Protein AF-A0A662TFV4-F1 (afdb_monomer_lite)

Structure (mmCIF, N/CA/C/O backbone):
data_AF-A0A662TFV4-F1
#
_entry.id   AF-A0A662TFV4-F1
#
loop_
_atom_site.group_PDB
_atom_site.id
_atom_site.type_symbol
_atom_site.label_atom_id
_atom_site.label_alt_id
_atom_site.label_comp_id
_atom_site.label_asym_id
_atom_site.label_entity_id
_atom_site.label_seq_id
_atom_site.pdbx_PDB_ins_code
_atom_site.Cartn_x
_atom_site.Cartn_y
_atom_site.Cartn_z
_atom_site.occupancy
_atom_site.B_iso_or_equiv
_atom_site.auth_seq_id
_atom_site.auth_comp_id
_atom_site.auth_asym_id
_atom_site.auth_atom_id
_atom_site.pdbx_PDB_model_num
ATOM 1 N N . TYR A 1 1 ? 0.628 -23.021 -1.191 1.00 49.94 1 TYR A N 1
ATOM 2 C CA . TYR A 1 1 ? 1.576 -23.884 -0.460 1.00 49.94 1 TYR A CA 1
ATOM 3 C C . TYR A 1 1 ? 2.590 -22.963 0.199 1.00 49.94 1 TYR A C 1
ATOM 5 O O . TYR A 1 1 ? 2.902 -21.947 -0.408 1.00 49.94 1 TYR A O 1
ATOM 13 N N . MET A 1 2 ? 3.045 -23.261 1.415 1.00 56.34 2 MET A N 1
ATOM 14 C CA . MET A 1 2 ? 4.077 -22.497 2.136 1.00 56.34 2 MET A CA 1
ATOM 15 C C . MET A 1 2 ? 5.212 -23.441 2.543 1.00 56.34 2 MET A C 1
ATOM 17 O O . MET A 1 2 ? 4.956 -24.620 2.793 1.00 56.34 2 MET A O 1
ATOM 21 N N . TYR A 1 3 ? 6.451 -22.951 2.578 1.00 64.25 3 TYR A N 1
ATOM 22 C CA . TYR A 1 3 ? 7.608 -23.749 2.982 1.00 64.25 3 TYR A CA 1
ATOM 23 C C . TYR A 1 3 ? 7.739 -23.750 4.507 1.00 64.25 3 TYR A C 1
ATOM 25 O O . TYR A 1 3 ? 7.854 -22.692 5.124 1.00 64.25 3 TYR A O 1
ATOM 33 N N . ASN A 1 4 ? 7.684 -24.933 5.116 1.00 72.56 4 ASN A N 1
ATOM 34 C CA . ASN A 1 4 ? 7.894 -25.096 6.547 1.00 72.56 4 ASN A CA 1
ATOM 35 C C . ASN A 1 4 ? 9.397 -25.243 6.818 1.00 72.56 4 ASN A C 1
ATOM 37 O O . ASN A 1 4 ? 9.970 -26.302 6.575 1.00 72.56 4 ASN A O 1
ATOM 41 N N . HIS A 1 5 ? 10.025 -24.202 7.356 1.00 64.69 5 HIS A N 1
ATOM 42 C CA . HIS A 1 5 ? 11.443 -24.168 7.712 1.00 64.69 5 HIS A CA 1
ATOM 43 C C . HIS A 1 5 ? 11.813 -25.156 8.827 1.00 64.69 5 HIS A C 1
ATOM 45 O O . HIS A 1 5 ? 12.953 -25.611 8.874 1.00 64.69 5 HIS A O 1
ATOM 51 N N . SER A 1 6 ? 10.867 -25.538 9.692 1.00 66.69 6 SER A N 1
ATOM 52 C CA . SER A 1 6 ? 11.118 -26.514 10.763 1.00 66.69 6 SER A CA 1
ATOM 53 C C . SER A 1 6 ? 11.134 -27.964 10.265 1.00 66.69 6 SER A C 1
ATOM 55 O O . SER A 1 6 ? 11.881 -28.785 10.798 1.00 66.69 6 SER A O 1
ATOM 57 N N . SER A 1 7 ? 10.329 -28.288 9.244 1.00 71.12 7 SER A N 1
ATOM 58 C CA . SER A 1 7 ? 10.246 -29.642 8.675 1.00 71.12 7 SER A CA 1
ATOM 59 C C . SER A 1 7 ? 10.997 -29.805 7.350 1.00 71.12 7 SER A C 1
ATOM 61 O O . SER A 1 7 ? 11.270 -30.936 6.958 1.00 71.12 7 SER A O 1
ATOM 63 N N . GLY A 1 8 ? 11.330 -28.706 6.668 1.00 64.56 8 GLY A N 1
ATOM 64 C CA . GLY A 1 8 ? 11.959 -28.690 5.345 1.00 64.56 8 GLY A CA 1
ATOM 65 C C . GLY A 1 8 ? 11.025 -29.096 4.197 1.00 64.56 8 GLY A C 1
ATOM 66 O O . GLY A 1 8 ? 11.494 -29.559 3.161 1.00 64.56 8 GLY A O 1
ATOM 67 N N . GLU A 1 9 ? 9.705 -28.972 4.368 1.00 67.25 9 GLU A N 1
ATOM 68 C CA . GLU A 1 9 ? 8.709 -29.450 3.398 1.00 67.25 9 GLU A CA 1
ATOM 69 C C . GLU A 1 9 ? 7.739 -28.346 2.953 1.00 67.25 9 GLU A C 1
ATOM 71 O O . GLU A 1 9 ? 7.360 -27.462 3.725 1.00 67.25 9 GLU A O 1
ATOM 76 N N . TRP A 1 10 ? 7.273 -28.433 1.704 1.00 62.72 10 TRP A N 1
ATOM 77 C CA . TRP A 1 10 ? 6.185 -27.600 1.191 1.00 62.72 10 TRP A CA 1
ATOM 78 C C . TRP A 1 10 ? 4.833 -28.122 1.678 1.00 62.72 10 TRP A C 1
ATOM 80 O O . TRP A 1 10 ? 4.371 -29.184 1.256 1.00 62.72 10 TRP A O 1
ATOM 90 N N . VAL A 1 11 ? 4.153 -27.349 2.521 1.00 65.81 11 VAL A N 1
ATOM 91 C CA . VAL A 1 11 ? 2.838 -27.709 3.063 1.00 65.81 11 VAL A CA 1
ATOM 92 C C . VAL A 1 11 ? 1.707 -26.980 2.339 1.00 65.81 11 VAL A C 1
ATOM 94 O O . VAL A 1 11 ? 1.834 -25.836 1.891 1.00 65.81 11 VAL A O 1
ATOM 97 N N . LYS A 1 12 ? 0.564 -27.655 2.193 1.00 49.56 12 LYS A N 1
ATOM 98 C CA . LYS A 1 12 ? -0.655 -27.066 1.628 1.00 49.56 12 LYS A CA 1
ATOM 99 C C . LYS A 1 12 ? -1.427 -26.359 2.744 1.00 49.56 12 LYS A C 1
ATOM 101 O O . LYS A 1 12 ? -1.806 -27.010 3.707 1.00 49.56 12 LYS A O 1
ATOM 106 N N . GLY A 1 13 ? -1.675 -25.060 2.600 1.00 56.81 13 GLY A N 1
ATOM 107 C CA . GLY A 1 13 ? -2.345 -24.242 3.616 1.00 56.81 13 GLY A CA 1
ATOM 108 C C . GLY A 1 13 ? -1.486 -23.062 4.066 1.00 56.81 13 GLY A C 1
ATOM 109 O O . GLY A 1 13 ? -0.532 -22.700 3.374 1.00 56.81 13 GLY A O 1
ATOM 110 N N . TRP A 1 14 ? -1.863 -22.468 5.198 1.00 50.62 14 TRP A N 1
ATOM 111 C CA . TRP A 1 14 ? -1.192 -21.322 5.810 1.00 50.62 14 TRP A CA 1
ATOM 112 C C . TRP A 1 14 ? -0.296 -21.776 6.969 1.00 50.62 14 TRP A C 1
ATOM 114 O O . TRP A 1 14 ? -0.723 -22.576 7.801 1.00 50.62 14 TRP A O 1
ATOM 124 N N . LEU A 1 15 ? 0.931 -21.260 7.017 1.00 57.66 15 LEU A N 1
ATOM 125 C CA . LEU A 1 15 ? 1.829 -21.370 8.163 1.00 57.66 15 LEU A CA 1
ATOM 126 C C . LEU A 1 15 ? 1.816 -20.045 8.934 1.00 57.66 15 LEU A C 1
ATOM 128 O O . LEU A 1 15 ? 1.776 -18.988 8.298 1.00 57.66 15 LEU A O 1
ATOM 132 N N . PRO A 1 16 ? 1.884 -20.067 10.276 1.00 53.69 16 PRO A N 1
ATOM 133 C CA . PRO A 1 16 ? 1.935 -18.845 11.060 1.00 53.69 16 PRO A CA 1
ATOM 134 C C . PRO A 1 16 ? 3.129 -17.991 10.659 1.00 53.69 16 PRO A C 1
ATOM 136 O O . PRO A 1 16 ? 4.248 -18.460 10.764 1.00 53.69 16 PRO A O 1
ATOM 139 N N . TRP A 1 17 ? 2.910 -16.736 10.248 1.00 42.09 17 TRP A N 1
ATOM 140 C CA . TRP A 1 17 ? 3.978 -15.840 9.758 1.00 42.09 17 TRP A CA 1
ATOM 141 C C . TRP A 1 17 ? 5.128 -15.648 10.774 1.00 42.09 17 TRP A C 1
ATOM 143 O O . TRP A 1 17 ? 6.253 -15.343 10.390 1.00 42.09 17 TRP A O 1
ATOM 153 N N . HIS A 1 18 ? 4.870 -15.903 12.062 1.00 50.72 18 HIS A N 1
ATOM 154 C CA . HIS A 1 18 ? 5.851 -15.879 13.156 1.00 50.72 18 HIS A CA 1
ATOM 155 C C . HIS A 1 18 ? 5.924 -17.206 13.936 1.00 50.72 18 HIS A C 1
ATOM 157 O O . HIS A 1 18 ? 6.260 -17.209 15.121 1.00 50.72 18 HIS A O 1
ATOM 163 N N . GLY A 1 19 ? 5.532 -18.317 13.312 1.00 54.69 19 GLY A N 1
ATOM 164 C CA . GLY A 1 19 ? 5.674 -19.651 13.889 1.00 54.69 19 GLY A CA 1
ATOM 165 C C . GLY A 1 19 ? 7.116 -20.140 13.802 1.00 54.69 19 GLY A C 1
ATOM 166 O O . GLY A 1 19 ? 7.904 -19.652 12.990 1.00 54.69 19 GLY A O 1
ATOM 167 N N . ASP A 1 20 ? 7.466 -21.145 14.605 1.00 61.94 20 ASP A N 1
ATOM 168 C CA . ASP A 1 20 ? 8.762 -21.827 14.470 1.00 61.94 20 ASP A CA 1
ATOM 169 C C . ASP A 1 20 ? 8.917 -22.441 13.061 1.00 61.94 20 ASP A C 1
ATOM 171 O O . ASP A 1 20 ? 10.024 -22.597 12.551 1.00 61.94 20 ASP A O 1
ATOM 175 N N . GLU A 1 21 ? 7.794 -22.719 12.398 1.00 68.38 21 GLU A N 1
ATOM 176 C CA . GLU A 1 21 ? 7.666 -23.242 11.043 1.00 68.38 21 GLU A CA 1
ATOM 177 C C . GLU A 1 21 ? 8.045 -22.236 9.949 1.00 68.38 21 GLU A C 1
ATOM 179 O O . GLU A 1 21 ? 8.362 -22.656 8.842 1.00 68.38 21 GLU A O 1
ATOM 184 N N . THR A 1 22 ? 8.014 -20.927 10.210 1.00 63.59 22 THR A N 1
ATOM 185 C CA . THR A 1 22 ? 8.411 -19.886 9.235 1.00 63.59 22 THR A CA 1
ATOM 186 C C . THR A 1 22 ? 9.706 -19.178 9.619 1.00 63.59 22 THR A C 1
ATOM 188 O O . THR A 1 22 ? 10.167 -18.285 8.909 1.00 63.59 22 THR A O 1
ATOM 191 N N . ARG A 1 23 ? 10.313 -19.564 10.744 1.00 67.81 23 ARG A N 1
ATOM 192 C CA . ARG A 1 23 ? 11.532 -18.949 11.256 1.00 67.81 23 ARG A CA 1
ATOM 193 C C . ARG A 1 23 ? 12.759 -19.458 10.499 1.00 67.81 23 ARG A C 1
ATOM 195 O O . ARG A 1 23 ? 13.091 -20.638 10.553 1.00 67.81 23 ARG A O 1
ATOM 202 N N . VAL A 1 24 ? 13.491 -18.543 9.870 1.00 63.03 24 VAL A N 1
ATOM 203 C CA . VAL A 1 24 ? 14.811 -18.829 9.292 1.00 63.03 24 VAL A CA 1
ATOM 204 C C . VAL A 1 24 ? 15.845 -18.862 10.423 1.00 63.03 24 VAL A C 1
ATOM 206 O O . VAL A 1 24 ? 16.074 -17.854 11.090 1.00 63.03 24 VAL A O 1
ATOM 209 N N . SER A 1 25 ? 16.428 -20.033 10.692 1.00 65.81 25 SER A N 1
ATOM 210 C CA . SER A 1 25 ? 17.437 -20.227 11.748 1.00 65.81 25 SER A CA 1
ATOM 211 C C . SER A 1 25 ? 18.883 -20.104 11.263 1.00 65.81 25 SER A C 1
ATOM 213 O O . SER A 1 25 ? 19.787 -19.971 12.086 1.00 65.81 25 SER A O 1
ATOM 215 N N . GLU A 1 26 ? 19.098 -20.171 9.952 1.00 73.25 26 GLU A N 1
ATOM 216 C CA . GLU A 1 26 ? 20.412 -20.064 9.321 1.00 73.25 26 GLU A CA 1
ATOM 217 C C . GLU A 1 26 ? 20.814 -18.596 9.142 1.00 73.25 26 GLU A C 1
ATOM 219 O O . GLU A 1 26 ? 19.988 -17.736 8.834 1.00 73.25 26 GLU A O 1
ATOM 224 N N . VAL A 1 27 ? 22.099 -18.299 9.338 1.00 79.25 27 VAL A N 1
ATOM 225 C CA . VAL A 1 27 ? 22.653 -16.965 9.083 1.00 79.25 27 VAL A CA 1
ATOM 226 C C . VAL A 1 27 ? 23.050 -16.904 7.616 1.00 79.25 27 VAL A C 1
ATOM 228 O O . VAL A 1 27 ? 24.016 -17.553 7.233 1.00 79.25 27 VAL A O 1
ATOM 231 N N . TYR A 1 28 ? 22.317 -16.136 6.811 1.00 81.69 28 TYR A N 1
ATOM 232 C CA . TYR A 1 28 ? 22.593 -15.959 5.376 1.00 81.69 28 TYR A CA 1
ATOM 233 C C . TYR A 1 28 ? 23.593 -14.840 5.066 1.00 81.69 28 TYR A C 1
ATOM 235 O O . TYR A 1 28 ? 24.222 -14.839 4.010 1.00 81.69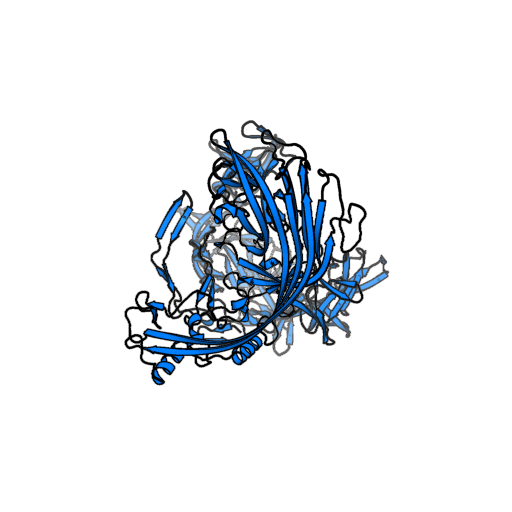 28 TYR A O 1
ATOM 243 N N . LEU A 1 29 ? 23.748 -13.880 5.982 1.00 81.50 29 LEU A N 1
ATOM 244 C CA . LEU A 1 29 ? 24.663 -12.758 5.813 1.00 81.50 29 LEU A CA 1
ATOM 245 C C . LEU A 1 29 ? 25.264 -12.316 7.149 1.00 81.50 29 LEU A C 1
ATOM 247 O O . LEU A 1 29 ? 24.580 -12.258 8.173 1.00 81.50 29 LEU A O 1
ATOM 251 N N . GLU A 1 30 ? 26.540 -11.953 7.122 1.00 86.25 30 GLU A N 1
ATOM 252 C CA . GLU A 1 30 ? 27.258 -11.342 8.234 1.00 86.25 30 GLU A CA 1
ATOM 253 C C . GLU A 1 30 ? 27.602 -9.891 7.895 1.00 86.25 30 GLU A C 1
ATOM 255 O O . GLU A 1 30 ? 28.192 -9.601 6.855 1.00 86.25 30 GLU A O 1
ATOM 260 N N . VAL A 1 31 ? 27.260 -8.965 8.794 1.00 80.31 31 VAL A N 1
ATOM 261 C CA . VAL A 1 31 ? 27.590 -7.541 8.646 1.00 80.31 31 VAL A CA 1
ATOM 262 C C . VAL A 1 31 ? 28.708 -7.171 9.615 1.00 80.31 31 VAL A C 1
ATOM 264 O O . VAL A 1 31 ? 28.573 -7.328 10.829 1.00 80.31 31 VAL A O 1
ATOM 267 N N . THR A 1 32 ? 29.820 -6.658 9.093 1.00 87.88 32 THR A N 1
ATOM 268 C CA . THR A 1 32 ? 31.013 -6.279 9.865 1.00 87.88 32 THR A CA 1
ATOM 269 C C . THR A 1 32 ? 31.501 -4.873 9.501 1.00 87.88 32 THR A C 1
ATOM 271 O O . THR A 1 32 ? 30.977 -4.236 8.593 1.00 87.88 32 THR A O 1
ATOM 274 N N . ASN A 1 33 ? 32.499 -4.357 10.230 1.00 84.06 33 ASN A N 1
ATOM 275 C CA . ASN A 1 33 ? 33.161 -3.073 9.948 1.00 84.06 33 ASN A CA 1
ATOM 276 C C . ASN A 1 33 ? 32.212 -1.879 9.763 1.00 84.06 33 ASN A C 1
ATOM 278 O O . ASN A 1 33 ? 32.380 -1.077 8.853 1.00 84.06 33 ASN A O 1
ATOM 282 N N . PHE A 1 34 ? 31.237 -1.742 10.660 1.00 84.88 34 PHE A N 1
ATOM 283 C CA . PHE A 1 34 ? 30.322 -0.609 10.640 1.00 84.88 34 PHE A CA 1
ATOM 284 C C . PHE A 1 34 ? 31.054 0.706 10.959 1.00 84.88 34 PHE A C 1
ATOM 286 O O . PHE A 1 34 ? 31.503 0.919 12.092 1.00 84.88 34 PHE A O 1
ATOM 293 N N . THR A 1 35 ? 31.155 1.602 9.983 1.00 88.31 35 THR A N 1
ATOM 294 C CA . THR A 1 35 ? 31.703 2.954 10.136 1.00 88.31 35 THR A CA 1
ATOM 295 C C . THR A 1 35 ? 30.618 3.994 9.871 1.00 88.31 35 THR A C 1
ATOM 297 O O . THR A 1 35 ? 29.651 3.766 9.146 1.00 88.31 35 THR A O 1
ATOM 300 N N . ARG A 1 36 ? 30.751 5.162 10.508 1.00 86.62 36 ARG A N 1
ATOM 301 C CA . ARG A 1 36 ? 29.877 6.312 10.258 1.00 86.62 36 ARG A CA 1
ATOM 302 C C . ARG A 1 36 ? 30.692 7.586 10.163 1.00 86.62 36 ARG A C 1
ATOM 304 O O . ARG A 1 36 ? 31.589 7.797 10.987 1.00 86.62 36 ARG A O 1
ATOM 311 N N . TYR A 1 37 ? 30.331 8.453 9.235 1.00 89.19 37 TYR A N 1
ATOM 312 C CA . TYR A 1 37 ? 30.882 9.798 9.137 1.00 89.19 37 TYR A CA 1
ATOM 313 C C . TYR A 1 37 ? 29.848 10.766 8.567 1.00 89.19 37 TYR A C 1
ATOM 315 O O . TYR A 1 37 ? 28.849 10.365 7.976 1.00 89.19 37 TYR A O 1
ATOM 323 N N . GLU A 1 38 ? 30.058 12.051 8.821 1.00 86.56 38 GLU A N 1
ATOM 324 C CA . GLU A 1 38 ? 29.242 13.127 8.269 1.00 86.56 38 GLU A CA 1
ATOM 325 C C . GLU A 1 38 ? 29.961 13.655 7.025 1.00 86.56 38 GLU A C 1
ATOM 327 O O . GLU A 1 38 ? 31.118 14.065 7.122 1.00 86.56 38 GLU A O 1
ATOM 332 N N . ASP A 1 39 ? 29.305 13.586 5.868 1.00 78.12 39 ASP A N 1
ATOM 333 C CA . ASP A 1 39 ? 29.871 14.047 4.591 1.00 78.12 39 ASP A CA 1
ATOM 334 C C . ASP A 1 39 ? 29.716 15.571 4.459 1.00 78.12 39 ASP A C 1
ATOM 336 O O . ASP A 1 39 ? 30.681 16.318 4.299 1.00 78.12 39 ASP A O 1
ATOM 340 N N . VAL A 1 40 ? 28.491 16.052 4.683 1.00 76.00 40 VAL A N 1
ATOM 341 C CA . VAL A 1 40 ? 28.150 17.471 4.850 1.00 76.00 40 VAL A CA 1
ATOM 342 C C . VAL A 1 40 ? 27.212 17.637 6.039 1.00 76.00 40 VAL A C 1
ATOM 344 O O . VAL A 1 40 ? 26.543 16.685 6.434 1.00 76.00 40 VAL A O 1
ATOM 347 N N . ALA A 1 41 ? 27.127 18.846 6.599 1.00 73.38 41 ALA A N 1
ATOM 348 C CA . ALA A 1 41 ? 26.299 19.124 7.773 1.00 73.38 41 ALA A CA 1
ATOM 349 C C . ALA A 1 41 ? 24.858 18.599 7.602 1.00 73.38 41 ALA A C 1
ATOM 351 O O . ALA A 1 41 ? 24.110 19.068 6.742 1.00 73.38 41 ALA A O 1
ATOM 352 N N . GLY A 1 42 ? 24.468 17.630 8.432 1.00 69.62 42 GLY A N 1
ATOM 353 C CA . GLY A 1 42 ? 23.153 16.984 8.399 1.00 69.62 42 GLY A CA 1
ATOM 354 C C . GLY A 1 42 ? 23.035 15.740 7.505 1.00 69.62 42 GLY A C 1
ATOM 355 O O . GLY A 1 42 ? 21.979 15.106 7.531 1.00 69.62 42 GLY A O 1
ATOM 356 N N . THR A 1 43 ? 24.088 15.352 6.778 1.00 72.62 43 THR A N 1
ATOM 357 C CA . THR A 1 43 ? 24.132 14.151 5.923 1.00 72.62 43 THR A CA 1
ATOM 358 C C . THR A 1 43 ? 25.134 13.143 6.474 1.00 72.62 43 THR A C 1
ATOM 360 O O . THR A 1 43 ? 26.347 13.331 6.396 1.00 72.62 43 THR A O 1
ATOM 363 N N . TRP A 1 44 ? 24.608 12.053 7.031 1.00 78.44 44 TRP A N 1
ATOM 364 C CA . TRP A 1 44 ? 25.396 10.966 7.605 1.00 78.44 44 TRP A CA 1
ATOM 365 C C . TRP A 1 44 ? 25.509 9.806 6.622 1.00 78.44 44 TRP A C 1
ATOM 367 O O . TRP A 1 44 ? 24.492 9.315 6.132 1.00 78.44 44 TRP A O 1
ATOM 377 N N . ILE A 1 45 ? 26.736 9.352 6.387 1.00 80.31 45 ILE A N 1
ATOM 378 C CA . ILE A 1 45 ? 27.041 8.143 5.628 1.00 80.31 45 ILE A CA 1
ATOM 379 C C . ILE A 1 45 ? 27.387 7.032 6.618 1.00 80.31 45 ILE A C 1
ATOM 381 O O . ILE A 1 45 ? 28.142 7.233 7.574 1.00 80.31 45 ILE A O 1
ATOM 385 N N . PHE A 1 46 ? 26.802 5.862 6.383 1.00 81.50 46 PHE A N 1
ATOM 386 C CA . PHE A 1 46 ? 27.059 4.640 7.129 1.00 81.50 46 PHE A CA 1
ATOM 387 C C . PHE A 1 46 ? 27.565 3.592 6.150 1.00 81.50 46 PHE A C 1
ATOM 389 O O . PHE A 1 46 ? 26.906 3.320 5.148 1.00 81.50 46 PHE A O 1
ATOM 396 N N . GLU A 1 47 ? 28.726 3.020 6.438 1.00 85.12 47 GLU A N 1
ATOM 397 C CA . GLU A 1 47 ? 29.331 1.976 5.617 1.00 85.12 47 GLU A CA 1
ATOM 398 C C . GLU A 1 47 ? 29.470 0.714 6.460 1.00 85.12 47 GLU A C 1
ATOM 400 O O . GLU A 1 47 ? 29.762 0.771 7.657 1.00 85.12 47 GLU A O 1
ATOM 405 N N . ALA A 1 48 ? 29.230 -0.433 5.841 1.00 83.44 48 ALA A N 1
ATOM 406 C CA . ALA A 1 48 ? 29.412 -1.728 6.464 1.00 83.44 48 ALA A CA 1
ATOM 407 C C . ALA A 1 48 ? 29.841 -2.742 5.406 1.00 83.44 48 ALA A C 1
ATOM 409 O O . ALA A 1 48 ? 29.451 -2.643 4.243 1.00 83.44 48 ALA A O 1
ATOM 410 N N . ASN A 1 49 ? 30.617 -3.733 5.827 1.00 84.75 49 ASN A N 1
ATOM 411 C CA . ASN A 1 49 ? 30.962 -4.876 4.997 1.00 84.75 49 ASN A CA 1
ATOM 412 C C . ASN A 1 49 ? 29.881 -5.942 5.166 1.00 84.75 49 ASN A C 1
ATOM 414 O O . ASN A 1 49 ? 29.609 -6.348 6.295 1.00 84.75 49 ASN A O 1
ATOM 418 N N . VAL A 1 50 ? 29.304 -6.409 4.061 1.00 80.88 50 VAL A N 1
ATOM 419 C CA . VAL A 1 50 ? 28.337 -7.514 4.043 1.00 80.88 50 VAL A CA 1
ATOM 420 C C . VAL A 1 50 ? 29.010 -8.730 3.416 1.00 80.88 50 VAL A C 1
ATOM 422 O O . VAL A 1 50 ? 29.498 -8.648 2.292 1.00 80.88 50 VAL A O 1
ATOM 425 N N . THR A 1 51 ? 29.039 -9.843 4.143 1.00 85.50 51 THR A N 1
ATOM 426 C CA . THR A 1 51 ? 29.570 -11.130 3.679 1.00 85.50 51 THR A CA 1
ATOM 427 C C . THR A 1 51 ? 28.420 -12.127 3.596 1.00 85.50 51 THR A C 1
ATOM 429 O O . THR A 1 51 ? 27.716 -12.321 4.585 1.00 85.50 51 THR A O 1
ATOM 432 N N . LEU A 1 52 ? 28.221 -12.751 2.436 1.00 83.38 52 LEU A N 1
ATOM 433 C CA . LEU A 1 52 ? 27.235 -13.821 2.254 1.00 83.38 52 LEU A CA 1
ATOM 434 C C . LEU A 1 52 ? 27.798 -15.152 2.767 1.00 83.38 52 LEU A C 1
ATOM 436 O O . LEU A 1 52 ? 29.007 -15.376 2.696 1.00 83.38 52 LEU A O 1
ATOM 440 N N . THR A 1 53 ? 26.938 -16.021 3.288 1.00 83.56 53 THR A N 1
ATOM 441 C CA . THR A 1 53 ? 27.326 -17.363 3.747 1.00 83.56 53 THR A CA 1
ATOM 442 C C . THR A 1 53 ? 26.924 -18.429 2.730 1.00 83.56 53 THR A C 1
ATOM 444 O O . THR A 1 53 ? 25.974 -18.246 1.978 1.00 83.56 53 THR A O 1
ATOM 447 N N . ASP A 1 54 ? 27.590 -19.586 2.753 1.00 79.88 54 ASP A N 1
ATOM 448 C CA . ASP A 1 54 ? 27.304 -20.706 1.836 1.00 79.88 54 ASP A CA 1
ATOM 449 C C . ASP A 1 54 ? 25.907 -21.335 2.034 1.00 79.88 54 ASP A C 1
ATOM 451 O O . ASP A 1 54 ? 25.511 -22.224 1.283 1.00 79.88 54 ASP A O 1
ATOM 455 N N . SER A 1 55 ? 25.163 -20.930 3.071 1.00 78.62 55 SER A N 1
ATOM 456 C CA . SER A 1 55 ? 23.818 -21.436 3.360 1.00 78.62 55 SER A CA 1
ATOM 457 C C . SER A 1 55 ? 22.697 -20.613 2.722 1.00 78.62 55 SER A C 1
ATOM 459 O O . SER A 1 55 ? 21.541 -21.039 2.792 1.00 78.62 55 SER A O 1
ATOM 461 N N . ILE A 1 56 ? 23.005 -19.458 2.117 1.00 80.19 56 ILE A N 1
ATOM 462 C CA . ILE A 1 56 ? 22.009 -18.625 1.437 1.00 80.19 56 ILE A CA 1
ATOM 463 C C . ILE A 1 56 ? 21.524 -19.315 0.142 1.00 80.19 56 ILE A C 1
ATOM 465 O O . ILE A 1 56 ? 22.345 -19.688 -0.695 1.00 80.19 56 ILE A O 1
ATOM 469 N N . PRO A 1 57 ? 20.206 -19.525 -0.043 1.00 73.00 57 PRO A N 1
ATOM 470 C CA . PRO A 1 57 ? 19.674 -20.132 -1.264 1.00 73.00 57 PRO A CA 1
ATOM 471 C C . PRO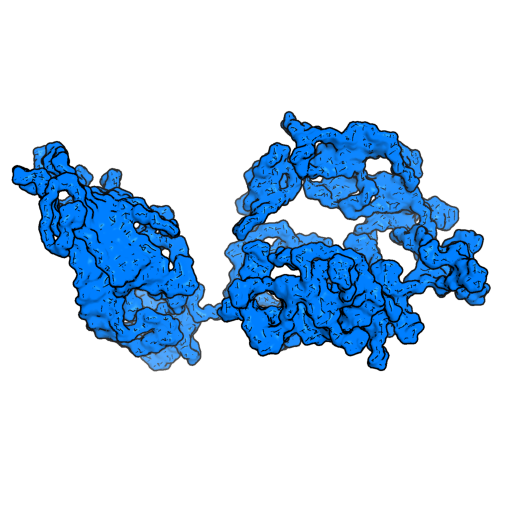 A 1 57 ? 19.887 -19.267 -2.510 1.00 73.00 57 PRO A C 1
ATOM 473 O O . PRO A 1 57 ? 20.036 -18.048 -2.414 1.00 73.00 57 PRO A O 1
ATOM 476 N N . GLU A 1 58 ? 19.790 -19.870 -3.689 1.00 73.94 58 GLU A N 1
ATOM 477 C CA . GLU A 1 58 ? 19.772 -19.112 -4.940 1.00 73.94 58 GLU A CA 1
ATOM 478 C C . GLU A 1 58 ? 18.448 -18.351 -5.089 1.00 73.94 58 GLU A C 1
ATOM 480 O O . GLU A 1 58 ? 17.370 -18.955 -5.065 1.00 73.94 58 GLU A O 1
ATOM 485 N N . ASN A 1 59 ? 18.511 -17.020 -5.167 1.00 65.25 59 ASN A N 1
ATOM 486 C CA . ASN A 1 59 ? 17.357 -16.148 -5.384 1.00 65.25 59 ASN A CA 1
ATOM 487 C C . ASN A 1 59 ? 17.776 -14.689 -5.638 1.00 65.25 59 ASN A C 1
ATOM 489 O O . ASN A 1 59 ? 18.935 -14.311 -5.445 1.00 65.25 59 ASN A O 1
ATOM 493 N N . SER A 1 60 ? 16.800 -13.849 -5.988 1.00 63.56 60 SER A N 1
ATOM 494 C CA . SER A 1 60 ? 16.897 -12.404 -5.781 1.00 63.56 60 SER A CA 1
ATOM 495 C C . SER A 1 60 ? 16.511 -12.051 -4.341 1.00 63.56 60 SER A C 1
ATOM 497 O O . SER A 1 60 ? 15.469 -12.466 -3.827 1.00 63.56 60 SER A O 1
ATOM 499 N N . TYR A 1 61 ? 17.362 -11.261 -3.694 1.00 68.50 61 TYR A N 1
ATOM 500 C CA . TYR A 1 61 ? 17.173 -10.757 -2.345 1.00 68.50 61 TYR A CA 1
ATOM 501 C C . TYR A 1 61 ? 17.101 -9.239 -2.371 1.00 68.50 61 TYR A C 1
ATOM 503 O O . TYR A 1 61 ? 18.102 -8.552 -2.580 1.00 68.50 61 TYR A O 1
ATOM 511 N N . GLN A 1 62 ? 15.920 -8.706 -2.080 1.00 67.38 62 GLN A N 1
ATOM 512 C CA . GLN A 1 62 ? 15.777 -7.303 -1.723 1.00 67.38 62 GLN A CA 1
ATOM 513 C C . GLN A 1 62 ? 16.131 -7.122 -0.252 1.00 67.38 62 GLN A C 1
ATOM 515 O O . GLN A 1 62 ? 15.697 -7.897 0.604 1.00 67.38 62 GLN A O 1
ATOM 520 N N . PHE A 1 63 ? 16.916 -6.096 0.055 1.00 70.38 63 PHE A N 1
ATOM 521 C CA . PHE A 1 63 ? 17.251 -5.765 1.433 1.00 70.38 63 PHE A CA 1
ATOM 522 C C . PHE A 1 63 ? 16.867 -4.332 1.744 1.00 70.38 63 PHE A C 1
ATOM 524 O O . PHE A 1 63 ? 16.992 -3.424 0.926 1.00 70.38 63 PHE A O 1
ATOM 531 N N . GLU A 1 64 ? 16.420 -4.131 2.976 1.00 65.44 64 GLU A N 1
ATOM 532 C CA . GLU A 1 64 ? 16.042 -2.827 3.479 1.00 65.44 64 GLU A CA 1
ATOM 533 C C . GLU A 1 64 ? 16.839 -2.538 4.749 1.00 65.44 64 GLU A C 1
ATOM 535 O O . GLU A 1 64 ? 16.853 -3.331 5.692 1.00 65.44 64 GLU A O 1
ATOM 540 N N . VAL A 1 65 ? 17.522 -1.393 4.784 1.00 72.81 65 VAL A N 1
ATOM 541 C CA . VAL A 1 65 ? 18.281 -0.965 5.961 1.00 72.81 65 VAL A CA 1
ATOM 542 C C . VAL A 1 65 ? 17.512 0.116 6.696 1.00 72.81 65 VAL A C 1
ATOM 544 O O . VAL A 1 65 ? 17.206 1.179 6.153 1.00 72.81 65 VAL A O 1
ATOM 547 N N . TYR A 1 66 ? 17.255 -0.136 7.976 1.00 69.88 66 TYR A N 1
ATOM 548 C CA . TYR A 1 66 ? 16.540 0.784 8.843 1.00 69.88 66 TYR A CA 1
ATOM 549 C C . TYR A 1 66 ? 17.348 1.107 10.081 1.00 69.88 66 TYR A C 1
ATOM 551 O O . TYR A 1 66 ? 17.865 0.229 10.766 1.00 69.88 66 TYR A O 1
ATOM 559 N N . PHE A 1 67 ? 17.398 2.392 10.408 1.00 77.81 67 PHE A N 1
ATOM 560 C CA . PHE A 1 67 ? 17.837 2.808 11.726 1.00 77.81 67 PHE A CA 1
ATOM 561 C C . PHE A 1 67 ? 16.684 2.622 12.689 1.00 77.81 67 PHE A C 1
ATOM 563 O O . PHE A 1 67 ? 15.549 2.982 12.379 1.00 77.81 67 PHE A O 1
ATOM 570 N N . THR A 1 68 ? 16.972 2.085 13.863 1.00 76.69 68 THR A N 1
ATOM 571 C CA . THR A 1 68 ? 15.978 1.920 14.914 1.00 76.69 68 THR A CA 1
ATOM 572 C C . THR A 1 68 ? 16.344 2.770 16.118 1.00 76.69 68 THR A C 1
ATOM 574 O O . THR A 1 68 ? 17.514 3.044 16.393 1.00 76.69 68 THR A O 1
ATOM 577 N N . ASN A 1 69 ? 15.326 3.221 16.835 1.00 79.94 69 ASN A N 1
ATOM 578 C CA . ASN A 1 69 ? 15.462 3.808 18.151 1.00 79.94 69 ASN A CA 1
ATOM 579 C C . ASN A 1 69 ? 15.014 2.795 19.198 1.00 79.94 69 ASN A C 1
ATOM 581 O O . ASN A 1 69 ? 14.143 1.969 18.945 1.00 79.94 69 ASN A O 1
ATOM 585 N N . TRP A 1 70 ? 15.600 2.880 20.386 1.00 80.25 70 TRP A N 1
ATOM 586 C CA . TRP A 1 70 ? 15.118 2.113 21.523 1.00 80.25 70 TRP A CA 1
ATOM 587 C C . TRP A 1 70 ? 13.858 2.799 22.062 1.00 80.25 70 TRP A C 1
ATOM 589 O O . TRP A 1 70 ? 13.950 3.829 22.739 1.00 80.25 70 TRP A O 1
ATOM 599 N N . THR A 1 71 ? 12.687 2.264 21.720 1.00 73.62 71 THR A N 1
ATOM 600 C CA . THR A 1 71 ? 11.384 2.815 22.108 1.00 73.62 71 THR A CA 1
ATOM 601 C C . THR A 1 71 ? 10.662 1.843 23.039 1.00 73.62 71 THR A C 1
ATOM 603 O O . THR A 1 71 ? 10.783 0.627 22.921 1.00 73.62 71 THR A O 1
ATOM 606 N N . TYR A 1 72 ? 9.923 2.382 24.009 1.00 73.75 72 TYR A N 1
ATOM 607 C CA . TYR A 1 72 ? 9.001 1.595 24.820 1.00 73.75 72 TYR A CA 1
ATOM 608 C C . TYR A 1 72 ? 7.628 1.588 24.143 1.00 73.75 72 TYR A C 1
ATOM 610 O O . TYR A 1 72 ? 6.986 2.635 24.057 1.00 73.75 72 TYR A O 1
ATOM 618 N N . GLY A 1 73 ? 7.174 0.428 23.681 1.00 74.75 73 GLY A N 1
ATOM 619 C CA . GLY A 1 73 ? 5.915 0.278 22.949 1.00 74.75 73 GLY A CA 1
ATOM 620 C C . GLY A 1 73 ? 5.576 -1.188 22.695 1.00 74.75 73 GLY A C 1
ATOM 621 O O . GLY A 1 73 ? 6.134 -2.062 23.355 1.00 74.75 73 GLY A O 1
ATOM 622 N N . GLU A 1 74 ? 4.663 -1.444 21.762 1.00 78.31 74 GLU A N 1
ATOM 623 C CA . GLU A 1 74 ? 4.274 -2.800 21.366 1.00 78.31 74 GLU A CA 1
ATOM 624 C C . GLU A 1 74 ? 5.465 -3.535 20.728 1.00 78.31 74 GLU A C 1
ATOM 626 O O . GLU A 1 74 ? 6.020 -3.057 19.749 1.00 78.31 74 GLU A O 1
ATOM 631 N N . ASP A 1 75 ? 5.871 -4.671 21.293 1.00 75.00 75 ASP A N 1
ATOM 632 C CA . ASP A 1 75 ? 7.019 -5.456 20.841 1.00 75.00 75 ASP A CA 1
ATOM 633 C C . ASP A 1 75 ? 6.607 -6.410 19.701 1.00 75.00 75 ASP A C 1
ATOM 635 O O . ASP A 1 75 ? 5.937 -7.423 19.963 1.00 75.00 75 ASP A O 1
ATOM 639 N N . PRO A 1 76 ? 6.992 -6.122 18.440 1.00 68.94 76 PRO A N 1
ATOM 640 C CA . PRO A 1 76 ? 6.596 -6.911 17.277 1.00 68.94 76 PRO A CA 1
ATOM 641 C C . PRO A 1 76 ? 7.199 -8.323 17.264 1.00 68.94 76 PRO A C 1
ATOM 643 O O . PRO A 1 76 ? 6.687 -9.179 16.540 1.00 68.94 76 PRO A O 1
ATOM 646 N N . ASP A 1 77 ? 8.223 -8.599 18.075 1.00 69.06 77 ASP A N 1
ATOM 647 C CA . ASP A 1 77 ? 8.865 -9.916 18.145 1.00 69.06 77 ASP A CA 1
ATOM 648 C C . ASP A 1 77 ? 8.114 -10.879 19.079 1.00 69.06 77 ASP A C 1
ATOM 650 O O . ASP A 1 77 ? 8.357 -12.089 19.074 1.00 69.06 77 ASP A O 1
ATOM 654 N N . THR A 1 78 ? 7.166 -10.373 19.877 1.00 69.12 78 THR A N 1
ATOM 655 C CA . THR A 1 78 ? 6.344 -11.215 20.756 1.00 69.12 78 THR A CA 1
ATOM 656 C C . THR A 1 78 ? 5.084 -11.722 20.048 1.00 69.12 78 THR A C 1
ATOM 658 O O . THR A 1 78 ? 4.464 -10.962 19.298 1.00 69.12 78 THR A O 1
ATOM 661 N N . PRO A 1 79 ? 4.658 -12.985 20.275 1.00 70.94 79 PRO A N 1
ATOM 662 C CA . PRO A 1 79 ? 3.441 -13.524 19.672 1.00 70.94 79 PRO A CA 1
ATOM 663 C C . PRO A 1 79 ? 2.223 -12.649 19.974 1.00 70.94 79 PRO A C 1
ATOM 665 O O . PRO A 1 79 ? 2.057 -12.169 21.094 1.00 70.94 79 PRO A O 1
ATOM 668 N N . TYR A 1 80 ? 1.338 -12.473 18.997 1.00 75.56 80 TYR A N 1
ATOM 669 C CA . TYR A 1 80 ? 0.065 -11.791 19.218 1.00 75.56 80 TYR A CA 1
ATOM 670 C C . TYR A 1 80 ? -0.872 -12.693 20.040 1.00 75.56 80 TYR A C 1
ATOM 672 O O . TYR A 1 80 ? -1.105 -13.838 19.655 1.00 75.56 80 TYR A O 1
ATOM 680 N N . GLY A 1 81 ? -1.407 -12.220 21.169 1.00 77.44 81 GLY A N 1
ATOM 681 C CA . GLY A 1 81 ? -2.311 -13.025 21.998 1.00 77.44 81 GLY A CA 1
ATOM 682 C C . GLY A 1 81 ? -2.545 -12.493 23.413 1.00 77.44 81 GLY A C 1
ATOM 683 O O . GLY A 1 81 ? -2.386 -11.308 23.689 1.00 77.44 81 GLY A O 1
ATOM 684 N N . GLU A 1 82 ? -2.970 -13.378 24.318 1.00 83.81 82 GLU A N 1
ATOM 685 C CA . GLU A 1 82 ? -3.145 -13.063 25.742 1.00 83.81 82 GLU A CA 1
ATOM 686 C C . GLU A 1 82 ? -1.811 -13.173 26.485 1.00 83.81 82 GLU A C 1
ATOM 688 O O . GLU A 1 82 ? -1.190 -14.235 26.498 1.00 83.81 82 GLU A O 1
ATOM 693 N N . HIS A 1 83 ? -1.420 -12.104 27.181 1.00 85.06 83 HIS A N 1
ATOM 694 C CA . HIS A 1 83 ? -0.193 -12.060 27.979 1.00 85.06 83 HIS A CA 1
ATOM 695 C C . HIS A 1 83 ? -0.470 -11.535 29.383 1.00 85.06 83 HIS A C 1
ATOM 697 O O . HIS A 1 83 ? -1.229 -10.583 29.564 1.00 85.06 83 HIS A O 1
ATOM 703 N N . GLU A 1 84 ? 0.176 -12.114 30.396 1.00 89.06 84 GLU A N 1
ATOM 704 C CA . GLU A 1 84 ? 0.261 -11.502 31.725 1.00 89.06 84 GLU A CA 1
ATOM 705 C C . GLU A 1 84 ? 1.534 -10.656 31.787 1.00 89.06 84 GLU A C 1
ATOM 707 O O . GLU A 1 84 ? 2.640 -11.178 31.652 1.00 89.06 84 GLU A O 1
ATOM 712 N N . VAL A 1 85 ? 1.384 -9.354 32.015 1.00 84.19 85 VAL A N 1
ATOM 713 C CA . VAL A 1 85 ? 2.512 -8.421 32.079 1.00 84.19 85 VAL A CA 1
ATOM 714 C C . VAL A 1 85 ? 2.652 -7.827 33.472 1.00 84.19 85 VAL A C 1
ATOM 716 O O . VAL A 1 85 ? 1.671 -7.583 34.181 1.00 84.19 85 VAL A O 1
ATOM 719 N N . LEU A 1 86 ? 3.901 -7.572 33.856 1.00 87.19 86 LEU A N 1
ATOM 720 C CA . LEU A 1 86 ? 4.264 -6.789 35.028 1.00 87.19 86 LEU A CA 1
ATOM 721 C C . LEU A 1 86 ? 5.099 -5.603 34.551 1.00 87.19 86 LEU A C 1
ATOM 723 O O . LEU A 1 86 ? 6.269 -5.774 34.216 1.00 87.19 86 LEU A O 1
ATOM 727 N N . THR A 1 87 ? 4.509 -4.411 34.506 1.00 80.75 87 THR A N 1
ATOM 728 C CA . THR A 1 87 ? 5.195 -3.235 33.960 1.00 80.75 87 THR A CA 1
ATOM 729 C C . THR A 1 87 ? 4.917 -1.957 34.746 1.00 80.75 87 THR A C 1
ATOM 731 O O . THR A 1 87 ? 3.897 -1.824 35.426 1.00 80.75 87 THR A O 1
ATOM 734 N N . TRP A 1 88 ? 5.862 -1.020 34.681 1.00 82.19 88 TRP A N 1
ATOM 735 C CA . TRP A 1 88 ? 5.694 0.331 35.196 1.00 82.19 88 TRP A CA 1
ATOM 736 C C . TRP A 1 88 ? 5.001 1.185 34.145 1.00 82.19 88 TRP A C 1
ATOM 738 O O . TRP A 1 88 ? 5.544 1.410 33.067 1.00 82.19 88 TRP A O 1
ATOM 748 N N . VAL A 1 89 ? 3.835 1.719 34.489 1.00 78.69 89 VAL A N 1
ATOM 749 C CA . VAL A 1 89 ? 3.093 2.641 33.628 1.00 78.69 89 VAL A CA 1
ATOM 750 C C . VAL A 1 89 ? 2.837 3.960 34.310 1.00 78.69 89 VAL A C 1
ATOM 752 O O . VAL A 1 89 ? 2.648 4.029 35.526 1.00 78.69 89 VAL A O 1
ATOM 755 N N . LYS A 1 90 ? 2.845 5.024 33.510 1.00 77.94 90 LYS A N 1
ATOM 756 C CA . LYS A 1 90 ? 2.507 6.362 33.969 1.00 77.94 90 LYS A CA 1
ATOM 757 C C . LYS A 1 90 ? 1.023 6.601 33.721 1.00 77.94 90 LYS A C 1
ATOM 759 O O . LYS A 1 90 ? 0.611 6.859 32.598 1.00 77.94 90 LYS A O 1
ATOM 764 N N . GLU A 1 91 ? 0.230 6.534 34.781 1.00 80.12 91 GLU A N 1
ATOM 765 C CA . GLU A 1 91 ? -1.228 6.683 34.737 1.00 80.12 91 GLU A CA 1
ATOM 766 C C . GLU A 1 91 ? -1.704 7.721 35.767 1.00 80.12 91 GLU A C 1
ATOM 768 O O . GLU A 1 91 ? -0.920 8.244 36.561 1.00 80.12 91 GLU A O 1
ATOM 773 N N . LEU A 1 92 ? -3.003 8.035 35.772 1.00 84.06 92 LEU A N 1
ATOM 774 C CA . LEU A 1 92 ? -3.612 8.852 36.825 1.00 84.06 92 LEU A CA 1
ATOM 775 C C . LEU A 1 92 ? -3.790 8.032 38.107 1.00 84.06 92 LEU A C 1
ATOM 777 O O . LEU A 1 92 ? -4.646 7.149 38.176 1.00 84.06 92 LEU A O 1
ATOM 781 N N . VAL A 1 93 ? -3.024 8.377 39.139 1.00 88.31 93 VAL A N 1
ATOM 782 C CA . VAL A 1 93 ? -3.071 7.755 40.465 1.00 88.31 93 VAL A CA 1
ATOM 783 C C . VAL A 1 93 ? -3.936 8.598 41.388 1.00 88.31 93 VAL A C 1
ATOM 785 O O . VAL A 1 93 ? -3.605 9.748 41.682 1.00 88.31 93 VAL A O 1
ATOM 788 N N . TYR A 1 94 ? -5.040 8.021 41.857 1.00 92.00 94 TYR A N 1
ATOM 789 C CA . TYR A 1 94 ? -5.934 8.672 42.807 1.00 92.00 94 TYR A CA 1
ATOM 790 C C . TYR A 1 94 ? -5.478 8.395 44.239 1.00 92.00 94 TYR A C 1
ATOM 792 O O . TYR A 1 94 ? -5.190 7.259 44.614 1.00 92.00 94 TYR A O 1
ATOM 800 N N . SER A 1 95 ? -5.379 9.444 45.053 1.00 94.19 95 SER A N 1
ATOM 801 C CA . SER A 1 95 ? -4.995 9.311 46.461 1.00 94.19 95 SER A CA 1
ATOM 802 C C . SER A 1 95 ? -5.458 10.495 47.305 1.00 94.19 95 SER A C 1
ATOM 804 O O . SER A 1 95 ? -5.775 11.560 46.771 1.00 94.19 95 SER A O 1
ATOM 806 N N . PHE A 1 96 ? -5.452 10.309 48.621 1.00 94.25 96 PHE A N 1
ATOM 807 C CA . PHE A 1 96 ? -5.563 11.371 49.623 1.00 94.25 96 PHE A CA 1
ATOM 808 C C . PHE A 1 96 ? -4.560 11.120 50.757 1.00 94.25 96 PHE A C 1
ATOM 810 O O . PHE A 1 96 ? -4.000 10.029 50.858 1.00 94.25 96 PHE A O 1
ATOM 817 N N . GLU A 1 97 ? -4.312 12.126 51.589 1.00 93.19 97 GLU A N 1
ATOM 818 C CA . GLU A 1 97 ? -3.499 11.998 52.803 1.00 93.19 97 GLU A CA 1
ATOM 819 C C . GLU A 1 97 ? -4.432 11.904 54.016 1.00 93.19 97 GLU A C 1
ATOM 821 O O . GLU A 1 97 ? -5.356 12.714 54.140 1.00 93.19 97 GLU A O 1
ATOM 826 N N . ASP A 1 98 ? -4.247 10.885 54.859 1.00 89.88 98 ASP A N 1
ATOM 827 C CA . ASP A 1 98 ? -5.010 10.740 56.102 1.00 89.88 98 ASP A CA 1
ATOM 828 C C . ASP A 1 98 ? -4.507 11.700 57.201 1.00 89.88 98 ASP A C 1
ATOM 830 O O . ASP A 1 98 ? -3.547 12.449 57.023 1.00 89.88 98 ASP A O 1
ATOM 834 N N . ASN A 1 99 ? -5.159 11.697 58.368 1.00 86.38 99 ASN A N 1
ATOM 835 C CA . ASN A 1 99 ? -4.793 12.601 59.469 1.00 86.38 99 ASN A CA 1
ATOM 836 C C . ASN A 1 99 ? -3.412 12.300 60.088 1.00 86.38 99 ASN A C 1
ATOM 838 O O . ASN A 1 99 ? -2.914 13.103 60.879 1.00 86.38 99 ASN A O 1
ATOM 842 N N . GLU A 1 100 ? -2.807 11.156 59.762 1.00 86.19 100 GLU A N 1
ATOM 843 C CA . GLU A 1 100 ? -1.488 10.729 60.234 1.00 86.19 100 GLU A CA 1
ATOM 844 C C . GLU A 1 100 ? -0.382 11.021 59.203 1.00 86.19 100 GLU A C 1
ATOM 846 O O . GLU A 1 100 ? 0.794 10.767 59.471 1.00 86.19 100 GLU A O 1
ATOM 851 N N . GLY A 1 101 ? -0.734 11.600 58.049 1.00 87.56 101 GLY A N 1
ATOM 852 C CA . GLY A 1 101 ? 0.199 11.905 56.966 1.00 87.56 101 GLY A CA 1
ATOM 853 C C . GLY A 1 101 ? 0.455 10.724 56.026 1.00 87.56 101 GLY A C 1
ATOM 854 O O . GLY A 1 101 ? 1.364 10.784 55.194 1.00 87.56 101 GLY A O 1
ATOM 855 N N . HIS A 1 102 ? -0.301 9.627 56.136 1.00 90.06 102 HIS A N 1
ATOM 856 C CA . HIS A 1 102 ? -0.155 8.500 55.224 1.00 90.06 102 HIS A CA 1
ATOM 857 C C . HIS A 1 102 ? -0.910 8.762 53.924 1.00 90.06 102 HIS A C 1
ATOM 859 O O . HIS A 1 102 ? -2.103 9.066 53.909 1.00 90.06 102 HIS A O 1
ATOM 865 N N . ARG A 1 103 ? -0.223 8.554 52.798 1.00 91.94 103 ARG A N 1
ATOM 866 C CA . ARG A 1 103 ? -0.855 8.561 51.480 1.00 91.94 103 ARG A CA 1
ATOM 867 C C . ARG A 1 103 ? -1.685 7.291 51.296 1.00 91.94 103 ARG A C 1
ATOM 869 O O . ARG A 1 103 ? -1.141 6.192 51.181 1.00 91.94 103 ARG A O 1
ATOM 876 N N . ILE A 1 104 ? -3.000 7.449 51.229 1.00 93.50 104 ILE A N 1
ATOM 877 C CA . ILE A 1 104 ? -3.956 6.378 50.960 1.00 93.50 104 ILE A CA 1
ATOM 878 C C . ILE A 1 104 ? -4.274 6.370 49.467 1.00 93.50 104 ILE A C 1
ATOM 880 O O . ILE A 1 104 ? -4.796 7.342 48.920 1.00 93.50 104 ILE A O 1
ATOM 884 N N . PHE A 1 105 ? -3.946 5.264 48.802 1.00 91.38 105 PHE A N 1
ATOM 885 C CA . PHE A 1 105 ? -4.263 5.058 47.393 1.00 91.38 105 PHE A CA 1
ATOM 886 C C . PHE A 1 105 ? -5.720 4.633 47.222 1.00 91.38 105 PHE A C 1
ATOM 888 O O . PHE A 1 105 ? -6.253 3.840 48.003 1.00 91.38 105 PHE A O 1
ATOM 895 N N . VAL A 1 106 ? -6.344 5.172 46.184 1.00 91.81 106 VAL A N 1
ATOM 896 C CA . VAL A 1 106 ? -7.719 4.897 45.782 1.00 91.81 106 VAL A CA 1
ATOM 897 C C . VAL A 1 106 ? -7.657 4.297 44.387 1.00 91.81 106 VAL A C 1
ATOM 899 O O . VAL A 1 106 ? -6.962 4.831 43.517 1.00 91.81 106 VAL A O 1
ATOM 902 N N . GLU A 1 107 ? -8.354 3.186 44.161 1.00 88.19 107 GLU A N 1
ATOM 903 C CA . GLU A 1 107 ? -8.503 2.673 42.800 1.00 88.19 107 GLU A CA 1
ATOM 904 C C . GLU A 1 107 ? -9.168 3.716 41.902 1.00 88.19 107 GLU A C 1
ATOM 906 O O . GLU A 1 107 ? -9.879 4.603 42.377 1.00 88.19 107 GLU A O 1
ATOM 911 N N . ARG A 1 108 ? -8.913 3.639 40.593 1.00 86.81 108 ARG A N 1
ATOM 912 C CA . ARG A 1 108 ? -9.415 4.626 39.634 1.00 86.81 108 ARG A CA 1
ATOM 913 C C . ARG A 1 108 ? -10.943 4.755 39.781 1.00 86.81 108 ARG A C 1
ATOM 915 O O . ARG A 1 108 ? -11.639 3.777 39.526 1.00 86.81 108 ARG A O 1
ATOM 922 N N . PRO A 1 109 ? -11.470 5.934 40.166 1.00 91.56 109 PRO A N 1
ATOM 923 C CA . PRO A 1 109 ? -12.904 6.128 40.325 1.00 91.56 109 PRO A CA 1
ATOM 924 C C . PRO A 1 109 ? -13.671 5.830 39.042 1.00 91.56 109 PRO A C 1
ATOM 926 O O . PRO A 1 109 ? -13.294 6.321 37.975 1.00 91.56 109 PRO A O 1
ATOM 929 N N . ASP A 1 110 ? -14.779 5.103 39.167 1.00 89.25 110 ASP A N 1
ATOM 930 C CA . ASP A 1 110 ? -15.669 4.778 38.052 1.00 89.25 110 ASP A CA 1
ATOM 931 C C . ASP A 1 110 ? -17.149 4.912 38.447 1.00 89.25 110 ASP A C 1
ATOM 933 O O . ASP A 1 110 ? -17.494 5.109 39.616 1.00 89.25 110 ASP A O 1
ATOM 937 N N . LYS A 1 111 ? -18.048 4.872 37.466 1.00 90.50 111 LYS A N 1
ATOM 938 C CA . LYS A 1 111 ? -19.496 4.941 37.647 1.00 90.50 111 LYS A CA 1
ATOM 939 C C . LYS A 1 111 ? -20.105 3.542 37.682 1.00 90.50 111 LYS A C 1
ATOM 941 O O . LYS A 1 111 ? -20.220 2.903 36.641 1.00 90.50 111 LYS A O 1
ATOM 946 N N . ALA A 1 112 ? -20.650 3.134 38.823 1.00 88.94 112 ALA A N 1
ATOM 947 C CA . ALA A 1 112 ? -21.442 1.905 38.925 1.00 88.94 112 ALA A CA 1
ATOM 948 C C . ALA A 1 112 ? -22.934 2.197 39.072 1.00 88.94 112 ALA A C 1
ATOM 950 O O . ALA A 1 112 ? -23.328 3.205 39.673 1.00 88.94 112 ALA A O 1
ATOM 951 N N . TYR A 1 113 ? -23.760 1.293 38.543 1.00 90.56 113 TYR A N 1
ATOM 952 C CA . TYR A 1 113 ? -25.179 1.242 38.872 1.00 90.56 113 TYR A CA 1
ATOM 953 C C . TYR A 1 113 ? -25.370 0.868 40.345 1.00 90.56 113 TYR A C 1
ATOM 955 O O . TYR A 1 113 ? -24.570 0.132 40.930 1.00 90.56 113 TYR A O 1
ATOM 963 N N . TYR A 1 114 ? -26.433 1.389 40.953 1.00 91.88 114 TYR A N 1
ATOM 964 C CA . TYR A 1 114 ? -26.783 1.068 42.331 1.00 91.88 114 TYR A CA 1
ATOM 965 C C . TYR A 1 114 ? -28.293 1.040 42.544 1.00 91.88 114 TYR A C 1
ATOM 967 O O . TYR A 1 114 ? -29.054 1.664 41.804 1.00 91.88 114 TYR A O 1
ATOM 975 N N . VAL A 1 115 ? -28.698 0.349 43.605 1.00 91.75 115 VAL A N 1
ATOM 976 C CA . VAL A 1 115 ? -30.033 0.444 44.206 1.00 91.75 115 VAL A CA 1
ATOM 977 C C . VAL A 1 115 ? -29.929 0.923 45.645 1.00 91.75 115 VAL A C 1
ATOM 979 O O . VAL A 1 115 ? -28.896 0.771 46.306 1.00 91.75 115 VAL A O 1
ATOM 982 N N . THR A 1 116 ? -31.006 1.516 46.139 1.00 92.25 116 THR A N 1
ATOM 983 C CA . THR A 1 116 ? -31.057 2.161 47.443 1.00 92.25 116 THR A CA 1
ATOM 984 C C . THR A 1 116 ? -32.103 1.505 48.330 1.00 92.25 116 THR A C 1
ATOM 986 O O . THR A 1 116 ? -33.273 1.417 47.961 1.00 92.25 116 THR A O 1
ATOM 989 N N . ASP A 1 117 ? -31.719 1.094 49.538 1.00 88.19 117 ASP A N 1
ATOM 990 C CA . ASP A 1 117 ? -32.691 0.586 50.510 1.00 88.19 117 ASP A CA 1
ATOM 991 C C . ASP A 1 117 ? -33.527 1.709 51.159 1.00 88.19 117 ASP A C 1
ATOM 993 O O . ASP A 1 117 ? -33.282 2.914 51.011 1.00 88.19 117 ASP A O 1
ATOM 997 N N . ASN A 1 118 ? -34.508 1.321 51.974 1.00 84.50 118 ASN A N 1
ATOM 998 C CA . ASN A 1 118 ? -35.352 2.260 52.719 1.00 84.50 118 ASN A CA 1
ATOM 999 C C . ASN A 1 118 ? -34.575 3.168 53.697 1.00 84.50 118 ASN A C 1
ATOM 1001 O O . ASN A 1 118 ? -35.073 4.235 54.059 1.00 84.50 118 ASN A O 1
ATOM 1005 N N . ARG A 1 119 ? -33.346 2.800 54.087 1.00 85.56 119 ARG A N 1
ATOM 1006 C CA . ARG A 1 119 ? -32.446 3.590 54.950 1.00 85.56 119 ARG A CA 1
ATOM 1007 C C . ARG A 1 119 ? -31.486 4.482 54.155 1.00 85.56 119 ARG A C 1
ATOM 1009 O O . ARG A 1 119 ? -30.598 5.086 54.750 1.00 85.56 119 ARG A O 1
ATOM 1016 N N . SER A 1 120 ? -31.678 4.600 52.841 1.00 85.75 120 SER A N 1
ATOM 1017 C CA . SER A 1 120 ? -30.820 5.377 51.939 1.00 85.75 120 SER A CA 1
ATOM 1018 C C . SER A 1 120 ? -29.394 4.832 51.793 1.00 85.75 120 SER A C 1
ATOM 1020 O O . SER A 1 120 ? -28.494 5.578 51.406 1.00 85.75 120 SER A O 1
ATOM 1022 N N . ARG A 1 121 ? -29.171 3.545 52.083 1.00 87.44 121 ARG A N 1
ATOM 1023 C CA . ARG A 1 121 ? -27.897 2.871 51.807 1.00 87.44 121 ARG A CA 1
ATOM 1024 C C . ARG A 1 121 ? -27.877 2.411 50.358 1.00 87.44 121 ARG A C 1
ATOM 1026 O O . ARG A 1 121 ? -28.848 1.816 49.895 1.00 87.44 121 ARG A O 1
ATOM 1033 N N . ARG A 1 122 ? -26.775 2.698 49.669 1.00 90.88 122 ARG A N 1
ATOM 1034 C CA . ARG A 1 122 ? -26.550 2.319 48.273 1.00 90.88 122 ARG A CA 1
ATOM 1035 C C . ARG A 1 122 ? -25.839 0.975 48.200 1.00 90.88 122 ARG A C 1
ATOM 1037 O O . ARG A 1 122 ? -24.829 0.790 48.877 1.00 90.88 122 ARG A O 1
ATOM 1044 N N . TYR A 1 123 ? -26.340 0.103 47.342 1.00 89.88 123 TYR A N 1
ATOM 1045 C CA . TYR A 1 123 ? -25.778 -1.208 47.048 1.00 89.88 123 TYR A CA 1
ATOM 1046 C C . TYR A 1 123 ? -25.386 -1.255 45.577 1.00 89.88 123 TYR A C 1
ATOM 1048 O O . TYR A 1 123 ? -26.199 -0.904 44.720 1.00 89.88 123 TYR A O 1
ATOM 1056 N N . ARG A 1 124 ? -24.139 -1.644 45.298 1.00 90.31 124 ARG A N 1
ATOM 1057 C CA . ARG A 1 124 ? -23.614 -1.741 43.935 1.00 90.31 124 ARG A CA 1
ATOM 1058 C C . ARG A 1 124 ? -24.331 -2.859 43.179 1.00 90.31 124 ARG A C 1
ATOM 1060 O O . ARG A 1 124 ? -24.634 -3.905 43.758 1.00 90.31 124 ARG A O 1
ATOM 1067 N N . ILE A 1 125 ? -24.599 -2.606 41.903 1.00 90.88 125 ILE A N 1
ATOM 1068 C CA . ILE A 1 125 ? -25.099 -3.607 40.966 1.00 90.88 125 ILE A CA 1
ATOM 1069 C C . ILE A 1 125 ? -23.921 -4.161 40.167 1.00 90.88 125 ILE A C 1
ATOM 1071 O O . ILE A 1 125 ? -23.122 -3.394 39.632 1.00 90.88 125 ILE A O 1
ATOM 1075 N N . GLU A 1 126 ? -23.837 -5.482 40.101 1.00 89.00 126 GLU A N 1
ATOM 1076 C CA . GLU A 1 126 ? -22.930 -6.239 39.245 1.00 89.00 126 GLU A CA 1
ATOM 1077 C C . GLU A 1 126 ? -23.726 -6.792 38.059 1.00 89.00 126 GLU A C 1
ATOM 1079 O O . GLU A 1 126 ? -24.797 -7.370 38.244 1.00 89.00 126 GLU A O 1
ATOM 1084 N N . GLU A 1 127 ? -23.232 -6.580 36.843 1.00 88.38 127 GLU A N 1
ATOM 1085 C CA . GLU A 1 127 ? -23.862 -7.067 35.614 1.00 88.38 127 GLU A CA 1
ATOM 1086 C C . GLU A 1 127 ? -23.187 -8.365 35.179 1.00 88.38 127 GLU A C 1
ATOM 1088 O O . GLU A 1 127 ? -21.959 -8.442 35.120 1.00 88.38 127 GLU A O 1
ATOM 1093 N N . ARG A 1 128 ? -23.991 -9.394 34.897 1.00 91.00 128 ARG A N 1
ATOM 1094 C CA . ARG A 1 128 ? -23.515 -10.709 34.463 1.00 91.00 128 ARG A CA 1
ATOM 1095 C C . ARG A 1 128 ? -24.103 -11.062 33.098 1.00 91.00 128 ARG A C 1
ATOM 1097 O O . ARG A 1 128 ? -25.321 -11.233 33.011 1.00 91.00 128 ARG A O 1
ATOM 1104 N N . PRO A 1 129 ? -23.278 -11.149 32.043 1.00 93.62 129 PRO A N 1
ATOM 1105 C CA . PRO A 1 129 ? -23.742 -11.502 30.707 1.00 93.62 129 PRO A CA 1
ATOM 1106 C C . PRO A 1 129 ? -24.177 -12.967 30.646 1.00 93.62 129 PRO A C 1
ATOM 1108 O O . PRO A 1 129 ? -23.595 -13.821 31.315 1.00 93.62 129 PRO A O 1
ATOM 1111 N N . TYR A 1 130 ? -25.187 -13.271 29.837 1.00 94.06 130 TYR A N 1
ATOM 1112 C CA . TYR A 1 130 ? -25.667 -14.637 29.626 1.00 94.06 130 TYR A CA 1
ATOM 1113 C C . TYR A 1 130 ? -26.131 -14.862 28.183 1.00 94.06 130 TYR A C 1
ATOM 1115 O O . TYR A 1 130 ? -26.435 -13.917 27.459 1.00 94.06 130 TYR A O 1
ATOM 1123 N N . ILE A 1 131 ? -26.211 -16.128 27.777 1.00 95.12 131 ILE A N 1
ATOM 1124 C CA . ILE A 1 131 ? -26.860 -16.573 26.533 1.00 95.12 131 ILE A CA 1
ATOM 1125 C C . ILE A 1 131 ? -28.090 -17.425 26.843 1.00 95.12 131 ILE A C 1
ATOM 1127 O O . ILE A 1 131 ? -28.230 -17.935 27.957 1.00 95.12 131 ILE A O 1
ATOM 1131 N N . ILE A 1 132 ? -28.988 -17.578 25.869 1.00 94.44 132 ILE A N 1
ATOM 1132 C CA . ILE A 1 132 ? -30.163 -18.449 25.982 1.00 94.44 132 ILE A CA 1
ATOM 1133 C C . ILE A 1 132 ? -30.053 -19.602 24.985 1.00 94.44 132 ILE A C 1
ATOM 1135 O O . ILE A 1 132 ? -30.045 -19.375 23.778 1.00 94.44 132 ILE A O 1
ATOM 1139 N N . ILE A 1 133 ? -30.045 -20.835 25.489 1.00 91.56 133 ILE A N 1
ATOM 1140 C CA . ILE A 1 133 ? -30.009 -22.072 24.694 1.00 91.56 133 ILE A CA 1
ATOM 1141 C C . ILE A 1 133 ? -31.153 -22.968 25.164 1.00 91.56 133 ILE A C 1
ATOM 1143 O O . ILE A 1 133 ? -31.320 -23.168 26.361 1.00 91.56 133 ILE A O 1
ATOM 1147 N N . GLY A 1 134 ? -31.993 -23.473 24.254 1.00 86.94 134 GLY A N 1
ATOM 1148 C CA . GLY A 1 134 ? -33.128 -24.339 24.624 1.00 86.94 134 GLY A CA 1
ATOM 1149 C C . GLY A 1 134 ? -34.139 -23.708 25.597 1.00 86.94 134 GLY A C 1
ATOM 1150 O O . GLY A 1 134 ? -34.890 -24.420 26.257 1.00 86.94 134 GLY A O 1
ATOM 1151 N N . GLY A 1 135 ? -34.152 -22.375 25.716 1.00 87.19 135 GLY A N 1
ATOM 1152 C CA . GLY A 1 135 ? -34.941 -21.640 26.713 1.00 87.19 135 GLY A CA 1
ATOM 1153 C C . GLY A 1 135 ? -34.296 -21.540 28.104 1.00 87.19 135 GLY A C 1
ATOM 1154 O O . GLY A 1 135 ? -34.868 -20.900 28.987 1.00 87.19 135 GLY A O 1
ATOM 1155 N N . GLU A 1 136 ? -33.114 -22.120 28.306 1.00 92.19 136 GLU A N 1
ATOM 1156 C CA . GLU A 1 136 ? -32.314 -22.010 29.527 1.00 92.19 136 GLU A CA 1
ATOM 1157 C C . GLU A 1 136 ? -31.339 -20.827 29.440 1.00 92.19 136 GLU A C 1
ATOM 1159 O O . GLU A 1 136 ? -30.715 -20.602 28.404 1.00 92.19 136 GLU A O 1
ATOM 1164 N N . LYS A 1 137 ? -31.203 -20.066 30.535 1.00 92.56 137 LYS A N 1
ATOM 1165 C CA . LYS A 1 137 ? -30.209 -18.990 30.658 1.00 92.56 137 LYS A CA 1
ATOM 1166 C C . LYS A 1 137 ? -28.877 -19.553 31.151 1.00 92.56 137 LYS A C 1
ATOM 1168 O O . LYS A 1 137 ? -28.825 -20.119 32.240 1.00 92.56 137 LYS A O 1
ATOM 1173 N N . LEU A 1 138 ? -27.808 -19.311 30.401 1.00 93.38 138 LEU A N 1
ATOM 1174 C CA . LEU A 1 138 ? -26.452 -19.755 30.718 1.00 93.38 138 LEU A CA 1
ATOM 1175 C C . LEU A 1 138 ? -25.530 -18.546 30.902 1.00 93.38 138 LEU A C 1
ATOM 1177 O O . LEU A 1 138 ? -25.261 -17.810 29.953 1.00 93.38 138 LEU A O 1
ATOM 1181 N N . THR A 1 139 ? -25.049 -18.333 32.126 1.00 92.62 139 THR A N 1
ATOM 1182 C CA . THR A 1 139 ? -24.171 -17.203 32.467 1.00 92.62 139 THR A CA 1
ATOM 1183 C C . THR A 1 139 ? -22.778 -17.376 31.865 1.00 92.62 139 THR A C 1
ATOM 1185 O O . THR A 1 139 ? -22.130 -18.411 32.043 1.00 92.62 139 THR A O 1
ATOM 1188 N N . ILE A 1 140 ? -22.300 -16.335 31.186 1.00 94.31 140 ILE A N 1
ATOM 1189 C CA . ILE A 1 140 ? -20.995 -16.282 30.529 1.00 94.31 140 ILE A CA 1
ATOM 1190 C C . ILE A 1 140 ? -19.965 -15.693 31.490 1.00 94.31 140 ILE A C 1
ATOM 1192 O O . ILE A 1 140 ? -20.225 -14.721 32.201 1.00 94.31 140 ILE A O 1
ATOM 1196 N N . LYS A 1 141 ? -18.756 -16.243 31.459 1.00 91.00 141 LYS A N 1
ATOM 1197 C CA . LYS A 1 141 ? -17.587 -15.724 32.154 1.00 91.00 141 LYS A CA 1
ATOM 1198 C C . LYS A 1 141 ? -16.843 -14.712 31.265 1.00 91.00 141 LYS A C 1
ATOM 1200 O O . LYS A 1 141 ? -16.182 -15.133 30.311 1.00 91.00 141 LYS A O 1
ATOM 1205 N N . PRO A 1 142 ? -16.894 -13.402 31.574 1.00 89.31 142 PRO A N 1
ATOM 1206 C CA . PRO A 1 142 ? -16.141 -12.398 30.831 1.00 89.31 142 PRO A CA 1
ATOM 1207 C C . PRO A 1 142 ? -14.634 -12.535 31.074 1.00 89.31 142 PRO A C 1
ATOM 1209 O O . PRO A 1 142 ? -14.184 -13.004 32.128 1.00 89.31 142 PRO A O 1
ATOM 1212 N N . ARG A 1 143 ? -13.849 -12.072 30.105 1.00 87.81 143 ARG A N 1
ATOM 1213 C CA . ARG A 1 143 ? -12.402 -11.900 30.199 1.00 87.81 143 ARG A CA 1
ATOM 1214 C C . ARG A 1 143 ? -12.085 -10.419 30.307 1.00 87.81 143 ARG A C 1
ATOM 1216 O O . ARG A 1 143 ? -12.614 -9.620 29.552 1.00 87.81 143 ARG A O 1
ATOM 1223 N N . GLU A 1 144 ? -11.236 -10.064 31.258 1.00 87.12 144 GLU A N 1
ATOM 1224 C CA . GLU A 1 144 ? -10.826 -8.685 31.499 1.00 87.12 144 GLU A CA 1
ATOM 1225 C C . GLU A 1 144 ? -9.400 -8.475 30.989 1.00 87.12 144 GLU A C 1
ATOM 1227 O O . GLU A 1 144 ? -8.491 -9.240 31.331 1.00 87.12 144 GLU A O 1
ATOM 1232 N N . PHE A 1 145 ? -9.211 -7.421 30.204 1.00 88.25 145 PHE A N 1
ATOM 1233 C CA . PHE A 1 145 ? -7.916 -6.979 29.711 1.00 88.25 145 PHE A CA 1
ATOM 1234 C C . PHE A 1 145 ? -7.660 -5.537 30.086 1.00 88.25 145 PHE A C 1
ATOM 1236 O O . PHE A 1 145 ? -8.571 -4.719 30.122 1.00 88.25 145 PHE A O 1
ATOM 1243 N N . TRP A 1 146 ? -6.401 -5.220 30.337 1.00 87.38 146 TRP A N 1
ATOM 1244 C CA . TRP A 1 146 ? -5.911 -3.865 30.493 1.00 87.38 146 TRP A CA 1
ATOM 1245 C C . TRP A 1 146 ? -5.291 -3.406 29.176 1.00 87.38 146 TRP A C 1
ATOM 1247 O O . TRP A 1 146 ? -4.490 -4.116 28.579 1.00 87.38 146 TRP A O 1
ATOM 1257 N N . ASP A 1 147 ? -5.662 -2.217 28.726 1.00 83.00 147 ASP A N 1
ATOM 1258 C CA . ASP A 1 147 ? -5.052 -1.549 27.585 1.00 83.00 147 ASP A CA 1
ATOM 1259 C C . ASP A 1 147 ? -3.892 -0.662 28.081 1.00 83.00 147 ASP A C 1
ATOM 1261 O O . ASP A 1 147 ? -4.146 0.325 28.789 1.00 83.00 147 ASP A O 1
ATOM 1265 N N . PRO A 1 148 ? -2.629 -0.972 27.719 1.00 74.75 148 PRO A N 1
ATOM 1266 C CA . PRO A 1 148 ? -1.462 -0.197 28.136 1.00 74.75 148 PRO A CA 1
ATOM 1267 C C . PRO A 1 148 ? -1.433 1.243 27.620 1.00 74.75 148 PRO A C 1
ATOM 1269 O O . PRO A 1 148 ? -0.789 2.093 28.238 1.00 74.75 148 PRO A O 1
ATOM 1272 N N . VAL A 1 149 ? -2.113 1.529 26.507 1.00 72.12 149 VAL A N 1
ATOM 1273 C CA . VAL A 1 149 ? -2.146 2.854 25.875 1.00 72.12 149 VAL A CA 1
ATOM 1274 C C . VAL A 1 149 ? -3.121 3.765 26.608 1.00 72.12 149 VAL A C 1
ATOM 1276 O O . VAL A 1 149 ? -2.787 4.897 26.958 1.00 72.12 149 VAL A O 1
ATOM 1279 N N . THR A 1 150 ? -4.338 3.283 26.865 1.00 71.19 150 THR A N 1
ATOM 1280 C CA . THR A 1 150 ? -5.384 4.097 27.510 1.00 71.19 150 THR A CA 1
ATOM 1281 C C . THR A 1 150 ? -5.389 3.990 29.038 1.00 71.19 150 THR A C 1
ATOM 1283 O O . THR A 1 150 ? -6.015 4.815 29.728 1.00 71.19 150 THR A O 1
ATOM 1286 N N . GLY A 1 151 ? -4.716 2.978 29.590 1.00 72.38 151 GLY A N 1
ATOM 1287 C CA . GLY A 1 151 ? -4.707 2.656 31.015 1.00 72.38 151 GLY A CA 1
ATOM 1288 C C . GLY A 1 151 ? -6.082 2.232 31.542 1.00 72.38 151 GLY A C 1
ATOM 1289 O O . GLY A 1 151 ? -6.413 2.495 32.706 1.00 72.38 151 GLY A O 1
ATOM 1290 N N . ARG A 1 152 ? -6.948 1.694 30.673 1.00 75.94 152 ARG A N 1
ATOM 1291 C CA . ARG A 1 152 ? -8.318 1.270 31.002 1.00 75.94 152 ARG A CA 1
ATOM 1292 C C . ARG A 1 152 ? -8.447 -0.239 30.891 1.00 75.94 152 ARG A C 1
ATOM 1294 O O . ARG A 1 152 ? -7.771 -0.862 30.085 1.00 75.94 152 ARG A O 1
ATOM 1301 N N . PHE A 1 153 ? -9.340 -0.798 31.697 1.00 82.19 153 PHE A N 1
ATOM 1302 C CA . PHE A 1 153 ? -9.772 -2.171 31.510 1.00 82.19 153 PHE A CA 1
ATOM 1303 C C . PHE A 1 153 ? -10.940 -2.222 30.528 1.00 82.19 153 PHE A C 1
ATOM 1305 O O . PHE A 1 153 ? -11.787 -1.323 30.521 1.00 82.19 153 PHE A O 1
ATOM 1312 N N . TYR A 1 154 ? -10.975 -3.263 29.710 1.00 83.44 154 TYR A N 1
ATOM 1313 C CA . TYR A 1 154 ? -12.105 -3.622 28.869 1.00 83.44 154 TYR A CA 1
ATOM 1314 C C . TYR A 1 154 ? -12.396 -5.114 29.022 1.00 83.44 154 TYR A C 1
ATOM 1316 O O . TYR A 1 154 ? -11.546 -5.883 29.478 1.00 83.44 154 TYR A O 1
ATOM 1324 N N . TYR A 1 155 ? -13.620 -5.501 28.673 1.00 85.25 155 TYR A N 1
ATOM 1325 C CA . TYR A 1 155 ? -14.081 -6.874 28.788 1.00 85.25 155 TYR A CA 1
ATOM 1326 C C . TYR A 1 155 ? -14.413 -7.440 27.417 1.00 85.25 155 TYR A C 1
ATOM 1328 O O . TYR A 1 155 ? -15.111 -6.791 26.638 1.00 85.25 155 TYR A O 1
ATOM 1336 N N . ASP A 1 156 ? -13.960 -8.666 27.192 1.00 89.31 156 ASP A N 1
ATOM 1337 C CA . ASP A 1 156 ? -14.355 -9.509 26.072 1.00 89.31 156 ASP A CA 1
ATOM 1338 C C . ASP A 1 156 ? -15.203 -10.669 26.591 1.00 89.31 156 ASP A C 1
ATOM 1340 O O . ASP A 1 156 ? -14.916 -11.254 27.641 1.00 89.31 156 ASP A O 1
ATOM 1344 N N . LEU A 1 157 ? -16.250 -11.020 25.854 1.00 92.50 157 LEU A N 1
ATOM 1345 C CA . LEU A 1 157 ? -17.079 -12.190 26.144 1.00 92.50 157 LEU A CA 1
ATOM 1346 C C . LEU A 1 157 ? -16.654 -13.412 25.324 1.00 92.50 157 LEU A C 1
ATOM 1348 O O . LEU A 1 157 ? -16.817 -14.543 25.783 1.00 92.50 157 LEU A O 1
ATOM 1352 N N . LEU A 1 158 ? -16.100 -13.190 24.131 1.00 91.81 158 LEU A N 1
ATOM 1353 C CA . LEU A 1 158 ? -15.677 -14.240 23.216 1.00 91.81 158 LEU A CA 1
ATOM 1354 C C . LEU A 1 158 ? -14.209 -14.616 23.422 1.00 91.81 158 LEU A C 1
ATOM 1356 O O . LEU A 1 158 ? -13.330 -13.777 23.625 1.00 91.81 158 LEU A O 1
ATOM 1360 N N . TRP A 1 159 ? -13.948 -15.910 23.303 1.00 88.94 159 TRP A N 1
ATOM 1361 C CA . TRP A 1 159 ? -12.619 -16.494 23.297 1.00 88.94 159 TRP A CA 1
ATOM 1362 C C . TRP A 1 159 ? -12.318 -16.979 21.887 1.00 88.94 159 TRP A C 1
ATOM 1364 O O . TRP A 1 159 ? -13.086 -17.764 21.340 1.00 88.94 159 TRP A O 1
ATOM 1374 N N . TRP A 1 160 ? -11.222 -16.511 21.294 1.00 85.94 160 TRP A N 1
ATOM 1375 C CA . TRP A 1 160 ? -10.762 -17.033 20.008 1.00 85.94 160 TRP A CA 1
ATOM 1376 C C . TRP A 1 160 ? -10.262 -18.474 20.172 1.00 85.94 160 TRP A C 1
ATOM 1378 O O . TRP A 1 160 ? -9.610 -18.782 21.175 1.00 85.94 160 TRP A O 1
ATOM 1388 N N . ASP A 1 161 ? -10.574 -19.342 19.210 1.00 84.88 161 ASP A N 1
ATOM 1389 C CA . ASP A 1 161 ? -10.154 -20.747 19.215 1.00 84.88 161 ASP A CA 1
ATOM 1390 C C . ASP A 1 161 ? -9.215 -21.073 18.048 1.00 84.88 161 ASP A C 1
ATOM 1392 O O . ASP A 1 161 ? -8.063 -21.435 18.279 1.00 84.88 161 ASP A O 1
ATOM 1396 N N . HIS A 1 162 ? -9.687 -20.923 16.808 1.00 83.06 162 HIS A N 1
ATOM 1397 C CA . HIS A 1 162 ? -8.906 -21.151 15.590 1.00 83.06 162 HIS A CA 1
ATOM 1398 C C . HIS A 1 162 ? -9.516 -20.405 14.393 1.00 83.06 162 HIS A C 1
ATOM 1400 O O . HIS A 1 162 ? -10.625 -19.879 14.469 1.00 83.06 162 HIS A O 1
ATOM 1406 N N . TRP A 1 163 ? -8.786 -20.343 13.280 1.00 77.75 163 TRP A N 1
ATOM 1407 C CA . TRP A 1 163 ? -9.331 -19.935 11.985 1.00 77.75 163 TRP A CA 1
ATOM 1408 C C . TRP A 1 163 ? -9.891 -21.157 11.258 1.00 77.75 163 TRP A C 1
ATOM 1410 O O . TRP A 1 163 ? -9.172 -22.147 11.106 1.00 77.75 163 TRP A O 1
ATOM 1420 N N . ASP A 1 164 ? -11.138 -21.083 10.802 1.00 75.50 164 ASP A N 1
ATOM 1421 C CA . ASP A 1 164 ? -11.754 -22.109 9.966 1.00 75.50 164 ASP A CA 1
ATOM 1422 C C . ASP A 1 164 ? -11.535 -21.757 8.481 1.00 75.50 164 ASP A C 1
ATOM 1424 O O . ASP A 1 164 ? -12.069 -20.754 7.993 1.00 75.50 164 ASP A O 1
ATOM 1428 N N . PRO A 1 165 ? -10.730 -22.545 7.742 1.00 65.88 165 PRO A N 1
ATOM 1429 C CA . PRO A 1 165 ? -10.429 -22.271 6.343 1.00 65.88 165 PRO A CA 1
ATOM 1430 C C . PRO A 1 165 ? -11.604 -22.549 5.397 1.00 65.88 165 PRO A C 1
ATOM 1432 O O . PRO A 1 165 ? -11.580 -22.034 4.283 1.00 65.88 165 PRO A O 1
ATOM 1435 N N . GLU A 1 166 ? -12.600 -23.348 5.793 1.00 68.12 166 GLU A N 1
ATOM 1436 C CA . GLU A 1 166 ? -13.796 -23.595 4.977 1.00 68.12 166 GLU A CA 1
ATOM 1437 C C . GLU A 1 166 ? -14.763 -22.412 5.055 1.00 68.12 166 GLU A C 1
ATOM 1439 O O . GLU A 1 166 ? -15.367 -22.030 4.052 1.00 68.12 166 GLU A O 1
ATOM 1444 N N . LEU A 1 167 ? -14.877 -21.803 6.238 1.00 68.19 167 LEU A N 1
ATOM 1445 C CA . LEU A 1 167 ? -15.730 -20.634 6.469 1.00 68.19 167 LEU A CA 1
ATOM 1446 C C . LEU A 1 167 ? -15.040 -19.302 6.151 1.00 68.19 167 LEU A C 1
ATOM 1448 O O . LEU A 1 167 ? -15.721 -18.277 6.078 1.00 68.19 167 LEU A O 1
ATOM 1452 N N . GLU A 1 168 ? -13.716 -19.319 5.966 1.00 70.81 168 GLU A N 1
ATOM 1453 C CA . GLU A 1 168 ? -12.868 -18.127 5.861 1.00 70.81 168 GLU A CA 1
ATOM 1454 C C . GLU A 1 168 ? -13.119 -17.155 7.034 1.00 70.81 168 GLU A C 1
ATOM 1456 O O . GLU A 1 168 ? -13.185 -15.941 6.836 1.00 70.81 168 GLU A O 1
ATOM 1461 N N . GLU A 1 169 ? -13.293 -17.679 8.257 1.00 74.62 169 GLU A N 1
ATOM 1462 C CA . GLU A 1 169 ? -13.553 -16.880 9.463 1.00 74.62 169 GLU A CA 1
ATOM 1463 C C . GLU A 1 169 ? -12.905 -17.452 10.734 1.00 74.62 169 GLU A C 1
ATOM 1465 O O . GLU A 1 169 ? -12.583 -18.634 10.841 1.00 74.62 169 GLU A O 1
ATOM 1470 N N . GLY A 1 170 ? -12.726 -16.590 11.741 1.00 80.50 170 GLY A N 1
ATOM 1471 C CA . GLY A 1 170 ? -12.318 -17.007 13.080 1.00 80.50 170 GLY A CA 1
ATOM 1472 C C . GLY A 1 170 ? -13.475 -17.658 13.838 1.00 80.50 170 GLY A C 1
ATOM 1473 O O . GLY A 1 170 ? -14.555 -17.077 13.936 1.00 80.50 170 GLY A O 1
ATOM 1474 N N . ILE A 1 171 ? -13.232 -18.829 14.423 1.00 86.06 171 ILE A N 1
ATOM 1475 C CA . ILE A 1 171 ? -14.161 -19.502 15.331 1.00 86.06 171 ILE A CA 1
ATOM 1476 C C . ILE A 1 171 ? -13.879 -19.062 16.762 1.00 86.06 171 ILE A C 1
ATOM 1478 O O . ILE A 1 171 ? -12.736 -19.062 17.235 1.00 86.06 171 ILE A O 1
ATOM 1482 N N . TYR A 1 172 ? -14.954 -18.699 17.457 1.00 91.88 172 TYR A N 1
ATOM 1483 C CA . TYR A 1 172 ? -14.921 -18.229 18.834 1.00 91.88 172 TYR A CA 1
ATOM 1484 C C . TYR A 1 172 ? -15.757 -19.137 19.737 1.00 91.88 172 TYR A C 1
ATOM 1486 O O . TYR A 1 172 ? -16.528 -19.972 19.269 1.00 91.88 172 TYR A O 1
ATOM 1494 N N . TYR A 1 173 ? -15.648 -18.965 21.050 1.00 93.69 173 TYR A N 1
ATOM 1495 C CA . TYR A 1 173 ? -16.551 -19.587 22.015 1.00 93.69 173 TYR A CA 1
ATOM 1496 C C . TYR A 1 173 ? -16.850 -18.667 23.198 1.00 93.69 173 TYR A C 1
ATOM 1498 O O . TYR A 1 173 ? -16.030 -17.835 23.591 1.00 93.69 173 TYR A O 1
ATOM 1506 N N . TYR A 1 174 ? -18.017 -18.860 23.808 1.00 95.19 174 TYR A N 1
ATOM 1507 C CA . TYR A 1 174 ? -18.294 -18.397 25.163 1.00 95.19 174 TYR A CA 1
ATOM 1508 C C . TYR A 1 174 ? -17.792 -19.426 26.172 1.00 95.19 174 TYR A C 1
ATOM 1510 O O . TYR A 1 174 ? -17.967 -20.631 25.988 1.00 95.19 174 TYR A O 1
ATOM 1518 N N . LEU A 1 175 ? -17.196 -18.956 27.264 1.00 94.38 175 LEU A N 1
ATOM 1519 C CA . LEU A 1 175 ? -16.850 -19.794 28.408 1.00 94.38 175 LEU A CA 1
ATOM 1520 C C . LEU A 1 175 ? -17.898 -19.581 29.503 1.00 94.38 175 LEU A C 1
ATOM 1522 O O . LEU A 1 175 ? -18.084 -18.451 29.946 1.00 94.38 175 LEU A O 1
ATOM 1526 N N . LEU A 1 176 ? -18.583 -20.633 29.943 1.00 93.06 176 LEU A N 1
ATOM 1527 C CA . LEU A 1 176 ? -19.554 -20.555 31.040 1.00 93.06 176 LEU A CA 1
ATOM 1528 C C . LEU A 1 176 ? -18.850 -20.504 32.409 1.00 93.06 176 LEU A C 1
ATOM 1530 O O . LEU A 1 176 ? -17.666 -20.832 32.532 1.00 93.06 176 LEU A O 1
ATOM 1534 N N . GLU A 1 177 ? -19.569 -20.101 33.464 1.00 87.56 177 GLU A N 1
ATOM 1535 C CA . GLU A 1 177 ? -19.012 -20.028 34.832 1.00 87.56 177 GLU A CA 1
ATOM 1536 C C . GLU A 1 177 ? -18.484 -21.383 35.352 1.00 87.56 177 GLU A C 1
ATOM 1538 O O . GLU A 1 177 ? -17.540 -21.407 36.146 1.00 87.56 177 GLU A O 1
ATOM 1543 N N . ASP A 1 178 ? -19.039 -22.502 34.879 1.00 88.06 178 ASP A N 1
ATOM 1544 C CA . ASP A 1 178 ? -18.615 -23.867 35.225 1.00 88.06 178 ASP A CA 1
ATOM 1545 C C . ASP A 1 178 ? -17.418 -24.386 34.398 1.00 88.06 178 ASP A C 1
ATOM 1547 O O . ASP A 1 178 ? -16.902 -25.473 34.667 1.00 88.06 178 ASP A O 1
ATOM 1551 N N . GLY A 1 179 ? -16.939 -23.595 33.430 1.00 88.69 179 GLY A N 1
ATOM 1552 C CA . GLY A 1 179 ? -15.827 -23.929 32.539 1.00 88.69 179 GLY A CA 1
ATOM 1553 C C . GLY A 1 179 ? -16.228 -24.592 31.218 1.00 88.69 179 GLY A C 1
ATOM 1554 O O . GLY A 1 179 ? -15.345 -24.895 30.414 1.00 88.69 179 GLY A O 1
ATOM 1555 N N . THR A 1 180 ? -17.520 -24.801 30.959 1.00 92.81 180 THR A N 1
ATOM 1556 C CA . THR A 1 180 ? -18.009 -25.341 29.683 1.00 92.81 180 THR A CA 1
ATOM 1557 C C . THR A 1 180 ? -17.791 -24.338 28.548 1.00 92.81 180 THR A C 1
ATOM 1559 O O . THR A 1 180 ? -18.070 -23.148 28.700 1.00 92.81 180 THR A O 1
ATOM 1562 N N . LYS A 1 181 ? -17.303 -24.810 27.393 1.00 94.56 181 LYS A N 1
ATOM 1563 C CA . LYS A 1 181 ? -17.173 -24.004 26.171 1.00 94.56 181 LYS A CA 1
ATOM 1564 C C . LYS A 1 181 ? -18.424 -24.144 25.305 1.00 94.56 181 LYS A C 1
ATOM 1566 O O . LYS A 1 181 ? -18.833 -25.263 25.011 1.00 94.56 181 LYS A O 1
ATOM 1571 N N . ILE A 1 182 ? -18.975 -23.022 24.856 1.00 94.50 182 ILE A N 1
ATOM 1572 C CA . ILE A 1 182 ? -20.061 -22.953 23.875 1.00 94.50 182 ILE A CA 1
ATOM 1573 C C . ILE A 1 182 ? -19.511 -22.293 22.615 1.00 94.50 182 ILE A C 1
ATOM 1575 O O . ILE A 1 182 ? -19.276 -21.086 22.605 1.00 94.50 182 ILE A O 1
ATOM 1579 N N . PHE A 1 183 ? -19.272 -23.086 21.573 1.00 93.31 183 PHE A N 1
ATOM 1580 C CA . PHE A 1 183 ? -18.717 -22.592 20.313 1.00 93.31 183 PHE A CA 1
ATOM 1581 C C . PHE A 1 183 ? -19.716 -21.708 19.567 1.00 93.31 183 PHE A C 1
ATOM 1583 O O . PHE A 1 183 ? -20.920 -21.968 19.578 1.00 93.31 183 PHE A O 1
ATOM 1590 N N . VAL A 1 184 ? -19.194 -20.658 18.944 1.00 93.00 184 VAL A N 1
ATOM 1591 C CA . VAL A 1 184 ? -19.924 -19.636 18.200 1.00 93.00 184 VAL A CA 1
ATOM 1592 C C . VAL A 1 184 ? -19.524 -19.765 16.737 1.00 93.00 184 VAL A C 1
ATOM 1594 O O . VAL A 1 184 ? -18.411 -19.399 16.357 1.00 93.00 184 VAL A O 1
ATOM 1597 N N . TYR A 1 185 ? -20.441 -20.287 15.931 1.00 90.12 185 TYR A N 1
ATOM 1598 C CA . TYR A 1 185 ? -20.270 -20.476 14.497 1.00 90.12 185 TYR A CA 1
ATOM 1599 C C . TYR A 1 185 ? -20.969 -19.355 13.728 1.00 90.12 185 TYR A C 1
ATOM 1601 O O . TYR A 1 185 ? -22.091 -18.977 14.088 1.00 90.12 185 TYR A O 1
ATOM 1609 N N . PRO A 1 186 ? -20.336 -18.813 12.679 1.00 88.94 186 PRO A N 1
ATOM 1610 C CA . PRO A 1 186 ? -20.985 -17.872 11.788 1.00 88.94 186 PRO A CA 1
ATOM 1611 C C . PRO A 1 186 ? -21.910 -18.602 10.809 1.00 88.94 186 PRO A C 1
ATOM 1613 O O . PRO A 1 186 ? -21.627 -19.703 10.341 1.00 88.94 186 PRO A O 1
ATOM 1616 N N . GLY A 1 187 ? -23.011 -17.951 10.460 1.00 87.50 187 GLY A N 1
ATOM 1617 C CA . GLY A 1 187 ? -23.892 -18.334 9.366 1.00 87.50 187 GLY A CA 1
ATOM 1618 C C . GLY A 1 187 ? -24.262 -17.118 8.521 1.00 87.50 187 GLY A C 1
ATOM 1619 O O . GLY A 1 187 ? -24.086 -15.968 8.939 1.00 87.50 187 GLY A O 1
ATOM 1620 N N . PHE A 1 188 ? -24.769 -17.372 7.319 1.00 89.44 188 PHE A N 1
ATOM 1621 C CA . PHE A 1 188 ? -25.226 -16.329 6.408 1.00 89.44 188 PHE A CA 1
ATOM 1622 C C . PHE A 1 188 ? -26.744 -16.201 6.481 1.00 89.44 188 PHE A C 1
ATOM 1624 O O . PHE A 1 188 ? -27.470 -17.196 6.494 1.00 89.44 188 PHE A O 1
ATOM 1631 N N . ALA A 1 189 ? -27.221 -14.966 6.551 1.00 90.31 189 ALA A N 1
ATOM 1632 C CA . ALA A 1 189 ? -28.631 -14.646 6.643 1.00 90.31 189 ALA A CA 1
ATOM 1633 C C . ALA A 1 189 ? -29.008 -13.493 5.712 1.00 90.31 189 ALA A C 1
ATOM 1635 O O . ALA A 1 189 ? -28.223 -12.581 5.472 1.00 90.31 189 ALA A O 1
ATOM 1636 N N . GLY A 1 190 ? -30.240 -13.513 5.221 1.00 90.62 190 GLY A N 1
ATOM 1637 C CA . GLY A 1 190 ? -30.872 -12.414 4.506 1.00 90.62 190 GLY A CA 1
ATOM 1638 C C . GLY A 1 190 ? -32.005 -11.814 5.320 1.00 90.62 190 GLY A C 1
ATOM 1639 O O . GLY A 1 190 ? -32.761 -12.543 5.967 1.00 90.62 190 GLY A O 1
ATOM 1640 N N . TYR A 1 191 ? -32.153 -10.494 5.270 1.00 91.12 191 TYR A N 1
ATOM 1641 C CA . TYR A 1 191 ? -33.331 -9.811 5.807 1.00 91.12 191 TYR A CA 1
ATOM 1642 C C . TYR A 1 191 ? -34.282 -9.433 4.679 1.00 91.12 191 TYR A C 1
ATOM 1644 O O . TYR A 1 191 ? -33.876 -9.364 3.526 1.00 91.12 191 TYR A O 1
ATOM 1652 N N . VAL A 1 192 ? -35.561 -9.231 5.002 1.00 92.75 192 VAL A N 1
ATOM 1653 C CA . VAL A 1 192 ? -36.586 -8.893 4.007 1.00 92.75 192 VAL A CA 1
ATOM 1654 C C . VAL A 1 192 ? -37.183 -7.531 4.314 1.00 92.75 192 VAL A C 1
ATOM 1656 O O . VAL A 1 192 ? -37.755 -7.316 5.387 1.00 92.75 192 VAL A O 1
ATOM 1659 N N . TYR A 1 193 ? -37.095 -6.644 3.330 1.00 94.88 193 TYR A N 1
ATOM 1660 C CA . TYR A 1 193 ? -37.663 -5.307 3.360 1.00 94.88 193 TYR A CA 1
ATOM 1661 C C . TYR A 1 193 ? -38.780 -5.192 2.328 1.00 94.88 193 TYR A C 1
ATOM 1663 O O . TYR A 1 193 ? -38.636 -5.620 1.179 1.00 94.88 193 TYR A O 1
ATOM 1671 N N . ASN A 1 194 ? -39.896 -4.592 2.734 1.00 95.75 194 ASN A N 1
ATOM 1672 C CA . ASN A 1 194 ? -40.967 -4.225 1.819 1.00 95.75 194 ASN A CA 1
ATOM 1673 C C . ASN A 1 194 ? -40.771 -2.783 1.346 1.00 95.75 194 ASN A C 1
ATOM 1675 O O . ASN A 1 194 ? -40.830 -1.850 2.151 1.00 95.75 194 ASN A O 1
ATOM 1679 N N . TRP A 1 195 ? -40.557 -2.621 0.043 1.00 96.75 195 TRP A N 1
ATOM 1680 C CA . TRP A 1 195 ? -40.391 -1.333 -0.618 1.00 96.75 195 TRP A CA 1
ATOM 1681 C C . TRP A 1 195 ? -41.675 -0.920 -1.331 1.00 96.75 195 TRP A C 1
ATOM 1683 O O . TRP A 1 195 ? -42.165 -1.642 -2.203 1.00 96.75 195 TRP A O 1
ATOM 1693 N N . THR A 1 196 ? -42.166 0.277 -1.013 1.00 96.62 196 THR A N 1
ATOM 1694 C CA . THR A 1 196 ? -43.300 0.913 -1.693 1.00 96.62 196 THR A CA 1
ATOM 1695 C C . THR A 1 196 ? -42.780 2.005 -2.623 1.00 96.62 196 THR A C 1
ATOM 1697 O O . THR A 1 196 ? -42.131 2.945 -2.160 1.00 96.62 196 THR A O 1
ATOM 1700 N N . PHE A 1 197 ? -43.111 1.926 -3.914 1.00 95.25 197 PHE A N 1
ATOM 1701 C CA . PHE A 1 197 ? -42.830 2.974 -4.904 1.00 95.25 197 PHE A CA 1
ATOM 1702 C C . PHE A 1 197 ? -44.154 3.588 -5.389 1.00 95.25 197 PHE A C 1
ATOM 1704 O O . PHE A 1 197 ? -44.750 3.070 -6.344 1.00 95.25 197 PHE A O 1
ATOM 1711 N N . PRO A 1 198 ? -44.653 4.666 -4.748 1.00 92.69 198 PRO A N 1
ATOM 1712 C CA . PRO A 1 198 ? -45.989 5.200 -5.017 1.00 92.69 198 PRO A CA 1
ATOM 1713 C C . PRO A 1 198 ? -46.204 5.633 -6.470 1.00 92.69 198 PRO A C 1
ATOM 1715 O O . PRO A 1 198 ? -47.245 5.322 -7.047 1.00 92.69 198 PRO A O 1
ATOM 1718 N N . ASP A 1 199 ? -45.207 6.275 -7.083 1.00 90.50 199 ASP A N 1
ATOM 1719 C CA . ASP A 1 199 ? -45.303 6.802 -8.454 1.00 90.50 199 ASP A CA 1
ATOM 1720 C C . ASP A 1 199 ? -45.390 5.695 -9.513 1.00 90.50 199 ASP A C 1
ATOM 1722 O O . ASP A 1 199 ? -45.968 5.882 -10.584 1.00 90.50 199 ASP A O 1
ATOM 1726 N N . LEU A 1 200 ? -44.850 4.518 -9.193 1.00 90.31 200 LEU A N 1
ATOM 1727 C CA . LEU A 1 200 ? -44.900 3.329 -10.039 1.00 90.31 200 LEU A CA 1
ATOM 1728 C C . LEU A 1 200 ? -46.096 2.427 -9.702 1.00 90.31 200 LEU A C 1
ATOM 1730 O O . LEU A 1 200 ? -46.421 1.524 -10.471 1.00 90.31 200 LEU A O 1
ATOM 1734 N N . GLY A 1 201 ? -46.756 2.656 -8.561 1.00 92.00 201 GLY A N 1
ATOM 1735 C CA . GLY A 1 201 ? -47.869 1.840 -8.079 1.00 92.00 201 GLY A CA 1
ATOM 1736 C C . GLY A 1 201 ? -47.475 0.400 -7.737 1.00 92.00 201 GLY A C 1
ATOM 1737 O O . GLY A 1 201 ? -48.320 -0.493 -7.828 1.00 92.00 201 GLY A O 1
ATOM 1738 N N . ILE A 1 202 ? -46.212 0.158 -7.372 1.00 94.75 202 ILE A N 1
ATOM 1739 C CA . ILE A 1 202 ? -45.683 -1.180 -7.068 1.00 94.75 202 ILE A CA 1
ATOM 1740 C C . ILE A 1 202 ? -45.237 -1.295 -5.608 1.00 94.75 202 ILE A C 1
ATOM 1742 O O . ILE A 1 202 ? -44.770 -0.330 -5.004 1.00 94.75 202 ILE A O 1
ATOM 1746 N N . ASN A 1 203 ? -45.356 -2.510 -5.072 1.00 94.62 203 ASN A N 1
ATOM 1747 C CA . ASN A 1 203 ? -44.710 -2.940 -3.835 1.00 94.62 203 ASN A CA 1
ATOM 1748 C C . ASN A 1 203 ? -43.835 -4.143 -4.165 1.00 94.62 203 ASN A C 1
ATOM 1750 O O . ASN A 1 203 ? -44.303 -5.061 -4.847 1.00 94.62 203 ASN A O 1
ATOM 1754 N N . VAL A 1 204 ? -42.589 -4.138 -3.708 1.00 95.56 204 VAL A N 1
ATOM 1755 C CA . VAL A 1 204 ? -41.633 -5.211 -3.988 1.00 95.56 204 VAL A CA 1
ATOM 1756 C C . VAL A 1 204 ? -40.912 -5.634 -2.717 1.00 95.56 204 VAL A C 1
ATOM 1758 O O . VAL A 1 204 ? -40.604 -4.811 -1.857 1.00 95.56 204 VAL A O 1
ATOM 1761 N N . LEU A 1 205 ? -40.636 -6.933 -2.614 1.00 95.44 205 LEU A N 1
ATOM 1762 C CA . LEU A 1 205 ? -39.797 -7.477 -1.555 1.00 95.44 205 LEU A CA 1
ATOM 1763 C C . LEU A 1 205 ? -38.346 -7.506 -2.021 1.00 95.44 205 LEU A C 1
ATOM 1765 O O . LEU A 1 205 ? -38.035 -8.008 -3.107 1.00 95.44 205 LEU A O 1
ATOM 1769 N N . SER A 1 206 ? -37.469 -6.980 -1.180 1.00 95.12 206 SER A N 1
ATOM 1770 C CA . SER A 1 206 ? -36.048 -6.830 -1.462 1.00 95.12 206 SER A CA 1
ATOM 1771 C C . SER A 1 206 ? -35.226 -7.281 -0.257 1.00 95.12 206 SER A C 1
ATOM 1773 O O . SER A 1 206 ? -35.650 -7.041 0.879 1.00 95.12 206 SER A O 1
ATOM 1775 N N . PRO A 1 207 ? -34.055 -7.907 -0.472 1.00 94.19 207 PRO A N 1
ATOM 1776 C CA . PRO A 1 207 ? -33.088 -8.082 0.597 1.00 94.19 207 PRO A CA 1
ATOM 1777 C C . PRO A 1 207 ? -32.351 -6.777 0.942 1.00 94.19 207 PRO A C 1
ATOM 1779 O O . PRO A 1 207 ? -31.761 -6.669 2.015 1.00 94.19 207 PRO A O 1
ATOM 1782 N N . SER A 1 208 ? -32.429 -5.763 0.075 1.00 93.69 208 SER A N 1
ATOM 1783 C CA . SER A 1 208 ? -31.711 -4.503 0.216 1.00 93.69 208 SER A CA 1
ATOM 1784 C C . SER A 1 208 ? -32.439 -3.523 1.130 1.00 93.69 208 SER A C 1
ATOM 1786 O O . SER A 1 208 ? -33.589 -3.145 0.895 1.00 93.69 208 SER A O 1
ATOM 1788 N N . LYS A 1 209 ? -31.741 -3.052 2.169 1.00 92.38 209 LYS A N 1
ATOM 1789 C CA . LYS A 1 209 ? -32.224 -1.970 3.046 1.00 92.38 209 LYS A CA 1
ATOM 1790 C C . LYS A 1 209 ? -32.116 -0.593 2.386 1.00 92.38 209 LYS A C 1
ATOM 1792 O O . LYS A 1 209 ? -32.864 0.321 2.727 1.00 92.38 209 LYS A O 1
ATOM 1797 N N . TRP A 1 210 ? -31.166 -0.439 1.469 1.00 92.50 210 TRP A N 1
ATOM 1798 C CA . TRP A 1 210 ? -30.810 0.835 0.856 1.00 92.50 210 TRP A CA 1
ATOM 1799 C C . TRP A 1 210 ? -30.950 0.768 -0.662 1.00 92.50 210 TRP A C 1
ATOM 1801 O O . TRP A 1 210 ? -30.773 -0.288 -1.264 1.00 92.50 210 TRP A O 1
ATOM 1811 N N . LEU A 1 211 ? -31.251 1.915 -1.270 1.00 93.88 211 LEU A N 1
ATOM 1812 C CA . LEU A 1 211 ? -31.194 2.091 -2.716 1.00 93.88 211 LEU A CA 1
ATOM 1813 C C . LEU A 1 211 ? -29.727 2.277 -3.124 1.00 93.88 211 LEU A C 1
ATOM 1815 O O . LEU A 1 211 ? -29.064 3.186 -2.622 1.00 93.88 211 LEU A O 1
ATOM 1819 N N . TYR A 1 212 ? -29.229 1.437 -4.026 1.00 93.50 212 TYR A N 1
ATOM 1820 C CA . TYR A 1 212 ? -27.869 1.544 -4.549 1.00 93.50 212 TYR A CA 1
ATOM 1821 C C . TYR A 1 212 ? -27.809 2.482 -5.755 1.00 93.50 212 TYR A C 1
ATOM 1823 O O . TYR A 1 212 ? -28.804 2.673 -6.454 1.00 93.50 212 TYR A O 1
ATOM 1831 N N . SER A 1 213 ? -26.629 3.043 -6.020 1.00 92.38 213 SER A N 1
ATOM 1832 C CA . SER A 1 213 ? -26.336 3.815 -7.228 1.00 92.38 213 SER A CA 1
ATOM 1833 C C . SER A 1 213 ? -25.142 3.230 -7.982 1.00 92.38 213 SER A C 1
ATOM 1835 O O . SER A 1 213 ? -24.206 2.696 -7.386 1.00 92.38 213 SER A O 1
ATOM 1837 N N . ASP A 1 214 ? -25.178 3.330 -9.306 1.00 89.38 214 ASP A N 1
ATOM 1838 C CA . ASP A 1 214 ? -24.065 3.026 -10.200 1.00 89.38 214 ASP A CA 1
ATOM 1839 C C . ASP A 1 214 ? -23.570 4.334 -10.825 1.00 89.38 214 ASP A C 1
ATOM 1841 O O . ASP A 1 214 ? -24.227 4.911 -11.692 1.00 89.38 214 ASP A O 1
ATOM 1845 N N . TYR A 1 215 ? -22.408 4.814 -10.378 1.00 86.00 215 TYR A N 1
ATOM 1846 C CA . TYR A 1 215 ? -21.850 6.095 -10.823 1.00 86.00 215 TYR A CA 1
ATOM 1847 C C . TYR A 1 215 ? -21.460 6.108 -12.310 1.00 86.00 215 TYR A C 1
ATOM 1849 O O . TYR A 1 215 ? -21.422 7.178 -12.911 1.00 86.00 215 TYR A O 1
ATOM 1857 N N . ARG A 1 216 ? -21.212 4.942 -12.924 1.00 86.88 216 ARG A N 1
ATOM 1858 C CA . ARG A 1 216 ? -20.782 4.832 -14.330 1.00 86.88 216 ARG A CA 1
ATOM 1859 C C . ARG A 1 216 ? -21.949 5.041 -15.284 1.00 86.88 216 ARG A C 1
ATOM 1861 O O . ARG A 1 216 ? -21.793 5.617 -16.355 1.00 86.88 216 ARG A O 1
ATOM 1868 N N . THR A 1 217 ? -23.129 4.565 -14.890 1.00 85.75 217 THR A N 1
ATOM 1869 C CA . THR A 1 217 ? -24.350 4.656 -15.705 1.00 85.75 217 THR A CA 1
ATOM 1870 C C . THR A 1 217 ? -25.332 5.717 -15.213 1.00 85.75 217 THR A C 1
ATOM 1872 O O . THR A 1 217 ? -26.285 6.027 -15.925 1.00 85.75 217 THR A O 1
ATOM 1875 N N . GLY A 1 218 ? -25.121 6.267 -14.013 1.00 87.62 218 GLY A N 1
ATOM 1876 C CA . GLY A 1 218 ? -26.043 7.193 -13.351 1.00 87.62 218 GLY A CA 1
ATOM 1877 C C . GLY A 1 218 ? -27.323 6.531 -12.830 1.00 87.62 218 GLY A C 1
ATOM 1878 O O . GLY A 1 218 ? -28.237 7.233 -12.406 1.00 87.62 218 GLY A O 1
ATOM 1879 N N . LYS A 1 219 ? -27.412 5.195 -12.868 1.00 91.81 219 LYS A N 1
ATOM 1880 C CA . LYS A 1 219 ? -28.616 4.449 -12.492 1.00 91.81 219 LYS A CA 1
ATOM 1881 C C . LYS A 1 219 ? -28.705 4.196 -10.997 1.00 91.81 219 LYS A C 1
ATOM 1883 O O . LYS A 1 219 ? -27.694 4.065 -10.310 1.00 91.81 219 LYS A O 1
ATOM 1888 N N . TYR A 1 220 ? -29.931 4.012 -10.526 1.00 94.50 220 TYR A N 1
ATOM 1889 C CA . TYR A 1 220 ? -30.234 3.556 -9.174 1.00 94.50 220 TYR A CA 1
ATOM 1890 C C . TYR A 1 220 ? -30.864 2.173 -9.220 1.00 94.50 220 TYR A C 1
ATOM 1892 O O . TYR A 1 220 ? -31.605 1.878 -10.154 1.00 94.50 220 TYR A O 1
ATOM 1900 N N . TYR A 1 221 ? -30.598 1.308 -8.247 1.00 94.81 221 TYR A N 1
ATOM 1901 C CA . TYR A 1 221 ? -31.143 -0.047 -8.264 1.00 94.81 221 TYR A CA 1
ATOM 1902 C C . TYR A 1 221 ? -31.298 -0.669 -6.876 1.00 94.81 221 TYR A C 1
ATOM 1904 O O . TYR A 1 221 ? -30.644 -0.273 -5.912 1.00 94.81 221 TYR A O 1
ATOM 1912 N N . ILE A 1 222 ? -32.163 -1.680 -6.800 1.00 96.06 222 ILE A N 1
ATOM 1913 C CA . ILE A 1 222 ? -32.273 -2.615 -5.675 1.00 96.06 222 ILE A CA 1
ATOM 1914 C C . ILE A 1 222 ? -32.276 -4.051 -6.196 1.00 96.06 222 ILE A C 1
ATOM 1916 O O . ILE A 1 222 ? -32.709 -4.315 -7.325 1.00 96.06 222 ILE A O 1
ATOM 1920 N N . PHE A 1 223 ? -31.835 -4.990 -5.365 1.00 95.50 223 PHE A N 1
ATOM 1921 C CA . PHE A 1 223 ? -32.013 -6.410 -5.646 1.00 95.50 223 PHE A CA 1
ATOM 1922 C C . PHE A 1 223 ? -33.416 -6.849 -5.229 1.00 95.50 223 PHE A C 1
ATOM 1924 O O . PHE A 1 223 ? -33.995 -6.315 -4.287 1.00 95.50 223 PHE A O 1
ATOM 1931 N N . LEU A 1 224 ? -33.999 -7.809 -5.932 1.00 95.25 224 LEU A N 1
ATOM 1932 C CA . LEU A 1 224 ? -35.262 -8.442 -5.556 1.00 95.25 224 LEU A CA 1
ATOM 1933 C C . LEU A 1 224 ? -34.984 -9.829 -4.979 1.00 95.25 224 LEU A C 1
ATOM 1935 O O . LEU A 1 224 ? -33.959 -10.432 -5.287 1.00 95.25 224 LEU A O 1
ATOM 1939 N N . LEU A 1 225 ? -35.912 -10.369 -4.182 1.00 93.81 225 LEU A N 1
ATOM 1940 C CA . LEU A 1 225 ? -35.723 -11.687 -3.554 1.00 93.81 225 LEU A CA 1
ATOM 1941 C C . LEU A 1 225 ? -35.463 -12.824 -4.556 1.00 93.81 225 LEU A C 1
ATOM 1943 O O . LEU A 1 225 ? -34.828 -13.806 -4.205 1.00 93.81 225 LEU A O 1
ATOM 1947 N N . ASN A 1 226 ? -35.903 -12.701 -5.810 1.00 91.69 226 ASN A N 1
ATOM 1948 C CA . ASN A 1 226 ? -35.626 -13.682 -6.866 1.00 91.69 226 ASN A CA 1
ATOM 1949 C C . ASN A 1 226 ? -34.245 -13.501 -7.542 1.00 91.69 226 ASN A C 1
ATOM 1951 O O . ASN A 1 226 ? -33.998 -14.099 -8.588 1.00 91.69 226 ASN A O 1
ATOM 1955 N N . GLY A 1 227 ? -33.383 -12.624 -7.018 1.00 91.06 227 GLY A N 1
ATOM 1956 C CA . GLY A 1 227 ? -32.054 -12.317 -7.553 1.00 91.06 227 GLY A CA 1
ATOM 1957 C C . GLY A 1 227 ? -32.032 -11.364 -8.750 1.00 91.06 227 GLY A C 1
ATOM 1958 O O . GLY A 1 227 ? -30.950 -11.027 -9.231 1.00 91.06 227 GLY A O 1
ATOM 1959 N N . SER A 1 228 ? -33.187 -10.921 -9.256 1.00 94.12 228 SER A N 1
ATOM 1960 C CA . SER A 1 228 ? -33.238 -9.910 -10.320 1.00 94.12 228 SER A CA 1
ATOM 1961 C C . SER A 1 228 ? -32.983 -8.501 -9.779 1.00 94.12 228 SER A C 1
ATOM 1963 O O . SER A 1 228 ? -33.074 -8.253 -8.577 1.00 94.12 228 SER A O 1
ATOM 1965 N N . VAL A 1 229 ? -32.641 -7.576 -10.675 1.00 95.62 229 VAL A N 1
ATOM 1966 C CA . VAL A 1 229 ? -32.340 -6.180 -10.341 1.00 95.62 229 VAL A CA 1
ATOM 1967 C C . VAL A 1 229 ? -33.489 -5.305 -10.825 1.00 95.62 229 VAL A C 1
ATOM 1969 O O . VAL A 1 229 ? -33.866 -5.366 -11.997 1.00 95.62 229 VAL A O 1
ATOM 1972 N N . LEU A 1 230 ? -34.043 -4.485 -9.934 1.00 95.38 230 LEU A N 1
ATOM 1973 C CA . LEU A 1 230 ? -34.972 -3.419 -10.298 1.00 95.38 230 LEU A CA 1
ATOM 1974 C C . LEU A 1 230 ? -34.181 -2.112 -10.401 1.00 95.38 230 LEU A C 1
ATOM 1976 O O . LEU A 1 230 ? -33.728 -1.596 -9.383 1.00 95.38 230 LEU A O 1
ATOM 1980 N N . SER A 1 231 ? -34.001 -1.607 -11.624 1.00 94.56 231 SER A N 1
ATOM 1981 C CA . SER A 1 231 ? -33.194 -0.415 -11.923 1.00 94.56 231 SER A CA 1
ATOM 1982 C C . SER A 1 231 ? -34.038 0.785 -12.362 1.00 94.56 231 SER A C 1
ATOM 1984 O O . SER A 1 231 ? -35.032 0.614 -13.071 1.00 94.56 231 SER A O 1
ATOM 1986 N N . PHE A 1 232 ? -33.570 1.989 -12.050 1.00 94.06 232 PHE A N 1
ATOM 1987 C CA . PHE A 1 232 ? -34.182 3.278 -12.355 1.00 94.06 232 PHE A CA 1
ATOM 1988 C C . PHE A 1 232 ? -33.149 4.204 -13.010 1.00 94.06 232 PHE A C 1
ATOM 1990 O O . PHE A 1 232 ? -31.997 4.249 -12.578 1.00 94.06 232 PHE A O 1
ATOM 1997 N N . ASP A 1 233 ? -33.562 4.945 -14.039 1.00 91.00 233 ASP A N 1
ATOM 1998 C CA . ASP A 1 233 ? -32.686 5.900 -14.739 1.00 91.00 233 ASP A CA 1
ATOM 1999 C C . ASP A 1 233 ? -32.573 7.254 -14.002 1.00 91.00 233 ASP A C 1
ATOM 2001 O O . ASP A 1 233 ? -31.644 8.015 -14.242 1.00 91.00 233 ASP A O 1
ATOM 2005 N N . GLU A 1 234 ? -33.496 7.543 -13.080 1.00 90.12 234 GLU A N 1
ATOM 2006 C CA . GLU A 1 234 ? -33.494 8.717 -12.199 1.00 90.12 234 GLU A CA 1
ATOM 2007 C C . GLU A 1 234 ? -33.781 8.277 -10.756 1.00 90.12 234 GLU A C 1
ATOM 2009 O O . GLU A 1 234 ? -34.269 7.166 -10.529 1.00 90.12 234 GLU A O 1
ATOM 2014 N N . TRP A 1 235 ? -33.496 9.139 -9.773 1.00 91.88 235 TRP A N 1
ATOM 2015 C CA . TRP A 1 235 ? -33.777 8.848 -8.364 1.00 91.88 235 TRP A CA 1
ATOM 2016 C C . TRP A 1 235 ? -35.288 8.613 -8.154 1.00 91.88 235 TRP A C 1
ATOM 2018 O O . TRP A 1 235 ? -36.073 9.551 -8.326 1.00 91.88 235 TRP A O 1
ATOM 2028 N N . PRO A 1 236 ? -35.731 7.400 -7.769 1.00 92.38 236 PRO A N 1
ATOM 2029 C CA . PRO A 1 236 ? -37.147 7.100 -7.612 1.00 92.38 236 PRO A CA 1
ATOM 2030 C C . PRO A 1 236 ? -37.710 7.711 -6.322 1.00 92.38 236 PRO A C 1
ATOM 2032 O O . PRO A 1 236 ? -37.026 7.802 -5.301 1.00 92.38 236 PRO A O 1
ATOM 2035 N N . TYR A 1 237 ? -38.994 8.068 -6.329 1.00 93.06 237 TYR A N 1
ATOM 2036 C CA . TYR A 1 237 ? -39.726 8.351 -5.095 1.00 93.06 237 TYR A CA 1
ATOM 2037 C C . TYR A 1 237 ? -40.179 7.040 -4.434 1.00 93.06 237 TYR A C 1
ATOM 2039 O O . TYR A 1 237 ? -40.849 6.216 -5.064 1.00 93.06 237 TYR A O 1
ATOM 2047 N N . TYR A 1 238 ? -39.821 6.851 -3.163 1.00 93.44 238 TYR A N 1
ATOM 2048 C CA . TYR A 1 238 ? -40.167 5.673 -2.367 1.00 93.44 238 TYR A CA 1
ATOM 2049 C C . TYR A 1 238 ? -40.486 6.047 -0.913 1.00 93.44 238 TYR A C 1
ATOM 2051 O O . TYR A 1 238 ? -40.020 7.068 -0.402 1.00 93.44 238 TYR A O 1
ATOM 2059 N N . GLU A 1 239 ? -41.296 5.223 -0.250 1.00 94.25 239 GLU A N 1
ATOM 2060 C CA . GLU A 1 239 ? -41.530 5.313 1.199 1.00 94.25 239 GLU A CA 1
ATOM 2061 C C . GLU A 1 239 ? -40.425 4.580 1.971 1.00 94.25 239 GLU A C 1
ATOM 2063 O O . GLU A 1 239 ? -39.795 3.676 1.430 1.00 94.25 239 GLU A O 1
ATOM 2068 N N . GLU A 1 240 ? -40.199 4.938 3.242 1.00 92.81 240 GLU A N 1
ATOM 2069 C CA . GLU A 1 240 ? -39.186 4.273 4.073 1.00 92.81 240 GLU A CA 1
ATOM 2070 C C . GLU A 1 240 ? -39.403 2.743 4.084 1.00 92.81 240 GLU A C 1
ATOM 2072 O O . GLU A 1 240 ? -40.495 2.294 4.452 1.00 92.81 240 GLU A O 1
ATOM 2077 N N . PRO A 1 241 ? -38.400 1.938 3.674 1.00 92.94 241 PRO A N 1
ATOM 2078 C CA . PRO A 1 241 ? -38.553 0.491 3.571 1.00 92.94 241 PRO A CA 1
ATOM 2079 C C . PRO A 1 241 ? -38.928 -0.136 4.913 1.00 92.94 241 PRO A C 1
ATOM 2081 O O . PRO A 1 241 ? -38.266 0.084 5.931 1.00 92.94 241 PRO A O 1
ATOM 2084 N N . VAL A 1 242 ? -39.975 -0.960 4.918 1.00 95.19 242 VAL A N 1
ATOM 2085 C CA . VAL A 1 242 ? -40.458 -1.614 6.139 1.00 95.19 242 VAL A CA 1
ATOM 2086 C C . VAL A 1 242 ? -39.709 -2.929 6.340 1.00 95.19 242 VAL A C 1
ATOM 2088 O O . VAL A 1 242 ? -39.868 -3.856 5.547 1.00 95.19 242 VAL A O 1
ATOM 2091 N N . ASP A 1 243 ? -38.915 -3.028 7.410 1.00 91.62 243 ASP A N 1
ATOM 2092 C CA . ASP A 1 243 ? -38.306 -4.292 7.851 1.00 91.62 243 ASP A CA 1
ATOM 2093 C C . ASP A 1 243 ? -39.409 -5.252 8.311 1.00 91.62 243 ASP A C 1
ATOM 2095 O O . ASP A 1 243 ? -40.120 -4.983 9.284 1.00 91.62 243 ASP A O 1
ATOM 2099 N N . LEU A 1 244 ? -39.562 -6.380 7.615 1.00 90.25 244 LEU A N 1
ATOM 2100 C CA . LEU A 1 244 ? -40.573 -7.385 7.955 1.00 90.25 244 LEU A CA 1
ATOM 2101 C C . LEU A 1 244 ? -40.174 -8.243 9.164 1.00 90.25 244 LEU A C 1
ATOM 2103 O O . LEU A 1 244 ? -40.930 -9.125 9.569 1.00 90.25 244 LEU A O 1
ATOM 2107 N N . ASN A 1 245 ? -38.994 -8.001 9.741 1.00 84.31 245 ASN A N 1
ATOM 2108 C CA . ASN A 1 245 ? -38.403 -8.764 10.833 1.00 84.31 245 ASN A CA 1
ATOM 2109 C C . ASN A 1 245 ? -38.293 -10.273 10.530 1.00 84.31 245 ASN A C 1
ATOM 2111 O O . ASN A 1 245 ? -38.369 -11.116 11.423 1.00 84.31 245 ASN A O 1
ATOM 2115 N N . VAL A 1 246 ? -38.106 -10.609 9.250 1.00 83.94 246 VAL A N 1
ATOM 2116 C CA . VAL A 1 246 ? -37.849 -11.968 8.760 1.00 83.94 246 VAL A CA 1
ATOM 2117 C C . VAL A 1 246 ? -36.351 -12.163 8.562 1.00 83.94 246 VAL A C 1
ATOM 2119 O O . VAL A 1 246 ? -35.692 -11.313 7.965 1.00 83.94 246 VAL A O 1
ATOM 2122 N N . THR A 1 247 ? -35.829 -13.287 9.044 1.00 85.69 247 THR A N 1
ATOM 2123 C CA . THR A 1 247 ? -34.455 -13.731 8.796 1.00 85.69 247 THR A CA 1
ATOM 2124 C C . THR A 1 247 ? -34.496 -15.020 7.984 1.00 85.69 247 THR A C 1
ATOM 2126 O O . THR A 1 247 ? -35.115 -15.991 8.414 1.00 85.69 247 THR A O 1
ATOM 2129 N N . ILE A 1 248 ? -33.866 -15.014 6.813 1.00 88.50 248 ILE A N 1
ATOM 2130 C CA . ILE A 1 248 ? -33.757 -16.162 5.910 1.00 88.50 248 ILE A CA 1
ATOM 2131 C C . ILE A 1 248 ? -32.351 -16.722 6.056 1.00 88.50 248 ILE A C 1
ATOM 2133 O O . ILE A 1 248 ? -31.394 -15.983 5.866 1.00 88.50 248 ILE A O 1
ATOM 2137 N N . GLU A 1 249 ? -32.217 -17.998 6.393 1.00 88.94 249 GLU A N 1
ATOM 2138 C CA . GLU A 1 249 ? -30.918 -18.668 6.377 1.00 88.94 249 GLU A CA 1
ATOM 2139 C C . GLU A 1 249 ? -30.462 -18.907 4.934 1.00 88.94 249 GLU A C 1
ATOM 2141 O O . GLU A 1 249 ? -31.274 -19.250 4.069 1.00 88.94 249 GLU A O 1
ATOM 2146 N N . LEU A 1 250 ? -29.175 -18.677 4.681 1.00 92.06 250 LEU A N 1
ATOM 2147 C CA . LEU A 1 250 ? -28.591 -18.681 3.350 1.00 92.06 250 LEU A CA 1
ATOM 2148 C C . LEU A 1 250 ? -27.441 -19.682 3.244 1.00 92.06 250 LEU A C 1
ATOM 2150 O O . LEU A 1 250 ? -26.577 -19.751 4.120 1.00 92.06 250 LEU A O 1
ATOM 2154 N N . GLU A 1 251 ? -27.386 -20.382 2.118 1.00 91.75 251 GLU A N 1
ATOM 2155 C CA . GLU A 1 251 ? -26.276 -21.245 1.725 1.00 91.75 251 GLU A CA 1
ATOM 2156 C C . GLU A 1 251 ? -25.552 -20.649 0.519 1.00 91.75 251 GLU A C 1
ATOM 2158 O O . GLU A 1 251 ? -26.166 -20.080 -0.385 1.00 91.75 251 GLU A O 1
ATOM 2163 N N . TYR A 1 252 ? -24.223 -20.748 0.506 1.00 90.69 252 TYR A N 1
ATOM 2164 C CA . TYR A 1 252 ? -23.424 -20.259 -0.614 1.00 90.69 252 TYR A CA 1
ATOM 2165 C C . TYR A 1 252 ? -23.765 -21.036 -1.892 1.00 90.69 252 TYR A C 1
ATOM 2167 O O . TYR A 1 252 ? -23.689 -22.264 -1.911 1.00 90.69 252 TYR A O 1
ATOM 2175 N N . ALA A 1 253 ? -24.108 -20.313 -2.960 1.00 92.69 253 ALA A N 1
ATOM 2176 C CA . ALA A 1 253 ? -24.587 -20.908 -4.205 1.00 92.69 253 ALA A CA 1
ATOM 2177 C C . ALA A 1 253 ? -23.657 -20.646 -5.401 1.00 92.69 253 ALA A C 1
ATOM 2179 O O . ALA A 1 253 ? -23.577 -21.476 -6.307 1.00 92.69 253 ALA A O 1
ATOM 2180 N N . GLY A 1 254 ? -22.905 -19.539 -5.413 1.00 92.94 254 GLY A N 1
ATOM 2181 C CA . GLY A 1 254 ? -21.930 -19.285 -6.473 1.00 92.94 254 GLY A CA 1
ATOM 2182 C C . GLY A 1 254 ? -21.463 -17.838 -6.585 1.00 92.94 254 GLY A C 1
ATOM 2183 O O . GLY A 1 254 ? -21.545 -17.054 -5.639 1.00 92.94 254 GLY A O 1
ATOM 2184 N N . TRP A 1 255 ? -20.980 -17.488 -7.779 1.00 94.62 255 TRP A N 1
ATOM 2185 C CA . TRP A 1 255 ? -20.475 -16.158 -8.117 1.00 94.62 255 TRP A CA 1
ATOM 2186 C C . TRP A 1 255 ? -21.357 -15.470 -9.153 1.00 94.62 255 TRP A C 1
ATOM 2188 O O . TRP A 1 255 ? -21.955 -16.107 -10.022 1.00 94.62 255 TRP A O 1
ATOM 2198 N N . ALA A 1 256 ? -21.428 -14.151 -9.071 1.00 95.19 256 ALA A N 1
ATOM 2199 C CA . ALA A 1 256 ? -22.212 -13.318 -9.961 1.00 95.19 256 ALA A CA 1
ATOM 2200 C C . ALA A 1 256 ? -21.520 -11.974 -10.204 1.00 95.19 256 ALA A C 1
ATOM 2202 O O . ALA A 1 256 ? -20.645 -11.560 -9.447 1.00 95.19 256 ALA A O 1
ATOM 2203 N N . ILE A 1 257 ? -21.924 -11.279 -11.259 1.00 94.31 257 ILE A N 1
ATOM 2204 C CA . ILE A 1 257 ? -21.425 -9.949 -11.595 1.00 94.31 257 ILE A CA 1
ATOM 2205 C C . ILE A 1 257 ? -22.586 -9.047 -12.000 1.00 94.31 257 ILE A C 1
ATOM 2207 O O . ILE A 1 257 ? -23.469 -9.459 -12.758 1.00 94.31 257 ILE A O 1
ATOM 2211 N N . LEU A 1 258 ? -22.599 -7.828 -11.461 1.00 94.25 258 LEU A N 1
ATOM 2212 C CA . LEU A 1 258 ? -23.566 -6.796 -11.817 1.00 94.25 258 LEU A CA 1
ATOM 2213 C C . LEU A 1 258 ? -23.090 -6.071 -13.072 1.00 94.25 258 LEU A C 1
ATOM 2215 O O . LEU A 1 258 ? -21.953 -5.609 -13.130 1.00 94.25 258 LEU A O 1
ATOM 2219 N N . VAL A 1 259 ? -23.976 -5.962 -14.060 1.00 93.56 259 VAL A N 1
ATOM 2220 C CA . VAL A 1 259 ? -23.690 -5.326 -15.346 1.00 93.56 259 VAL A CA 1
ATOM 2221 C C . VAL A 1 259 ? -24.520 -4.055 -15.486 1.00 93.56 259 VAL A C 1
ATOM 2223 O O . VAL A 1 259 ? -25.756 -4.106 -15.436 1.00 93.56 259 VAL A O 1
ATOM 2226 N N . ASN A 1 260 ? -23.848 -2.915 -15.684 1.00 90.44 260 ASN A N 1
ATOM 2227 C CA . ASN A 1 260 ? -24.456 -1.590 -15.876 1.00 90.44 260 ASN A CA 1
ATOM 2228 C C . ASN A 1 260 ? -25.536 -1.239 -14.826 1.00 90.44 260 ASN A C 1
ATOM 2230 O O . ASN A 1 260 ? -26.569 -0.655 -15.173 1.00 90.44 260 ASN A O 1
ATOM 2234 N N . GLY A 1 261 ? -25.388 -1.697 -13.578 1.00 87.56 261 GLY A N 1
ATOM 2235 C CA . GLY A 1 261 ? -26.384 -1.491 -12.519 1.00 87.56 261 GLY A CA 1
ATOM 2236 C C . GLY A 1 261 ? -27.795 -2.012 -12.838 1.00 87.56 261 GLY A C 1
ATOM 2237 O O . GLY A 1 261 ? -28.764 -1.525 -12.264 1.00 87.56 261 GLY A O 1
ATOM 2238 N N . SER A 1 262 ? -27.946 -2.929 -13.803 1.00 90.06 262 SER A N 1
ATOM 2239 C CA . SER A 1 262 ? -29.255 -3.242 -14.403 1.00 90.06 262 SER A CA 1
ATOM 2240 C C . SER A 1 262 ? -29.602 -4.731 -14.433 1.00 90.06 262 SER A C 1
ATOM 2242 O O . SER A 1 262 ? -30.780 -5.077 -14.438 1.00 90.06 262 SER A O 1
ATOM 2244 N N . PHE A 1 263 ? -28.620 -5.631 -14.503 1.00 93.25 263 PHE A N 1
ATOM 2245 C CA . PHE A 1 263 ? -28.865 -7.077 -14.489 1.00 93.25 263 PHE A CA 1
ATOM 2246 C C . PHE A 1 263 ? -27.626 -7.848 -14.032 1.00 93.25 263 PHE A C 1
ATOM 2248 O O . PHE A 1 263 ? -26.528 -7.299 -13.971 1.00 93.25 263 PHE A O 1
ATOM 2255 N N . ILE A 1 264 ? -27.814 -9.131 -13.725 1.00 94.38 264 ILE A N 1
ATOM 2256 C CA . ILE A 1 264 ? -26.774 -10.012 -13.192 1.00 94.38 264 ILE A CA 1
ATOM 2257 C C . ILE A 1 264 ? -26.390 -11.072 -14.224 1.00 94.38 264 ILE A C 1
ATOM 2259 O O . ILE A 1 264 ? -27.254 -11.639 -14.896 1.00 94.38 264 ILE A O 1
ATOM 2263 N N . LEU A 1 265 ? -25.096 -11.375 -14.308 1.00 94.00 265 LEU A N 1
ATOM 2264 C CA . LEU A 1 265 ? -24.578 -12.577 -14.957 1.00 94.00 265 LEU A CA 1
ATOM 2265 C C . LEU A 1 265 ? -23.999 -13.514 -13.894 1.00 94.00 265 LEU A C 1
ATOM 2267 O O . LEU A 1 265 ? -23.217 -13.083 -13.051 1.00 94.00 265 LEU A O 1
ATOM 2271 N N . ARG A 1 266 ? -24.377 -14.794 -13.930 1.00 93.81 266 ARG A N 1
ATOM 2272 C CA . ARG A 1 266 ? -23.818 -15.820 -13.040 1.00 93.81 266 ARG A CA 1
ATOM 2273 C C . ARG A 1 266 ? -22.536 -16.405 -13.625 1.00 93.81 266 ARG A C 1
ATOM 2275 O O . ARG A 1 266 ? -22.448 -16.633 -14.837 1.00 93.81 266 ARG A O 1
ATOM 2282 N N . LEU A 1 267 ? -21.565 -16.655 -12.757 1.00 94.69 267 LEU A N 1
ATOM 2283 C CA . LEU A 1 267 ? -20.207 -17.056 -13.103 1.00 94.69 267 LEU A CA 1
ATOM 2284 C C . LEU A 1 267 ? -19.866 -18.424 -12.504 1.00 94.69 267 LEU A C 1
ATOM 2286 O O . LEU A 1 267 ? -20.330 -18.770 -11.419 1.00 94.69 267 LEU A O 1
ATOM 2290 N N . GLN A 1 268 ? -18.994 -19.179 -13.174 1.00 91.50 268 GLN A N 1
ATOM 2291 C CA . GLN A 1 268 ? -18.440 -20.420 -12.615 1.00 91.50 268 GLN A CA 1
ATOM 2292 C C . GLN A 1 268 ? -17.425 -20.151 -11.494 1.00 91.50 268 GLN A C 1
ATOM 2294 O O . GLN A 1 268 ? -17.289 -20.946 -10.565 1.00 91.50 268 GLN A O 1
ATOM 2299 N N . LYS A 1 269 ? -16.689 -19.041 -11.603 1.00 90.62 269 LYS A N 1
ATOM 2300 C CA . LYS A 1 269 ? -15.594 -18.620 -10.720 1.00 90.62 269 LYS A CA 1
ATOM 2301 C C . LYS A 1 269 ? -15.566 -17.087 -10.630 1.00 90.62 269 LYS A C 1
ATOM 2303 O O . LYS A 1 269 ? -16.146 -16.440 -11.507 1.00 90.62 269 LYS A O 1
ATOM 2308 N N . PRO A 1 270 ? -14.912 -16.498 -9.611 1.00 92.88 270 PRO A N 1
ATOM 2309 C CA . PRO A 1 270 ? -14.671 -15.056 -9.586 1.00 92.88 270 PRO A CA 1
ATOM 2310 C C . PRO A 1 270 ? -13.811 -14.635 -10.786 1.00 92.88 270 PRO A C 1
ATOM 2312 O O . PRO A 1 270 ? -13.225 -15.494 -11.448 1.00 92.88 270 PRO A O 1
ATOM 2315 N N . ILE A 1 271 ? -13.723 -13.329 -11.061 1.00 92.12 271 ILE A N 1
ATOM 2316 C CA . ILE A 1 271 ? -12.875 -12.791 -12.142 1.00 92.12 271 ILE A CA 1
ATOM 2317 C C . ILE A 1 271 ? -11.465 -13.401 -12.038 1.00 92.12 271 ILE A C 1
ATOM 2319 O O . ILE A 1 271 ? -10.901 -13.488 -10.946 1.00 92.12 271 ILE A O 1
ATOM 2323 N N . GLN A 1 272 ? -10.936 -13.892 -13.156 1.00 92.81 272 GLN A N 1
ATOM 2324 C CA . GLN A 1 272 ? -9.625 -14.540 -13.246 1.00 92.81 272 GLN A CA 1
ATOM 2325 C C . GLN A 1 272 ? -8.648 -13.644 -14.018 1.00 92.81 272 GLN A C 1
ATOM 2327 O O . GLN A 1 272 ? -9.076 -12.808 -14.812 1.00 92.81 272 GLN A O 1
ATOM 2332 N N . TRP A 1 273 ? -7.347 -13.827 -13.789 1.00 88.50 273 TRP A N 1
ATOM 2333 C CA . TRP A 1 273 ? -6.274 -13.186 -14.554 1.00 88.50 273 TRP A CA 1
ATOM 2334 C C . TRP A 1 273 ? -5.627 -14.203 -15.490 1.00 88.50 273 TRP A C 1
ATOM 2336 O O . TRP A 1 273 ? -5.265 -15.297 -15.051 1.00 88.50 273 TRP A O 1
ATOM 2346 N N . ASP A 1 274 ? -5.486 -13.836 -16.759 1.00 84.88 274 ASP A N 1
ATOM 2347 C CA . ASP A 1 274 ? -4.752 -14.604 -17.756 1.00 84.88 274 ASP A CA 1
ATOM 2348 C C . ASP A 1 274 ? -3.348 -13.995 -17.937 1.00 84.88 274 ASP A C 1
ATOM 2350 O O . ASP A 1 274 ? -3.237 -12.891 -18.480 1.00 84.88 274 ASP A O 1
ATOM 2354 N N . PRO A 1 275 ? -2.274 -14.670 -17.479 1.00 54.00 275 PRO A N 1
ATOM 2355 C CA . PRO A 1 275 ? -0.916 -14.149 -17.587 1.00 54.00 275 PRO A CA 1
ATOM 2356 C C . PRO A 1 275 ? -0.352 -14.200 -19.013 1.00 54.00 275 PRO A C 1
ATOM 2358 O O . PRO A 1 275 ? 0.596 -13.472 -19.288 1.00 54.00 275 PRO A O 1
ATOM 2361 N N . GLU A 1 276 ? -0.905 -15.023 -19.912 1.00 63.81 276 GLU A N 1
ATOM 2362 C CA . GLU A 1 276 ? -0.442 -15.109 -21.305 1.00 63.81 276 GLU A CA 1
ATOM 2363 C C . GLU A 1 276 ? -1.001 -13.952 -22.138 1.00 63.81 276 GLU A C 1
ATOM 2365 O O . GLU A 1 276 ? -0.300 -13.374 -22.966 1.00 63.81 276 GLU A O 1
ATOM 2370 N N . VAL A 1 277 ? -2.264 -13.591 -21.894 1.00 75.50 277 VAL A N 1
ATOM 2371 C CA . VAL A 1 277 ? -2.951 -12.496 -22.601 1.00 75.50 277 VAL A CA 1
ATOM 2372 C C . VAL A 1 277 ? -2.775 -11.148 -21.891 1.00 75.50 277 VAL A C 1
ATOM 2374 O O . VAL A 1 277 ? -2.963 -10.097 -22.502 1.00 75.50 277 VAL A O 1
ATOM 2377 N N . GLY A 1 278 ? -2.421 -11.157 -20.603 1.00 79.75 278 GLY A N 1
ATOM 2378 C CA . GLY A 1 278 ? -2.288 -9.950 -19.789 1.00 79.75 278 GLY A CA 1
ATOM 2379 C C . GLY A 1 278 ? -3.630 -9.257 -19.534 1.00 79.75 278 GLY A C 1
ATOM 2380 O O . GLY A 1 278 ? -3.693 -8.027 -19.525 1.00 79.75 278 GLY A O 1
ATOM 2381 N N . LYS A 1 279 ? -4.722 -10.022 -19.379 1.00 86.81 279 LYS A N 1
ATOM 2382 C CA . LYS A 1 279 ? -6.084 -9.484 -19.199 1.00 86.81 279 LYS A CA 1
ATOM 2383 C C . LYS A 1 279 ? -6.893 -10.249 -18.157 1.00 86.81 279 LYS A C 1
ATOM 2385 O O . LYS A 1 279 ? -6.710 -11.446 -17.942 1.00 86.81 279 LYS A O 1
ATOM 2390 N N . HIS A 1 280 ? -7.848 -9.552 -17.542 1.00 92.00 280 HIS A N 1
ATOM 2391 C CA . HIS A 1 280 ? -8.861 -10.185 -16.702 1.00 92.00 280 HIS A CA 1
ATOM 2392 C C . HIS A 1 280 ? -9.955 -10.820 -17.565 1.00 92.00 280 HIS A C 1
ATOM 2394 O O . HIS A 1 280 ? -10.309 -10.289 -18.616 1.00 92.00 280 HIS A O 1
ATOM 2400 N N . PHE A 1 281 ? -10.535 -11.927 -17.111 1.00 95.00 281 PHE A N 1
ATOM 2401 C CA . PHE A 1 281 ? -11.635 -12.593 -17.805 1.00 95.00 281 PHE A CA 1
ATOM 2402 C C . PHE A 1 281 ? -12.647 -13.218 -16.840 1.00 95.00 281 PHE A C 1
ATOM 2404 O O . PHE A 1 281 ? -12.370 -13.460 -15.661 1.00 95.00 281 PHE A O 1
ATOM 2411 N N . ILE A 1 282 ? -13.850 -13.477 -17.352 1.00 95.69 282 ILE A N 1
ATOM 2412 C CA . ILE A 1 282 ? -14.932 -14.175 -16.650 1.00 95.69 282 ILE A CA 1
ATOM 2413 C C . ILE A 1 282 ? -15.398 -15.390 -17.445 1.00 95.69 282 ILE A C 1
ATOM 2415 O O . ILE A 1 282 ? -15.416 -15.372 -18.673 1.00 95.69 282 ILE A O 1
ATOM 2419 N N . ILE A 1 283 ? -15.855 -16.421 -16.732 1.00 95.19 283 ILE A N 1
ATOM 2420 C CA . ILE A 1 283 ? -16.510 -17.592 -17.322 1.00 95.19 283 ILE A CA 1
ATOM 2421 C C . ILE A 1 283 ? -17.945 -17.652 -16.802 1.00 95.19 283 ILE A C 1
ATOM 2423 O O . ILE A 1 283 ? -18.178 -17.839 -15.604 1.00 95.19 283 ILE A O 1
ATOM 2427 N N . LEU A 1 284 ? -18.913 -17.504 -17.704 1.00 94.12 284 LEU A N 1
ATOM 2428 C CA . LEU A 1 284 ? -20.337 -17.639 -17.393 1.00 94.12 284 LEU A CA 1
ATOM 2429 C C . LEU A 1 284 ? -20.685 -19.093 -17.042 1.00 94.12 284 LEU A C 1
ATOM 2431 O O . LEU A 1 284 ? -20.016 -20.018 -17.497 1.00 94.12 284 LEU A O 1
ATOM 2435 N N . GLU A 1 285 ? -21.778 -19.331 -16.309 1.00 89.62 285 GLU A N 1
ATOM 2436 C CA . GLU A 1 285 ? -22.219 -20.695 -15.936 1.00 89.62 285 GLU A CA 1
ATOM 2437 C C . GLU A 1 285 ? -22.311 -21.666 -17.128 1.00 89.62 285 GLU A C 1
ATOM 2439 O O . GLU A 1 285 ? -21.990 -22.846 -17.000 1.00 89.62 285 GLU A O 1
ATOM 2444 N N . ASN A 1 286 ? -22.674 -21.164 -18.312 1.00 89.88 286 ASN A N 1
ATOM 2445 C CA . ASN A 1 286 ? -22.762 -21.951 -19.543 1.00 89.88 286 ASN A CA 1
ATOM 2446 C C . ASN A 1 286 ? -21.402 -22.258 -20.216 1.00 89.88 286 ASN A C 1
ATOM 2448 O O . ASN A 1 286 ? -21.395 -22.835 -21.302 1.00 89.88 286 ASN A O 1
ATOM 2452 N N . GLY A 1 287 ? -20.280 -21.861 -19.608 1.00 90.31 287 GLY A N 1
ATOM 2453 C CA . GLY A 1 287 ? -18.917 -22.058 -20.110 1.00 90.31 287 GLY A CA 1
ATOM 2454 C C . GLY A 1 287 ? -18.425 -20.990 -21.089 1.00 90.31 287 GLY A C 1
ATOM 2455 O O . GLY A 1 287 ? -17.351 -21.152 -21.655 1.00 90.31 287 GLY A O 1
ATOM 2456 N N . THR A 1 288 ? -19.188 -19.916 -21.323 1.00 92.81 288 THR A N 1
ATOM 2457 C CA . THR A 1 288 ? -18.735 -18.818 -22.196 1.00 92.81 288 THR A CA 1
ATOM 2458 C C . THR A 1 288 ? -17.686 -17.978 -21.478 1.00 92.81 288 THR A C 1
ATOM 2460 O O . THR A 1 288 ? -17.978 -17.417 -20.423 1.00 92.81 288 THR A O 1
ATOM 2463 N N . GLU A 1 289 ? -16.514 -17.848 -22.085 1.00 94.12 289 GLU A N 1
ATOM 2464 C CA . GLU A 1 289 ? -15.431 -16.982 -21.627 1.00 94.12 289 GLU A CA 1
ATOM 2465 C C . GLU A 1 289 ? -15.553 -15.575 -22.228 1.00 94.12 289 GLU A C 1
ATOM 2467 O O . GLU A 1 289 ? -15.910 -15.419 -23.399 1.00 94.12 289 GLU A O 1
ATOM 2472 N N . ILE A 1 290 ? -15.310 -14.545 -21.417 1.00 94.38 290 ILE A N 1
ATOM 2473 C CA . ILE A 1 290 ? -15.354 -13.136 -21.820 1.00 94.38 290 ILE A CA 1
ATOM 2474 C C . ILE A 1 290 ? -14.160 -12.422 -21.184 1.00 94.38 290 ILE A C 1
ATOM 2476 O O . ILE A 1 290 ? -14.098 -12.307 -19.960 1.00 94.38 290 ILE A O 1
ATOM 2480 N N . TYR A 1 291 ? -13.246 -11.918 -22.012 1.00 94.56 291 TYR A N 1
ATOM 2481 C CA . TYR A 1 291 ? -12.172 -11.028 -21.571 1.00 94.56 291 TYR A CA 1
ATOM 2482 C C . TYR A 1 291 ? -12.713 -9.624 -21.286 1.00 94.56 291 TYR A C 1
ATOM 2484 O O . TYR A 1 291 ? -13.634 -9.147 -21.957 1.00 94.56 291 TYR A O 1
ATOM 2492 N N . LEU A 1 292 ? -12.145 -8.990 -20.267 1.00 94.44 292 LEU A N 1
ATOM 2493 C CA . LEU A 1 292 ? -12.510 -7.667 -19.786 1.00 94.44 292 LEU A CA 1
ATOM 2494 C C . LEU A 1 292 ? -11.413 -6.666 -20.149 1.00 94.44 292 LEU A C 1
ATOM 2496 O O . LEU A 1 292 ? -10.226 -6.941 -19.985 1.00 94.44 292 LEU A O 1
ATOM 2500 N N . GLU A 1 293 ? -11.834 -5.486 -20.579 1.00 93.12 293 GLU A N 1
ATOM 2501 C CA . GLU A 1 293 ? -10.977 -4.318 -20.763 1.00 93.12 293 GLU A CA 1
ATOM 2502 C C . GLU A 1 293 ? -11.123 -3.391 -19.552 1.00 93.12 293 GLU A C 1
ATOM 2504 O O . GLU A 1 293 ? -12.190 -3.345 -18.934 1.00 93.12 293 GLU A O 1
ATOM 2509 N N . TYR A 1 294 ? -10.071 -2.650 -19.206 1.00 90.62 294 TYR A N 1
ATOM 2510 C CA . TYR A 1 294 ? -10.113 -1.654 -18.134 1.00 90.62 294 TYR A CA 1
ATOM 2511 C C . TYR A 1 294 ? -10.194 -0.247 -18.724 1.00 90.62 294 TYR A C 1
ATOM 2513 O O . TYR A 1 294 ? -9.428 0.104 -19.618 1.00 90.62 294 TYR A O 1
ATOM 2521 N N . TRP A 1 295 ? -11.141 0.552 -18.240 1.00 87.44 295 TRP A N 1
ATOM 2522 C CA . TRP A 1 295 ? -11.281 1.954 -18.619 1.00 87.44 295 TRP A CA 1
ATOM 2523 C C . TRP A 1 295 ? -10.846 2.834 -17.449 1.00 87.44 295 TRP A C 1
ATOM 2525 O O . TRP A 1 295 ? -11.540 2.862 -16.434 1.00 87.44 295 TRP A O 1
ATOM 2535 N N . GLU A 1 296 ? -9.737 3.563 -17.598 1.00 78.38 296 GLU A N 1
ATOM 2536 C CA . GLU A 1 296 ? -9.174 4.435 -16.555 1.00 78.38 296 GLU A CA 1
ATOM 2537 C C . GLU A 1 296 ? -9.998 5.715 -16.342 1.00 78.38 296 GLU A C 1
ATOM 2539 O O . GLU A 1 296 ? -10.758 5.778 -15.384 1.00 78.38 296 GLU A O 1
ATOM 2544 N N . ASP A 1 297 ? -9.956 6.702 -17.238 1.00 68.88 297 ASP A N 1
ATOM 2545 C CA . ASP A 1 297 ? -10.697 7.970 -17.085 1.00 68.88 297 ASP A CA 1
ATOM 2546 C C . ASP A 1 297 ? -11.887 8.047 -18.064 1.00 68.88 297 ASP A C 1
ATOM 2548 O O . ASP A 1 297 ? -11.683 7.841 -19.267 1.00 68.88 297 ASP A O 1
ATOM 2552 N N . PRO A 1 298 ? -13.144 8.306 -17.630 1.00 76.19 298 PRO A N 1
ATOM 2553 C CA . PRO A 1 298 ? -13.603 8.725 -16.291 1.00 76.19 298 PRO A CA 1
ATOM 2554 C C . PRO A 1 298 ? -14.286 7.635 -15.455 1.00 76.19 298 PRO A C 1
ATOM 2556 O O . PRO A 1 298 ? -15.037 7.943 -14.526 1.00 76.19 298 PRO A O 1
ATOM 2559 N N . TYR A 1 299 ? -14.128 6.360 -15.813 1.00 75.62 299 TYR A N 1
ATOM 2560 C CA . TYR A 1 299 ? -14.951 5.291 -15.241 1.00 75.62 299 TYR A CA 1
ATOM 2561 C C . TYR A 1 299 ? -14.233 4.413 -14.211 1.00 75.62 299 TYR A C 1
ATOM 2563 O O . TYR A 1 299 ? -14.926 3.853 -13.358 1.00 75.62 299 TYR A O 1
ATOM 2571 N N . TRP A 1 300 ? -12.901 4.297 -14.254 1.00 82.06 300 TRP A N 1
ATOM 2572 C CA . TRP A 1 300 ? -12.073 3.410 -13.417 1.00 82.06 300 TRP A CA 1
ATOM 2573 C C . TRP A 1 300 ? -12.698 2.020 -13.229 1.00 82.06 300 TRP A C 1
ATOM 2575 O O . TRP A 1 300 ? -12.921 1.557 -12.108 1.00 82.06 300 TRP A O 1
ATOM 2585 N N . SER A 1 301 ? -13.103 1.381 -14.331 1.00 88.12 301 SER A N 1
ATOM 2586 C CA . SER A 1 301 ? -13.925 0.169 -14.269 1.00 88.12 301 SER A CA 1
ATOM 2587 C C . SER A 1 301 ? -13.668 -0.800 -15.415 1.00 88.12 301 SER A C 1
ATOM 2589 O O . SER A 1 301 ? -13.319 -0.405 -16.528 1.00 88.12 301 SER A O 1
ATOM 2591 N N . TYR A 1 302 ? -13.887 -2.084 -15.132 1.00 93.06 302 TYR A N 1
ATOM 2592 C CA . TYR A 1 302 ? -13.831 -3.134 -16.137 1.00 93.06 302 TYR A CA 1
ATOM 2593 C C . TYR A 1 302 ? -15.095 -3.138 -16.995 1.00 93.06 302 TYR A C 1
ATOM 2595 O O . TYR A 1 302 ? -16.205 -2.888 -16.511 1.00 93.06 302 TYR A O 1
ATOM 2603 N N . TYR A 1 303 ? -14.941 -3.461 -18.273 1.00 94.25 303 TYR A N 1
ATOM 2604 C CA . TYR A 1 303 ? -16.046 -3.594 -19.208 1.00 94.25 303 TYR A CA 1
ATOM 2605 C C . TYR A 1 303 ? -15.791 -4.688 -20.243 1.00 94.25 303 TYR A C 1
ATOM 2607 O O . TYR A 1 303 ? -14.668 -5.139 -20.443 1.00 94.25 303 TYR A O 1
ATOM 2615 N N . PHE A 1 304 ? -16.851 -5.103 -20.929 1.00 93.81 304 PHE A N 1
ATOM 2616 C CA . PHE A 1 304 ? -16.744 -5.882 -22.160 1.00 93.81 304 PHE A CA 1
ATOM 2617 C C . PHE A 1 304 ? -17.637 -5.282 -23.245 1.00 93.81 304 PHE A C 1
ATOM 2619 O O . PHE A 1 304 ? -18.672 -4.671 -22.957 1.00 93.81 304 PHE A O 1
ATOM 2626 N N . GLU A 1 305 ? -17.257 -5.472 -24.506 1.00 92.12 305 GLU A N 1
ATOM 2627 C CA . GLU A 1 305 ? -18.066 -5.046 -25.644 1.00 92.12 305 GLU A CA 1
ATOM 2628 C C . GLU A 1 305 ? -18.828 -6.228 -26.250 1.00 92.12 305 GLU A C 1
ATOM 2630 O O . GLU A 1 305 ? -18.280 -7.305 -26.494 1.00 92.12 305 GLU A O 1
ATOM 2635 N N . ARG A 1 306 ? -20.121 -6.037 -26.527 1.00 85.00 306 ARG A N 1
ATOM 2636 C CA . ARG A 1 306 ? -20.914 -7.007 -27.288 1.00 85.00 306 ARG A CA 1
ATOM 2637 C C . ARG A 1 306 ? -21.923 -6.300 -28.178 1.00 85.00 306 ARG A C 1
ATOM 2639 O O . ARG A 1 306 ? -22.714 -5.489 -27.708 1.00 85.00 306 ARG A O 1
ATOM 2646 N N . ASN A 1 307 ? -21.945 -6.656 -29.463 1.00 86.56 307 ASN A N 1
ATOM 2647 C CA . ASN A 1 307 ? -22.831 -6.056 -30.471 1.00 86.56 307 ASN A CA 1
ATOM 2648 C C . ASN A 1 307 ? -22.708 -4.517 -30.567 1.00 86.56 307 ASN A C 1
ATOM 2650 O O . ASN A 1 307 ? -23.727 -3.835 -30.697 1.00 86.56 307 ASN A O 1
ATOM 2654 N N . GLY A 1 308 ? -21.492 -3.966 -30.471 1.00 82.44 308 GLY A N 1
ATOM 2655 C CA . GLY A 1 308 ? -21.264 -2.517 -30.549 1.00 82.44 308 GLY A CA 1
ATOM 2656 C C . GLY A 1 308 ? -21.722 -1.739 -29.312 1.00 82.44 308 GLY A C 1
ATOM 2657 O O . GLY A 1 308 ? -21.978 -0.540 -29.402 1.00 82.44 308 GLY A O 1
ATOM 2658 N N . LYS A 1 309 ? -21.925 -2.419 -28.176 1.00 88.00 309 LYS A N 1
ATOM 2659 C CA . LYS A 1 309 ? -22.312 -1.809 -26.900 1.00 88.00 309 LYS A CA 1
ATOM 2660 C C . LYS A 1 309 ? -21.348 -2.205 -25.798 1.00 88.00 309 LYS A C 1
ATOM 2662 O O . LYS A 1 309 ? -20.983 -3.374 -25.688 1.00 88.00 309 LYS A O 1
ATOM 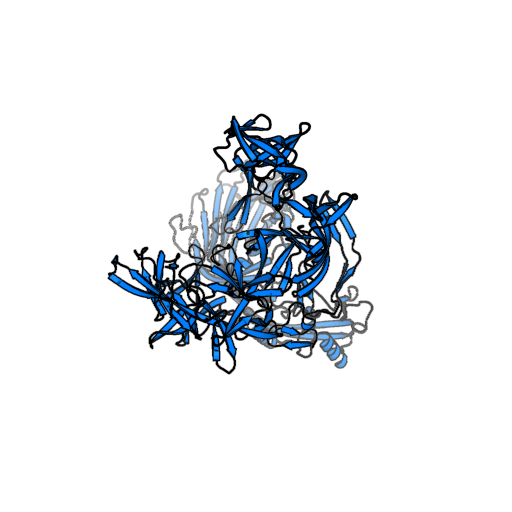2667 N N . ILE A 1 310 ? -21.031 -1.224 -24.964 1.00 90.06 310 ILE A N 1
ATOM 2668 C CA . ILE A 1 310 ? -20.165 -1.361 -23.800 1.00 90.06 310 ILE A CA 1
ATOM 2669 C C . ILE A 1 310 ? -20.999 -1.739 -22.577 1.00 90.06 310 ILE A C 1
ATOM 2671 O O . ILE A 1 310 ? -22.059 -1.162 -22.309 1.00 90.06 310 ILE A O 1
ATOM 2675 N N . TYR A 1 311 ? -20.509 -2.731 -21.846 1.00 93.06 311 TYR A N 1
ATOM 2676 C CA . TYR A 1 311 ? -21.106 -3.242 -20.625 1.00 93.06 311 TYR A CA 1
ATOM 2677 C C . TYR A 1 311 ? -20.088 -3.130 -19.497 1.00 93.06 311 TYR A C 1
ATOM 2679 O O . TYR A 1 311 ? -19.171 -3.943 -19.422 1.00 93.06 311 TYR A O 1
ATOM 2687 N N . PHE A 1 312 ? -20.253 -2.129 -18.634 1.00 93.12 312 PHE A N 1
ATOM 2688 C CA . PHE A 1 312 ? -19.470 -1.996 -17.412 1.00 93.12 312 PHE A CA 1
ATOM 2689 C C . PHE A 1 312 ? -19.878 -3.061 -16.410 1.00 93.12 312 PHE A C 1
ATOM 2691 O O . PHE A 1 312 ? -21.063 -3.399 -16.285 1.00 93.12 312 PHE A O 1
ATOM 2698 N N . VAL A 1 313 ? -18.890 -3.569 -15.688 1.00 93.12 313 VAL A N 1
ATOM 2699 C CA . VAL A 1 313 ? -19.077 -4.632 -14.716 1.00 93.12 313 VAL A CA 1
ATOM 2700 C C . VAL A 1 313 ? -18.449 -4.281 -13.373 1.00 93.12 313 VAL A C 1
ATOM 2702 O O . VAL A 1 313 ? -17.406 -3.635 -13.300 1.00 93.12 313 VAL A O 1
ATOM 2705 N N . ASP A 1 314 ? -19.101 -4.706 -12.295 1.00 88.94 314 ASP A N 1
ATOM 2706 C CA . ASP A 1 314 ? -18.500 -4.690 -10.959 1.00 88.94 314 ASP A CA 1
ATOM 2707 C C . ASP A 1 314 ? -17.499 -5.831 -10.776 1.00 88.94 314 ASP A C 1
ATOM 2709 O O . ASP A 1 314 ? -17.441 -6.767 -11.569 1.00 88.94 314 ASP A O 1
ATOM 2713 N N . TRP A 1 315 ? -16.723 -5.788 -9.694 1.00 90.88 315 TRP A N 1
ATOM 2714 C CA . TRP A 1 315 ? -15.973 -6.968 -9.279 1.00 90.88 315 TRP A CA 1
ATOM 2715 C C . TRP A 1 315 ? -16.926 -8.131 -8.948 1.00 90.88 315 TRP A C 1
ATOM 2717 O O . TRP A 1 315 ? -18.078 -7.911 -8.562 1.00 90.88 315 TRP A O 1
ATOM 2727 N N . SER A 1 316 ? -16.464 -9.376 -9.102 1.00 92.25 316 SER A N 1
ATOM 2728 C CA . SER A 1 316 ? -17.291 -10.562 -8.844 1.00 92.25 316 SER A CA 1
ATOM 2729 C C . SER A 1 316 ? -17.794 -10.598 -7.399 1.00 92.25 316 SER A C 1
ATOM 2731 O O . SER A 1 316 ? -16.995 -10.502 -6.468 1.00 92.25 316 SER A O 1
ATOM 2733 N N . MET A 1 317 ? -19.099 -10.805 -7.234 1.00 93.62 317 MET A N 1
ATOM 2734 C CA . MET A 1 317 ? -19.805 -10.885 -5.953 1.00 93.62 317 MET A CA 1
ATOM 2735 C C . MET A 1 317 ? -20.198 -12.335 -5.657 1.00 93.62 317 MET A C 1
ATOM 2737 O O . MET A 1 317 ? -20.568 -13.080 -6.574 1.00 93.62 317 MET A O 1
ATOM 2741 N N . LYS A 1 318 ? -20.181 -12.736 -4.382 1.00 93.44 318 LYS A N 1
ATOM 2742 C CA . LYS A 1 318 ? -20.769 -14.023 -3.964 1.00 93.44 318 LYS A CA 1
ATOM 2743 C C . LYS A 1 318 ? -22.301 -13.897 -3.969 1.00 93.44 318 LYS A C 1
ATOM 2745 O O . LYS A 1 318 ? -22.835 -12.839 -3.628 1.00 93.44 318 LYS A O 1
ATOM 2750 N N . TYR A 1 319 ? -23.019 -14.958 -4.335 1.00 94.12 319 TYR A N 1
ATOM 2751 C CA . TYR A 1 319 ? -24.467 -15.046 -4.132 1.00 94.12 319 TYR A CA 1
ATOM 2752 C C . TYR A 1 319 ? -24.845 -16.314 -3.375 1.00 94.12 319 TYR A C 1
ATOM 2754 O O . TYR A 1 319 ? -24.163 -17.342 -3.438 1.00 94.12 319 TYR A O 1
ATOM 2762 N N . PHE A 1 320 ? -25.946 -16.209 -2.646 1.00 95.00 320 PHE A N 1
ATOM 2763 C CA . PHE A 1 320 ? -26.420 -17.215 -1.719 1.00 95.00 320 PHE A CA 1
ATOM 2764 C C . PHE A 1 320 ? -27.892 -17.511 -1.981 1.00 95.00 320 PHE A C 1
ATOM 2766 O O . PHE A 1 320 ? -28.645 -16.622 -2.391 1.00 95.00 320 PHE A O 1
ATOM 2773 N N . GLU A 1 321 ? -28.290 -18.751 -1.733 1.00 95.81 321 GLU A N 1
ATOM 2774 C CA . GLU A 1 321 ? -29.661 -19.221 -1.884 1.00 95.81 321 GLU A CA 1
ATOM 2775 C C . GLU A 1 321 ? -30.282 -19.523 -0.519 1.00 95.81 321 GLU A C 1
ATOM 2777 O O . GLU A 1 321 ? -29.628 -20.029 0.389 1.00 95.81 321 GLU A O 1
ATOM 2782 N N . GLY A 1 322 ? -31.560 -19.192 -0.371 1.00 94.00 322 GLY A N 1
ATOM 2783 C CA . GLY A 1 322 ? -32.353 -19.493 0.818 1.00 94.00 322 GLY A CA 1
ATOM 2784 C C . GLY A 1 322 ? -33.793 -19.817 0.446 1.00 94.00 322 GLY A C 1
ATOM 2785 O O . GLY A 1 322 ? -34.151 -19.843 -0.732 1.00 94.00 322 GLY A O 1
ATOM 2786 N N . THR A 1 323 ? -34.644 -20.043 1.445 1.00 93.19 323 THR A N 1
ATOM 2787 C CA . THR A 1 323 ? -36.080 -20.287 1.229 1.00 93.19 323 THR A CA 1
ATOM 2788 C C . THR A 1 323 ? -36.923 -19.282 2.007 1.00 93.19 323 THR A C 1
ATOM 2790 O O . THR A 1 323 ? -36.765 -19.147 3.220 1.00 93.19 323 THR A O 1
ATOM 2793 N N . TYR A 1 324 ? -37.854 -18.614 1.328 1.00 91.31 324 TYR A N 1
ATOM 2794 C CA . TYR A 1 324 ? -38.835 -17.716 1.941 1.00 91.31 324 TYR A CA 1
ATOM 2795 C C . TYR A 1 324 ? -40.225 -17.995 1.374 1.00 91.31 324 TYR A C 1
ATOM 2797 O O . TYR A 1 324 ? -40.394 -18.058 0.162 1.00 91.31 324 TYR A O 1
ATOM 2805 N N . ASP A 1 325 ? -41.207 -18.235 2.248 1.00 87.88 325 ASP A N 1
ATOM 2806 C CA . ASP A 1 325 ? -42.575 -18.642 1.881 1.00 87.88 325 ASP A CA 1
ATOM 2807 C C . ASP A 1 325 ? -42.661 -19.840 0.904 1.00 87.88 325 ASP A C 1
ATOM 2809 O O . ASP A 1 325 ? -43.651 -20.033 0.202 1.00 87.88 325 ASP A O 1
ATOM 2813 N N . GLY A 1 326 ? -41.641 -20.707 0.918 1.00 87.19 326 GLY A N 1
ATOM 2814 C CA . GLY A 1 326 ? -41.546 -21.899 0.068 1.00 87.19 326 GLY A CA 1
ATOM 2815 C C . GLY A 1 326 ? -40.891 -21.668 -1.297 1.00 87.19 326 GLY A C 1
ATOM 2816 O O . GLY A 1 326 ? -40.656 -22.647 -2.004 1.00 87.19 326 GLY A O 1
ATOM 2817 N N . ASP A 1 327 ? -40.551 -20.423 -1.636 1.00 91.06 327 ASP A N 1
ATOM 2818 C CA . ASP A 1 327 ? -39.829 -20.064 -2.855 1.00 91.06 327 ASP A CA 1
ATOM 2819 C C . ASP A 1 327 ? -38.326 -19.897 -2.581 1.00 91.06 327 ASP A C 1
ATOM 2821 O O . ASP A 1 327 ? -37.910 -19.450 -1.507 1.00 91.06 327 ASP A O 1
ATOM 2825 N N . THR A 1 328 ? -37.500 -20.241 -3.573 1.00 93.50 328 THR A N 1
ATOM 2826 C CA . THR A 1 328 ? -36.056 -19.981 -3.532 1.00 93.50 328 THR A CA 1
ATOM 2827 C C . THR A 1 328 ? -35.799 -18.483 -3.650 1.00 93.50 328 THR A C 1
ATOM 2829 O O . THR A 1 328 ? -36.263 -17.841 -4.596 1.00 93.50 328 THR A O 1
ATOM 2832 N N . VAL A 1 329 ? -35.017 -17.941 -2.720 1.00 95.00 329 VAL A N 1
ATOM 2833 C CA . VAL A 1 329 ? -34.524 -16.563 -2.778 1.00 95.00 329 VAL A CA 1
ATOM 2834 C C . VAL A 1 329 ? -33.036 -16.534 -3.089 1.00 95.00 329 VAL A C 1
ATOM 2836 O O . VAL A 1 329 ? -32.308 -17.440 -2.696 1.00 95.00 329 VAL A O 1
ATOM 2839 N N . ILE A 1 330 ? -32.590 -15.486 -3.776 1.00 95.12 330 ILE A N 1
ATOM 2840 C CA . ILE A 1 330 ? -31.189 -15.246 -4.125 1.00 95.12 330 ILE A CA 1
ATOM 2841 C C . ILE A 1 330 ? -30.775 -13.903 -3.539 1.00 95.12 330 ILE A C 1
ATOM 2843 O O . ILE A 1 330 ? -31.411 -12.882 -3.808 1.00 95.12 330 ILE A O 1
ATOM 2847 N N . ILE A 1 331 ? -29.697 -13.909 -2.761 1.00 95.19 331 ILE A N 1
ATOM 2848 C CA . ILE A 1 331 ? -29.161 -12.722 -2.092 1.00 95.19 331 ILE A CA 1
ATOM 2849 C C . ILE A 1 331 ? -27.672 -12.599 -2.419 1.00 95.19 331 ILE A C 1
ATOM 2851 O O . ILE A 1 331 ? -26.923 -13.569 -2.318 1.00 95.19 331 ILE A O 1
ATOM 2855 N N . TYR A 1 332 ? -27.249 -11.408 -2.841 1.00 94.06 332 TYR A N 1
ATOM 2856 C CA . TYR A 1 332 ? -25.855 -11.096 -3.176 1.00 94.06 332 TYR A CA 1
ATOM 2857 C C . TYR A 1 332 ? -25.109 -10.571 -1.950 1.00 94.06 332 TYR A C 1
ATOM 2859 O O . TYR A 1 332 ? -25.740 -9.994 -1.066 1.00 94.06 332 TYR A O 1
ATOM 2867 N N . ASP A 1 333 ? -23.784 -10.739 -1.906 1.00 89.94 333 ASP A N 1
ATOM 2868 C CA . ASP A 1 333 ? -22.947 -10.428 -0.733 1.00 89.94 333 ASP A CA 1
ATOM 2869 C C . ASP A 1 333 ? -23.208 -9.055 -0.087 1.00 89.94 333 ASP A C 1
ATOM 2871 O O . ASP A 1 333 ? -23.173 -8.950 1.136 1.00 89.94 333 ASP A O 1
ATOM 2875 N N . ARG A 1 334 ? -23.572 -8.041 -0.880 1.00 88.56 334 ARG A N 1
ATOM 2876 C CA . ARG A 1 334 ? -23.908 -6.680 -0.433 1.00 88.56 334 ARG A CA 1
ATOM 2877 C C . ARG A 1 334 ? -25.067 -6.619 0.557 1.00 88.56 334 ARG A C 1
ATOM 2879 O O . ARG A 1 334 ? -25.104 -5.708 1.382 1.00 88.56 334 ARG A O 1
ATOM 2886 N N . ASP A 1 335 ? -25.993 -7.566 0.459 1.00 92.38 335 ASP A N 1
ATOM 2887 C CA . ASP A 1 335 ? -27.194 -7.664 1.291 1.00 92.38 335 ASP A CA 1
ATOM 2888 C C . ASP A 1 335 ? -27.149 -8.852 2.259 1.00 92.38 335 ASP A C 1
ATOM 2890 O O . ASP A 1 335 ? -28.054 -9.026 3.081 1.00 92.38 335 ASP A O 1
ATOM 2894 N N . VAL A 1 336 ? -26.094 -9.666 2.195 1.00 90.69 336 VAL A N 1
ATOM 2895 C CA . VAL A 1 336 ? -25.896 -10.769 3.131 1.00 90.69 336 VAL A CA 1
ATOM 2896 C C . VAL A 1 336 ? -25.503 -10.210 4.489 1.00 90.69 336 VAL A C 1
ATOM 2898 O O . VAL A 1 336 ? -24.611 -9.379 4.634 1.00 90.69 336 VAL A O 1
ATOM 2901 N N . GLN A 1 337 ? -26.181 -10.705 5.509 1.00 87.75 337 GLN A N 1
ATOM 2902 C CA . GLN A 1 337 ? -25.914 -10.412 6.902 1.00 87.75 337 GLN A CA 1
ATOM 2903 C C . GLN A 1 337 ? -25.316 -11.644 7.565 1.00 87.75 337 GLN A C 1
ATOM 2905 O O . GLN A 1 337 ? -25.547 -12.784 7.154 1.00 87.75 337 GLN A O 1
ATOM 2910 N N . ARG A 1 338 ? -24.541 -11.417 8.621 1.00 85.31 338 ARG A N 1
ATOM 2911 C CA . ARG A 1 338 ? -24.087 -12.499 9.487 1.00 85.31 338 ARG A CA 1
ATOM 2912 C C . ARG A 1 338 ? -25.151 -12.776 10.535 1.00 85.31 338 ARG A C 1
ATOM 2914 O O . ARG A 1 338 ? -25.773 -11.859 11.063 1.00 85.31 338 ARG A O 1
ATOM 2921 N N . TYR A 1 339 ? -25.322 -14.043 10.864 1.00 87.94 339 TYR A N 1
ATOM 2922 C CA . TYR A 1 339 ? -25.899 -14.453 12.134 1.00 87.94 339 TYR A CA 1
ATOM 2923 C C . TYR A 1 339 ? -24.942 -15.445 12.786 1.00 87.94 339 TYR A C 1
ATOM 2925 O O . TYR A 1 339 ? -24.010 -15.932 12.147 1.00 87.94 339 TYR A O 1
ATOM 2933 N N . TYR A 1 340 ? -25.149 -15.730 14.063 1.00 90.44 340 TYR A N 1
ATOM 2934 C CA . TYR A 1 340 ? -24.284 -16.643 14.789 1.00 90.44 340 TYR A CA 1
ATOM 2935 C C . TYR A 1 340 ? -25.114 -17.652 15.560 1.00 90.44 340 TYR A C 1
ATOM 2937 O O . TYR A 1 340 ? -26.191 -17.334 16.077 1.00 90.44 340 TYR A O 1
ATOM 2945 N N . TYR A 1 341 ? -24.598 -18.868 15.643 1.00 91.00 341 TYR A N 1
ATOM 2946 C CA . TYR A 1 341 ? -25.264 -19.974 16.306 1.00 91.00 341 TYR A CA 1
ATOM 2947 C C . TYR A 1 341 ? -24.270 -20.867 17.039 1.00 91.00 341 TYR A C 1
ATOM 2949 O O . TYR A 1 341 ? -23.059 -20.786 16.849 1.00 91.00 341 TYR A O 1
ATOM 2957 N N . THR A 1 342 ? -24.803 -21.731 17.892 1.00 93.00 342 THR A N 1
ATOM 2958 C CA . THR A 1 342 ? -24.091 -22.891 18.421 1.00 93.00 342 THR A CA 1
ATOM 2959 C C . THR A 1 342 ? -24.842 -24.158 18.041 1.00 93.00 342 THR A C 1
ATOM 2961 O O . THR A 1 342 ? -26.055 -24.113 17.823 1.00 93.00 342 THR A O 1
ATOM 2964 N N . GLU A 1 343 ? -24.138 -25.280 17.952 1.00 91.00 343 GLU A N 1
ATOM 2965 C CA . GLU A 1 343 ? -24.728 -26.575 17.632 1.00 91.00 343 GLU A CA 1
ATOM 2966 C C . GLU A 1 343 ? -24.576 -27.519 18.825 1.00 91.00 343 GLU A C 1
ATOM 2968 O O . GLU A 1 343 ? -23.466 -27.781 19.294 1.00 91.00 343 GLU A O 1
ATOM 2973 N N . ILE A 1 344 ? -25.700 -28.017 19.342 1.00 87.31 344 ILE A N 1
ATOM 2974 C CA . ILE A 1 344 ? -25.728 -28.967 20.457 1.00 87.31 344 ILE A CA 1
ATOM 2975 C C . ILE A 1 344 ? -26.646 -30.118 20.065 1.00 87.31 344 ILE A C 1
ATOM 2977 O O . ILE A 1 344 ? -27.855 -29.945 19.949 1.00 87.31 344 ILE A O 1
ATOM 2981 N N . GLY A 1 345 ? -26.068 -31.307 19.875 1.00 81.06 345 GLY A N 1
ATOM 2982 C CA . GLY A 1 345 ? -26.832 -32.506 19.519 1.00 81.06 345 GLY A CA 1
ATOM 2983 C C . GLY A 1 345 ? -27.556 -32.395 18.173 1.00 81.06 345 GLY A C 1
ATOM 2984 O O . GLY A 1 345 ? -28.719 -32.778 18.104 1.00 81.06 345 GLY A O 1
ATOM 2985 N N . GLU A 1 346 ? -26.877 -31.867 17.145 1.00 82.06 346 GLU A N 1
ATOM 2986 C CA . GLU A 1 346 ? -27.393 -31.614 15.781 1.00 82.06 346 GLU A CA 1
ATOM 2987 C C . GLU A 1 346 ? -28.483 -30.522 15.689 1.00 82.06 346 GLU A C 1
ATOM 2989 O O . GLU A 1 346 ? -29.018 -30.261 14.612 1.00 82.06 346 GLU A O 1
ATOM 2994 N N . GLU A 1 347 ? -28.808 -29.845 16.795 1.00 88.44 347 GLU A N 1
ATOM 2995 C CA . GLU A 1 347 ? -29.738 -28.713 16.815 1.00 88.44 347 GLU A CA 1
ATOM 2996 C C . GLU A 1 347 ? -28.981 -27.377 16.882 1.00 88.44 347 GLU A C 1
ATOM 2998 O O . GLU A 1 347 ? -28.078 -27.198 17.708 1.00 88.44 347 GLU A O 1
ATOM 3003 N N . ARG A 1 348 ? -29.363 -26.426 16.015 1.00 89.19 348 ARG A N 1
ATOM 3004 C CA . ARG A 1 348 ? -28.793 -25.072 15.966 1.00 89.19 348 ARG A CA 1
ATOM 3005 C C . ARG A 1 348 ? -29.553 -24.118 16.883 1.00 89.19 348 ARG A C 1
ATOM 3007 O O . ARG A 1 348 ? -30.765 -23.948 16.764 1.00 89.19 348 ARG A O 1
ATOM 3014 N N . TYR A 1 349 ? -28.814 -23.421 17.737 1.00 90.50 349 TYR A N 1
ATOM 3015 C CA . TYR A 1 349 ? -29.331 -22.398 18.641 1.00 90.50 349 TYR A CA 1
ATOM 3016 C C . TYR A 1 349 ? -28.739 -21.035 18.290 1.00 90.50 349 TYR A C 1
ATOM 3018 O O . TYR A 1 349 ? -27.524 -20.856 18.328 1.00 90.50 349 TYR A O 1
ATOM 3026 N N . ILE A 1 350 ? -29.599 -20.067 17.970 1.00 89.50 350 ILE A N 1
ATOM 3027 C CA . ILE A 1 350 ? -29.193 -18.696 17.629 1.00 89.50 350 ILE A CA 1
ATOM 3028 C C . ILE A 1 350 ? -28.617 -17.982 18.857 1.00 89.50 350 ILE A C 1
ATOM 3030 O O . ILE A 1 350 ? -29.227 -17.985 19.929 1.00 89.50 350 ILE A O 1
ATOM 3034 N N . LEU A 1 351 ? -27.470 -17.328 18.677 1.00 92.31 351 LEU A N 1
ATOM 3035 C CA . LEU A 1 351 ? -26.776 -16.558 19.706 1.00 92.31 351 LEU A CA 1
ATOM 3036 C C . LEU A 1 351 ? -26.990 -15.043 19.515 1.00 92.31 351 LEU A C 1
ATOM 3038 O O . LEU A 1 351 ? -27.087 -14.575 18.381 1.00 92.31 351 LEU A O 1
ATOM 3042 N N . PRO A 1 352 ? -27.034 -14.251 20.606 1.00 92.19 352 PRO A N 1
ATOM 3043 C CA . PRO A 1 352 ? -26.888 -14.670 22.004 1.00 92.19 352 PRO A CA 1
ATOM 3044 C C . PRO A 1 352 ? -28.194 -15.201 22.620 1.00 92.19 352 PRO A C 1
ATOM 3046 O O . PRO A 1 352 ? -28.165 -15.856 23.660 1.00 92.19 352 PRO A O 1
ATOM 3049 N N . ALA A 1 353 ? -29.337 -14.930 21.992 1.00 90.56 353 ALA A N 1
ATOM 3050 C CA . ALA A 1 353 ? -30.640 -15.445 22.391 1.00 90.56 353 ALA A CA 1
ATOM 3051 C C . ALA A 1 353 ? -31.585 -15.537 21.176 1.00 90.56 353 ALA A C 1
ATOM 3053 O O . ALA A 1 353 ? -31.425 -14.775 20.216 1.00 90.56 353 ALA A O 1
ATOM 3054 N N . PRO A 1 354 ? -32.616 -16.404 21.216 1.00 86.12 354 PRO A N 1
ATOM 3055 C CA . PRO A 1 354 ? -33.610 -16.497 20.150 1.00 86.12 354 PRO A CA 1
ATOM 3056 C C . PRO A 1 354 ? -34.270 -15.145 19.835 1.00 86.12 354 PRO A C 1
ATOM 3058 O O . PRO A 1 354 ? -34.751 -14.453 20.731 1.00 86.12 354 PRO A O 1
ATOM 3061 N N . GLY A 1 355 ? -34.319 -14.785 18.549 1.00 80.31 355 GLY A N 1
ATOM 3062 C CA . GLY A 1 355 ? -34.932 -13.540 18.067 1.00 80.31 355 GLY A CA 1
ATOM 3063 C C . GLY A 1 355 ? -34.049 -12.288 18.163 1.00 80.31 355 GLY A C 1
ATOM 3064 O O . GLY A 1 355 ? -34.489 -11.216 17.750 1.00 80.31 355 GLY A O 1
ATOM 3065 N N . VAL A 1 356 ? -32.814 -12.397 18.664 1.00 85.81 356 VAL A N 1
ATOM 3066 C CA . VAL A 1 356 ? -31.850 -11.286 18.691 1.00 85.81 356 VAL A CA 1
ATOM 3067 C C . VAL A 1 356 ? -31.031 -11.279 17.398 1.00 85.81 356 VAL A C 1
ATOM 3069 O O . VAL A 1 356 ? -30.346 -12.247 17.089 1.00 85.81 356 VAL A O 1
ATOM 3072 N N . ARG A 1 357 ? -31.090 -10.174 16.642 1.00 85.81 357 ARG A N 1
ATOM 3073 C CA . ARG A 1 357 ? -30.243 -9.946 15.460 1.00 85.81 357 ARG A CA 1
ATOM 3074 C C . ARG A 1 357 ? -28.911 -9.320 15.869 1.00 85.81 357 ARG A C 1
ATOM 3076 O O . ARG A 1 357 ? -28.889 -8.323 16.595 1.00 85.81 357 ARG A O 1
ATOM 3083 N N . VAL A 1 358 ? -27.831 -9.882 15.349 1.00 86.38 358 VAL A N 1
ATOM 3084 C CA . VAL A 1 358 ? -26.447 -9.423 15.505 1.00 86.38 358 VAL A CA 1
ATOM 3085 C C . VAL A 1 358 ? -25.871 -9.157 14.118 1.00 86.38 358 VAL A C 1
ATOM 3087 O O . VAL A 1 358 ? -26.254 -9.830 13.169 1.00 86.38 358 VAL A O 1
ATOM 3090 N N . TYR A 1 359 ? -25.001 -8.162 13.984 1.00 77.19 359 TYR A N 1
ATOM 3091 C CA . TYR A 1 359 ? -24.435 -7.738 12.695 1.00 77.19 359 TYR A CA 1
ATOM 3092 C C . TYR A 1 359 ? -22.972 -8.153 12.522 1.00 77.19 359 TYR A C 1
ATOM 3094 O O . TYR A 1 359 ? -22.437 -8.111 11.418 1.00 77.19 359 TYR A O 1
ATOM 3102 N N . GLY A 1 360 ? -22.324 -8.574 13.605 1.00 85.75 360 GLY A N 1
ATOM 3103 C CA . GLY A 1 360 ? -20.964 -9.090 13.591 1.00 85.75 360 GLY A CA 1
ATOM 3104 C C . GLY A 1 360 ? -20.559 -9.627 14.955 1.00 85.75 360 GLY A C 1
ATOM 3105 O O . GLY A 1 360 ? -21.268 -9.459 15.950 1.00 85.75 360 GLY A O 1
ATOM 3106 N N . TRP A 1 361 ? -19.389 -10.257 15.013 1.00 86.44 361 TRP A N 1
ATOM 3107 C CA . TRP A 1 361 ? -18.852 -10.852 16.238 1.00 86.44 361 TRP A CA 1
ATOM 3108 C C . TRP A 1 361 ? -18.688 -9.823 17.373 1.00 86.44 361 TRP A C 1
ATOM 3110 O O . TRP A 1 361 ? -18.774 -10.178 18.547 1.00 86.44 361 TRP A O 1
ATOM 3120 N N . TRP A 1 362 ? -18.514 -8.534 17.051 1.00 86.88 362 TRP A N 1
ATOM 3121 C CA . TRP A 1 362 ? -18.434 -7.449 18.036 1.00 86.88 362 TRP A CA 1
ATOM 3122 C C . TRP A 1 362 ? -19.718 -7.285 18.863 1.00 86.88 362 TRP A C 1
ATOM 3124 O O . TRP A 1 362 ? -19.625 -6.955 20.045 1.00 86.88 362 TRP A O 1
ATOM 3134 N N . ASP A 1 363 ? -20.895 -7.567 18.288 1.00 90.75 363 ASP A N 1
ATOM 3135 C CA . ASP A 1 363 ? -22.179 -7.516 19.005 1.00 90.75 363 ASP A CA 1
ATOM 3136 C C . ASP A 1 363 ? -22.286 -8.639 20.043 1.00 90.75 363 ASP A C 1
ATOM 3138 O O . ASP A 1 363 ? -22.920 -8.476 21.086 1.00 90.75 363 ASP A O 1
ATOM 3142 N N . LEU A 1 364 ? -21.641 -9.773 19.765 1.00 92.12 364 LEU A N 1
ATOM 3143 C CA . LEU A 1 364 ? -21.548 -10.932 20.649 1.00 92.12 364 LEU A CA 1
ATOM 3144 C C . LEU A 1 364 ? -20.426 -10.814 21.679 1.00 92.12 364 LEU A C 1
ATOM 3146 O O . LEU A 1 364 ? -20.465 -11.475 22.717 1.00 92.12 364 LEU A O 1
ATOM 3150 N N . ASN A 1 365 ? -19.423 -9.986 21.410 1.00 92.19 365 ASN A N 1
ATOM 3151 C CA . ASN A 1 365 ? -18.293 -9.806 22.308 1.00 92.19 365 ASN A CA 1
ATOM 3152 C C . ASN A 1 365 ? -18.573 -8.794 23.433 1.00 92.19 365 ASN A C 1
ATOM 3154 O O . ASN A 1 365 ? -17.727 -8.610 24.306 1.00 92.19 365 ASN A O 1
ATOM 3158 N N . ARG A 1 366 ? -19.740 -8.129 23.432 1.00 89.56 366 ARG A N 1
ATOM 3159 C CA . ARG A 1 366 ? -20.094 -7.087 24.407 1.00 89.56 366 ARG A CA 1
ATOM 3160 C C . ARG A 1 366 ? -21.501 -7.270 24.993 1.00 89.56 366 ARG A C 1
ATOM 3162 O O . ARG A 1 366 ? -22.420 -7.652 24.265 1.00 89.56 366 ARG A O 1
ATOM 3169 N N . PRO A 1 367 ? -21.691 -6.967 26.289 1.00 89.38 367 PRO A N 1
ATOM 3170 C CA . PRO A 1 367 ? -23.017 -6.919 26.895 1.00 89.38 367 PRO A CA 1
ATOM 3171 C C . PRO A 1 367 ? -23.849 -5.735 26.378 1.00 89.38 367 PRO A C 1
ATOM 3173 O O . PRO A 1 367 ? -23.304 -4.749 25.881 1.00 89.38 367 PRO A O 1
ATOM 3176 N N . GLU A 1 368 ? -25.172 -5.808 26.516 1.00 85.69 368 GLU A N 1
ATOM 3177 C CA . GLU A 1 368 ? -26.058 -4.653 26.330 1.00 85.69 368 GLU A CA 1
ATOM 3178 C C . GLU A 1 368 ? -25.714 -3.514 27.319 1.00 85.69 368 GLU A C 1
ATOM 3180 O O . GLU A 1 368 ? -25.440 -3.792 28.490 1.00 85.69 368 GLU A O 1
ATOM 3185 N N . PRO A 1 369 ? -25.818 -2.230 26.910 1.00 81.88 369 PRO A N 1
ATOM 3186 C CA . PRO A 1 369 ? -26.303 -1.748 25.612 1.00 81.88 369 PRO A CA 1
ATOM 3187 C C . PRO A 1 369 ? -25.227 -1.615 24.520 1.00 81.88 369 PRO A C 1
ATOM 3189 O O . PRO A 1 369 ? -25.584 -1.329 23.378 1.00 81.88 369 PRO A O 1
ATOM 3192 N N . GLU A 1 370 ? -23.937 -1.756 24.839 1.00 83.50 370 GLU A N 1
ATOM 3193 C CA . GLU A 1 370 ? -22.847 -1.586 23.864 1.00 83.50 370 GLU A CA 1
ATOM 3194 C C . GLU A 1 370 ? -22.778 -2.716 22.825 1.00 83.50 370 GLU A C 1
ATOM 3196 O O . GLU A 1 370 ? -22.261 -2.496 21.730 1.00 83.50 370 GLU A O 1
ATOM 3201 N N . GLY A 1 371 ? -23.282 -3.904 23.164 1.00 88.88 371 GLY A N 1
ATOM 3202 C CA . GLY A 1 371 ? -23.490 -5.039 22.266 1.00 88.88 371 GLY A CA 1
ATOM 3203 C C . GLY A 1 371 ? -24.917 -5.585 22.346 1.00 88.88 371 GLY A C 1
ATOM 3204 O O . GLY A 1 371 ? -25.872 -4.849 22.608 1.00 88.88 371 GLY A O 1
ATOM 3205 N N . LYS A 1 372 ? -25.070 -6.887 22.094 1.00 91.19 372 LYS A N 1
ATOM 3206 C CA . LYS A 1 372 ? -26.367 -7.587 22.049 1.00 91.19 372 LYS A CA 1
ATOM 3207 C C . LYS A 1 372 ? -26.489 -8.726 23.057 1.00 91.19 372 LYS A C 1
ATOM 3209 O O . LYS A 1 372 ? -27.543 -9.354 23.120 1.00 91.19 372 LYS A O 1
ATOM 3214 N N . VAL A 1 373 ? -25.441 -9.011 23.833 1.00 92.81 373 VAL A N 1
ATOM 3215 C CA . VAL A 1 373 ? -25.492 -10.068 24.851 1.00 92.81 373 VAL A CA 1
ATOM 3216 C C . VAL A 1 373 ? -26.267 -9.567 26.073 1.00 92.81 373 VAL A C 1
ATOM 3218 O O . VAL A 1 373 ? -25.849 -8.585 26.693 1.00 92.81 373 VAL A O 1
ATOM 3221 N N . PRO A 1 374 ? -27.385 -10.208 26.449 1.00 91.94 374 PRO A N 1
ATOM 3222 C CA . PRO A 1 374 ? -28.189 -9.749 27.571 1.00 91.94 374 PRO A CA 1
ATOM 3223 C C . PRO A 1 374 ? -27.439 -9.917 28.900 1.00 91.94 374 PRO A C 1
ATOM 3225 O O . PRO A 1 374 ? -26.594 -10.800 29.058 1.00 91.94 374 PRO A O 1
ATOM 3228 N N . VAL A 1 375 ? -27.775 -9.068 29.875 1.00 91.31 375 VAL A N 1
ATOM 3229 C CA . VAL A 1 375 ? -27.173 -9.079 31.217 1.00 91.31 375 VAL A CA 1
ATOM 3230 C C . VAL A 1 375 ? -28.222 -9.233 32.309 1.00 91.31 375 VAL A C 1
ATOM 3232 O O . VAL A 1 375 ? -29.260 -8.568 32.302 1.00 91.31 375 VAL A O 1
ATOM 3235 N N . ASP A 1 376 ? -27.933 -10.085 33.286 1.00 91.56 376 ASP A N 1
ATOM 3236 C CA . ASP A 1 376 ? -28.660 -10.119 34.549 1.00 91.56 376 ASP A CA 1
ATOM 3237 C C . ASP A 1 376 ? -27.965 -9.184 35.552 1.00 91.56 376 ASP A C 1
ATOM 3239 O O . ASP A 1 376 ? -26.738 -9.078 35.608 1.00 91.56 376 ASP A O 1
ATOM 3243 N N . LYS A 1 377 ? -28.764 -8.464 36.342 1.00 91.25 377 LYS A N 1
ATOM 3244 C CA . LYS A 1 377 ? -28.284 -7.477 37.319 1.00 91.25 377 LYS A CA 1
ATOM 3245 C C . LYS A 1 377 ? -28.348 -8.077 38.713 1.00 91.25 377 LYS A C 1
ATOM 3247 O O . LYS A 1 377 ? -29.419 -8.480 39.153 1.00 91.25 377 LYS A O 1
ATOM 3252 N N . TYR A 1 378 ? -27.231 -8.093 39.424 1.00 92.25 378 TYR A N 1
ATOM 3253 C CA . TYR A 1 378 ? -27.122 -8.631 40.777 1.00 92.25 378 TYR A CA 1
ATOM 3254 C C . TYR A 1 378 ? -26.797 -7.529 41.774 1.00 92.25 378 TYR A C 1
ATOM 3256 O O . TYR A 1 378 ? -26.015 -6.633 41.483 1.00 92.25 378 TYR A O 1
ATOM 3264 N N . VAL A 1 379 ? -27.368 -7.597 42.971 1.00 91.88 379 VAL A N 1
ATOM 3265 C CA . VAL A 1 379 ? -27.075 -6.675 44.070 1.00 91.88 379 VAL A CA 1
ATOM 3266 C C . VAL A 1 379 ? -26.165 -7.365 45.071 1.00 91.88 379 VAL A C 1
ATOM 3268 O O . VAL A 1 379 ? -26.517 -8.420 45.604 1.00 91.88 379 VAL A O 1
ATOM 3271 N N . LEU A 1 380 ? -25.023 -6.747 45.379 1.00 87.00 380 LEU A N 1
ATOM 3272 C CA . LEU A 1 380 ? -24.157 -7.208 46.462 1.00 87.00 380 LEU A CA 1
ATOM 3273 C C . LEU A 1 380 ? -24.762 -6.795 47.809 1.00 87.00 380 LEU A C 1
ATOM 3275 O O . LEU A 1 380 ? -24.645 -5.645 48.232 1.00 87.00 380 LEU A O 1
ATOM 3279 N N . TYR A 1 381 ? -25.415 -7.728 48.499 1.00 86.50 381 TYR A N 1
ATOM 3280 C CA . TYR A 1 381 ? -26.080 -7.493 49.780 1.00 86.50 381 TYR A CA 1
ATOM 3281 C C . TYR A 1 381 ? -25.478 -8.386 50.872 1.00 86.50 381 TYR A C 1
ATOM 3283 O O . TYR A 1 381 ? -25.504 -9.609 50.780 1.00 86.50 381 TYR A O 1
ATOM 3291 N N . ASN A 1 382 ? -24.924 -7.776 51.927 1.00 82.81 382 ASN A N 1
ATOM 3292 C CA . ASN A 1 382 ? -24.267 -8.473 53.047 1.00 82.81 382 ASN A CA 1
ATOM 3293 C C . ASN A 1 382 ? -23.190 -9.501 52.624 1.00 82.81 382 ASN A C 1
ATOM 3295 O O . ASN A 1 382 ? -23.031 -10.532 53.270 1.00 82.81 382 ASN A O 1
ATOM 3299 N N . GLY A 1 383 ? -22.434 -9.209 51.562 1.00 80.56 383 GLY A N 1
ATOM 3300 C CA . GLY A 1 383 ? -21.340 -10.066 51.092 1.00 80.56 383 GLY A CA 1
ATOM 3301 C C . GLY A 1 383 ? -21.758 -11.195 50.145 1.00 80.56 383 GLY A C 1
ATOM 3302 O O . GLY A 1 383 ? -20.911 -12.000 49.773 1.00 80.56 383 GLY A O 1
ATOM 3303 N N . SER A 1 384 ? -23.026 -11.254 49.726 1.00 87.69 384 SER A N 1
ATOM 3304 C CA . SER A 1 384 ? -23.505 -12.199 48.709 1.00 87.69 384 SER A CA 1
ATOM 3305 C C . SER A 1 384 ? -24.249 -11.472 47.591 1.00 87.69 384 SER A C 1
ATOM 3307 O O . SER A 1 384 ? -24.870 -10.434 47.825 1.00 87.69 384 SER A O 1
ATOM 3309 N N . LEU A 1 385 ? -24.164 -12.002 46.372 1.00 89.56 385 LEU A N 1
ATOM 3310 C CA . LEU A 1 385 ? -24.856 -11.465 45.202 1.00 89.56 385 LEU A CA 1
ATOM 3311 C C . LEU A 1 385 ? -26.246 -12.085 45.085 1.00 89.56 385 LEU A C 1
ATOM 3313 O O . LEU A 1 385 ? -26.391 -13.304 45.126 1.00 89.56 385 LEU A O 1
ATOM 3317 N N . TYR A 1 386 ? -27.254 -11.238 44.907 1.00 92.06 386 TYR A N 1
ATOM 3318 C CA . TYR A 1 386 ? -28.642 -11.651 44.715 1.00 92.06 386 TYR A CA 1
ATOM 3319 C C . TYR A 1 386 ? -29.190 -11.058 43.422 1.00 92.06 386 TYR A C 1
ATOM 3321 O O . TYR A 1 386 ? -28.958 -9.882 43.151 1.00 92.06 386 TYR A O 1
ATOM 3329 N N . LEU A 1 387 ? -29.924 -11.850 42.639 1.00 92.31 387 LEU A N 1
ATOM 3330 C CA . LEU A 1 387 ? -30.540 -11.387 41.396 1.00 92.31 387 LEU A CA 1
ATOM 3331 C C . LEU A 1 387 ? -31.547 -10.267 41.691 1.00 92.31 387 LEU A C 1
ATOM 3333 O O . LEU A 1 387 ? -32.447 -10.438 42.515 1.00 92.31 387 LEU A O 1
ATOM 3337 N N . LEU A 1 388 ? -31.400 -9.131 41.014 1.00 93.19 388 LEU A N 1
ATOM 3338 C CA . LEU A 1 388 ? -32.333 -8.016 41.087 1.00 93.19 388 LEU A CA 1
ATOM 3339 C C . LEU A 1 388 ? -33.578 -8.352 40.268 1.00 93.19 388 LEU A C 1
ATOM 3341 O O . LEU A 1 388 ? -33.537 -8.414 39.041 1.00 93.19 388 LEU A O 1
ATOM 3345 N N . MET A 1 389 ? -34.689 -8.550 40.960 1.00 91.38 389 MET A N 1
ATOM 3346 C CA . MET A 1 389 ? -35.969 -8.920 40.374 1.00 91.38 389 MET A CA 1
ATOM 3347 C C . MET A 1 389 ? -36.883 -7.700 40.253 1.00 91.38 389 MET A C 1
ATOM 3349 O O . MET A 1 389 ? -36.755 -6.719 40.990 1.00 91.38 389 MET A O 1
ATOM 3353 N N . TYR A 1 390 ? -37.827 -7.783 39.319 1.00 89.00 390 TYR A N 1
ATOM 3354 C CA . TYR A 1 390 ? -38.853 -6.778 39.070 1.00 89.00 390 TYR A CA 1
ATOM 3355 C C . TYR A 1 390 ? -40.240 -7.400 39.245 1.00 89.00 390 TYR A C 1
ATOM 3357 O O . TYR A 1 390 ? -40.512 -8.474 38.710 1.00 89.00 390 TYR A O 1
ATOM 3365 N N . ASP A 1 391 ? -41.113 -6.718 39.983 1.00 85.38 391 ASP A N 1
ATOM 3366 C CA . ASP A 1 391 ? -42.514 -7.094 40.168 1.00 85.38 391 ASP A CA 1
ATOM 3367 C C . ASP A 1 391 ? -43.434 -5.923 39.795 1.00 85.38 391 ASP A C 1
ATOM 3369 O O . ASP A 1 391 ? -43.192 -4.781 40.185 1.00 85.38 391 ASP A O 1
ATOM 3373 N N . ASN A 1 392 ? -44.500 -6.235 39.051 1.00 82.75 392 ASN A N 1
ATOM 3374 C CA . ASN A 1 392 ? -45.634 -5.347 38.755 1.00 82.75 392 ASN A CA 1
ATOM 3375 C C . ASN A 1 392 ? -46.985 -6.088 38.886 1.00 82.75 392 ASN A C 1
ATOM 3377 O O . ASN A 1 392 ? -48.027 -5.655 38.395 1.00 82.75 392 ASN A O 1
ATOM 3381 N N . SER A 1 393 ? -47.010 -7.238 39.561 1.00 77.06 393 SER A N 1
ATOM 3382 C CA . SER A 1 393 ? -48.231 -8.028 39.780 1.00 77.06 393 SER A CA 1
ATOM 3383 C C . SER A 1 393 ? -49.303 -7.272 40.578 1.00 77.06 393 SER A C 1
ATOM 3385 O O . SER A 1 393 ? -50.489 -7.590 40.495 1.00 77.06 393 SER A O 1
ATOM 3387 N N . THR A 1 394 ? -48.898 -6.239 41.321 1.00 75.00 394 THR A N 1
ATOM 3388 C CA . THR A 1 394 ? -49.776 -5.383 42.131 1.00 75.00 394 THR A CA 1
ATOM 3389 C C . THR A 1 394 ? -50.150 -4.055 41.457 1.00 75.00 394 THR A C 1
ATOM 3391 O O . THR A 1 394 ? -50.867 -3.257 42.060 1.00 75.00 394 THR A O 1
ATOM 3394 N N . GLY A 1 395 ? -49.700 -3.810 40.218 1.00 77.81 395 GLY A N 1
ATOM 3395 C CA . GLY A 1 395 ? -49.869 -2.531 39.514 1.00 77.81 395 GLY A CA 1
ATOM 3396 C C . GLY A 1 395 ? -48.898 -1.428 39.960 1.00 77.81 395 GLY A C 1
ATOM 3397 O O . GLY A 1 395 ? -49.014 -0.291 39.503 1.00 77.81 395 GLY A O 1
ATOM 3398 N N . GLU A 1 396 ? -47.963 -1.745 40.861 1.00 81.62 396 GLU A N 1
ATOM 3399 C CA . GLU A 1 396 ? -46.851 -0.880 41.242 1.00 81.62 396 GLU A CA 1
ATOM 3400 C C . GLU A 1 396 ? -45.518 -1.529 40.867 1.00 81.62 396 GLU A C 1
ATOM 3402 O O . GLU A 1 396 ? -45.197 -2.609 41.357 1.00 81.62 396 GLU A O 1
ATOM 3407 N N . ASP A 1 397 ? -44.720 -0.813 40.078 1.00 84.69 397 ASP A N 1
ATOM 3408 C CA . ASP A 1 397 ? -43.357 -1.198 39.714 1.00 84.69 397 ASP A CA 1
ATOM 3409 C C . ASP A 1 397 ? -42.439 -1.217 40.948 1.00 84.69 397 ASP A C 1
ATOM 3411 O O . ASP A 1 397 ? -42.243 -0.185 41.613 1.00 84.69 397 ASP A O 1
ATOM 3415 N N . ARG A 1 398 ? -41.862 -2.382 41.259 1.00 87.69 398 ARG A N 1
ATOM 3416 C CA . ARG A 1 398 ? -40.948 -2.570 42.395 1.00 87.69 398 ARG A CA 1
ATOM 3417 C C . ARG A 1 398 ? -39.736 -3.404 42.007 1.00 87.69 398 ARG A C 1
ATOM 3419 O O . ARG A 1 398 ? -39.872 -4.457 41.390 1.00 87.69 398 ARG A O 1
ATOM 3426 N N . LEU A 1 399 ? -38.560 -2.965 42.457 1.00 91.31 399 LEU A N 1
ATOM 3427 C CA . LEU A 1 399 ? -37.335 -3.759 42.411 1.00 91.31 399 LEU A CA 1
ATOM 3428 C C . LEU A 1 399 ? -37.052 -4.386 43.775 1.00 91.31 399 LEU A C 1
ATOM 3430 O O . LEU A 1 399 ? -37.162 -3.719 44.811 1.00 91.31 399 LEU A O 1
ATOM 3434 N N . PHE A 1 400 ? -36.671 -5.659 43.776 1.00 91.94 400 PHE A N 1
ATOM 3435 C CA . PHE A 1 400 ? -36.397 -6.407 44.999 1.00 91.94 400 PHE A CA 1
ATOM 3436 C C . PHE A 1 400 ? -35.337 -7.490 44.799 1.00 91.94 400 PHE A C 1
ATOM 3438 O O . PHE A 1 400 ? -35.019 -7.870 43.676 1.00 91.94 400 PHE A O 1
ATOM 3445 N N . ILE A 1 401 ? -34.794 -7.983 45.909 1.00 93.50 401 ILE A N 1
ATOM 3446 C CA . ILE A 1 401 ? -33.990 -9.209 45.967 1.00 93.50 401 ILE A CA 1
ATOM 3447 C C . ILE A 1 401 ? -34.611 -10.166 46.984 1.00 93.50 401 ILE A C 1
ATOM 3449 O O . ILE A 1 401 ? -35.165 -9.728 47.997 1.00 93.50 401 ILE A O 1
ATOM 3453 N N . GLU A 1 402 ? -34.480 -11.464 46.740 1.00 91.50 402 GLU A N 1
ATOM 3454 C CA . GLU A 1 402 ? -34.850 -12.508 47.697 1.00 91.50 402 GLU A CA 1
ATOM 3455 C C . GLU A 1 402 ? -33.609 -12.997 48.437 1.00 91.50 402 GLU A C 1
ATOM 3457 O O . GLU A 1 402 ? -32.677 -13.508 47.822 1.00 91.50 402 GLU A O 1
ATOM 3462 N N . THR A 1 403 ? -33.587 -12.828 49.761 1.00 89.19 403 THR A N 1
ATOM 3463 C CA . THR A 1 403 ? -32.474 -13.266 50.617 1.00 89.19 403 THR A CA 1
ATOM 3464 C C . THR A 1 403 ? -32.922 -14.379 51.560 1.00 89.19 403 THR A C 1
ATOM 3466 O O . THR A 1 403 ? -34.115 -14.538 51.813 1.00 89.19 403 THR A O 1
ATOM 3469 N N . GLU A 1 404 ? -31.981 -15.100 52.179 1.00 85.19 404 GLU A N 1
ATOM 3470 C CA . GLU A 1 404 ? -32.295 -16.102 53.219 1.00 85.19 404 GLU A CA 1
ATOM 3471 C C . GLU A 1 404 ? -33.107 -15.525 54.397 1.00 85.19 404 GLU A C 1
ATOM 3473 O O . GLU A 1 404 ? -33.809 -16.252 55.097 1.00 85.19 404 GLU A O 1
ATOM 3478 N N . ASN A 1 405 ? -33.038 -14.205 54.603 1.00 84.31 405 ASN A N 1
ATOM 3479 C CA . ASN A 1 405 ? -33.746 -13.481 55.658 1.00 84.31 405 ASN A CA 1
ATOM 3480 C C . ASN A 1 405 ? -35.031 -12.779 55.161 1.00 84.31 405 ASN A C 1
ATOM 3482 O O . ASN A 1 405 ? -35.609 -11.978 55.900 1.00 84.31 405 ASN A O 1
ATOM 3486 N N . GLY A 1 406 ? -35.476 -13.066 53.931 1.00 88.25 406 GLY A N 1
ATOM 3487 C CA . GLY A 1 406 ? -36.680 -12.522 53.293 1.00 88.25 406 GLY A CA 1
ATOM 3488 C C . GLY A 1 406 ? -36.411 -11.502 52.179 1.00 88.25 406 GLY A C 1
ATOM 3489 O O . GLY A 1 406 ? -35.261 -11.185 51.856 1.00 88.25 406 GLY A O 1
ATOM 3490 N N . THR A 1 407 ? -37.500 -10.981 51.607 1.00 90.00 407 THR A N 1
ATOM 3491 C CA . THR A 1 407 ? -37.500 -10.023 50.494 1.00 90.00 407 THR A CA 1
ATOM 3492 C C . THR A 1 407 ? -37.022 -8.632 50.922 1.00 90.00 407 THR A C 1
ATOM 3494 O O . THR A 1 407 ? -37.541 -8.047 51.880 1.00 90.00 407 THR A O 1
ATOM 3497 N N . VAL A 1 408 ? -36.085 -8.049 50.174 1.00 90.00 408 VAL A N 1
ATOM 3498 C CA . VAL A 1 408 ? -35.626 -6.662 50.357 1.00 90.00 408 VAL A CA 1
ATOM 3499 C C . VAL A 1 408 ? -36.065 -5.824 49.162 1.00 90.00 408 VAL A C 1
ATOM 3501 O O . VAL A 1 408 ? -35.673 -6.108 48.037 1.00 90.00 408 VAL A O 1
ATOM 3504 N N . TYR A 1 409 ? -36.845 -4.773 49.419 1.00 89.50 409 TYR A N 1
ATOM 3505 C CA . TYR A 1 409 ? -37.312 -3.830 48.399 1.00 89.50 409 TYR A CA 1
ATOM 3506 C C . TYR A 1 409 ? -36.419 -2.590 48.325 1.00 89.50 409 TYR A C 1
ATOM 3508 O O . TYR A 1 409 ? -35.984 -2.064 49.359 1.00 89.50 409 TYR A O 1
ATOM 3516 N N . PHE A 1 410 ? -36.211 -2.092 47.108 1.00 91.69 410 PHE A N 1
ATOM 3517 C CA . PHE A 1 410 ? -35.431 -0.888 46.830 1.00 91.69 410 PHE A CA 1
ATOM 3518 C C . PHE A 1 410 ? -36.320 0.305 46.458 1.00 91.69 410 PHE A C 1
ATOM 3520 O O . PHE A 1 410 ? -37.506 0.162 46.157 1.00 91.69 410 PHE A O 1
ATOM 3527 N N . LYS A 1 411 ? -35.754 1.513 46.532 1.00 90.19 411 LYS A N 1
ATOM 3528 C CA . LYS A 1 411 ? -36.458 2.765 46.206 1.00 90.19 411 LYS A CA 1
ATOM 3529 C C . LYS A 1 411 ? -36.653 2.947 44.703 1.00 90.19 411 LYS A C 1
ATOM 3531 O O . LYS A 1 411 ? -37.645 3.544 44.282 1.00 90.19 411 LYS A O 1
ATOM 3536 N N . GLU A 1 412 ? -35.695 2.485 43.914 1.00 89.44 412 GLU A N 1
ATOM 3537 C CA . GLU A 1 412 ? -35.745 2.457 42.459 1.00 89.44 412 GLU A CA 1
ATOM 3538 C C . GLU A 1 412 ? -36.831 1.471 41.998 1.00 89.44 412 GLU A C 1
ATOM 3540 O O . GLU A 1 412 ? -36.997 0.395 42.571 1.00 89.44 412 GLU A O 1
ATOM 3545 N N . ARG A 1 413 ? -37.605 1.858 40.977 1.00 85.44 413 ARG A N 1
ATOM 3546 C CA . ARG A 1 413 ? -38.836 1.142 40.595 1.00 85.44 413 ARG A CA 1
ATOM 3547 C C . ARG A 1 413 ? -38.711 0.284 39.342 1.00 85.44 413 ARG A C 1
ATOM 3549 O O . ARG A 1 413 ? -39.420 -0.705 39.224 1.00 85.44 413 ARG A O 1
ATOM 3556 N N . ARG A 1 414 ? -37.817 0.641 38.416 1.00 84.69 414 ARG A N 1
ATOM 3557 C CA . ARG A 1 414 ? -37.638 -0.070 37.144 1.00 84.69 414 ARG A CA 1
ATOM 3558 C C . ARG A 1 414 ? -36.160 -0.186 36.765 1.00 84.69 414 ARG A C 1
ATOM 3560 O O . ARG A 1 414 ? -35.373 0.708 37.074 1.00 84.69 414 ARG A O 1
ATOM 3567 N N . MET A 1 415 ? -35.800 -1.283 36.097 1.00 83.12 415 MET A N 1
ATOM 3568 C CA . MET A 1 415 ? -34.423 -1.590 35.668 1.00 83.12 415 MET A CA 1
ATOM 3569 C C . MET A 1 415 ? -33.882 -0.642 34.586 1.00 83.12 415 MET A C 1
ATOM 3571 O O . MET A 1 415 ? -32.672 -0.433 34.516 1.00 83.12 415 MET A O 1
ATOM 3575 N N . ASP A 1 416 ? -34.760 -0.067 33.765 1.00 79.62 416 ASP A N 1
ATOM 3576 C CA . ASP A 1 416 ? -34.447 0.900 32.703 1.00 79.62 416 ASP A CA 1
ATOM 3577 C C . ASP A 1 416 ? -34.153 2.314 33.239 1.00 79.62 416 ASP A C 1
ATOM 3579 O O . ASP A 1 416 ? -33.630 3.151 32.510 1.00 79.62 416 ASP A O 1
ATOM 3583 N N . ASN A 1 417 ? -34.428 2.579 34.522 1.00 81.50 417 ASN A N 1
ATOM 3584 C CA . ASN A 1 417 ? -34.210 3.879 35.168 1.00 81.50 417 ASN A CA 1
ATOM 3585 C C . ASN A 1 417 ? -33.184 3.820 36.318 1.00 81.50 417 ASN A C 1
ATOM 3587 O O . ASN A 1 417 ? -33.249 4.586 37.285 1.00 81.50 417 ASN A O 1
ATOM 3591 N N . LEU A 1 418 ? -32.247 2.873 36.257 1.00 86.88 418 LEU A N 1
ATOM 3592 C CA . LEU A 1 418 ? -31.176 2.773 37.245 1.00 86.88 418 LEU A CA 1
ATOM 3593 C C . LEU A 1 418 ? -30.180 3.927 37.078 1.00 86.88 418 LEU A C 1
ATOM 3595 O O . LEU A 1 418 ? -29.731 4.251 35.980 1.00 86.88 418 LEU A O 1
ATOM 3599 N N . THR A 1 419 ? -29.809 4.550 38.196 1.00 87.19 419 THR A N 1
ATOM 3600 C CA . THR A 1 419 ? -28.846 5.657 38.215 1.00 87.19 419 THR A CA 1
ATOM 3601 C C . THR A 1 419 ? -27.432 5.130 38.456 1.00 87.19 419 THR A C 1
ATOM 3603 O O . THR A 1 419 ? -27.236 4.189 39.223 1.00 87.19 419 THR A O 1
ATOM 3606 N N . ARG A 1 420 ? -26.427 5.774 37.850 1.00 90.50 420 ARG A N 1
ATOM 3607 C CA . ARG A 1 420 ? -25.010 5.511 38.139 1.00 90.50 420 ARG A CA 1
ATOM 3608 C C . ARG A 1 420 ? -24.441 6.550 39.104 1.00 90.50 420 ARG A C 1
ATOM 3610 O O . ARG A 1 420 ? -24.731 7.741 38.980 1.00 90.50 420 ARG A O 1
ATOM 3617 N N . ALA A 1 421 ? -23.604 6.118 40.039 1.00 92.31 421 ALA A N 1
ATOM 3618 C CA . ALA A 1 421 ? -22.858 6.994 40.941 1.00 92.31 421 ALA A CA 1
ATOM 3619 C C . ALA A 1 421 ? -21.367 6.647 40.927 1.00 92.31 421 ALA A C 1
ATOM 3621 O O . ALA A 1 421 ? -20.989 5.517 40.628 1.00 92.31 421 ALA A O 1
ATOM 3622 N N . TRP A 1 422 ? -20.530 7.636 41.251 1.00 94.31 422 TRP A N 1
ATOM 3623 C CA . TRP A 1 422 ? -19.091 7.430 41.375 1.00 94.31 422 TRP A CA 1
ATOM 3624 C C . TRP A 1 422 ? -18.775 6.572 42.594 1.00 94.31 422 TRP A C 1
ATOM 3626 O O . TRP A 1 422 ? -19.295 6.822 43.685 1.00 94.31 422 TRP A O 1
ATOM 3636 N N . TRP A 1 423 ? -17.900 5.596 42.413 1.00 93.19 423 TRP A N 1
ATOM 3637 C CA . TRP A 1 423 ? -17.411 4.721 43.466 1.00 93.19 423 TRP A CA 1
ATOM 3638 C C . TRP A 1 423 ? -15.948 4.350 43.200 1.00 93.19 423 TRP A C 1
ATOM 3640 O O . TRP A 1 423 ? -15.438 4.565 42.098 1.00 93.19 423 TRP A O 1
ATOM 3650 N N . ALA A 1 424 ? -15.273 3.835 44.223 1.00 92.75 424 ALA A N 1
ATOM 3651 C CA . ALA A 1 424 ? -13.949 3.233 44.105 1.00 92.75 424 ALA A CA 1
ATOM 3652 C C . ALA A 1 424 ? -13.698 2.252 45.254 1.00 92.75 424 ALA A C 1
ATOM 3654 O O . ALA A 1 424 ? -14.371 2.311 46.292 1.00 92.75 424 ALA A O 1
ATOM 3655 N N . LEU A 1 425 ? -12.684 1.402 45.093 1.00 91.31 425 LEU A N 1
ATOM 3656 C CA . LEU A 1 425 ? -12.111 0.627 46.186 1.00 91.31 425 LEU A CA 1
ATOM 3657 C C . LEU A 1 425 ? -11.005 1.425 46.887 1.00 91.31 425 LEU A C 1
ATOM 3659 O O . LEU A 1 425 ? -10.116 1.999 46.254 1.00 91.31 425 LEU A O 1
ATOM 3663 N N . ILE A 1 426 ? -11.047 1.434 48.217 1.00 92.38 426 ILE A N 1
ATOM 3664 C CA . ILE A 1 426 ? -9.983 1.960 49.079 1.00 92.38 426 ILE A CA 1
ATOM 3665 C C . ILE A 1 426 ? -9.573 0.817 49.999 1.00 92.38 426 ILE A C 1
ATOM 3667 O O . ILE A 1 426 ? -10.380 0.347 50.800 1.00 92.38 426 ILE A O 1
ATOM 3671 N N . ARG A 1 427 ? -8.334 0.327 49.848 1.00 87.94 427 ARG A N 1
ATOM 3672 C CA . ARG A 1 427 ? -7.823 -0.860 50.567 1.00 87.94 427 ARG A CA 1
ATOM 3673 C C . ARG A 1 427 ? -8.758 -2.083 50.464 1.00 87.94 427 ARG A C 1
ATOM 3675 O O . ARG A 1 427 ? -8.930 -2.817 51.430 1.00 87.94 427 ARG A O 1
ATOM 3682 N N . GLY A 1 428 ? -9.374 -2.286 49.296 1.00 85.12 428 GLY A N 1
ATOM 3683 C CA . GLY A 1 428 ? -10.275 -3.415 49.025 1.00 85.12 428 GLY A CA 1
ATOM 3684 C C . GLY A 1 428 ? -11.710 -3.259 49.543 1.00 85.12 428 GLY A C 1
ATOM 3685 O O . GLY A 1 428 ? -12.505 -4.183 49.396 1.00 85.12 428 GLY A O 1
ATOM 3686 N N . HIS A 1 429 ? -12.072 -2.110 50.119 1.00 88.69 429 HIS A N 1
ATOM 3687 C CA . HIS A 1 429 ? -13.438 -1.822 50.564 1.00 88.69 429 HIS A CA 1
ATOM 3688 C C . HIS A 1 429 ? -14.126 -0.811 49.642 1.00 88.69 429 HIS A C 1
ATOM 3690 O O . HIS A 1 429 ? -13.494 0.141 49.186 1.00 88.69 429 HIS A O 1
ATOM 3696 N N . GLU A 1 430 ? -15.420 -1.009 49.378 1.00 89.00 430 GLU A N 1
ATOM 3697 C CA . GLU A 1 430 ? -16.212 -0.149 48.490 1.00 89.00 430 GLU A CA 1
ATOM 3698 C C . GLU A 1 430 ? -16.592 1.176 49.165 1.00 89.00 430 GLU A C 1
ATOM 3700 O O . GLU A 1 430 ? -17.173 1.193 50.254 1.00 89.00 430 GLU A O 1
ATOM 3705 N N . TYR A 1 431 ? -16.335 2.293 48.481 1.00 92.62 431 TYR A N 1
ATOM 3706 C CA . TYR A 1 431 ? -16.762 3.625 48.905 1.00 92.62 431 TYR A CA 1
ATOM 3707 C C . TYR A 1 431 ? -17.495 4.354 47.783 1.00 92.62 431 TYR A C 1
ATOM 3709 O O . TYR A 1 431 ? -17.029 4.420 46.646 1.00 92.62 431 TYR A O 1
ATOM 3717 N N . TRP A 1 432 ? -18.624 4.978 48.124 1.00 92.94 432 TRP A N 1
ATOM 3718 C CA . TRP A 1 432 ? -19.312 5.913 47.237 1.00 92.94 432 TRP A CA 1
ATOM 3719 C C . TRP A 1 432 ? -18.644 7.281 47.304 1.00 92.94 432 TRP A C 1
ATOM 3721 O O . TRP A 1 432 ? -18.466 7.853 48.381 1.00 92.94 432 TRP A O 1
ATOM 3731 N N . LEU A 1 433 ? -18.314 7.820 46.139 1.00 95.19 433 LEU A N 1
ATOM 3732 C CA . LEU A 1 433 ? -17.585 9.066 45.994 1.00 95.19 433 LEU A CA 1
ATOM 3733 C C . LEU A 1 433 ? -18.527 10.198 45.592 1.00 95.19 433 LEU A C 1
ATOM 3735 O O . LEU A 1 433 ? -19.460 10.029 44.800 1.00 95.19 433 LEU A O 1
ATOM 3739 N N . LYS A 1 434 ? -18.259 11.396 46.106 1.00 94.38 434 LYS A N 1
ATOM 3740 C CA . LYS A 1 434 ? -18.938 12.620 45.679 1.00 94.38 434 LYS A CA 1
ATOM 3741 C C . LYS A 1 434 ? -18.018 13.402 44.752 1.00 94.38 434 LYS A C 1
ATOM 3743 O O . LYS A 1 434 ? -17.017 13.929 45.214 1.00 94.38 434 LYS A O 1
ATOM 3748 N N . HIS A 1 435 ? -18.361 13.514 43.470 1.00 94.44 435 HIS A N 1
ATOM 3749 C CA . HIS A 1 435 ? -17.658 14.409 42.541 1.00 94.44 435 HIS A CA 1
ATOM 3750 C C . HIS A 1 435 ? -17.873 15.862 42.982 1.00 94.44 435 HIS A C 1
ATOM 3752 O O . HIS A 1 435 ? -19.016 16.297 43.133 1.00 94.44 435 HIS A O 1
ATOM 3758 N N . ILE A 1 436 ? -16.786 16.584 43.257 1.00 94.81 436 ILE A N 1
ATOM 3759 C CA . ILE A 1 436 ? -16.823 17.967 43.762 1.00 94.81 436 ILE A CA 1
ATOM 3760 C C . ILE A 1 436 ? -16.114 18.969 42.851 1.00 94.81 436 ILE A C 1
ATOM 3762 O O . ILE A 1 436 ? -16.254 20.172 43.070 1.00 94.81 436 ILE A O 1
ATOM 3766 N N . GLY A 1 437 ? -15.386 18.503 41.838 1.00 94.12 437 GLY A N 1
ATOM 3767 C CA . GLY A 1 437 ? -14.649 19.363 40.924 1.00 94.12 437 GLY A CA 1
ATOM 3768 C C . GLY A 1 437 ? -13.826 18.596 39.898 1.00 94.12 437 GLY A C 1
ATOM 3769 O O . GLY A 1 437 ? -13.795 17.367 39.915 1.00 94.12 437 GLY A O 1
ATOM 3770 N N . ASP A 1 438 ? -13.156 19.322 39.016 1.00 92.94 438 ASP A N 1
ATOM 3771 C CA . ASP A 1 438 ? -12.285 18.783 37.973 1.00 92.94 438 ASP A CA 1
ATOM 3772 C C . ASP A 1 438 ? -10.921 19.491 38.031 1.00 92.94 438 ASP A C 1
ATOM 3774 O O . ASP A 1 438 ? -10.837 20.684 38.333 1.00 92.94 438 ASP A O 1
ATOM 3778 N N . ARG A 1 439 ? -9.844 18.748 37.770 1.00 92.25 439 ARG A N 1
ATOM 3779 C CA . ARG A 1 439 ? -8.458 19.222 37.832 1.00 92.25 439 ARG A CA 1
ATOM 3780 C C . ARG A 1 439 ? -7.959 19.556 36.430 1.00 92.25 439 ARG A C 1
ATOM 3782 O O . ARG A 1 439 ? -7.410 18.711 35.734 1.00 92.25 439 ARG A O 1
ATOM 3789 N N . ILE A 1 440 ? -8.168 20.786 35.985 1.00 91.94 440 ILE A N 1
ATOM 3790 C CA . ILE A 1 440 ? -7.945 21.169 34.586 1.00 91.94 440 ILE A CA 1
ATOM 3791 C C . ILE A 1 440 ? -6.478 21.550 34.355 1.00 91.94 440 ILE A C 1
ATOM 3793 O O . ILE A 1 440 ? -5.993 22.472 35.017 1.00 91.94 440 ILE A O 1
ATOM 3797 N N . PRO A 1 441 ? -5.756 20.884 33.437 1.00 91.62 441 PRO A N 1
ATOM 3798 C CA . PRO A 1 441 ? -4.373 21.229 33.147 1.00 91.62 441 PRO A CA 1
ATOM 3799 C C . PRO A 1 441 ? -4.268 22.553 32.384 1.00 91.62 441 PRO A C 1
ATOM 3801 O O . PRO A 1 441 ? -5.082 22.857 31.510 1.00 91.62 441 PRO A O 1
ATOM 3804 N N . TYR A 1 442 ? -3.226 23.323 32.691 1.00 93.06 442 TYR A N 1
ATOM 3805 C CA . TYR A 1 442 ? -2.797 24.466 31.892 1.00 93.06 442 TYR A CA 1
ATOM 3806 C C . TYR A 1 442 ? -1.317 24.351 31.535 1.00 93.06 442 TYR A C 1
ATOM 3808 O O . TYR A 1 442 ? -0.512 23.804 32.296 1.00 93.06 442 TYR A O 1
ATOM 3816 N N . GLY A 1 443 ? -0.956 24.864 30.367 1.00 92.81 443 GLY A N 1
ATOM 3817 C CA . GLY A 1 443 ? 0.334 24.589 29.759 1.00 92.81 443 GLY A CA 1
ATOM 3818 C C . GLY A 1 443 ? 0.533 25.286 28.423 1.00 92.81 443 GLY A C 1
ATOM 3819 O O . GLY A 1 443 ? -0.089 26.313 28.148 1.00 92.81 443 GLY A O 1
ATOM 3820 N N . ASP A 1 444 ? 1.442 24.739 27.629 1.00 90.12 444 ASP A N 1
ATOM 3821 C CA . ASP A 1 444 ? 1.750 25.202 26.277 1.00 90.12 444 ASP A CA 1
ATOM 3822 C C . ASP A 1 444 ? 2.231 24.022 25.421 1.00 90.12 444 ASP A C 1
ATOM 3824 O O . ASP A 1 444 ? 2.595 22.982 25.971 1.00 90.12 444 ASP A O 1
ATOM 3828 N N . PHE A 1 445 ? 2.258 24.160 24.099 1.00 86.81 445 PHE A N 1
ATOM 3829 C CA . PHE A 1 445 ? 2.777 23.098 23.230 1.00 86.81 445 PHE A CA 1
ATOM 3830 C C . PHE A 1 445 ? 4.305 23.025 23.289 1.00 86.81 445 PHE A C 1
ATOM 3832 O O . PHE A 1 445 ? 4.988 24.049 23.347 1.00 86.81 445 PHE A O 1
ATOM 3839 N N . SER A 1 446 ? 4.848 21.805 23.301 1.00 82.19 446 SER A N 1
ATOM 3840 C CA . SER A 1 446 ? 6.301 21.569 23.269 1.00 82.19 446 SER A CA 1
ATOM 3841 C C . SER A 1 446 ? 6.858 21.315 21.869 1.00 82.19 446 SER A C 1
ATOM 3843 O O . SER A 1 446 ? 8.074 21.254 21.706 1.00 82.19 446 SER A O 1
ATOM 3845 N N . ASP A 1 447 ? 5.991 21.157 20.873 1.00 81.81 447 ASP A N 1
ATOM 3846 C CA . ASP A 1 447 ? 6.341 20.823 19.498 1.00 81.81 447 ASP A CA 1
ATOM 3847 C C . ASP A 1 447 ? 5.673 21.767 18.490 1.00 81.81 447 ASP A C 1
ATOM 3849 O O . ASP A 1 447 ? 4.637 22.376 18.752 1.00 81.81 447 ASP A O 1
ATOM 3853 N N . VAL A 1 448 ? 6.273 21.859 17.303 1.00 84.19 448 VAL A N 1
ATOM 3854 C CA . VAL A 1 448 ? 5.808 22.738 16.219 1.00 84.19 448 VAL A CA 1
ATOM 3855 C C . VAL A 1 448 ? 4.573 22.209 15.485 1.00 84.19 448 VAL A C 1
ATOM 3857 O O . VAL A 1 448 ? 3.953 22.964 14.747 1.00 84.19 448 VAL A O 1
ATOM 3860 N N . GLN A 1 449 ? 4.221 20.933 15.676 1.00 80.38 449 GLN A N 1
ATOM 3861 C CA . GLN A 1 449 ? 3.041 20.301 15.074 1.00 80.38 449 GLN A CA 1
ATOM 3862 C C . GLN A 1 449 ? 1.797 20.415 15.968 1.00 80.38 449 GLN A C 1
ATOM 3864 O O . GLN A 1 449 ? 0.727 19.954 15.583 1.00 80.38 449 GLN A O 1
ATOM 3869 N N . LEU A 1 450 ? 1.921 21.047 17.143 1.00 82.12 450 LEU A N 1
ATOM 3870 C CA . LEU A 1 450 ? 0.829 21.262 18.098 1.00 82.12 450 LEU A CA 1
ATOM 3871 C C . LEU A 1 450 ? 0.193 19.952 18.602 1.00 82.12 450 LEU A C 1
ATOM 3873 O O . LEU A 1 450 ? -0.991 19.913 18.940 1.00 82.12 450 LEU A O 1
ATOM 3877 N N . GLN A 1 451 ? 0.968 18.867 18.668 1.00 79.81 451 GLN A N 1
ATOM 3878 C CA . GLN A 1 451 ? 0.465 17.550 19.078 1.00 79.81 451 GLN A CA 1
ATOM 3879 C C . GLN A 1 451 ? 0.750 17.232 20.550 1.00 79.81 451 GLN A C 1
ATOM 3881 O O . GLN A 1 451 ? -0.005 16.495 21.184 1.00 79.81 451 GLN A O 1
ATOM 3886 N N . HIS A 1 452 ? 1.808 17.801 21.126 1.00 82.00 452 HIS A N 1
ATOM 3887 C CA . HIS A 1 452 ? 2.294 17.485 22.465 1.00 82.00 452 HIS A CA 1
ATOM 3888 C C . HIS A 1 452 ? 2.086 18.669 23.410 1.00 82.00 452 HIS A C 1
ATOM 3890 O O . HIS A 1 452 ? 2.875 19.618 23.473 1.00 82.00 452 HIS A O 1
ATOM 3896 N N . PHE A 1 453 ? 1.008 18.594 24.190 1.00 85.81 453 PHE A N 1
ATOM 3897 C CA . PHE A 1 453 ? 0.673 19.596 25.195 1.00 85.81 453 PHE A CA 1
ATOM 3898 C C . PHE A 1 453 ? 1.490 19.398 26.482 1.00 85.81 453 PHE A C 1
ATOM 3900 O O . PHE A 1 453 ? 1.278 18.448 27.241 1.00 85.81 453 PHE A O 1
ATOM 3907 N N . ASN A 1 454 ? 2.409 20.319 26.767 1.00 88.12 454 ASN A N 1
ATOM 3908 C CA . ASN A 1 454 ? 3.234 20.288 27.968 1.00 88.12 454 ASN A CA 1
ATOM 3909 C C . ASN A 1 454 ? 2.522 20.966 29.147 1.00 88.12 454 ASN A C 1
ATOM 3911 O O . ASN A 1 454 ? 2.321 22.183 29.172 1.00 88.12 454 ASN A O 1
ATOM 3915 N N . ILE A 1 455 ? 2.162 20.172 30.155 1.00 88.56 455 ILE A N 1
ATOM 3916 C CA . ILE A 1 455 ? 1.423 20.633 31.334 1.00 88.56 455 ILE A CA 1
ATOM 3917 C C . ILE A 1 455 ? 2.370 21.338 32.312 1.00 88.56 455 ILE A C 1
ATOM 3919 O O . ILE A 1 455 ? 3.300 20.736 32.846 1.00 88.56 455 ILE A O 1
ATOM 3923 N N . ILE A 1 456 ? 2.080 22.603 32.613 1.00 90.81 456 ILE A N 1
ATOM 3924 C CA . ILE A 1 456 ? 2.848 23.434 33.555 1.00 90.81 456 ILE A CA 1
ATOM 3925 C C . ILE A 1 456 ? 2.202 23.449 34.945 1.00 90.81 456 ILE A C 1
ATOM 3927 O O . ILE A 1 456 ? 2.882 23.621 35.959 1.00 90.81 456 ILE A O 1
ATOM 3931 N N . GLY A 1 457 ? 0.888 23.253 35.019 1.00 90.81 457 GLY A N 1
ATOM 3932 C CA . GLY A 1 457 ? 0.173 23.132 36.280 1.00 90.81 457 GLY A CA 1
ATOM 3933 C C . GLY A 1 457 ? -1.292 22.770 36.087 1.00 90.81 457 GLY A C 1
ATOM 3934 O O . GLY A 1 457 ? -1.733 22.469 34.982 1.00 90.81 457 GLY A O 1
ATOM 3935 N N . TYR A 1 458 ? -2.050 22.814 37.183 1.00 91.31 458 TYR A N 1
ATOM 3936 C CA . TYR A 1 458 ? -3.472 22.480 37.191 1.00 91.31 458 TYR A CA 1
ATOM 3937 C C . TYR A 1 458 ? -4.305 23.540 37.914 1.00 91.31 458 TYR A C 1
ATOM 3939 O O . TYR A 1 458 ? -3.816 24.226 38.817 1.00 91.31 458 TYR A O 1
ATOM 3947 N N . LEU A 1 459 ? -5.568 23.652 37.511 1.00 92.44 459 LEU A N 1
ATOM 3948 C CA . LEU A 1 459 ? -6.620 24.414 38.171 1.00 92.44 459 LEU A CA 1
ATOM 3949 C C . LEU A 1 459 ? -7.618 23.426 38.784 1.00 92.44 459 LEU A C 1
ATOM 3951 O O . LEU A 1 459 ? -8.277 22.690 38.056 1.00 92.44 459 LEU A O 1
ATOM 3955 N N . ASP A 1 460 ? -7.750 23.425 40.109 1.00 94.19 460 ASP A N 1
ATOM 3956 C CA . ASP A 1 460 ? -8.721 22.581 40.817 1.00 94.19 460 ASP A CA 1
ATOM 3957 C C . ASP A 1 460 ? -10.075 23.292 40.886 1.00 94.19 460 ASP A C 1
ATOM 3959 O O . ASP A 1 460 ? -10.363 24.055 41.816 1.00 94.19 460 ASP A O 1
ATOM 3963 N N . ILE A 1 461 ? -10.896 23.093 39.861 1.00 93.56 461 ILE A N 1
ATOM 3964 C CA . ILE A 1 461 ? -12.135 23.838 39.640 1.00 93.56 461 ILE A CA 1
ATOM 3965 C C . ILE A 1 461 ? -13.283 23.144 40.360 1.00 93.56 461 ILE A C 1
ATOM 3967 O O . ILE A 1 461 ? -13.482 21.943 40.209 1.00 93.56 461 ILE A O 1
ATOM 3971 N N . ALA A 1 462 ? -14.065 23.896 41.134 1.00 93.50 462 ALA A N 1
ATOM 3972 C CA . ALA A 1 462 ? -15.250 23.364 41.795 1.00 93.50 462 ALA A CA 1
ATOM 3973 C C . ALA A 1 462 ? -16.324 22.970 40.767 1.00 93.50 462 ALA A C 1
ATOM 3975 O O . ALA A 1 462 ? -16.456 23.596 39.715 1.00 93.50 462 ALA A O 1
ATOM 3976 N N . LEU A 1 463 ? -17.140 21.966 41.085 1.00 90.94 463 LEU A N 1
ATOM 3977 C CA . LEU A 1 463 ? -18.229 21.513 40.221 1.00 90.94 463 LEU A CA 1
ATOM 3978 C C . LEU A 1 463 ? -19.209 22.662 39.933 1.00 90.94 463 LEU A C 1
ATOM 3980 O O . LEU A 1 463 ? -19.694 23.317 40.856 1.00 90.94 463 LEU A O 1
ATOM 3984 N N . GLY A 1 464 ? -19.486 22.921 38.651 1.00 87.12 464 GLY A N 1
ATOM 3985 C CA . GLY A 1 464 ? -20.292 24.075 38.225 1.00 87.12 464 GLY A CA 1
ATOM 3986 C C . GLY A 1 464 ? -19.632 25.435 38.505 1.00 87.12 464 GLY A C 1
ATOM 3987 O O . GLY A 1 464 ? -20.291 26.469 38.446 1.00 87.12 464 GLY A O 1
ATOM 3988 N N . GLY A 1 465 ? -18.339 25.447 38.838 1.00 87.62 465 GLY A N 1
ATOM 3989 C CA . GLY A 1 465 ? -17.562 26.640 39.157 1.00 87.62 465 GLY A CA 1
ATOM 3990 C C . GLY A 1 465 ? -17.108 27.433 37.936 1.00 87.62 465 GLY A C 1
ATOM 3991 O O . GLY A 1 465 ? -16.552 28.509 38.119 1.00 87.62 465 GLY A O 1
ATOM 3992 N N . TRP A 1 466 ? -17.336 26.933 36.721 1.00 92.19 466 TRP A N 1
ATOM 3993 C CA . TRP A 1 466 ? -17.014 27.608 35.467 1.00 92.19 466 TRP A CA 1
ATOM 3994 C C . TRP A 1 466 ? -18.240 28.357 34.948 1.00 92.19 466 TRP A C 1
ATOM 3996 O O . TRP A 1 466 ? -19.192 27.745 34.469 1.00 92.19 466 TRP A O 1
ATOM 4006 N N . THR A 1 467 ? -18.241 29.683 35.065 1.00 93.06 467 THR A N 1
ATOM 4007 C CA . THR A 1 467 ? -19.380 30.514 34.650 1.00 93.06 467 THR A CA 1
ATOM 4008 C C . THR A 1 467 ? -18.927 31.616 33.712 1.00 93.06 467 THR A C 1
ATOM 4010 O O . THR A 1 467 ? -17.955 32.310 34.005 1.00 93.06 467 THR A O 1
ATOM 4013 N N . HIS A 1 468 ? -19.632 31.793 32.595 1.00 93.56 468 HIS A N 1
ATOM 4014 C CA . HIS A 1 468 ? -19.433 32.954 31.727 1.00 93.56 468 HIS A CA 1
ATOM 4015 C C . HIS A 1 468 ? -19.726 34.239 32.513 1.00 93.56 468 HIS A C 1
ATOM 4017 O O . HIS A 1 468 ? -20.685 34.293 33.287 1.00 93.56 468 HIS A O 1
ATOM 4023 N N . ASN A 1 469 ? -18.853 35.236 32.383 1.00 93.50 469 ASN A N 1
ATOM 4024 C CA . ASN A 1 469 ? -18.924 36.486 33.136 1.00 93.50 469 ASN A CA 1
ATOM 4025 C C . ASN A 1 469 ? -19.138 37.699 32.224 1.00 93.50 469 ASN A C 1
ATOM 4027 O O . ASN A 1 469 ? -19.947 38.563 32.553 1.00 93.50 469 ASN A O 1
ATOM 4031 N N . ALA A 1 470 ? -18.407 37.788 31.111 1.00 93.19 470 ALA A N 1
ATOM 4032 C CA . ALA A 1 470 ? -18.517 38.880 30.144 1.00 93.19 470 ALA A CA 1
ATOM 4033 C C . ALA A 1 470 ? -17.889 38.486 28.800 1.00 93.19 470 ALA A C 1
ATOM 4035 O O . ALA A 1 470 ? -17.116 37.537 28.749 1.00 93.19 470 ALA A O 1
ATOM 4036 N N . SER A 1 471 ? -18.152 39.266 27.753 1.00 90.75 471 SER A N 1
ATOM 4037 C CA . SER A 1 471 ? -17.445 39.179 26.469 1.00 90.75 471 SER A CA 1
ATOM 4038 C C . SER A 1 471 ? -17.039 40.582 26.017 1.00 90.75 471 SER A C 1
ATOM 4040 O O . SER A 1 471 ? -17.842 41.513 26.117 1.00 90.75 471 SER A O 1
ATOM 4042 N N . TYR A 1 472 ? -15.809 40.761 25.538 1.00 87.81 472 TYR A N 1
ATOM 4043 C CA . TYR A 1 472 ? -15.332 42.018 24.951 1.00 87.81 472 TYR A CA 1
ATOM 4044 C C . TYR A 1 472 ? -14.344 41.752 23.811 1.00 87.81 472 TYR A C 1
ATOM 4046 O O . TYR A 1 472 ? -13.410 40.978 23.972 1.00 87.81 472 TYR A O 1
ATOM 4054 N N . ASN A 1 473 ? -14.532 42.404 22.659 1.00 81.62 473 ASN A N 1
ATOM 4055 C CA . ASN A 1 473 ? -13.641 42.313 21.488 1.00 81.62 473 ASN A CA 1
ATOM 4056 C C . ASN A 1 473 ? -13.247 40.868 21.094 1.00 81.62 473 ASN A C 1
ATOM 4058 O O . ASN A 1 473 ? -12.083 40.591 20.812 1.00 81.62 473 ASN A O 1
ATOM 4062 N N . GLY A 1 474 ? -14.206 39.935 21.115 1.00 82.56 474 GLY A N 1
ATOM 4063 C CA . GLY A 1 474 ? -13.961 38.520 20.797 1.00 82.56 474 GLY A CA 1
ATOM 4064 C C . GLY A 1 474 ? -13.245 37.713 21.880 1.00 82.56 474 GLY A C 1
ATOM 4065 O O . GLY A 1 474 ? -12.859 36.577 21.626 1.00 82.56 474 GLY A O 1
ATOM 4066 N N . ILE A 1 475 ? -13.071 38.288 23.072 1.00 90.31 475 ILE A N 1
ATOM 4067 C CA . ILE A 1 475 ? -12.573 37.604 24.263 1.00 90.31 475 ILE A CA 1
ATOM 4068 C C . ILE A 1 475 ? -13.754 37.345 25.196 1.00 90.31 475 ILE A C 1
ATOM 4070 O O . ILE A 1 475 ? -14.369 38.285 25.706 1.00 90.31 475 ILE A O 1
ATOM 4074 N N . ASP A 1 476 ? -14.043 36.078 25.461 1.00 92.75 476 ASP A N 1
ATOM 4075 C CA . ASP A 1 476 ? -14.959 35.663 26.516 1.00 92.75 476 ASP A CA 1
ATOM 4076 C C . ASP A 1 476 ? -14.212 35.545 27.838 1.00 92.75 476 ASP A C 1
ATOM 4078 O O . ASP A 1 476 ? -13.196 34.867 27.940 1.00 92.75 476 ASP A O 1
ATOM 4082 N N . VAL A 1 477 ? -14.730 36.150 28.896 1.00 93.69 477 VAL A N 1
ATOM 4083 C CA . VAL A 1 477 ? -14.172 36.027 30.240 1.00 93.69 477 VAL A CA 1
ATOM 4084 C C . VAL A 1 477 ? -15.066 35.138 31.078 1.00 93.69 477 VAL A C 1
ATOM 4086 O O . VAL A 1 477 ? -16.253 35.410 31.269 1.00 93.69 477 VAL A O 1
ATOM 4089 N N . TYR A 1 478 ? -14.464 34.102 31.644 1.00 94.50 478 TYR A N 1
ATOM 4090 C CA . TYR A 1 478 ? -15.093 33.135 32.523 1.00 94.50 478 TYR A CA 1
ATOM 4091 C C . TYR A 1 478 ? -14.629 33.370 33.952 1.00 94.50 478 TYR A C 1
ATOM 4093 O O . TYR A 1 478 ? -13.437 33.408 34.260 1.00 94.50 478 TYR A O 1
ATOM 4101 N N . LYS A 1 479 ? -15.595 33.511 34.853 1.00 94.88 479 LYS A N 1
ATOM 4102 C CA . LYS A 1 479 ? -15.367 33.499 36.291 1.00 94.88 479 LYS A CA 1
ATOM 4103 C C . LYS A 1 479 ? -15.301 32.046 36.743 1.00 94.88 479 LYS A C 1
ATOM 4105 O O . LYS A 1 479 ? -16.302 31.330 36.666 1.00 94.88 479 LYS A O 1
ATOM 4110 N N . VAL A 1 480 ? -14.134 31.637 37.231 1.00 94.19 480 VAL A N 1
ATOM 4111 C CA . VAL A 1 480 ? -13.831 30.257 37.617 1.00 94.19 480 VAL A CA 1
ATOM 4112 C C . VAL A 1 480 ? -13.628 30.172 39.127 1.00 94.19 480 VAL A C 1
ATOM 4114 O O . VAL A 1 480 ? -12.713 30.778 39.685 1.00 94.19 480 VAL A O 1
ATOM 4117 N N . ARG A 1 481 ? -14.496 29.420 39.807 1.00 95.38 481 ARG A N 1
ATOM 4118 C CA . ARG A 1 481 ? -14.406 29.132 41.243 1.00 95.38 481 ARG A CA 1
ATOM 4119 C C . ARG A 1 481 ? -13.608 27.851 41.469 1.00 95.38 481 ARG A C 1
ATOM 4121 O O . ARG A 1 481 ? -14.019 26.780 41.031 1.00 95.38 481 ARG A O 1
ATOM 4128 N N . LEU A 1 482 ? -12.511 27.961 42.206 1.00 93.75 482 LEU A N 1
ATOM 4129 C CA . LEU A 1 482 ? -11.691 26.831 42.634 1.00 93.75 482 LEU A CA 1
ATOM 4130 C C . LEU A 1 482 ? -12.289 26.138 43.868 1.00 93.75 482 LEU A C 1
ATOM 4132 O O . LEU A 1 482 ? -13.099 26.725 44.592 1.00 93.75 482 LEU A O 1
ATOM 4136 N N . ILE A 1 483 ? -11.865 24.904 44.145 1.00 90.50 483 ILE A N 1
ATOM 4137 C CA . ILE A 1 483 ? -12.342 24.112 45.296 1.00 90.50 483 ILE A CA 1
ATOM 4138 C C . ILE A 1 483 ? -12.088 24.817 46.636 1.00 90.50 483 ILE A C 1
ATOM 4140 O O . ILE A 1 483 ? -12.933 24.779 47.528 1.00 90.50 483 ILE A O 1
ATOM 4144 N N . ASN A 1 484 ? -10.980 25.550 46.764 1.00 88.38 484 ASN A N 1
ATOM 4145 C CA . ASN A 1 484 ? -10.668 26.346 47.956 1.00 88.38 484 ASN A CA 1
ATOM 4146 C C . ASN A 1 484 ? -11.467 27.667 48.054 1.00 88.38 484 ASN A C 1
ATOM 4148 O O . ASN A 1 484 ? -11.124 28.539 48.848 1.00 88.38 484 ASN A O 1
ATOM 4152 N N . SER A 1 485 ? -12.516 27.837 47.241 1.00 87.62 485 SER A N 1
ATOM 4153 C CA . SER A 1 485 ? -13.351 29.043 47.123 1.00 87.62 485 SER A CA 1
ATOM 4154 C C . SER A 1 485 ? -12.667 30.287 46.542 1.00 87.62 485 SER A C 1
ATOM 4156 O O . SER A 1 485 ? -13.313 31.332 46.434 1.00 87.62 485 SER A O 1
ATOM 4158 N N . THR A 1 486 ? -11.408 30.191 46.105 1.00 93.62 486 THR A N 1
ATOM 4159 C CA . THR A 1 486 ? -10.747 31.263 45.345 1.00 93.62 486 THR A CA 1
ATOM 4160 C C . THR A 1 486 ? -11.428 31.428 43.991 1.00 93.62 486 THR A C 1
ATOM 4162 O O . THR A 1 486 ? -11.839 30.451 43.366 1.00 93.62 486 THR A O 1
ATOM 4165 N N . ILE A 1 487 ? -11.547 32.669 43.528 1.00 93.06 487 ILE A N 1
ATOM 4166 C CA . ILE A 1 487 ? -12.088 32.986 42.207 1.00 93.06 487 ILE A CA 1
ATOM 4167 C C . ILE A 1 487 ? -10.950 33.502 41.334 1.00 93.06 487 ILE A C 1
ATOM 4169 O O . ILE A 1 487 ? -10.247 34.432 41.729 1.00 93.06 487 ILE A O 1
ATOM 4173 N N . ILE A 1 488 ? -10.808 32.919 40.149 1.00 93.62 488 ILE A N 1
ATOM 4174 C CA . ILE A 1 488 ? -9.912 33.384 39.089 1.00 93.62 488 ILE A CA 1
ATOM 4175 C C . ILE A 1 488 ? -10.726 33.734 37.840 1.00 93.62 488 ILE A C 1
ATOM 4177 O O . ILE A 1 488 ? -11.900 33.368 37.729 1.00 93.62 488 ILE A O 1
ATOM 4181 N N . TYR A 1 489 ? -10.096 34.437 36.905 1.00 92.94 489 TYR A N 1
ATOM 4182 C CA . TYR A 1 489 ? -10.668 34.721 35.595 1.00 92.94 489 TYR A CA 1
ATOM 4183 C C . TYR A 1 489 ? -9.865 33.980 34.532 1.00 92.94 489 TYR A C 1
ATOM 4185 O O . TYR A 1 489 ? -8.637 34.060 34.519 1.00 92.94 489 TYR A O 1
ATOM 4193 N N . VAL A 1 490 ? -10.571 33.234 33.688 1.00 94.31 490 VAL A N 1
ATOM 4194 C CA . VAL A 1 490 ? -10.017 32.541 32.524 1.00 94.31 490 VAL A CA 1
ATOM 4195 C C . VAL A 1 490 ? -10.615 33.188 31.291 1.00 94.31 490 VAL A C 1
ATOM 4197 O O . VAL A 1 490 ? -11.827 33.384 31.230 1.00 94.31 490 VAL A O 1
ATOM 4200 N N . ASN A 1 491 ? -9.780 33.522 30.321 1.00 93.94 491 ASN A N 1
ATOM 4201 C CA . ASN A 1 491 ? -10.224 34.161 29.092 1.00 93.94 491 ASN A CA 1
ATOM 4202 C C . ASN A 1 491 ? -10.303 33.110 27.982 1.00 93.94 491 ASN A C 1
ATOM 4204 O O . ASN A 1 491 ? -9.502 32.186 27.976 1.00 93.94 491 ASN A O 1
ATOM 4208 N N . GLY A 1 492 ? -11.247 33.226 27.060 1.00 93.25 492 GLY A N 1
ATOM 4209 C CA . GLY A 1 492 ? -11.370 32.417 25.853 1.00 93.25 492 GLY A CA 1
ATOM 4210 C C . GLY A 1 492 ? -11.325 33.328 24.636 1.00 93.25 492 GLY A C 1
ATOM 4211 O O . GLY A 1 492 ? -11.973 34.371 24.631 1.00 93.25 492 GLY A O 1
ATOM 4212 N N . THR A 1 493 ? -10.506 32.997 23.646 1.00 92.94 493 THR A N 1
ATOM 4213 C CA . THR A 1 493 ? -10.323 33.821 22.444 1.00 92.94 493 THR A CA 1
ATOM 4214 C C . THR A 1 493 ? -9.808 32.971 21.291 1.00 92.94 493 THR A C 1
ATOM 4216 O O . THR A 1 493 ? -9.236 31.902 21.510 1.00 92.94 493 THR A O 1
ATOM 4219 N N . TRP A 1 494 ? -9.954 33.478 20.068 1.00 90.94 494 TRP A N 1
ATOM 4220 C CA . TRP A 1 494 ? -9.289 32.914 18.900 1.00 90.94 494 TRP A CA 1
ATOM 4221 C C . TRP A 1 494 ? -7.805 33.274 18.868 1.00 90.94 494 TRP A C 1
ATOM 4223 O O . TRP A 1 494 ? -7.410 34.421 19.141 1.00 90.94 494 TRP A O 1
ATOM 4233 N N . PHE A 1 495 ? -7.008 32.276 18.512 1.00 90.25 495 PHE A N 1
ATOM 4234 C CA . PHE A 1 495 ? -5.591 32.363 18.212 1.00 90.25 495 PHE A CA 1
ATOM 4235 C C . PHE A 1 495 ? -5.352 31.960 16.762 1.00 90.25 495 PHE A C 1
ATOM 4237 O O . PHE A 1 495 ? -6.009 31.063 16.246 1.00 90.25 495 PHE A O 1
ATOM 4244 N N . LEU A 1 496 ? -4.388 32.621 16.137 1.00 91.94 496 LEU A N 1
ATOM 4245 C CA . LEU A 1 496 ? -3.828 32.277 14.843 1.00 91.94 496 LEU A CA 1
ATOM 4246 C C . LEU A 1 496 ? -2.460 31.628 15.048 1.00 91.94 496 LEU A C 1
ATOM 4248 O O . LEU A 1 496 ? -1.666 32.110 15.866 1.00 91.94 496 LEU A O 1
ATOM 4252 N N . TRP A 1 497 ? -2.168 30.596 14.266 1.00 92.06 497 TRP A N 1
ATOM 4253 C CA . TRP A 1 497 ? -0.838 30.009 14.181 1.00 92.06 497 TRP A CA 1
ATOM 4254 C C . TRP A 1 497 ? -0.158 30.366 12.863 1.00 92.06 497 TRP A C 1
ATOM 4256 O O . TRP A 1 497 ? -0.743 30.250 11.791 1.00 92.06 497 TRP A O 1
ATOM 4266 N N . ILE A 1 498 ? 1.102 30.785 12.959 1.00 93.56 498 ILE A N 1
ATOM 4267 C CA . ILE A 1 498 ? 1.999 30.981 11.820 1.00 93.56 498 ILE A CA 1
ATOM 4268 C C . ILE A 1 498 ? 3.169 30.031 11.977 1.00 93.56 498 ILE A C 1
ATOM 4270 O O . ILE A 1 498 ? 3.773 29.959 13.049 1.00 93.56 498 ILE A O 1
ATOM 4274 N N . PHE A 1 499 ? 3.533 29.342 10.905 1.00 94.00 499 PHE A N 1
ATOM 4275 C CA . PHE A 1 499 ? 4.622 28.380 10.945 1.00 94.00 499 PHE A CA 1
ATOM 4276 C C . PHE A 1 499 ? 5.820 28.916 10.191 1.00 94.00 499 PHE A C 1
ATOM 4278 O O . PHE A 1 499 ? 5.712 29.455 9.090 1.00 94.00 499 PHE A O 1
ATOM 4285 N N . LYS A 1 500 ? 6.984 28.772 10.808 1.00 94.31 500 LYS A N 1
ATOM 4286 C CA . LYS A 1 500 ? 8.255 29.133 10.206 1.00 94.31 500 LYS A CA 1
ATOM 4287 C C . LYS A 1 500 ? 8.837 27.886 9.554 1.00 94.31 500 LYS A C 1
ATOM 4289 O O . LYS A 1 500 ? 9.144 26.908 10.239 1.00 94.31 500 LYS A O 1
ATOM 4294 N N . LEU A 1 501 ? 8.965 27.929 8.239 1.00 92.31 501 LEU A N 1
ATOM 4295 C CA . LEU A 1 501 ? 9.429 26.852 7.378 1.00 92.31 501 LEU A CA 1
ATOM 4296 C C . LEU A 1 501 ? 10.870 27.140 6.949 1.00 92.31 501 LEU A C 1
ATOM 4298 O O . LEU A 1 501 ? 11.160 28.226 6.461 1.00 92.31 501 LEU A O 1
ATOM 4302 N N . ASN A 1 502 ? 11.771 26.176 7.116 1.00 90.12 502 ASN A N 1
ATOM 4303 C CA . ASN A 1 502 ? 13.082 26.190 6.479 1.00 90.12 502 ASN A CA 1
ATOM 4304 C C . ASN A 1 502 ? 13.062 25.245 5.274 1.00 90.12 502 ASN A C 1
ATOM 4306 O O . ASN A 1 502 ? 12.781 24.052 5.430 1.00 90.12 502 ASN A O 1
ATOM 4310 N N . TYR A 1 503 ? 13.347 25.786 4.094 1.00 88.38 503 TYR A N 1
ATOM 4311 C CA . TYR A 1 503 ? 13.425 25.039 2.844 1.00 88.38 503 TYR A CA 1
ATOM 4312 C C . TYR A 1 503 ? 14.620 25.542 2.034 1.00 88.38 503 TYR A C 1
ATOM 4314 O O . TYR A 1 503 ? 14.765 26.745 1.828 1.00 88.38 503 TYR A O 1
ATOM 4322 N N . SER A 1 504 ? 15.510 24.626 1.639 1.00 81.94 504 SER A N 1
ATOM 4323 C CA . SER A 1 504 ? 16.742 24.930 0.890 1.00 81.94 504 SER A CA 1
ATOM 4324 C C . SER A 1 504 ? 17.628 26.018 1.523 1.00 81.94 504 SER A C 1
ATOM 4326 O O . SER A 1 504 ? 18.273 26.793 0.826 1.00 81.94 504 SER A O 1
ATOM 4328 N N . GLY A 1 505 ? 17.662 26.089 2.860 1.00 80.06 505 GLY A N 1
ATOM 4329 C CA . GLY A 1 505 ? 18.436 27.086 3.613 1.00 80.06 505 GLY A CA 1
ATOM 4330 C C . GLY A 1 505 ? 17.720 28.424 3.825 1.00 80.06 505 GLY A C 1
ATOM 4331 O O . GLY A 1 505 ? 18.073 29.150 4.755 1.00 80.06 505 GLY A O 1
ATOM 4332 N N . GLU A 1 506 ? 16.662 28.701 3.066 1.00 87.94 506 GLU A N 1
ATOM 4333 C CA . GLU A 1 506 ? 15.839 29.901 3.194 1.00 87.94 506 GLU A CA 1
ATOM 4334 C C . GLU A 1 506 ? 14.710 29.716 4.214 1.00 87.94 506 GLU A C 1
ATOM 4336 O O . GLU A 1 506 ? 14.283 28.601 4.531 1.00 87.94 506 GLU A O 1
ATOM 4341 N N . THR A 1 507 ? 14.245 30.830 4.780 1.00 91.88 507 THR A N 1
ATOM 4342 C CA . THR A 1 507 ? 13.174 30.841 5.784 1.00 91.88 507 THR A CA 1
ATOM 4343 C C . THR A 1 507 ? 11.913 31.479 5.221 1.00 91.88 507 THR A C 1
ATOM 4345 O O . THR A 1 507 ? 11.909 32.660 4.883 1.00 91.88 507 THR A O 1
ATOM 4348 N N . TYR A 1 508 ? 10.823 30.720 5.236 1.00 93.19 508 TYR A N 1
ATOM 4349 C CA . TYR A 1 508 ? 9.491 31.140 4.820 1.00 93.19 508 TYR A CA 1
ATOM 4350 C C . TYR A 1 508 ? 8.527 31.151 6.011 1.00 93.19 508 TYR A C 1
ATOM 4352 O O . TYR A 1 508 ? 8.730 30.449 7.005 1.00 93.19 508 TYR A O 1
ATOM 4360 N N . TYR A 1 509 ? 7.460 31.941 5.904 1.00 93.94 509 TYR A N 1
ATOM 4361 C CA . TYR A 1 509 ? 6.338 31.914 6.839 1.00 93.94 509 TYR A CA 1
ATOM 4362 C C . TYR A 1 509 ? 5.098 31.409 6.110 1.00 93.94 509 TYR A C 1
ATOM 4364 O O . TYR A 1 509 ? 4.694 31.990 5.103 1.00 93.94 509 TYR A O 1
ATOM 4372 N N . VAL A 1 510 ? 4.519 30.329 6.622 1.00 92.56 510 VAL A N 1
ATOM 4373 C CA . VAL A 1 510 ? 3.419 29.598 5.988 1.00 92.56 510 VAL A CA 1
ATOM 4374 C C . VAL A 1 510 ? 2.205 29.531 6.907 1.00 92.56 510 VAL A C 1
ATOM 4376 O O . VAL A 1 510 ? 2.333 29.587 8.138 1.00 92.56 510 VAL A O 1
ATOM 4379 N N . LYS A 1 511 ? 1.019 29.409 6.304 1.00 90.19 511 LYS A N 1
ATOM 4380 C CA . LYS A 1 511 ? -0.267 29.385 7.023 1.00 90.19 511 LYS A CA 1
ATOM 4381 C C . LYS A 1 511 ? -0.520 28.066 7.766 1.00 90.19 511 LYS A C 1
ATOM 4383 O O . LYS A 1 511 ? -1.270 28.050 8.740 1.00 90.19 511 LYS A O 1
ATOM 4388 N N . ARG A 1 512 ? 0.104 26.962 7.328 1.00 88.69 512 ARG A N 1
ATOM 4389 C CA . ARG A 1 512 ? -0.083 25.598 7.865 1.00 88.69 512 ARG A CA 1
ATOM 4390 C C . ARG A 1 512 ? 1.245 24.848 7.993 1.00 88.69 512 ARG A C 1
ATOM 4392 O O . ARG A 1 512 ? 2.164 25.136 7.230 1.00 88.69 512 ARG A O 1
ATOM 4399 N N . PRO A 1 513 ? 1.370 23.872 8.913 1.00 87.31 513 PRO A N 1
ATOM 4400 C CA . PRO A 1 513 ? 2.611 23.120 9.086 1.00 87.31 513 PRO A CA 1
ATOM 4401 C C . PRO A 1 513 ? 2.742 21.914 8.139 1.00 87.31 513 PRO A C 1
ATOM 4403 O O . PRO A 1 513 ? 3.743 21.196 8.203 1.00 87.31 513 PRO A O 1
ATOM 4406 N N . TRP A 1 514 ? 1.762 21.700 7.258 1.00 87.38 514 TRP A N 1
ATOM 4407 C CA . TRP A 1 514 ? 1.763 20.677 6.214 1.00 87.38 514 TRP A CA 1
ATOM 4408 C C . TRP A 1 514 ? 1.400 21.293 4.853 1.00 87.38 514 TRP A C 1
ATOM 4410 O O . TRP A 1 514 ? 0.591 22.227 4.815 1.00 87.38 514 TRP A O 1
ATOM 4420 N N . PRO A 1 515 ? 1.979 20.782 3.753 1.00 87.62 515 PRO A N 1
ATOM 4421 C CA . PRO A 1 515 ? 1.576 21.160 2.406 1.00 87.62 515 PRO A CA 1
ATOM 4422 C C . PRO A 1 515 ? 0.224 20.525 2.057 1.00 87.62 515 PRO A C 1
ATOM 4424 O O . PRO A 1 515 ? -0.159 19.505 2.641 1.00 87.62 515 PRO A O 1
ATOM 4427 N N . HIS A 1 516 ? -0.484 21.098 1.088 1.00 85.19 516 HIS A N 1
ATOM 4428 C CA . HIS A 1 516 ? -1.511 20.355 0.358 1.00 85.19 516 HIS A CA 1
ATOM 4429 C C . HIS A 1 516 ? -0.870 19.681 -0.859 1.00 85.19 516 HIS A C 1
ATOM 4431 O O . HIS A 1 516 ? 0.203 20.099 -1.302 1.00 85.19 516 HIS A O 1
ATOM 4437 N N . TYR A 1 517 ? -1.490 18.605 -1.342 1.00 82.00 517 TYR A N 1
ATOM 4438 C CA . TYR A 1 517 ? -1.000 17.876 -2.503 1.00 82.00 517 TYR A CA 1
ATOM 4439 C C . TYR A 1 517 ? -1.947 18.044 -3.685 1.00 82.00 517 TYR A C 1
ATOM 4441 O O . TYR A 1 517 ? -3.166 17.979 -3.524 1.00 82.00 517 TYR A O 1
ATOM 4449 N N . GLU A 1 518 ? -1.369 18.236 -4.863 1.00 77.88 518 GLU A N 1
ATOM 4450 C CA . GLU A 1 518 ? -2.078 18.192 -6.136 1.00 77.88 518 GLU A CA 1
ATOM 4451 C C . GLU A 1 518 ? -1.526 17.028 -6.953 1.00 77.88 518 GLU A C 1
ATOM 4453 O O . GLU A 1 518 ? -0.334 16.987 -7.269 1.00 77.88 518 GLU A O 1
ATOM 4458 N N . SER A 1 519 ? -2.388 16.052 -7.239 1.00 64.44 519 SER A N 1
ATOM 4459 C CA . SER A 1 519 ? -2.027 14.852 -7.991 1.00 64.44 519 SER A CA 1
ATOM 4460 C C . SER A 1 519 ? -2.322 15.048 -9.474 1.00 64.44 519 SER A C 1
ATOM 4462 O O . SER A 1 519 ? -3.443 15.386 -9.853 1.00 64.44 519 SER A O 1
ATOM 4464 N N . TYR A 1 520 ? -1.309 14.794 -10.293 1.00 66.00 520 TYR A N 1
ATOM 4465 C CA . TYR A 1 520 ? -1.354 14.785 -11.749 1.00 66.00 520 TYR A CA 1
ATOM 4466 C C . TYR A 1 520 ? -0.993 13.381 -12.257 1.00 66.00 520 TYR A C 1
ATOM 4468 O O . TYR A 1 520 ? -0.476 12.560 -11.504 1.00 66.00 520 TYR A O 1
ATOM 4476 N N . GLU A 1 521 ? -1.246 13.118 -13.540 1.00 43.88 521 GLU A N 1
ATOM 4477 C CA . GLU A 1 521 ? -1.096 11.806 -14.199 1.00 43.88 521 GLU A CA 1
ATOM 4478 C C . GLU A 1 521 ? 0.276 11.139 -13.958 1.00 43.88 521 GLU A C 1
ATOM 4480 O O . GLU A 1 521 ? 0.347 9.922 -13.834 1.00 43.88 521 GLU A O 1
ATOM 4485 N N . ASN A 1 522 ? 1.341 11.938 -13.788 1.00 45.94 522 ASN A N 1
ATOM 4486 C CA . ASN A 1 522 ? 2.720 11.462 -13.619 1.00 45.94 522 ASN A CA 1
ATOM 4487 C C . ASN A 1 522 ? 3.459 12.015 -12.381 1.00 45.94 522 ASN A C 1
ATOM 4489 O O . ASN A 1 522 ? 4.633 11.696 -12.201 1.00 45.94 522 ASN A O 1
ATOM 4493 N N . ASP A 1 523 ? 2.836 12.862 -11.547 1.00 50.78 523 ASP A N 1
ATOM 4494 C CA . ASP A 1 523 ? 3.522 13.466 -10.389 1.00 50.78 523 ASP A CA 1
ATOM 4495 C C . ASP A 1 523 ? 2.551 13.992 -9.314 1.00 50.78 523 ASP A C 1
ATOM 4497 O O . ASP A 1 523 ? 1.390 14.299 -9.585 1.00 50.78 523 ASP A O 1
ATOM 4501 N N . THR A 1 524 ? 3.024 14.121 -8.074 1.00 66.38 524 THR A N 1
ATOM 4502 C CA . THR A 1 524 ? 2.296 14.759 -6.969 1.00 66.38 524 THR A CA 1
ATOM 4503 C C . THR A 1 524 ? 3.074 15.963 -6.456 1.00 66.38 524 THR A C 1
ATOM 4505 O O . THR A 1 524 ? 4.139 15.825 -5.853 1.00 66.38 524 THR A O 1
ATOM 4508 N N . LYS A 1 525 ? 2.502 17.156 -6.630 1.00 79.69 525 LYS A N 1
ATOM 4509 C CA . LYS A 1 525 ? 3.092 18.408 -6.149 1.00 79.69 525 LYS A CA 1
ATOM 4510 C C . LYS A 1 525 ? 2.730 18.655 -4.694 1.00 79.69 525 LYS A C 1
ATOM 4512 O O . LYS A 1 525 ? 1.563 18.551 -4.336 1.00 79.69 525 LYS A O 1
ATOM 4517 N N . TYR A 1 526 ? 3.704 19.049 -3.874 1.00 85.88 526 TYR A N 1
ATOM 4518 C CA . TYR A 1 526 ? 3.483 19.472 -2.489 1.00 85.88 526 TYR A CA 1
ATOM 4519 C C . TYR A 1 526 ? 3.613 20.988 -2.381 1.00 85.88 526 TYR A C 1
ATOM 4521 O O . TYR A 1 526 ? 4.691 21.538 -2.606 1.00 85.88 526 TYR A O 1
ATOM 4529 N N . ILE A 1 527 ? 2.531 21.667 -2.012 1.00 90.12 527 ILE A N 1
ATOM 4530 C CA . ILE A 1 527 ? 2.450 23.128 -2.063 1.00 90.12 527 ILE A CA 1
ATOM 4531 C C . ILE A 1 527 ? 2.165 23.693 -0.669 1.00 90.12 527 ILE A C 1
ATOM 4533 O O . ILE A 1 527 ? 1.218 23.298 0.018 1.00 90.12 527 ILE A O 1
ATOM 4537 N N . PHE A 1 528 ? 3.001 24.639 -0.242 1.00 91.69 528 PHE A N 1
ATOM 4538 C CA . PHE A 1 528 ? 2.769 25.464 0.941 1.00 91.69 528 PHE A CA 1
ATOM 4539 C C . PHE A 1 528 ? 2.220 26.829 0.551 1.00 91.69 528 PHE A C 1
ATOM 4541 O O . PHE A 1 528 ? 2.755 27.494 -0.326 1.00 91.69 528 PHE A O 1
ATOM 4548 N N . GLU A 1 529 ? 1.229 27.309 1.289 1.00 90.50 529 GLU A N 1
ATOM 4549 C CA . GLU A 1 529 ? 0.726 28.668 1.125 1.00 90.50 529 GLU A CA 1
ATOM 4550 C C . GLU A 1 529 ? 1.464 29.637 2.067 1.00 90.50 529 GLU A C 1
ATOM 4552 O O . GLU A 1 529 ? 1.471 29.463 3.297 1.00 90.50 529 GLU A O 1
ATOM 4557 N N . LEU A 1 530 ? 2.114 30.654 1.494 1.00 92.25 530 LEU A N 1
ATOM 4558 C CA . LEU A 1 530 ? 2.775 31.734 2.232 1.00 92.25 530 LEU A CA 1
ATOM 4559 C C . LEU A 1 530 ? 1.742 32.726 2.798 1.00 92.25 530 LEU A C 1
ATOM 4561 O O . LEU A 1 530 ? 0.598 32.778 2.358 1.00 92.25 530 LEU A O 1
ATOM 4565 N N . LEU A 1 531 ? 2.138 33.567 3.762 1.00 90.00 531 LEU A N 1
ATOM 4566 C CA . LEU A 1 531 ? 1.214 34.501 4.442 1.00 90.00 531 LEU A CA 1
ATOM 4567 C C . LEU A 1 531 ? 0.463 35.467 3.508 1.00 90.00 531 LEU A C 1
ATOM 4569 O O . LEU A 1 531 ? -0.648 35.879 3.825 1.00 90.00 531 LEU A O 1
ATOM 4573 N N . ASN A 1 532 ? 1.062 35.832 2.376 1.00 84.88 532 ASN A N 1
ATOM 4574 C CA . ASN A 1 532 ? 0.492 36.718 1.356 1.00 84.88 532 ASN A CA 1
ATOM 4575 C C . ASN A 1 532 ? -0.400 35.986 0.327 1.00 84.88 532 ASN A C 1
ATOM 4577 O O . ASN A 1 532 ? -0.816 36.616 -0.641 1.00 84.88 532 ASN A O 1
ATOM 4581 N N . GLY A 1 533 ? -0.639 34.680 0.500 1.00 83.88 533 GLY A N 1
ATOM 4582 C CA . GLY A 1 533 ? -1.424 33.843 -0.413 1.00 83.88 533 GLY A CA 1
ATOM 4583 C C . GLY A 1 533 ? -0.647 33.278 -1.606 1.00 83.88 533 GLY A C 1
ATOM 4584 O O . GLY A 1 533 ? -1.215 32.526 -2.386 1.00 83.88 533 GLY A O 1
ATOM 4585 N N . SER A 1 534 ? 0.641 33.607 -1.781 1.00 89.06 534 SER A N 1
ATOM 4586 C CA . SER A 1 534 ? 1.434 32.971 -2.841 1.00 89.06 534 SER A CA 1
ATOM 4587 C C . SER A 1 534 ? 1.811 31.544 -2.462 1.00 89.06 534 SER A C 1
ATOM 4589 O O . SER A 1 534 ? 2.112 31.259 -1.301 1.00 89.06 534 SER A O 1
ATOM 4591 N N . GLU A 1 535 ? 1.874 30.680 -3.461 1.00 90.69 535 GLU A N 1
ATOM 4592 C CA . GLU A 1 535 ? 2.213 29.273 -3.310 1.00 90.69 535 GLU A CA 1
ATOM 4593 C C . GLU A 1 535 ? 3.721 29.031 -3.418 1.00 90.69 535 GLU A C 1
ATOM 4595 O O . GLU A 1 535 ? 4.426 29.636 -4.229 1.00 90.69 535 GLU A O 1
ATOM 4600 N N . LEU A 1 536 ? 4.217 28.134 -2.573 1.00 91.06 536 LEU A N 1
ATOM 4601 C CA . LEU A 1 536 ? 5.580 27.632 -2.556 1.00 91.06 536 LEU A CA 1
ATOM 4602 C C . LEU A 1 536 ? 5.536 26.129 -2.831 1.00 91.06 536 LEU A C 1
ATOM 4604 O O . LEU A 1 536 ? 5.220 25.338 -1.940 1.00 91.06 536 LEU A O 1
ATOM 4608 N N . GLU A 1 537 ? 5.866 25.748 -4.061 1.00 89.94 537 GLU A N 1
ATOM 4609 C CA . GLU A 1 537 ? 6.028 24.349 -4.457 1.00 89.94 537 GLU A CA 1
ATOM 4610 C C . GLU A 1 537 ? 7.323 23.776 -3.866 1.00 89.94 537 GLU A C 1
ATOM 4612 O O . GLU A 1 537 ? 8.399 24.383 -3.940 1.00 89.94 537 GLU A O 1
ATOM 4617 N N . ILE A 1 538 ? 7.214 22.597 -3.259 1.00 84.25 538 ILE A N 1
ATOM 4618 C CA . ILE A 1 538 ? 8.312 21.905 -2.598 1.00 84.25 538 ILE A CA 1
ATOM 4619 C C . ILE A 1 538 ? 8.525 20.542 -3.245 1.00 84.25 538 ILE A C 1
ATOM 4621 O O . ILE A 1 538 ? 7.715 19.632 -3.119 1.00 84.25 538 ILE A O 1
ATOM 4625 N N . VAL A 1 539 ? 9.685 20.410 -3.881 1.00 77.38 539 VAL A N 1
ATOM 4626 C CA . VAL A 1 539 ? 10.184 19.190 -4.537 1.00 77.38 539 VAL A CA 1
ATOM 4627 C C . VAL A 1 539 ? 11.200 18.433 -3.667 1.00 77.38 539 VAL A C 1
ATOM 4629 O O . VAL A 1 539 ? 11.706 17.386 -4.053 1.00 77.38 539 VAL A O 1
ATOM 4632 N N . GLY A 1 540 ? 11.517 18.949 -2.472 1.00 71.69 540 GLY A N 1
ATOM 4633 C CA . GLY A 1 540 ? 12.558 18.405 -1.596 1.00 71.69 540 GLY A CA 1
ATOM 4634 C C . GLY A 1 540 ? 12.205 18.397 -0.107 1.00 71.69 540 GLY A C 1
ATOM 4635 O O . GLY A 1 540 ? 11.090 18.698 0.312 1.00 71.69 540 GLY A O 1
ATOM 4636 N N . ARG A 1 541 ? 13.184 18.047 0.737 1.00 74.56 541 ARG A N 1
ATOM 4637 C CA . ARG A 1 541 ? 12.991 18.014 2.196 1.00 74.56 541 ARG A CA 1
ATOM 4638 C C . ARG A 1 541 ? 12.796 19.424 2.750 1.00 74.56 541 ARG A C 1
ATOM 4640 O O . ARG A 1 541 ? 13.592 20.322 2.487 1.00 74.56 541 ARG A O 1
ATOM 4647 N N . TYR A 1 542 ? 11.794 19.579 3.605 1.00 84.88 542 TYR A N 1
ATOM 4648 C CA . TYR A 1 542 ? 11.512 20.815 4.322 1.00 84.88 542 TYR A CA 1
ATOM 4649 C C . TYR A 1 542 ? 11.457 20.573 5.833 1.00 84.88 542 TYR A C 1
ATOM 4651 O O . TYR A 1 542 ? 11.299 19.439 6.295 1.00 84.88 542 TYR A O 1
ATOM 4659 N N . LYS A 1 543 ? 11.585 21.638 6.630 1.00 85.19 543 LYS A N 1
ATOM 4660 C CA . LYS A 1 543 ? 11.478 21.553 8.092 1.00 85.19 543 LYS A CA 1
ATOM 4661 C C . LYS A 1 543 ? 10.683 22.716 8.666 1.00 85.19 543 LYS A C 1
ATOM 4663 O O . LYS A 1 543 ? 11.081 23.868 8.528 1.00 85.19 543 LYS A O 1
ATOM 4668 N N . ILE A 1 544 ? 9.618 22.414 9.405 1.00 88.94 544 ILE A N 1
ATOM 4669 C CA . ILE A 1 544 ? 8.983 23.402 10.283 1.00 88.94 544 ILE A CA 1
ATOM 4670 C C . ILE A 1 544 ? 9.875 23.586 11.510 1.00 88.94 544 ILE A C 1
ATOM 4672 O O . ILE A 1 544 ? 10.188 22.626 12.217 1.00 88.94 544 ILE A O 1
ATOM 4676 N N . ILE A 1 545 ? 10.328 24.815 11.734 1.00 90.25 545 ILE A N 1
ATOM 4677 C CA . ILE A 1 545 ? 11.285 25.149 12.793 1.00 90.25 545 ILE A CA 1
ATOM 4678 C C . ILE A 1 545 ? 10.640 25.858 13.982 1.00 90.25 545 ILE A C 1
ATOM 4680 O O . ILE A 1 545 ? 11.180 25.790 15.083 1.00 90.25 545 ILE A O 1
ATOM 4684 N N . GLU A 1 546 ? 9.497 26.514 13.786 1.00 91.56 546 GLU A N 1
ATOM 4685 C CA . GLU A 1 546 ? 8.809 27.256 14.843 1.00 91.56 546 GLU A CA 1
ATOM 4686 C C . GLU A 1 546 ? 7.310 27.366 14.542 1.00 91.56 546 GLU A C 1
ATOM 4688 O O . GLU A 1 546 ? 6.923 27.524 13.383 1.00 91.56 546 GLU A O 1
ATOM 4693 N N . ALA A 1 547 ? 6.483 27.315 15.588 1.00 91.06 547 ALA A N 1
ATOM 4694 C CA . ALA A 1 547 ? 5.062 27.642 15.537 1.00 91.06 547 ALA A CA 1
ATOM 4695 C C . ALA A 1 547 ? 4.822 28.898 16.385 1.00 91.06 547 ALA A C 1
ATOM 4697 O O . ALA A 1 547 ? 5.074 28.913 17.591 1.00 91.06 547 ALA A O 1
ATOM 4698 N N . ILE A 1 548 ? 4.367 29.968 15.743 1.00 91.19 548 ILE A N 1
ATOM 4699 C CA . ILE A 1 548 ? 4.181 31.291 16.333 1.00 91.19 548 ILE A CA 1
ATOM 4700 C C . ILE A 1 548 ? 2.691 31.485 16.599 1.00 91.19 548 ILE A C 1
ATOM 4702 O O . ILE A 1 548 ? 1.886 31.496 15.671 1.00 91.19 548 ILE A O 1
ATOM 4706 N N . ARG A 1 549 ? 2.330 31.666 17.872 1.00 90.69 549 ARG A N 1
ATOM 4707 C CA . ARG A 1 549 ? 0.950 31.925 18.297 1.00 90.69 549 ARG A CA 1
ATOM 4708 C C . ARG A 1 549 ? 0.664 33.423 18.352 1.00 90.69 549 ARG A C 1
ATOM 4710 O O . ARG A 1 549 ? 1.359 34.159 19.053 1.00 90.69 549 ARG A O 1
ATOM 4717 N N . ILE A 1 550 ? -0.401 33.865 17.690 1.00 89.75 550 ILE A N 1
ATOM 4718 C CA . ILE A 1 550 ? -0.877 35.253 17.701 1.00 89.75 550 ILE A CA 1
ATOM 4719 C C . ILE A 1 550 ? -2.310 35.291 18.225 1.00 89.75 550 ILE A C 1
ATOM 4721 O O . ILE A 1 550 ? -3.188 34.589 17.737 1.00 89.75 550 ILE A O 1
ATOM 4725 N N . ARG A 1 551 ? -2.572 36.131 19.228 1.00 89.44 551 ARG A N 1
ATOM 4726 C CA . ARG A 1 551 ? -3.926 36.351 19.752 1.00 89.44 551 ARG A CA 1
ATOM 4727 C C . ARG A 1 551 ? -4.685 37.294 18.814 1.00 89.44 551 ARG A C 1
ATOM 4729 O O . ARG A 1 551 ? -4.266 38.440 18.662 1.00 89.44 551 ARG A O 1
ATOM 4736 N N . ILE A 1 552 ? -5.793 36.837 18.227 1.00 88.81 552 ILE A N 1
ATOM 4737 C CA . ILE A 1 552 ? -6.555 37.611 17.225 1.00 88.81 552 ILE A CA 1
ATOM 4738 C C . ILE A 1 552 ? -7.929 38.084 17.723 1.00 88.81 552 ILE A C 1
ATOM 4740 O O . ILE A 1 552 ? -8.402 39.133 17.291 1.00 88.81 552 ILE A O 1
ATOM 4744 N N . GLY A 1 553 ? -8.555 37.395 18.682 1.00 86.12 553 GLY A N 1
ATOM 4745 C CA . GLY A 1 553 ? -9.873 37.811 19.187 1.00 86.12 553 GLY A CA 1
ATOM 4746 C C . GLY A 1 553 ? -10.956 37.721 18.116 1.00 86.12 553 GLY A C 1
ATOM 4747 O O . GLY A 1 553 ? -11.082 36.697 17.458 1.00 86.12 553 GLY A O 1
ATOM 4748 N N . ALA A 1 554 ? -11.741 38.787 17.959 1.00 81.00 554 ALA A N 1
ATOM 4749 C CA . ALA A 1 554 ? -12.709 38.933 16.865 1.00 81.00 554 ALA A CA 1
ATOM 4750 C C . ALA A 1 554 ? -12.181 39.829 15.733 1.00 81.00 554 ALA A C 1
ATOM 4752 O O . ALA A 1 554 ? -12.970 40.348 14.946 1.00 81.00 554 ALA A O 1
ATOM 4753 N N . ASN A 1 555 ? -10.872 40.090 15.688 1.00 84.62 555 ASN A N 1
ATOM 4754 C CA . ASN A 1 555 ? -10.311 40.900 14.618 1.00 84.62 555 ASN A CA 1
ATOM 4755 C C . ASN A 1 555 ? -10.360 40.118 13.305 1.00 84.62 555 ASN A C 1
ATOM 4757 O O . ASN A 1 555 ? -9.978 38.955 13.264 1.00 84.62 555 ASN A O 1
ATOM 4761 N N . GLU A 1 556 ? -10.758 40.795 12.233 1.00 84.25 556 GLU A N 1
ATOM 4762 C CA . GLU A 1 556 ? -10.733 40.257 10.867 1.00 84.25 556 GLU A CA 1
ATOM 4763 C C . GLU A 1 556 ? -9.338 40.385 10.230 1.00 84.25 556 GLU A C 1
ATOM 4765 O O . GLU A 1 556 ? -9.075 39.820 9.178 1.00 84.25 556 GLU A O 1
ATOM 4770 N N . THR A 1 557 ? -8.415 41.102 10.880 1.00 87.94 557 THR A N 1
ATOM 4771 C CA . THR A 1 557 ? -7.045 41.316 10.399 1.00 87.94 557 THR A CA 1
ATOM 4772 C C . THR A 1 557 ? -6.023 41.173 11.520 1.00 87.94 557 THR A C 1
ATOM 4774 O O . THR A 1 557 ? -6.308 41.535 12.667 1.00 87.94 557 THR A O 1
ATOM 4777 N N . PHE A 1 558 ? -4.798 40.768 11.192 1.00 89.38 558 PHE A N 1
ATOM 4778 C CA . PHE A 1 558 ? -3.667 40.784 12.124 1.00 89.38 558 PHE A CA 1
ATOM 4779 C C . PHE A 1 558 ? -2.422 41.401 11.476 1.00 89.38 558 PHE A C 1
ATOM 4781 O O . PHE A 1 558 ? -2.271 41.376 10.257 1.00 89.38 558 PHE A O 1
ATOM 4788 N N . THR A 1 559 ? -1.524 41.956 12.296 1.00 88.69 559 THR A N 1
ATOM 4789 C CA . THR A 1 559 ? -0.248 42.515 11.830 1.00 88.69 559 THR A CA 1
ATOM 4790 C C . THR A 1 559 ? 0.903 41.610 12.251 1.00 88.69 559 THR A C 1
ATOM 4792 O O . THR A 1 559 ? 1.070 41.336 13.441 1.00 88.69 559 THR A O 1
ATOM 4795 N N . PHE A 1 560 ? 1.724 41.187 11.294 1.00 90.00 560 PHE A N 1
ATOM 4796 C CA . PHE A 1 560 ? 2.924 40.386 11.528 1.00 90.00 560 PHE A CA 1
ATOM 4797 C C . PHE A 1 560 ? 4.076 40.937 10.687 1.00 90.00 560 PHE A C 1
ATOM 4799 O O . PHE A 1 560 ? 3.890 41.282 9.527 1.00 90.00 560 PHE A O 1
ATOM 4806 N N . ASN A 1 561 ? 5.252 41.109 11.299 1.00 86.81 561 ASN A N 1
ATOM 4807 C CA . ASN A 1 561 ? 6.431 41.727 10.671 1.00 86.81 561 ASN A CA 1
ATOM 4808 C C . ASN A 1 561 ? 6.185 43.082 9.961 1.00 86.81 561 ASN A C 1
ATOM 4810 O O . ASN A 1 561 ? 6.935 43.463 9.070 1.00 86.81 561 ASN A O 1
ATOM 4814 N N . GLY A 1 562 ? 5.180 43.851 10.398 1.00 85.75 562 GLY A N 1
ATOM 4815 C CA . GLY A 1 562 ? 4.863 45.179 9.854 1.00 85.75 562 GLY A CA 1
ATOM 4816 C C . GLY A 1 562 ? 3.844 45.185 8.711 1.00 85.75 562 GLY A C 1
ATOM 4817 O O . GLY A 1 562 ? 3.382 46.263 8.340 1.00 85.75 562 GLY A O 1
ATOM 4818 N N . GLU A 1 563 ? 3.436 44.019 8.212 1.00 87.94 563 GLU A N 1
ATOM 4819 C CA . GLU A 1 563 ? 2.372 43.868 7.215 1.00 87.94 563 GLU A CA 1
ATOM 4820 C C . GLU A 1 563 ? 1.059 43.447 7.877 1.00 87.94 563 GLU A C 1
ATOM 4822 O O . GLU A 1 563 ? 1.065 42.822 8.938 1.00 87.94 563 GLU A O 1
ATOM 4827 N N . THR A 1 564 ? -0.073 43.825 7.278 1.00 89.94 564 THR A N 1
ATOM 4828 C CA . THR A 1 564 ? -1.413 43.488 7.784 1.00 89.94 564 THR A CA 1
ATOM 4829 C C . THR A 1 564 ? -2.094 42.520 6.828 1.00 89.94 564 THR A C 1
ATOM 4831 O O . THR A 1 564 ? -2.212 42.827 5.646 1.00 89.94 564 THR A O 1
ATOM 4834 N N . TYR A 1 565 ? -2.553 41.387 7.356 1.00 88.44 565 TYR A N 1
ATOM 4835 C CA . TYR A 1 565 ? -3.178 40.299 6.603 1.00 88.44 565 TYR A CA 1
ATOM 4836 C C . TYR A 1 565 ? -4.660 40.166 6.971 1.00 88.44 565 TYR A C 1
ATOM 4838 O O . TYR A 1 565 ? -5.036 40.433 8.119 1.00 88.44 565 TYR A O 1
ATOM 4846 N N . ASN A 1 566 ? -5.486 39.761 6.001 1.00 86.50 566 ASN A N 1
ATOM 4847 C CA . ASN A 1 566 ? -6.923 39.542 6.162 1.00 86.50 566 ASN A CA 1
ATOM 4848 C C . ASN A 1 566 ? -7.219 38.061 6.469 1.00 86.50 566 ASN A C 1
ATOM 4850 O O . ASN A 1 566 ? -6.733 37.170 5.780 1.00 86.50 566 ASN A O 1
ATOM 4854 N N . LEU A 1 567 ? -8.012 37.800 7.509 1.00 84.56 567 LEU A N 1
ATOM 4855 C CA . LEU A 1 567 ? -8.419 36.455 7.927 1.00 84.56 567 LEU A CA 1
ATOM 4856 C C . LEU A 1 567 ? -9.667 35.946 7.191 1.00 84.56 567 LEU A C 1
ATOM 4858 O O . LEU A 1 567 ? -9.961 34.760 7.281 1.00 84.56 567 LEU A O 1
ATOM 4862 N N . SER A 1 568 ? -10.416 36.808 6.490 1.00 76.06 568 SER A N 1
ATOM 4863 C CA . SER A 1 568 ? -11.669 36.423 5.819 1.00 76.06 568 SER A CA 1
ATOM 4864 C C . SER A 1 568 ? -11.491 35.817 4.426 1.00 76.06 568 SER A C 1
ATOM 4866 O O . SER A 1 568 ? -12.465 35.333 3.857 1.00 76.06 568 SER A O 1
ATOM 4868 N N . GLU A 1 569 ? -10.298 35.925 3.845 1.00 66.44 569 GLU A N 1
ATOM 4869 C CA . GLU A 1 569 ? -10.051 35.601 2.435 1.00 66.44 569 GLU A CA 1
ATOM 4870 C C . GLU A 1 569 ? -9.426 34.208 2.237 1.00 66.44 569 GLU A C 1
ATOM 4872 O O . GLU A 1 569 ? -9.592 33.651 1.158 1.00 66.44 569 GLU A O 1
ATOM 4877 N N . ASP A 1 570 ? -8.842 33.590 3.279 1.00 66.56 570 ASP A N 1
ATOM 4878 C CA . ASP A 1 570 ? -8.043 32.357 3.154 1.00 66.56 570 ASP A CA 1
ATOM 4879 C C . ASP A 1 570 ? -8.220 31.361 4.326 1.00 66.56 570 ASP A C 1
ATOM 4881 O O . ASP A 1 570 ? -8.671 31.722 5.416 1.00 66.56 570 ASP A O 1
ATOM 4885 N N . ASP A 1 571 ? -7.796 30.103 4.139 1.00 76.88 571 ASP A N 1
ATOM 4886 C CA . ASP A 1 571 ? -7.942 28.989 5.098 1.00 76.88 571 ASP A CA 1
ATOM 4887 C C . ASP A 1 571 ? -6.843 28.964 6.198 1.00 76.88 571 ASP A C 1
ATOM 4889 O O . ASP A 1 571 ? -6.055 28.016 6.348 1.00 76.88 571 ASP A O 1
ATOM 4893 N N . TRP A 1 572 ? -6.768 30.043 6.984 1.00 87.62 572 TRP A N 1
ATOM 4894 C CA . TRP A 1 572 ? -5.825 30.214 8.100 1.00 87.62 572 TRP A CA 1
ATOM 4895 C C . TRP A 1 572 ? -6.027 29.187 9.229 1.00 87.62 572 TRP A C 1
ATOM 4897 O O . TRP A 1 572 ? -7.154 28.935 9.661 1.00 87.62 572 TRP A O 1
ATOM 4907 N N . LEU A 1 573 ? -4.934 28.658 9.803 1.00 89.50 573 LEU A N 1
ATOM 4908 C CA . LEU A 1 573 ? -5.029 27.780 10.974 1.00 89.50 573 LEU A CA 1
ATOM 4909 C C . LEU A 1 573 ? -5.338 28.592 12.241 1.00 89.50 573 LEU A C 1
ATOM 4911 O O . LEU A 1 573 ? -4.448 29.175 12.871 1.00 89.50 573 LEU A O 1
ATOM 4915 N N . THR A 1 574 ? -6.616 28.615 12.612 1.00 88.88 574 THR A N 1
ATOM 4916 C CA . THR A 1 574 ? -7.119 29.322 13.791 1.00 88.88 574 THR A CA 1
ATOM 4917 C C . THR A 1 574 ? -7.783 28.366 14.771 1.00 88.88 574 THR A C 1
ATOM 4919 O O . THR A 1 574 ? -8.517 27.464 14.382 1.00 88.88 574 THR A O 1
ATOM 4922 N N . ASP A 1 575 ? -7.544 28.588 16.061 1.00 87.81 575 ASP A N 1
ATOM 4923 C CA . ASP A 1 575 ? -8.104 27.778 17.139 1.00 87.81 575 ASP A CA 1
ATOM 4924 C C . ASP A 1 575 ? -8.654 28.655 18.260 1.00 87.81 575 ASP A C 1
ATOM 4926 O O . ASP A 1 575 ? -8.058 29.667 18.643 1.00 87.81 575 ASP A O 1
ATOM 4930 N N . TYR A 1 576 ? -9.768 28.228 18.849 1.00 89.38 576 TYR A N 1
ATOM 4931 C CA . TYR A 1 576 ? -10.324 28.865 20.034 1.00 89.38 576 TYR A CA 1
ATOM 4932 C C . TYR A 1 576 ? -9.793 28.197 21.305 1.00 89.38 576 TYR A C 1
ATOM 4934 O O . TYR A 1 576 ? -10.117 27.043 21.597 1.00 89.38 576 TYR A O 1
ATOM 4942 N N . TYR A 1 577 ? -9.023 28.941 22.103 1.00 90.50 577 TYR A N 1
ATOM 4943 C CA . TYR A 1 577 ? -8.459 28.440 23.356 1.00 90.50 577 TYR A CA 1
ATOM 4944 C C . TYR A 1 577 ? -8.881 29.263 24.562 1.00 90.50 577 TYR A C 1
ATOM 4946 O O . TYR A 1 577 ? -8.947 30.493 24.525 1.00 90.50 577 TYR A O 1
ATOM 4954 N N . TYR A 1 578 ? -9.074 28.557 25.676 1.00 93.19 578 TYR A N 1
ATOM 4955 C CA . TYR A 1 578 ? -9.062 29.170 26.995 1.00 93.19 578 TYR A CA 1
ATOM 4956 C C . TYR A 1 578 ? -7.617 29.407 27.427 1.00 93.19 578 TYR A C 1
ATOM 4958 O O . TYR A 1 578 ? -6.756 28.568 27.179 1.00 93.19 578 TYR A O 1
ATOM 4966 N N . TYR A 1 579 ? -7.336 30.516 28.099 1.00 93.00 579 TYR A N 1
ATOM 4967 C CA . TYR A 1 579 ? -6.003 30.850 28.570 1.00 93.00 579 TYR A CA 1
ATOM 4968 C C . TYR A 1 579 ? -6.027 31.638 29.882 1.00 93.00 579 TYR A C 1
ATOM 4970 O O . TYR A 1 579 ? -7.006 32.300 30.245 1.00 93.00 579 TYR A O 1
ATOM 4978 N N . ILE A 1 580 ? -4.905 31.572 30.591 1.00 93.75 580 ILE A N 1
ATOM 4979 C CA . ILE A 1 580 ? -4.605 32.388 31.767 1.00 93.75 580 ILE A CA 1
ATOM 4980 C C . ILE A 1 580 ? -3.266 33.091 31.586 1.00 93.75 580 ILE A C 1
ATOM 4982 O O . ILE A 1 580 ? -2.363 32.581 30.926 1.00 93.75 580 ILE A O 1
ATOM 4986 N N . GLU A 1 581 ? -3.111 34.245 32.225 1.00 90.44 581 GLU A N 1
ATOM 4987 C CA . GLU A 1 581 ? -1.834 34.951 32.292 1.00 90.44 581 GLU A CA 1
ATOM 4988 C C . GLU A 1 581 ? -1.249 34.820 33.699 1.00 90.44 581 GLU A C 1
ATOM 4990 O O . GLU A 1 581 ? -1.886 35.162 34.699 1.00 90.44 581 GLU A O 1
ATOM 4995 N N . LYS A 1 582 ? -0.020 34.308 33.791 1.00 85.56 582 LYS A N 1
ATOM 4996 C CA . LYS A 1 582 ? 0.697 34.125 35.055 1.00 85.56 582 LYS A CA 1
ATOM 4997 C C . LYS A 1 582 ? 2.138 34.589 34.893 1.00 85.56 582 LYS A C 1
ATOM 4999 O O . LYS A 1 582 ? 2.861 34.099 34.033 1.00 85.56 582 LYS A O 1
ATOM 5004 N N . ASN A 1 583 ? 2.560 35.527 35.742 1.00 85.94 583 ASN A N 1
ATOM 5005 C CA . ASN A 1 583 ? 3.900 36.132 35.713 1.00 85.94 583 ASN A CA 1
ATOM 5006 C C . ASN A 1 583 ? 4.282 36.721 34.338 1.00 85.94 583 ASN A C 1
ATOM 5008 O O . ASN A 1 583 ? 5.429 36.615 33.917 1.00 85.94 583 ASN A O 1
ATOM 5012 N N . GLY A 1 584 ? 3.315 37.310 33.625 1.00 83.12 584 GLY A N 1
ATOM 5013 C CA . GLY A 1 584 ? 3.533 37.903 32.300 1.00 83.12 584 GLY A CA 1
ATOM 5014 C C . GLY A 1 584 ? 3.613 36.903 31.141 1.00 83.12 584 GLY A C 1
ATOM 5015 O O . GLY A 1 584 ? 3.828 37.331 30.013 1.00 83.12 584 GLY A O 1
ATOM 5016 N N . LYS A 1 585 ? 3.423 35.598 31.389 1.00 87.69 585 LYS A N 1
ATOM 5017 C CA . LYS A 1 585 ? 3.320 34.566 30.349 1.00 87.69 585 LYS A CA 1
ATOM 5018 C C . LYS A 1 585 ? 1.886 34.043 30.233 1.00 87.69 585 LYS A C 1
ATOM 5020 O O . LYS A 1 585 ? 1.218 33.817 31.244 1.00 87.69 585 LYS A O 1
ATOM 5025 N N . GLU A 1 586 ? 1.444 33.845 28.998 1.00 90.56 586 GLU A N 1
ATOM 5026 C CA . GLU A 1 586 ? 0.177 33.204 28.651 1.00 90.56 586 GLU A CA 1
ATOM 5027 C C . GLU A 1 586 ? 0.319 31.675 28.675 1.00 90.56 586 GLU A C 1
ATOM 5029 O O . GLU A 1 586 ? 1.293 31.135 28.149 1.00 90.56 586 GLU A O 1
ATOM 5034 N N . TYR A 1 587 ? -0.659 30.986 29.260 1.00 92.50 587 TYR A N 1
ATOM 5035 C CA . TYR A 1 587 ? -0.780 29.530 29.218 1.00 92.50 587 TYR A CA 1
ATOM 5036 C C . TYR A 1 587 ? -2.174 29.137 28.750 1.00 92.50 587 TYR A C 1
ATOM 5038 O O . TYR A 1 587 ? -3.164 29.670 29.256 1.00 92.50 587 TYR A O 1
ATOM 5046 N N . ILE A 1 588 ? -2.246 28.168 27.844 1.00 92.81 588 ILE A N 1
ATOM 5047 C CA . ILE A 1 588 ? -3.498 27.561 27.395 1.00 92.81 588 ILE A CA 1
ATOM 5048 C C . ILE A 1 588 ? -4.068 26.711 28.536 1.00 92.81 588 ILE A C 1
ATOM 5050 O O . ILE A 1 588 ? -3.338 26.000 29.225 1.00 92.81 588 ILE A O 1
ATOM 5054 N N . VAL A 1 589 ? -5.380 26.779 28.739 1.00 93.44 589 VAL A N 1
ATOM 5055 C CA . VAL A 1 589 ? -6.154 25.979 29.690 1.00 93.44 589 VAL A CA 1
ATOM 5056 C C . VAL A 1 589 ? -6.918 24.919 28.907 1.00 93.44 589 VAL A C 1
ATOM 5058 O O . VAL A 1 589 ? -7.825 25.230 28.136 1.00 93.44 589 VAL A O 1
ATOM 5061 N N . ASN A 1 590 ? -6.585 23.651 29.128 1.00 89.12 590 ASN A N 1
ATOM 5062 C CA . ASN A 1 590 ? -7.195 22.541 28.407 1.00 89.12 590 ASN A CA 1
ATOM 5063 C C . ASN A 1 590 ? -8.508 22.095 29.073 1.00 89.12 590 ASN A C 1
ATOM 5065 O O . ASN A 1 590 ? -8.591 21.032 29.689 1.00 89.12 590 ASN A O 1
ATOM 5069 N N . TYR A 1 591 ? -9.535 22.941 28.974 1.00 83.69 591 TYR A N 1
ATOM 5070 C CA . TYR A 1 591 ? -10.846 22.710 29.592 1.00 83.69 591 TYR A CA 1
ATOM 5071 C C . TYR A 1 591 ? -11.596 21.492 29.025 1.00 83.69 591 TYR A C 1
ATOM 5073 O O . TYR A 1 591 ? -12.377 20.875 29.742 1.00 83.69 591 TYR A O 1
ATOM 5081 N N . ASN A 1 592 ? -11.350 21.132 27.761 1.00 79.88 592 ASN A N 1
ATOM 5082 C CA . ASN A 1 592 ? -12.093 20.083 27.052 1.00 79.88 592 ASN A CA 1
ATOM 5083 C C . ASN A 1 592 ? -11.366 18.729 26.996 1.00 79.88 592 ASN A C 1
ATOM 5085 O O . ASN A 1 592 ? -11.917 17.771 26.461 1.00 79.88 592 ASN A O 1
ATOM 5089 N N . GLY A 1 593 ? -10.151 18.624 27.540 1.00 72.81 593 GLY A N 1
ATOM 5090 C CA . GLY A 1 593 ? -9.368 17.386 27.489 1.00 72.81 593 GLY A CA 1
ATOM 5091 C C . GLY A 1 593 ? -8.868 17.062 26.079 1.00 72.81 593 GLY A C 1
ATOM 5092 O O . GLY A 1 593 ? -8.833 15.901 25.677 1.00 72.81 593 GLY A O 1
ATOM 5093 N N . LEU A 1 594 ? -8.518 18.101 25.319 1.00 73.38 594 LEU A N 1
ATOM 5094 C CA . LEU A 1 594 ? -7.931 18.009 23.985 1.00 73.38 594 LEU A CA 1
ATOM 5095 C C . LEU A 1 594 ? -6.512 17.413 24.052 1.00 73.38 594 LEU A C 1
ATOM 5097 O O . LEU A 1 594 ? -5.903 17.346 25.125 1.00 73.38 594 LEU A O 1
ATOM 5101 N N . TRP A 1 595 ? -5.983 16.983 22.903 1.00 73.06 595 TRP A N 1
ATOM 5102 C CA . TRP A 1 595 ? -4.606 16.469 22.750 1.00 73.06 595 TRP A CA 1
ATOM 5103 C C . TRP A 1 595 ? -4.276 15.263 23.643 1.00 73.06 595 TRP A C 1
ATOM 5105 O O . TRP A 1 595 ? -3.172 15.140 24.167 1.00 73.06 595 TRP A O 1
ATOM 5115 N N . GLY A 1 596 ? -5.261 14.390 23.879 1.00 67.88 596 GLY A N 1
ATOM 5116 C CA . GLY A 1 596 ? -5.081 13.161 24.660 1.00 67.88 596 GLY A CA 1
ATOM 5117 C C . GLY A 1 596 ? -4.871 13.374 26.166 1.00 67.88 596 GLY A C 1
ATOM 5118 O O . GLY A 1 596 ? -4.628 12.411 26.893 1.00 67.88 596 GLY A O 1
ATOM 5119 N N . VAL A 1 597 ? -4.990 14.607 26.671 1.00 74.62 597 VAL A N 1
ATOM 5120 C CA . VAL A 1 597 ? -4.824 14.901 28.099 1.00 74.62 597 VAL A CA 1
ATOM 5121 C C . VAL A 1 597 ? -6.159 14.737 28.824 1.00 74.62 597 VAL A C 1
ATOM 5123 O O . VAL A 1 597 ? -7.025 15.609 28.791 1.00 74.62 597 VAL A O 1
ATOM 5126 N N . GLY A 1 598 ? -6.328 13.617 29.527 1.00 75.62 598 GLY A N 1
ATOM 5127 C CA . GLY A 1 598 ? -7.512 13.389 30.356 1.00 75.62 598 GLY A CA 1
ATOM 5128 C C . GLY A 1 598 ? -7.617 14.390 31.512 1.00 75.62 598 GLY A C 1
ATOM 5129 O O . GLY A 1 598 ? -6.624 14.674 32.176 1.00 75.62 598 GLY A O 1
ATOM 5130 N N . ILE A 1 599 ? -8.828 14.885 31.791 1.00 86.94 599 ILE A N 1
ATOM 5131 C CA . ILE A 1 599 ? -9.111 15.783 32.923 1.00 86.94 599 ILE A CA 1
ATOM 5132 C C . ILE A 1 599 ? -9.430 14.941 34.167 1.00 86.94 599 ILE A C 1
ATOM 5134 O O . ILE A 1 599 ? -10.502 14.321 34.220 1.00 86.94 599 ILE A O 1
ATOM 5138 N N . PRO A 1 600 ? -8.545 14.889 35.183 1.00 89.50 600 PRO A N 1
ATOM 5139 C CA . PRO A 1 600 ? -8.807 14.139 36.401 1.00 89.50 600 PRO A CA 1
ATOM 5140 C C . PRO A 1 600 ? -9.958 14.768 37.181 1.00 89.50 600 PRO A C 1
ATOM 5142 O O . PRO A 1 600 ? -10.081 15.990 37.281 1.00 89.50 600 PRO A O 1
ATOM 5145 N N . LYS A 1 601 ? -10.799 13.925 37.771 1.00 92.06 601 LYS A N 1
ATOM 5146 C CA . LYS A 1 601 ? -11.906 14.374 38.619 1.00 92.06 601 LYS A CA 1
ATOM 5147 C C . LYS A 1 601 ? -11.449 14.487 40.067 1.00 92.06 601 LYS A C 1
ATOM 5149 O O . LYS A 1 601 ? -10.557 13.765 40.499 1.00 92.06 601 LYS A O 1
ATOM 5154 N N . ILE A 1 602 ? -12.072 15.379 40.824 1.00 94.62 602 ILE A N 1
ATOM 5155 C CA . ILE A 1 602 ? -11.793 15.583 42.246 1.00 94.62 602 ILE A CA 1
ATOM 5156 C C . ILE A 1 602 ? -13.010 15.115 43.035 1.00 94.62 602 ILE A C 1
ATOM 5158 O O . ILE A 1 602 ? -14.150 15.507 42.751 1.00 94.62 602 ILE A O 1
ATOM 5162 N N . PHE A 1 603 ? -12.773 14.256 44.021 1.00 95.88 603 PHE A N 1
ATOM 5163 C CA . PHE A 1 603 ? -13.832 13.591 44.772 1.00 95.88 603 PHE A CA 1
ATOM 5164 C C . PHE A 1 603 ? -13.711 13.848 46.266 1.00 95.88 603 PHE A C 1
ATOM 5166 O O . PHE A 1 603 ? -12.614 14.022 46.776 1.00 95.88 603 PHE A O 1
ATOM 5173 N N . ASN A 1 604 ? -14.834 13.792 46.975 1.00 95.31 604 ASN A N 1
ATOM 5174 C CA . ASN A 1 604 ? -14.844 13.591 48.416 1.00 95.31 604 ASN A CA 1
ATOM 5175 C C . ASN A 1 604 ? -15.257 12.161 48.753 1.00 95.31 604 ASN A C 1
ATOM 5177 O O . ASN A 1 604 ? -16.185 11.617 48.144 1.00 95.31 604 ASN A O 1
ATOM 5181 N N . VAL A 1 605 ? -14.610 11.603 49.771 1.00 94.88 605 VAL A N 1
ATOM 5182 C CA . VAL A 1 605 ? -14.947 10.313 50.374 1.00 94.88 605 VAL A CA 1
ATOM 5183 C C . VAL A 1 605 ? -15.030 10.456 51.886 1.00 94.88 605 VAL A C 1
ATOM 5185 O O . VAL A 1 605 ? -14.260 11.208 52.476 1.00 94.88 605 VAL A O 1
ATOM 5188 N N . THR A 1 606 ? -15.956 9.738 52.518 1.00 92.94 606 THR A N 1
ATOM 5189 C CA . THR A 1 606 ? -15.950 9.563 53.973 1.00 92.94 606 THR A CA 1
ATOM 5190 C C . THR A 1 606 ? -15.212 8.268 54.299 1.00 92.94 606 THR A C 1
ATOM 5192 O O . THR A 1 606 ? -15.730 7.186 54.027 1.00 92.94 606 THR A O 1
ATOM 5195 N N . TYR A 1 607 ? -14.008 8.379 54.854 1.00 90.50 607 TYR A N 1
ATOM 5196 C CA . TYR A 1 607 ? -13.132 7.263 55.213 1.00 90.50 607 TYR A CA 1
ATOM 5197 C C . TYR A 1 607 ? -12.868 7.314 56.724 1.00 90.50 607 TYR A C 1
ATOM 5199 O O . TYR A 1 607 ? -12.545 8.369 57.258 1.00 90.50 607 TYR A O 1
ATOM 5207 N N . GLU A 1 608 ? -13.099 6.200 57.426 1.00 87.62 608 GLU A N 1
ATOM 5208 C CA . GLU A 1 608 ? -12.943 6.088 58.893 1.00 87.62 608 GLU A CA 1
ATOM 5209 C C . GLU A 1 608 ? -13.663 7.183 59.721 1.00 87.62 608 GLU A C 1
ATOM 5211 O O . GLU A 1 608 ? -13.278 7.503 60.840 1.00 87.62 608 GLU A O 1
ATOM 5216 N N . GLY A 1 609 ? -14.770 7.725 59.195 1.00 86.88 609 GLY A N 1
ATOM 5217 C CA . GLY A 1 609 ? -15.604 8.732 59.866 1.00 86.88 609 GLY A CA 1
ATOM 5218 C C . GLY A 1 609 ? -15.280 10.186 59.509 1.00 86.88 609 GLY A C 1
ATOM 5219 O O . GLY A 1 609 ? -16.100 11.060 59.784 1.00 86.88 609 GLY A O 1
ATOM 5220 N N . GLU A 1 610 ? -14.166 10.439 58.822 1.00 91.25 610 GLU A N 1
ATOM 5221 C CA . GLU A 1 610 ? -13.737 11.768 58.375 1.00 91.25 610 GLU A CA 1
ATOM 5222 C C . GLU A 1 610 ? -13.891 11.925 56.856 1.00 91.25 610 GLU A C 1
ATOM 5224 O O . GLU A 1 610 ? -13.939 10.944 56.112 1.00 91.25 610 GLU A O 1
ATOM 5229 N N . THR A 1 611 ? -14.023 13.165 56.372 1.00 93.25 611 THR A N 1
ATOM 5230 C CA . THR A 1 611 ? -14.166 13.442 54.931 1.00 93.25 611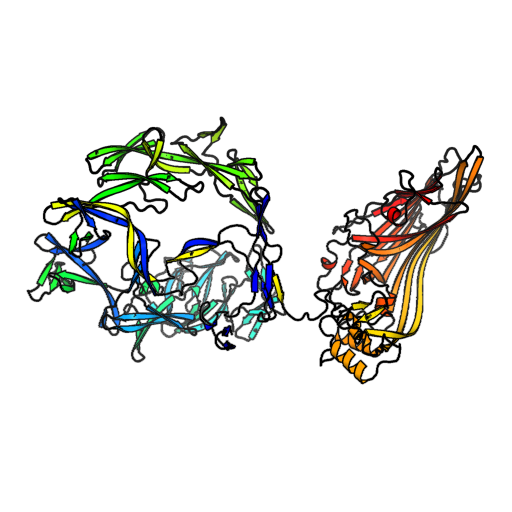 THR A CA 1
ATOM 5231 C C . THR A 1 611 ? -12.848 13.909 54.329 1.00 93.25 611 THR A C 1
ATOM 5233 O O . THR A 1 611 ? -12.335 14.954 54.716 1.00 93.25 611 THR A O 1
ATOM 5236 N N . TYR A 1 612 ? -12.362 13.182 53.325 1.00 94.56 612 TYR A N 1
ATOM 5237 C CA . TYR A 1 612 ? -11.125 13.477 52.607 1.00 94.56 612 TYR A CA 1
ATOM 5238 C C . TYR A 1 612 ? -11.394 13.856 51.155 1.00 94.56 612 TYR A C 1
ATOM 5240 O O . TYR A 1 612 ? -12.363 13.387 50.550 1.00 94.56 612 TYR A O 1
ATOM 5248 N N . THR A 1 613 ? -10.508 14.679 50.591 1.00 94.19 613 THR A N 1
ATOM 5249 C CA . THR A 1 613 ? -10.516 15.040 49.171 1.00 94.19 613 THR A CA 1
ATOM 5250 C C . THR A 1 613 ? -9.494 14.209 48.409 1.00 94.19 613 THR A C 1
ATOM 5252 O O . THR A 1 613 ? -8.306 14.227 48.721 1.00 94.19 613 THR A O 1
ATOM 5255 N N . ILE A 1 614 ? -9.968 13.491 47.397 1.00 95.06 614 ILE A N 1
ATOM 5256 C CA . ILE A 1 614 ? -9.173 12.627 46.532 1.00 95.06 614 ILE A CA 1
ATOM 5257 C C . ILE A 1 614 ? -8.789 13.412 45.283 1.00 95.06 614 ILE A C 1
ATOM 5259 O O . ILE A 1 614 ? -9.661 13.936 44.581 1.00 95.06 614 ILE A O 1
ATOM 5263 N N . TYR A 1 615 ? -7.496 13.409 44.975 1.00 92.25 615 TYR A N 1
ATOM 5264 C CA . TYR A 1 615 ? -6.942 13.976 43.751 1.00 92.25 615 TYR A CA 1
ATOM 5265 C C . TYR A 1 615 ? -6.342 12.872 42.883 1.00 92.25 615 TYR A C 1
ATOM 5267 O O . TYR A 1 615 ? -5.700 11.959 43.403 1.00 92.25 615 TYR A O 1
ATOM 5275 N N . GLY A 1 616 ? -6.546 12.972 41.568 1.00 89.31 616 GLY A N 1
ATOM 5276 C CA . GLY A 1 616 ? -5.852 12.162 40.569 1.00 89.31 616 GLY A CA 1
ATOM 5277 C C . GLY A 1 616 ? -4.649 12.915 40.008 1.00 89.31 616 GLY A C 1
ATOM 5278 O O . GLY A 1 616 ? -4.815 14.012 39.472 1.00 89.31 616 GLY A O 1
ATOM 5279 N N . GLU A 1 617 ? -3.455 12.335 40.113 1.00 85.94 617 GLU A N 1
ATOM 5280 C CA . GLU A 1 617 ? -2.214 12.919 39.587 1.00 85.94 617 GLU A CA 1
ATOM 5281 C C . GLU A 1 617 ? -1.447 11.905 38.727 1.00 85.94 617 GLU A C 1
ATOM 5283 O O . GLU A 1 617 ? -1.447 10.718 39.060 1.00 85.94 617 GLU A O 1
ATOM 5288 N N . PRO A 1 618 ? -0.773 12.330 37.639 1.00 82.88 618 PRO A N 1
ATOM 5289 C CA . PRO A 1 618 ? 0.087 11.439 36.869 1.00 82.88 618 PRO A CA 1
ATOM 5290 C C . PRO A 1 618 ? 1.209 10.862 37.741 1.00 82.88 618 PRO A C 1
ATOM 5292 O O . PRO A 1 618 ? 2.024 11.606 38.288 1.00 82.88 618 PRO A O 1
ATOM 5295 N N . GLY A 1 619 ? 1.279 9.540 37.846 1.00 82.75 619 GLY A N 1
ATOM 5296 C CA . GLY A 1 619 ? 2.267 8.832 38.654 1.00 82.75 619 GLY A CA 1
ATOM 5297 C C . GLY A 1 619 ? 2.631 7.482 38.048 1.00 82.75 619 GLY A C 1
ATOM 5298 O O . GLY A 1 619 ? 1.861 6.906 37.285 1.00 82.75 619 GLY A O 1
ATOM 5299 N N . TRP A 1 620 ? 3.824 6.991 38.381 1.00 83.56 620 TRP A N 1
ATOM 5300 C CA . TRP A 1 620 ? 4.260 5.653 37.991 1.00 83.56 620 TRP A CA 1
ATOM 5301 C C . TRP A 1 620 ? 3.645 4.609 38.921 1.00 83.56 620 TRP A C 1
ATOM 5303 O O . TRP A 1 620 ? 3.809 4.690 40.140 1.00 83.56 620 TRP A O 1
ATOM 5313 N N . VAL A 1 621 ? 2.960 3.627 38.344 1.00 83.25 621 VAL A N 1
ATOM 5314 C CA . VAL A 1 621 ? 2.384 2.481 39.052 1.00 83.25 621 VAL A CA 1
ATOM 5315 C C . VAL A 1 621 ? 2.951 1.209 38.448 1.00 83.25 621 VAL A C 1
ATOM 5317 O O . VAL A 1 621 ? 2.974 1.052 37.229 1.00 83.25 621 VAL A O 1
ATOM 5320 N N . LEU A 1 622 ? 3.407 0.299 39.307 1.00 85.50 622 LEU A N 1
ATOM 5321 C CA . LEU A 1 622 ? 3.728 -1.060 38.900 1.00 85.50 622 LEU A CA 1
ATOM 5322 C C . LEU A 1 622 ? 2.417 -1.831 38.774 1.00 85.50 622 LEU A C 1
ATOM 5324 O O . LEU A 1 622 ? 1.736 -2.067 39.776 1.00 85.50 622 LEU A O 1
ATOM 5328 N N . ARG A 1 623 ? 2.055 -2.204 37.552 1.00 83.19 623 ARG A N 1
ATOM 5329 C CA . ARG A 1 623 ? 0.805 -2.891 37.251 1.00 83.19 623 ARG A CA 1
ATOM 5330 C C . ARG A 1 623 ? 1.088 -4.330 36.856 1.00 83.19 623 ARG A C 1
ATOM 5332 O O . ARG A 1 623 ? 1.911 -4.588 35.982 1.00 83.19 623 ARG A O 1
ATOM 5339 N N . LYS A 1 624 ? 0.373 -5.248 37.505 1.00 88.19 624 LYS A N 1
ATOM 5340 C CA . LYS A 1 624 ? 0.223 -6.630 37.062 1.00 88.19 624 LYS A CA 1
ATOM 5341 C C . LYS A 1 624 ? -1.146 -6.755 36.399 1.00 88.19 624 LYS A C 1
ATOM 5343 O O . LYS A 1 624 ? -2.148 -6.553 37.083 1.00 88.19 624 LYS A O 1
ATOM 5348 N N . ALA A 1 625 ? -1.196 -7.025 35.101 1.00 86.94 625 ALA A N 1
ATOM 5349 C CA . ALA A 1 625 ? -2.456 -7.125 34.369 1.00 86.94 625 ALA A CA 1
ATOM 5350 C C . ALA A 1 625 ? -2.351 -8.092 33.188 1.00 86.94 625 ALA A C 1
ATOM 5352 O O . ALA A 1 625 ? -1.257 -8.381 32.706 1.00 86.94 625 ALA A O 1
ATOM 5353 N N . LYS A 1 626 ? -3.506 -8.576 32.729 1.00 89.56 626 LYS A N 1
ATOM 5354 C CA . LYS A 1 626 ? -3.618 -9.279 31.454 1.00 89.56 626 LYS A CA 1
ATOM 5355 C C . LYS A 1 626 ? -3.808 -8.269 30.338 1.00 89.56 626 LYS A C 1
ATOM 5357 O O . LYS A 1 626 ? -4.592 -7.338 30.502 1.00 89.56 626 LYS A O 1
ATOM 5362 N N . ILE A 1 627 ? -3.135 -8.474 29.221 1.00 87.31 627 ILE A N 1
ATOM 5363 C CA . ILE A 1 627 ? -3.306 -7.692 27.998 1.00 87.31 627 ILE A CA 1
ATOM 5364 C C . ILE A 1 627 ? -3.636 -8.640 26.847 1.00 87.31 627 ILE A C 1
ATOM 5366 O O . ILE A 1 627 ? -3.284 -9.821 26.897 1.00 87.31 627 ILE A O 1
ATOM 5370 N N . TRP A 1 628 ? -4.298 -8.116 25.824 1.00 82.75 628 TRP A N 1
ATOM 5371 C CA . TRP A 1 628 ? -4.494 -8.790 24.545 1.00 82.75 628 TRP A CA 1
ATOM 5372 C C . TRP A 1 628 ? -3.778 -7.995 23.456 1.00 82.75 628 TRP A C 1
ATOM 5374 O O . TRP A 1 628 ? -3.908 -6.771 23.417 1.00 82.75 628 TRP A O 1
ATOM 5384 N N . GLY A 1 629 ? -3.021 -8.680 22.605 1.00 80.69 629 GLY A N 1
ATOM 5385 C CA . GLY A 1 629 ? -2.157 -8.078 21.588 1.00 80.69 629 GLY A CA 1
ATOM 5386 C C . GLY A 1 629 ? -0.718 -8.556 21.744 1.00 80.69 629 GLY A C 1
ATOM 5387 O O . GLY A 1 629 ? -0.489 -9.677 22.204 1.00 80.69 629 GLY A O 1
ATOM 5388 N N . ARG A 1 630 ? 0.266 -7.737 21.371 1.00 81.69 630 ARG A N 1
ATOM 5389 C CA . ARG A 1 630 ? 1.670 -8.043 21.676 1.00 81.69 630 ARG A CA 1
ATOM 5390 C C . ARG A 1 630 ? 2.095 -7.414 23.002 1.00 81.69 630 ARG A C 1
ATOM 5392 O O . ARG A 1 630 ? 1.437 -6.523 23.547 1.00 81.69 630 ARG A O 1
ATOM 5399 N N . VAL A 1 631 ? 3.187 -7.918 23.566 1.00 81.88 631 VAL A N 1
ATOM 5400 C CA . VAL A 1 631 ? 3.707 -7.434 24.848 1.00 81.88 631 VAL A CA 1
ATOM 5401 C C . VAL A 1 631 ? 4.246 -6.016 24.682 1.00 81.88 631 VAL A C 1
ATOM 5403 O O . VAL A 1 631 ? 4.903 -5.716 23.698 1.00 81.88 631 VAL A O 1
ATOM 5406 N N . TYR A 1 632 ? 3.996 -5.133 25.652 1.00 75.81 632 TYR A N 1
ATOM 5407 C CA . TYR A 1 632 ? 4.636 -3.816 25.675 1.00 75.81 632 TYR A CA 1
ATOM 5408 C C . TYR A 1 632 ? 5.993 -3.909 26.367 1.00 75.81 632 TYR A C 1
ATOM 5410 O O . TYR A 1 632 ? 6.084 -4.319 27.528 1.00 75.81 632 TYR A O 1
ATOM 5418 N N . GLY A 1 633 ? 7.041 -3.494 25.668 1.00 73.81 633 GLY A N 1
ATOM 5419 C CA . GLY A 1 633 ? 8.414 -3.587 26.132 1.00 73.81 633 GLY A CA 1
ATOM 5420 C C . GLY A 1 633 ? 9.325 -2.574 25.455 1.00 73.81 633 GLY A C 1
ATOM 5421 O O . GLY A 1 633 ? 8.935 -1.849 24.538 1.00 73.81 633 GLY A O 1
ATOM 5422 N N . TRP A 1 634 ? 10.560 -2.514 25.946 1.00 76.56 634 TRP A N 1
ATOM 5423 C CA . TRP A 1 634 ? 11.625 -1.811 25.246 1.00 76.56 634 TRP A CA 1
ATOM 5424 C C . TRP A 1 634 ? 12.057 -2.640 24.041 1.00 76.56 634 TRP A C 1
ATOM 5426 O O . TRP A 1 634 ? 12.551 -3.750 24.225 1.00 76.56 634 TRP A O 1
ATOM 5436 N N . HIS A 1 635 ? 11.882 -2.090 22.848 1.00 74.81 635 HIS A N 1
ATOM 5437 C CA . HIS A 1 635 ? 12.231 -2.739 21.592 1.00 74.81 635 HIS A CA 1
ATOM 5438 C C . HIS A 1 635 ? 12.846 -1.727 20.616 1.00 74.81 635 HIS A C 1
ATOM 5440 O O . HIS A 1 635 ? 12.873 -0.514 20.857 1.00 74.81 635 HIS A O 1
ATOM 5446 N N . HIS A 1 636 ? 13.385 -2.240 19.513 1.00 75.81 636 HIS A N 1
ATOM 5447 C CA . HIS A 1 636 ? 13.899 -1.428 18.419 1.00 75.81 636 HIS A CA 1
ATOM 5448 C C . HIS A 1 636 ? 12.749 -1.023 17.491 1.00 75.81 636 HIS A C 1
ATOM 5450 O O . HIS A 1 636 ? 12.252 -1.841 16.727 1.00 75.81 636 HIS A O 1
ATOM 5456 N N . GLU A 1 637 ? 12.351 0.246 17.519 1.00 74.06 637 GLU A N 1
ATOM 5457 C CA . GLU A 1 637 ? 11.348 0.785 16.598 1.00 74.06 637 GLU A CA 1
ATOM 5458 C C . GLU A 1 637 ? 12.028 1.551 15.461 1.00 74.06 637 GLU A C 1
ATOM 5460 O O . GLU A 1 637 ? 12.960 2.327 15.691 1.00 74.06 637 GLU A O 1
ATOM 5465 N N . ARG A 1 638 ? 11.573 1.357 14.220 1.00 73.31 638 ARG A N 1
ATOM 5466 C CA . ARG A 1 638 ? 12.140 2.020 13.039 1.00 73.31 638 ARG A CA 1
ATOM 5467 C C . ARG A 1 638 ? 12.027 3.544 13.146 1.00 73.31 638 ARG A C 1
ATOM 5469 O O . ARG A 1 638 ? 10.942 4.110 13.254 1.00 73.31 638 ARG A O 1
ATOM 5476 N N . LEU A 1 639 ? 13.163 4.224 13.029 1.00 71.25 639 LEU A N 1
ATOM 5477 C CA . LEU A 1 639 ? 13.224 5.670 12.872 1.00 71.25 639 LEU A CA 1
ATOM 5478 C C . LEU A 1 639 ? 12.651 6.061 11.509 1.00 71.25 639 LEU A C 1
ATOM 5480 O O . LEU A 1 639 ? 13.050 5.533 10.470 1.00 71.25 639 LEU A O 1
ATOM 5484 N N . LYS A 1 640 ? 11.747 7.044 11.505 1.00 63.62 640 LYS A N 1
ATOM 5485 C CA . LYS A 1 640 ? 11.206 7.646 10.280 1.00 63.62 640 LYS A CA 1
ATOM 5486 C C . LYS A 1 640 ? 12.223 8.607 9.661 1.00 63.62 640 LYS A C 1
ATOM 5488 O O . LYS A 1 640 ? 12.066 9.824 9.730 1.00 63.62 640 LYS A O 1
ATOM 5493 N N . ILE A 1 641 ? 13.288 8.055 9.089 1.00 64.50 641 ILE A N 1
ATOM 5494 C CA . ILE A 1 641 ? 14.293 8.791 8.318 1.00 64.50 641 ILE A CA 1
ATOM 5495 C C . ILE A 1 641 ? 14.402 8.198 6.914 1.00 64.50 641 ILE A C 1
ATOM 5497 O O . ILE A 1 641 ? 14.316 6.985 6.742 1.00 64.50 641 ILE A O 1
ATOM 5501 N N . GLY A 1 642 ? 14.561 9.054 5.904 1.00 58.75 642 GLY A N 1
ATOM 5502 C CA . GLY A 1 642 ? 14.776 8.595 4.533 1.00 58.75 642 GLY A CA 1
ATOM 5503 C C . GLY A 1 642 ? 16.200 8.072 4.380 1.00 58.75 642 GLY A C 1
ATOM 5504 O O . GLY A 1 642 ? 17.143 8.857 4.520 1.00 58.75 642 GLY A O 1
ATOM 5505 N N . VAL A 1 643 ? 16.322 6.773 4.115 1.00 64.31 643 VAL A N 1
ATOM 5506 C CA . VAL A 1 643 ? 17.577 6.065 3.847 1.00 64.31 643 VAL A CA 1
ATOM 5507 C C . VAL A 1 643 ? 17.696 5.890 2.337 1.00 64.31 643 VAL A C 1
ATOM 5509 O O . VAL A 1 643 ? 16.771 5.387 1.708 1.00 64.31 643 VAL A O 1
ATOM 5512 N N . PHE A 1 644 ? 18.819 6.320 1.768 1.00 63.97 644 PHE A N 1
ATOM 5513 C CA . PHE A 1 644 ? 19.149 6.085 0.366 1.00 63.97 644 PHE A CA 1
ATOM 5514 C C . PHE A 1 644 ? 20.276 5.065 0.322 1.00 63.97 644 PHE A C 1
ATOM 5516 O O . PHE A 1 644 ? 21.321 5.268 0.942 1.00 63.97 644 PHE A O 1
ATOM 5523 N N . MET A 1 645 ? 20.039 3.960 -0.371 1.00 68.75 645 MET A N 1
ATOM 5524 C CA . MET A 1 645 ? 21.016 2.895 -0.543 1.00 68.75 645 MET A CA 1
ATOM 5525 C C . MET A 1 645 ? 21.530 2.954 -1.978 1.00 68.75 645 MET A C 1
ATOM 5527 O O . MET A 1 645 ? 20.819 3.373 -2.884 1.00 68.75 645 MET A O 1
ATOM 5531 N N . ARG A 1 646 ? 22.789 2.571 -2.188 1.00 68.75 646 ARG A N 1
ATOM 5532 C CA . ARG A 1 646 ? 23.336 2.425 -3.547 1.00 68.75 646 ARG A CA 1
ATOM 5533 C C . ARG A 1 646 ? 22.992 1.074 -4.167 1.00 68.75 646 ARG A C 1
ATOM 5535 O O . ARG A 1 646 ? 23.050 0.928 -5.379 1.00 68.75 646 ARG A O 1
ATOM 5542 N N . THR A 1 647 ? 22.642 0.103 -3.332 1.00 68.06 647 THR A N 1
ATOM 5543 C CA . THR A 1 647 ? 22.329 -1.267 -3.723 1.00 68.06 647 THR A CA 1
ATOM 5544 C C . THR A 1 647 ? 21.020 -1.638 -3.030 1.00 68.06 647 THR A C 1
ATOM 5546 O O . THR A 1 647 ? 20.876 -1.371 -1.839 1.00 68.06 647 THR A O 1
ATOM 5549 N N . HIS A 1 648 ? 20.063 -2.177 -3.785 1.00 68.00 648 HIS A N 1
ATOM 5550 C CA . HIS A 1 648 ? 18.712 -2.521 -3.312 1.00 68.00 648 HIS A CA 1
ATOM 5551 C C . HIS A 1 648 ? 18.387 -4.009 -3.468 1.00 68.00 648 HIS A C 1
ATOM 5553 O O . HIS A 1 648 ? 17.469 -4.517 -2.828 1.00 68.00 648 HIS A O 1
ATOM 5559 N N . GLU A 1 649 ? 19.151 -4.692 -4.313 1.00 74.88 649 GLU A N 1
ATOM 5560 C CA . GLU A 1 649 ? 18.937 -6.073 -4.701 1.00 74.88 649 GLU A CA 1
ATOM 5561 C C . GLU A 1 649 ? 20.293 -6.780 -4.775 1.00 74.88 649 GLU A C 1
ATOM 5563 O O . GLU A 1 649 ? 21.288 -6.204 -5.226 1.00 74.88 649 GLU A O 1
ATOM 5568 N N . LEU A 1 650 ? 20.326 -8.014 -4.287 1.00 72.44 650 LEU A N 1
ATOM 5569 C CA . LEU A 1 650 ? 21.443 -8.945 -4.373 1.00 72.44 650 LEU A CA 1
ATOM 5570 C C . LEU A 1 650 ? 20.922 -10.219 -5.028 1.00 72.44 650 LEU A C 1
ATOM 5572 O O . LEU A 1 650 ? 20.009 -10.849 -4.504 1.00 72.44 650 LEU A O 1
ATOM 5576 N N . ILE A 1 651 ? 21.501 -10.598 -6.163 1.00 68.19 651 ILE A N 1
ATOM 5577 C CA . ILE A 1 651 ? 21.157 -11.844 -6.850 1.00 68.19 651 ILE A CA 1
ATOM 5578 C C . ILE A 1 651 ? 22.225 -12.872 -6.493 1.00 68.19 651 ILE A C 1
ATOM 5580 O O . ILE A 1 651 ? 23.414 -12.630 -6.698 1.00 68.19 651 ILE A O 1
ATOM 5584 N N . VAL A 1 652 ? 21.798 -14.003 -5.938 1.00 71.06 652 VAL A N 1
ATOM 5585 C CA . VAL A 1 652 ? 22.664 -15.138 -5.609 1.00 71.06 652 VAL A CA 1
ATOM 5586 C C . VAL A 1 652 ? 22.228 -16.329 -6.449 1.00 71.06 652 VAL A C 1
ATOM 5588 O O . VAL A 1 652 ? 21.051 -16.675 -6.439 1.00 71.06 652 VAL A O 1
ATOM 5591 N N . GLY A 1 653 ? 23.169 -16.965 -7.141 1.00 67.69 653 GLY A N 1
ATOM 5592 C CA . GLY A 1 653 ? 22.952 -18.217 -7.865 1.00 67.69 653 GLY A CA 1
ATOM 5593 C C . GLY A 1 653 ? 23.944 -18.419 -9.001 1.00 67.69 653 GLY A C 1
ATOM 5594 O O . GLY A 1 653 ? 24.817 -17.576 -9.228 1.00 67.69 653 GLY A O 1
ATOM 5595 N N . GLU A 1 654 ? 23.808 -19.532 -9.714 1.00 63.34 654 GLU A N 1
ATOM 5596 C CA . GLU A 1 654 ? 24.529 -19.768 -10.963 1.00 63.34 654 GLU A CA 1
ATOM 5597 C C . GLU A 1 654 ? 23.876 -18.980 -12.120 1.00 63.34 654 GLU A C 1
ATOM 5599 O O . GLU A 1 654 ? 22.696 -19.171 -12.418 1.00 63.34 654 GLU A O 1
ATOM 5604 N N . PRO A 1 655 ? 24.600 -18.059 -12.785 1.00 60.09 655 PRO A N 1
ATOM 5605 C CA . PRO A 1 655 ? 24.047 -17.298 -13.900 1.00 60.09 655 PRO A CA 1
ATOM 5606 C C . PRO A 1 655 ? 23.792 -18.214 -15.099 1.00 60.09 655 PRO A C 1
ATOM 5608 O O . PRO A 1 655 ? 24.680 -18.957 -15.512 1.00 60.09 655 PRO A O 1
ATOM 5611 N N . GLU A 1 656 ? 22.608 -18.102 -15.703 1.00 51.94 656 GLU A N 1
ATOM 5612 C CA . GLU A 1 656 ? 22.218 -18.962 -16.825 1.00 51.94 656 GLU A CA 1
ATOM 5613 C C . GLU A 1 656 ? 23.088 -18.682 -18.072 1.00 51.94 656 GLU A C 1
ATOM 5615 O O . GLU A 1 656 ? 23.613 -19.616 -18.673 1.00 51.94 656 GLU A O 1
ATOM 5620 N N . TRP A 1 657 ? 23.338 -17.405 -18.426 1.00 54.66 657 TRP A N 1
ATOM 5621 C CA . TRP A 1 657 ? 24.124 -17.030 -19.621 1.00 54.66 657 TRP A CA 1
ATOM 5622 C C . TRP A 1 657 ? 24.753 -15.638 -19.556 1.00 54.66 657 TRP A C 1
ATOM 5624 O O . TRP A 1 657 ? 24.034 -14.658 -19.686 1.00 54.66 657 TRP A O 1
ATOM 5634 N N . GLY A 1 658 ? 26.081 -15.509 -19.422 1.00 53.78 658 GLY A N 1
ATOM 5635 C CA . GLY A 1 658 ? 26.820 -14.250 -19.671 1.00 53.78 658 GLY A CA 1
ATOM 5636 C C . GLY A 1 658 ? 26.394 -13.015 -18.853 1.00 53.78 658 GLY A C 1
ATOM 5637 O O . GLY A 1 658 ? 26.987 -11.948 -19.003 1.00 53.78 658 GLY A O 1
ATOM 5638 N N . MET A 1 659 ? 25.408 -13.160 -17.960 1.00 51.53 659 MET A N 1
ATOM 5639 C CA . MET A 1 659 ? 24.658 -12.064 -17.344 1.00 51.53 659 MET A CA 1
ATOM 5640 C C . MET A 1 659 ? 25.545 -11.147 -16.502 1.00 51.53 659 MET A C 1
ATOM 5642 O O . MET A 1 659 ? 25.174 -10.004 -16.255 1.00 51.53 659 MET A O 1
ATOM 5646 N N . TRP A 1 660 ? 26.711 -11.629 -16.059 1.00 57.09 660 TRP A N 1
ATOM 5647 C CA . TRP A 1 660 ? 27.559 -10.940 -15.082 1.00 57.09 660 TRP A CA 1
ATOM 5648 C C . TRP A 1 660 ? 28.967 -10.602 -15.591 1.00 57.09 660 TRP A C 1
ATOM 5650 O O . TRP A 1 660 ? 29.808 -10.191 -14.796 1.00 57.09 660 TRP A O 1
ATOM 5660 N N . GLY A 1 661 ? 29.268 -10.805 -16.883 1.00 57.19 661 GLY A N 1
ATOM 5661 C CA . GLY A 1 661 ? 30.618 -10.565 -17.427 1.00 57.19 661 GLY A CA 1
ATOM 5662 C C . GLY A 1 661 ? 31.726 -11.394 -16.751 1.00 57.19 661 GLY A C 1
ATOM 5663 O O . GLY A 1 661 ? 32.905 -11.059 -16.841 1.00 57.19 661 GLY A O 1
ATOM 5664 N N . PHE A 1 662 ? 31.344 -12.457 -16.039 1.00 67.44 662 PHE A N 1
ATOM 5665 C CA . PHE A 1 662 ? 32.246 -13.342 -15.315 1.00 67.44 662 PHE A CA 1
ATOM 5666 C C . PHE A 1 662 ? 32.948 -14.296 -16.289 1.00 67.44 662 PHE A C 1
ATOM 5668 O O . PHE A 1 662 ? 32.288 -14.947 -17.098 1.00 67.44 662 PHE A O 1
ATOM 5675 N N . ARG A 1 663 ? 34.278 -14.410 -16.191 1.00 76.69 663 ARG A N 1
ATOM 5676 C CA . ARG A 1 663 ? 35.089 -15.388 -16.931 1.00 76.69 663 ARG A CA 1
ATOM 5677 C C . ARG A 1 663 ? 35.810 -16.289 -15.937 1.00 76.69 663 ARG A C 1
ATOM 5679 O O . ARG A 1 663 ? 36.532 -15.790 -15.080 1.00 76.69 663 ARG A O 1
ATOM 5686 N N . ALA A 1 664 ? 35.608 -17.598 -16.068 1.00 83.88 664 ALA A N 1
ATOM 5687 C CA . ALA A 1 664 ? 36.304 -18.609 -15.267 1.00 83.88 664 ALA A CA 1
ATOM 5688 C C . ALA A 1 664 ? 37.695 -18.955 -15.829 1.00 83.88 664 ALA A C 1
ATOM 5690 O O . ALA A 1 664 ? 38.454 -19.658 -15.183 1.00 83.88 664 ALA A O 1
ATOM 5691 N N . TRP A 1 665 ? 38.011 -18.443 -17.020 1.00 88.69 665 TRP A N 1
ATOM 5692 C CA . TRP A 1 665 ? 39.244 -18.667 -17.764 1.00 88.69 665 TRP A CA 1
ATOM 5693 C C . TRP A 1 665 ? 39.930 -17.328 -18.060 1.00 88.69 665 TRP A C 1
ATOM 5695 O O . TRP A 1 665 ? 39.310 -16.260 -17.991 1.00 88.69 665 TRP A O 1
ATOM 5705 N N . THR A 1 666 ? 41.200 -17.370 -18.454 1.00 90.81 666 THR A N 1
ATOM 5706 C CA . THR A 1 666 ? 41.925 -16.183 -18.923 1.00 90.81 666 THR A CA 1
ATOM 5707 C C . THR A 1 666 ? 42.869 -16.505 -20.083 1.00 90.81 666 THR A C 1
ATOM 5709 O O . THR A 1 666 ? 43.055 -17.659 -20.468 1.00 90.81 666 THR A O 1
ATOM 5712 N N . VAL A 1 667 ? 43.450 -15.468 -20.685 1.00 89.38 667 VAL A N 1
ATOM 5713 C CA . VAL A 1 667 ? 44.546 -15.615 -21.650 1.00 89.38 667 VAL A CA 1
ATOM 5714 C C . VAL A 1 667 ? 45.824 -15.160 -20.975 1.00 89.38 667 VAL A C 1
ATOM 5716 O O . VAL A 1 667 ? 45.900 -14.034 -20.483 1.00 89.38 667 VAL A O 1
ATOM 5719 N N . ASP A 1 668 ? 46.843 -16.011 -20.995 1.00 88.50 668 ASP A N 1
ATOM 5720 C CA . ASP A 1 668 ? 48.188 -15.632 -20.585 1.00 88.50 668 ASP A CA 1
ATOM 5721 C C . ASP A 1 668 ? 48.686 -14.486 -21.492 1.00 88.50 668 ASP A C 1
ATOM 5723 O O . ASP A 1 668 ? 48.869 -14.689 -22.698 1.00 88.50 668 ASP A O 1
ATOM 5727 N N . PRO A 1 669 ? 48.915 -13.277 -20.952 1.00 88.00 669 PRO A N 1
ATOM 5728 C CA . PRO A 1 669 ? 49.264 -12.116 -21.763 1.00 88.00 669 PRO A CA 1
ATOM 5729 C C . PRO A 1 669 ? 50.670 -12.209 -22.374 1.00 88.00 669 PRO A C 1
ATOM 5731 O O . PRO A 1 669 ? 50.958 -11.493 -23.334 1.00 88.00 669 PRO A O 1
ATOM 5734 N N . GLU A 1 670 ? 51.556 -13.056 -21.838 1.00 85.88 670 GLU A N 1
ATOM 5735 C CA . GLU A 1 670 ? 52.921 -13.221 -22.346 1.00 85.88 670 GLU A CA 1
ATOM 5736 C C . GLU A 1 670 ? 52.989 -14.239 -23.487 1.00 85.88 670 GLU A C 1
ATOM 5738 O O . GLU A 1 670 ? 53.761 -14.059 -24.435 1.00 85.88 670 GLU A O 1
ATOM 5743 N N . THR A 1 671 ? 52.201 -15.312 -23.400 1.00 86.56 671 THR A N 1
ATOM 5744 C CA . THR A 1 671 ? 52.280 -16.448 -24.334 1.00 86.56 671 THR A CA 1
ATOM 5745 C C . THR A 1 671 ? 51.100 -16.533 -25.301 1.00 86.56 671 THR A C 1
ATOM 5747 O O . THR A 1 671 ? 51.242 -17.091 -26.391 1.00 86.56 671 THR A O 1
ATOM 5750 N N . GLY A 1 672 ? 49.952 -15.955 -24.944 1.00 87.00 672 GLY A N 1
ATOM 5751 C CA . GLY A 1 672 ? 48.692 -16.087 -25.674 1.00 87.00 672 GLY A CA 1
ATOM 5752 C C . GLY A 1 672 ? 48.009 -17.446 -25.485 1.00 87.00 672 GLY A C 1
ATOM 5753 O O . GLY A 1 672 ? 47.091 -17.764 -26.241 1.00 87.00 672 GLY A O 1
ATOM 5754 N N . ALA A 1 673 ? 48.470 -18.269 -24.535 1.00 90.69 673 ALA A N 1
ATOM 5755 C CA . ALA A 1 673 ? 47.831 -19.537 -24.199 1.00 90.69 673 ALA A CA 1
ATOM 5756 C C . ALA A 1 673 ? 46.532 -19.304 -23.413 1.00 90.69 673 ALA A C 1
ATOM 5758 O O . ALA A 1 673 ? 46.452 -18.407 -22.574 1.00 90.69 673 ALA A O 1
ATOM 5759 N N . LEU A 1 674 ? 45.528 -20.131 -23.692 1.00 91.75 674 LEU A N 1
ATOM 5760 C CA . LEU A 1 674 ? 44.256 -20.167 -22.985 1.00 91.75 674 LEU A CA 1
ATOM 5761 C C . LEU A 1 674 ? 44.420 -20.961 -21.688 1.00 91.75 674 LEU A C 1
ATOM 5763 O O . LEU A 1 674 ? 44.820 -22.121 -21.753 1.00 91.75 674 LEU A O 1
ATOM 5767 N N . ASP A 1 675 ? 44.112 -20.342 -20.558 1.00 91.44 675 ASP A N 1
ATOM 5768 C CA . ASP A 1 675 ? 44.249 -20.873 -19.199 1.00 91.44 675 ASP A CA 1
ATOM 5769 C C . ASP A 1 675 ? 42.845 -21.091 -18.630 1.00 91.44 675 ASP A C 1
ATOM 5771 O O . ASP A 1 675 ? 42.022 -20.168 -18.652 1.00 91.44 675 ASP A O 1
ATOM 5775 N N . LEU A 1 676 ? 42.516 -22.332 -18.270 1.00 91.56 676 LEU A N 1
ATOM 5776 C CA . LEU A 1 676 ? 41.122 -22.726 -18.077 1.00 91.56 676 LEU A CA 1
ATOM 5777 C C . LEU A 1 676 ? 40.595 -22.375 -16.692 1.00 91.56 676 LEU A C 1
ATOM 5779 O O . LEU A 1 676 ? 39.401 -22.135 -16.603 1.00 91.56 676 LEU A O 1
ATOM 5783 N N . ASP A 1 677 ? 41.423 -22.321 -15.651 1.00 88.00 677 ASP A N 1
ATOM 5784 C CA . ASP A 1 677 ? 40.965 -21.955 -14.301 1.00 88.00 677 ASP A CA 1
ATOM 5785 C C . ASP A 1 677 ? 41.171 -20.472 -13.941 1.00 88.00 677 ASP A C 1
ATOM 5787 O O . ASP A 1 677 ? 40.725 -20.016 -12.882 1.00 88.00 677 ASP A O 1
ATOM 5791 N N . GLY A 1 678 ? 41.805 -19.707 -14.835 1.00 85.44 678 GLY A N 1
ATOM 5792 C CA . GLY A 1 678 ? 42.029 -18.276 -14.666 1.00 85.44 678 GLY A CA 1
ATOM 5793 C C . GLY A 1 678 ? 43.200 -17.941 -13.737 1.00 85.44 678 GLY A C 1
ATOM 5794 O O . GLY A 1 678 ? 43.505 -16.752 -13.559 1.00 85.44 678 GLY A O 1
ATOM 5795 N N . ASP A 1 679 ? 43.860 -18.940 -13.146 1.00 87.50 679 ASP A N 1
ATOM 5796 C CA . ASP A 1 679 ? 45.017 -18.782 -12.275 1.00 87.50 679 ASP A CA 1
ATOM 5797 C C . ASP A 1 679 ? 46.316 -18.936 -13.077 1.00 87.50 679 ASP A C 1
ATOM 5799 O O . ASP A 1 679 ? 46.897 -20.003 -13.232 1.00 87.50 679 ASP A O 1
ATOM 5803 N N . LEU A 1 680 ? 46.895 -17.802 -13.477 1.00 86.75 680 LEU A N 1
ATOM 5804 C CA . LEU A 1 680 ? 48.182 -17.776 -14.183 1.00 86.75 680 LEU A CA 1
ATOM 5805 C C . LEU A 1 680 ? 49.385 -18.306 -13.362 1.00 86.75 680 LEU A C 1
ATOM 5807 O O . LEU A 1 680 ? 50.532 -18.213 -13.825 1.00 86.75 680 LEU A O 1
ATOM 5811 N N . SER A 1 681 ? 49.194 -18.834 -12.152 1.00 84.38 681 SER A N 1
ATOM 5812 C CA . SER A 1 681 ? 50.219 -19.584 -11.422 1.00 84.38 681 SER A CA 1
ATOM 5813 C C . SER A 1 681 ? 50.237 -21.088 -11.736 1.00 84.38 681 SER A C 1
ATOM 5815 O O . SER A 1 681 ? 51.286 -21.719 -11.548 1.00 84.38 681 SER A O 1
ATOM 5817 N N . THR A 1 682 ? 49.150 -21.651 -12.269 1.00 85.38 682 THR A N 1
ATOM 5818 C CA . THR A 1 682 ? 49.048 -23.031 -12.771 1.00 85.38 682 THR A CA 1
ATOM 5819 C C . THR A 1 682 ? 49.353 -23.089 -14.270 1.00 85.38 682 THR A C 1
ATOM 5821 O O . THR A 1 682 ? 49.132 -22.135 -15.005 1.00 85.38 682 THR A O 1
ATOM 5824 N N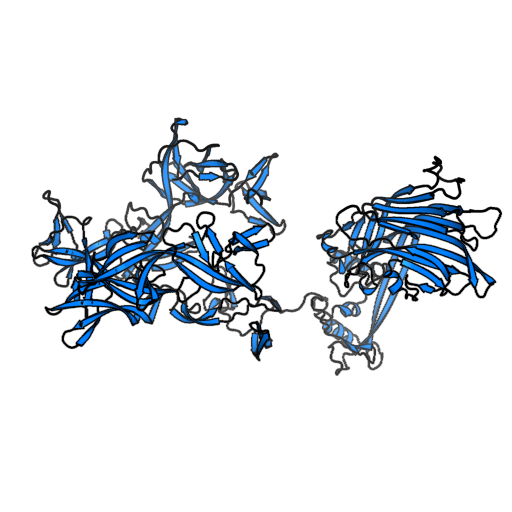 . THR A 1 683 ? 50.015 -24.159 -14.730 1.00 84.88 683 THR A N 1
ATOM 5825 C CA . THR A 1 683 ? 50.472 -24.285 -16.135 1.00 84.88 683 THR A CA 1
ATOM 5826 C C . THR A 1 683 ? 49.944 -25.524 -16.852 1.00 84.88 683 THR A C 1
ATOM 5828 O O . THR A 1 683 ? 50.123 -25.648 -18.063 1.00 84.88 683 THR A O 1
ATOM 5831 N N . ASP A 1 684 ? 49.342 -26.460 -16.117 1.00 85.88 684 ASP A N 1
ATOM 5832 C CA . ASP A 1 684 ? 48.923 -27.770 -16.637 1.00 85.88 684 ASP A CA 1
ATOM 5833 C C . ASP A 1 684 ? 47.586 -27.700 -17.400 1.00 85.88 684 ASP A C 1
ATOM 5835 O O . ASP A 1 684 ? 47.235 -28.618 -18.144 1.00 85.88 684 ASP A O 1
ATOM 5839 N N . ASP A 1 685 ? 46.862 -26.598 -17.242 1.00 87.38 685 ASP A N 1
ATOM 5840 C CA . ASP A 1 685 ? 45.569 -26.276 -17.840 1.00 87.38 685 ASP A CA 1
ATOM 5841 C C . ASP A 1 685 ? 45.684 -25.235 -18.972 1.00 87.38 685 ASP A C 1
ATOM 5843 O O . ASP A 1 685 ? 44.676 -24.726 -19.462 1.00 87.38 685 ASP A O 1
ATOM 5847 N N . ARG A 1 686 ? 46.913 -24.969 -19.441 1.00 91.69 686 ARG A N 1
ATOM 5848 C CA . ARG A 1 686 ? 47.182 -24.053 -20.555 1.00 91.69 686 ARG A CA 1
ATOM 5849 C C . ARG A 1 686 ? 47.222 -24.742 -21.907 1.00 91.69 686 ARG A C 1
ATOM 5851 O O . ARG A 1 686 ? 48.001 -25.676 -22.145 1.00 91.69 686 ARG A O 1
ATOM 5858 N N . PHE A 1 687 ? 46.474 -24.191 -22.855 1.00 94.25 687 PHE A N 1
ATOM 5859 C CA . PHE A 1 687 ? 46.353 -24.742 -24.200 1.00 94.25 687 PHE A CA 1
ATOM 5860 C C . PHE A 1 687 ? 46.428 -23.674 -25.288 1.00 94.25 687 PHE A C 1
ATOM 5862 O O . PHE A 1 687 ? 46.055 -22.520 -25.100 1.00 94.25 687 PHE A O 1
ATOM 5869 N N . TYR A 1 688 ? 46.864 -24.085 -26.476 1.00 93.44 688 TYR A N 1
ATOM 5870 C CA . TYR A 1 688 ? 46.665 -23.311 -27.697 1.00 93.44 688 TYR A CA 1
ATOM 5871 C C . TYR A 1 688 ? 45.564 -23.942 -28.537 1.00 93.44 688 TYR A C 1
ATOM 5873 O O . TYR A 1 688 ? 45.551 -25.156 -28.753 1.00 93.44 688 TYR A O 1
ATOM 5881 N N . VAL A 1 689 ? 44.684 -23.104 -29.077 1.00 90.44 689 VAL A N 1
ATOM 5882 C CA . VAL A 1 689 ? 43.593 -23.534 -29.952 1.00 90.44 689 VAL A CA 1
ATOM 5883 C C . VAL A 1 689 ? 43.854 -23.032 -31.366 1.00 90.44 689 VAL A C 1
ATOM 5885 O O . VAL A 1 689 ? 44.011 -21.837 -31.607 1.00 90.44 689 VAL A O 1
ATOM 5888 N N . LYS A 1 690 ? 43.898 -23.951 -32.331 1.00 88.94 690 LYS A N 1
ATOM 5889 C CA . LYS A 1 690 ? 43.959 -23.630 -33.757 1.00 88.94 690 LYS A CA 1
ATOM 5890 C C . LYS A 1 690 ? 42.591 -23.830 -34.386 1.00 88.94 690 LYS A C 1
ATOM 5892 O O . LYS A 1 690 ? 42.130 -24.957 -34.547 1.00 88.94 690 LYS A O 1
ATOM 5897 N N . ARG A 1 691 ? 42.017 -22.728 -34.841 1.00 86.62 691 ARG A N 1
ATOM 5898 C CA . ARG A 1 691 ? 40.808 -22.683 -35.658 1.00 86.62 691 ARG A CA 1
ATOM 5899 C C . ARG A 1 691 ? 41.134 -22.905 -37.140 1.00 86.62 691 ARG A C 1
ATOM 5901 O O . ARG A 1 691 ? 42.092 -22.328 -37.660 1.00 86.62 691 ARG A O 1
ATOM 5908 N N . VAL A 1 692 ? 40.351 -23.727 -37.836 1.00 85.56 692 VAL A N 1
ATOM 5909 C CA . VAL A 1 692 ? 40.416 -23.921 -39.295 1.00 85.56 692 VAL A CA 1
ATOM 5910 C C . VAL A 1 692 ? 39.030 -23.703 -39.889 1.00 85.56 692 VAL A C 1
ATOM 5912 O O . VAL A 1 692 ? 38.122 -24.477 -39.611 1.00 85.56 692 VAL A O 1
ATOM 5915 N N . TYR A 1 693 ? 38.897 -22.676 -40.728 1.00 81.62 693 TYR A N 1
ATOM 5916 C CA . TYR A 1 693 ? 37.653 -22.292 -41.400 1.00 81.62 693 TYR A CA 1
ATOM 5917 C C . TYR A 1 693 ? 37.759 -22.529 -42.915 1.00 81.62 693 TYR A C 1
ATOM 5919 O O . TYR A 1 693 ? 38.771 -22.177 -43.532 1.00 81.62 693 TYR A O 1
ATOM 5927 N N . VAL A 1 694 ? 36.722 -23.111 -43.526 1.00 81.50 694 VAL A N 1
ATOM 5928 C CA . VAL A 1 694 ? 36.628 -23.348 -44.979 1.00 81.50 694 VAL A CA 1
ATOM 5929 C C . VAL A 1 694 ? 35.248 -22.921 -45.480 1.00 81.50 694 VAL A C 1
ATOM 5931 O O . VAL A 1 694 ? 34.256 -23.466 -45.012 1.00 81.50 694 VAL A O 1
ATOM 5934 N N . GLY A 1 695 ? 35.179 -22.004 -46.457 1.00 77.75 695 GLY A N 1
ATOM 5935 C CA . GLY A 1 695 ? 33.919 -21.476 -47.005 1.00 77.75 695 GLY A CA 1
ATOM 5936 C C . GLY A 1 695 ? 33.836 -21.445 -48.541 1.00 77.75 695 GLY A C 1
ATOM 5937 O O . GLY A 1 695 ? 34.858 -21.458 -49.228 1.00 77.75 695 GLY A O 1
ATOM 5938 N N . THR A 1 696 ? 32.613 -21.403 -49.085 1.00 80.75 696 THR A N 1
ATOM 5939 C CA . THR A 1 696 ? 32.289 -21.213 -50.520 1.00 80.75 696 THR A CA 1
ATOM 5940 C C . THR A 1 696 ? 31.296 -20.058 -50.676 1.00 80.75 696 THR A C 1
ATOM 5942 O O . THR A 1 696 ? 30.322 -20.023 -49.933 1.00 80.75 696 THR A O 1
ATOM 5945 N N . TYR A 1 697 ? 31.500 -19.151 -51.645 1.00 78.62 697 TYR A N 1
ATOM 5946 C CA . TYR A 1 697 ? 30.715 -17.910 -51.800 1.00 78.62 697 TYR A CA 1
ATOM 5947 C C . TYR A 1 697 ? 30.257 -17.666 -53.252 1.00 78.62 697 TYR A C 1
ATOM 5949 O O . TYR A 1 697 ? 31.034 -17.874 -54.185 1.00 78.62 697 TYR A O 1
ATOM 5957 N N . HIS A 1 698 ? 29.027 -17.176 -53.447 1.00 80.19 698 HIS A N 1
ATOM 5958 C CA . HIS A 1 698 ? 28.449 -16.787 -54.747 1.00 80.19 698 HIS A CA 1
ATOM 5959 C C . HIS A 1 698 ? 27.871 -15.364 -54.682 1.00 80.19 698 HIS A C 1
ATOM 5961 O O . HIS A 1 698 ? 27.142 -15.071 -53.740 1.00 80.19 698 HIS A O 1
ATOM 5967 N N . PHE A 1 699 ? 28.150 -14.507 -55.676 1.00 80.12 699 PHE A N 1
ATOM 5968 C CA . PHE A 1 699 ? 27.755 -13.085 -55.690 1.00 80.12 699 PHE A CA 1
ATOM 5969 C C . PHE A 1 699 ? 27.157 -12.644 -57.039 1.00 80.12 699 PHE A C 1
ATOM 5971 O O . PHE A 1 699 ? 27.696 -12.995 -58.093 1.00 80.12 699 PHE A O 1
ATOM 5978 N N . ASN A 1 700 ? 26.072 -11.863 -57.016 1.00 83.38 700 ASN A N 1
ATOM 5979 C CA . ASN A 1 700 ? 25.456 -11.228 -58.191 1.00 83.38 700 ASN A CA 1
ATOM 5980 C C . ASN A 1 700 ? 24.761 -9.902 -57.805 1.00 83.38 700 ASN A C 1
ATOM 5982 O O . ASN A 1 700 ? 24.357 -9.762 -56.655 1.00 83.38 700 ASN A O 1
ATOM 5986 N N . PHE A 1 701 ? 24.575 -8.951 -58.732 1.00 85.06 701 PHE A N 1
ATOM 5987 C CA . PHE A 1 701 ? 23.839 -7.704 -58.454 1.00 85.06 701 PHE A CA 1
ATOM 5988 C C . PHE A 1 701 ? 23.093 -7.132 -59.674 1.00 85.06 701 PHE A C 1
ATOM 5990 O O . PHE A 1 701 ? 23.422 -7.425 -60.825 1.00 85.06 701 PHE A O 1
ATOM 5997 N N . THR A 1 702 ? 22.096 -6.284 -59.417 1.00 86.56 702 THR A N 1
ATOM 5998 C CA . THR A 1 702 ? 21.314 -5.527 -60.413 1.00 86.56 702 THR A CA 1
ATOM 5999 C C . THR A 1 702 ? 21.219 -4.060 -60.006 1.00 86.56 702 THR A C 1
ATOM 6001 O O . THR A 1 702 ? 21.043 -3.795 -58.825 1.00 86.56 702 THR A O 1
ATOM 6004 N N . ALA A 1 703 ? 21.282 -3.113 -60.948 1.00 84.69 703 ALA A N 1
ATOM 6005 C CA . ALA A 1 703 ? 21.219 -1.675 -60.655 1.00 84.69 703 ALA A CA 1
ATOM 6006 C C . ALA A 1 703 ? 20.198 -0.930 -61.533 1.00 84.69 703 ALA A C 1
ATOM 6008 O O . ALA A 1 703 ? 20.003 -1.282 -62.699 1.00 84.69 703 ALA A O 1
ATOM 6009 N N . ASN A 1 704 ? 19.577 0.112 -60.977 1.00 85.69 704 ASN A N 1
ATOM 6010 C CA . ASN A 1 704 ? 18.651 1.026 -61.650 1.00 85.69 704 ASN A CA 1
ATOM 6011 C C . ASN A 1 704 ? 18.926 2.463 -61.177 1.00 85.69 704 ASN A C 1
ATOM 6013 O O . ASN A 1 704 ? 18.980 2.689 -59.973 1.00 85.69 704 ASN A O 1
ATOM 6017 N N . GLY A 1 705 ? 19.100 3.427 -62.088 1.00 89.50 705 GLY A N 1
ATOM 6018 C CA . GLY A 1 705 ? 19.525 4.780 -61.715 1.00 89.50 705 GLY A CA 1
ATOM 6019 C C . GLY A 1 705 ? 19.345 5.850 -62.794 1.00 89.50 705 GLY A C 1
ATOM 6020 O O . GLY A 1 705 ? 19.101 5.544 -63.964 1.00 89.50 705 GLY A O 1
ATOM 6021 N N . MET A 1 706 ? 19.495 7.108 -62.379 1.00 91.69 706 MET A N 1
ATOM 6022 C CA . MET A 1 706 ? 19.564 8.315 -63.200 1.00 91.69 706 MET A CA 1
ATOM 6023 C C . MET A 1 706 ? 20.967 8.918 -63.102 1.00 91.69 706 MET A C 1
ATOM 6025 O O . MET A 1 706 ? 21.550 8.989 -62.022 1.00 91.69 706 MET A O 1
ATOM 6029 N N . PHE A 1 707 ? 21.470 9.394 -64.239 1.00 92.56 707 PHE A N 1
ATOM 6030 C CA . PHE A 1 707 ? 22.710 10.154 -64.329 1.00 92.56 707 PHE A CA 1
ATOM 6031 C C . PHE A 1 707 ? 22.409 11.554 -64.846 1.00 92.56 707 PHE A C 1
ATOM 6033 O O . PHE A 1 707 ? 21.676 11.704 -65.827 1.00 92.56 707 PHE A O 1
ATOM 6040 N N . VAL A 1 708 ? 22.997 12.560 -64.210 1.00 92.00 708 VAL A N 1
ATOM 6041 C CA . VAL A 1 708 ? 22.894 13.965 -64.608 1.00 92.00 708 VAL A CA 1
ATOM 6042 C C . VAL A 1 708 ? 24.302 14.493 -64.832 1.00 92.00 708 VAL A C 1
ATOM 6044 O O . VAL A 1 708 ? 25.161 14.339 -63.973 1.00 92.00 708 VAL A O 1
ATOM 6047 N N . SER A 1 709 ? 24.541 15.098 -65.991 1.00 93.62 709 SER A N 1
ATOM 6048 C CA . SER A 1 709 ? 25.777 15.825 -66.279 1.00 93.62 709 SER A CA 1
ATOM 6049 C C . SER A 1 709 ? 25.418 17.289 -66.495 1.00 93.62 709 SER A C 1
ATOM 6051 O O . SER A 1 709 ? 24.496 17.592 -67.259 1.00 93.62 709 SER A O 1
ATOM 6053 N N . LEU A 1 710 ? 26.104 18.177 -65.787 1.00 92.25 710 LEU A N 1
ATOM 6054 C CA . LEU A 1 710 ? 25.894 19.616 -65.802 1.00 92.25 710 LEU A CA 1
ATOM 6055 C C . LEU A 1 710 ? 27.221 20.293 -66.134 1.00 92.25 710 LEU A C 1
ATOM 6057 O O . LEU A 1 710 ? 28.215 20.097 -65.445 1.00 92.25 710 LEU A O 1
ATOM 6061 N N . LEU A 1 711 ? 27.223 21.107 -67.188 1.00 92.19 711 LEU A N 1
ATOM 6062 C CA . LEU A 1 711 ? 28.326 22.004 -67.516 1.00 92.19 711 LEU A CA 1
ATOM 6063 C C . LEU A 1 711 ? 27.869 23.435 -67.249 1.00 92.19 711 LEU A C 1
ATOM 6065 O O . LEU A 1 711 ? 26.939 23.917 -67.898 1.00 92.19 711 LEU A O 1
ATOM 6069 N N . TRP A 1 712 ? 28.532 24.105 -66.317 1.00 92.00 712 TRP A N 1
ATOM 6070 C CA . TRP A 1 712 ? 28.351 25.521 -66.053 1.00 92.00 712 TRP A CA 1
ATOM 6071 C C . TRP A 1 712 ? 29.514 26.302 -66.655 1.00 92.00 712 TRP A C 1
ATOM 6073 O O . TRP A 1 712 ? 30.653 26.163 -66.220 1.00 92.00 712 TRP A O 1
ATOM 6083 N N . GLU A 1 713 ? 29.219 27.112 -67.670 1.00 87.31 713 GLU A N 1
ATOM 6084 C CA . GLU A 1 713 ? 30.192 27.970 -68.350 1.00 87.31 713 GLU A CA 1
ATOM 6085 C C . GLU A 1 713 ? 29.764 29.439 -68.187 1.00 87.31 713 GLU A C 1
ATOM 6087 O O . GLU A 1 713 ? 28.985 29.959 -68.997 1.00 87.31 713 GLU A O 1
ATOM 6092 N N . PRO A 1 714 ? 30.199 30.115 -67.106 1.00 83.75 714 PRO A N 1
ATOM 6093 C CA . PRO A 1 714 ? 29.739 31.463 -66.785 1.00 83.75 714 PRO A CA 1
ATOM 6094 C C . PRO A 1 714 ? 30.295 32.528 -67.740 1.00 83.75 714 PRO A C 1
ATOM 6096 O O . PRO A 1 714 ? 29.707 33.609 -67.861 1.00 83.75 714 PRO A O 1
ATOM 6099 N N . ASN A 1 715 ? 31.407 32.254 -68.434 1.00 80.00 715 ASN A N 1
ATOM 6100 C CA . ASN A 1 715 ? 31.969 33.148 -69.441 1.00 80.00 715 ASN A CA 1
ATOM 6101 C C . ASN A 1 715 ? 32.741 32.399 -70.541 1.00 80.00 715 ASN A C 1
ATOM 6103 O O . ASN A 1 715 ? 33.944 32.193 -70.455 1.00 80.00 715 ASN A O 1
ATOM 6107 N N . VAL A 1 716 ? 32.084 32.199 -71.686 1.00 75.06 716 VAL A N 1
ATOM 6108 C CA . VAL A 1 716 ? 32.642 31.563 -72.904 1.00 75.06 716 VAL A CA 1
ATOM 6109 C C . VAL A 1 716 ? 33.909 32.217 -73.494 1.00 75.06 716 VAL A C 1
ATOM 6111 O O . VAL A 1 716 ? 34.445 31.759 -74.504 1.00 75.06 716 VAL A O 1
ATOM 6114 N N . SER A 1 717 ? 34.348 33.357 -72.953 1.00 75.94 717 SER A N 1
ATOM 6115 C CA . SER A 1 717 ? 35.544 34.085 -73.402 1.00 75.94 717 SER A CA 1
ATOM 6116 C C . SER A 1 717 ? 36.760 33.880 -72.492 1.00 75.94 717 SER A C 1
ATOM 6118 O O . SER A 1 717 ? 37.850 34.331 -72.856 1.00 75.94 717 SER A O 1
ATOM 6120 N N . GLN A 1 718 ? 36.591 33.253 -71.326 1.00 72.12 718 GLN A N 1
ATOM 6121 C CA . GLN A 1 718 ? 37.634 33.029 -70.330 1.00 72.12 718 GLN A CA 1
ATOM 6122 C C . GLN A 1 718 ? 37.781 31.520 -70.102 1.00 72.12 718 GLN A C 1
ATOM 6124 O O . GLN A 1 718 ? 36.873 30.906 -69.570 1.00 72.12 718 GLN A O 1
ATOM 6129 N N . PRO A 1 719 ? 38.898 30.905 -70.520 1.00 69.31 719 PRO A N 1
ATOM 6130 C CA . PRO A 1 719 ? 39.090 29.478 -70.301 1.00 69.31 719 PRO A CA 1
ATOM 6131 C C . PRO A 1 719 ? 39.361 29.193 -68.820 1.00 69.31 719 PRO A C 1
ATOM 6133 O O . PRO A 1 719 ? 40.038 29.991 -68.163 1.00 69.31 719 PRO A O 1
ATOM 6136 N N . PHE A 1 720 ? 38.949 28.012 -68.358 1.00 72.94 720 PHE A N 1
ATOM 6137 C CA . PHE A 1 720 ? 39.180 27.496 -67.003 1.00 72.94 720 PHE A CA 1
ATOM 6138 C C . PHE A 1 720 ? 38.377 28.206 -65.903 1.00 72.94 720 PHE A C 1
ATOM 6140 O O . PHE A 1 720 ? 38.792 28.184 -64.746 1.00 72.94 720 PHE A O 1
ATOM 6147 N N . ASP A 1 721 ? 37.244 28.826 -66.246 1.00 78.06 721 ASP A N 1
ATOM 6148 C CA . ASP A 1 721 ? 36.240 29.295 -65.278 1.00 78.06 721 ASP A CA 1
ATOM 6149 C C . ASP A 1 721 ? 34.958 28.440 -65.271 1.00 78.06 721 ASP A C 1
ATOM 6151 O O . ASP A 1 721 ? 33.965 28.803 -64.637 1.00 78.06 721 ASP A O 1
ATOM 6155 N N . GLU A 1 722 ? 34.999 27.289 -65.951 1.00 85.94 722 GLU A N 1
ATOM 6156 C CA . GLU A 1 722 ? 33.904 26.333 -66.058 1.00 85.94 722 GLU A CA 1
ATOM 6157 C C . GLU A 1 722 ? 33.877 25.341 -64.881 1.00 85.94 722 GLU A C 1
ATOM 6159 O O . GLU A 1 722 ? 34.917 24.896 -64.383 1.00 85.94 722 GLU A O 1
ATOM 6164 N N . LEU A 1 723 ? 32.671 24.921 -64.492 1.00 91.12 723 LEU A N 1
ATOM 6165 C CA . LEU A 1 723 ? 32.442 23.815 -63.560 1.00 91.12 723 LEU A CA 1
ATOM 6166 C C . LEU A 1 723 ? 31.693 22.695 -64.277 1.00 91.12 723 LEU A C 1
ATOM 6168 O O . LEU A 1 723 ? 30.631 22.911 -64.861 1.00 91.12 723 LEU A O 1
ATOM 6172 N N . ASN A 1 724 ? 32.232 21.482 -64.214 1.00 92.31 724 ASN A N 1
ATOM 6173 C CA . ASN A 1 724 ? 31.559 20.280 -64.690 1.00 92.31 724 ASN A CA 1
ATOM 6174 C C . ASN A 1 724 ? 31.140 19.421 -63.497 1.00 92.31 724 ASN A C 1
ATOM 6176 O O . ASN A 1 724 ? 31.982 19.054 -62.683 1.00 92.31 724 ASN A O 1
ATOM 6180 N N . MET A 1 725 ? 29.855 19.099 -63.397 1.00 93.25 725 MET A N 1
ATOM 6181 C CA . MET A 1 725 ? 29.306 18.246 -62.354 1.00 93.25 725 MET A CA 1
ATOM 6182 C C . MET A 1 725 ? 28.674 16.997 -62.967 1.00 93.25 725 MET A C 1
ATOM 6184 O O . MET A 1 725 ? 27.800 17.095 -63.829 1.00 93.25 725 MET A O 1
ATOM 6188 N N . ASN A 1 726 ? 29.055 15.820 -62.472 1.00 95.00 726 ASN A N 1
ATOM 6189 C CA . ASN A 1 726 ? 28.362 14.565 -62.758 1.00 95.00 726 ASN A CA 1
ATOM 6190 C C . ASN A 1 726 ? 27.695 14.060 -61.483 1.00 95.00 726 ASN A C 1
ATOM 6192 O O . ASN A 1 726 ? 28.357 13.916 -60.463 1.00 95.00 726 ASN A O 1
ATOM 6196 N N . ALA A 1 727 ? 26.410 13.739 -61.543 1.00 93.00 727 ALA A N 1
ATOM 6197 C CA . ALA A 1 727 ? 25.657 13.172 -60.434 1.00 93.00 727 ALA A CA 1
ATOM 6198 C C . ALA A 1 727 ? 25.014 11.840 -60.831 1.00 93.00 727 ALA A C 1
ATOM 6200 O O . ALA A 1 727 ? 24.566 11.661 -61.969 1.00 93.00 727 ALA A O 1
ATOM 6201 N N . TRP A 1 728 ? 24.951 10.911 -59.882 1.00 93.12 728 TRP A N 1
ATOM 6202 C CA . TRP A 1 728 ? 24.313 9.606 -60.018 1.00 93.12 728 TRP A CA 1
ATOM 6203 C C . TRP A 1 728 ? 23.380 9.352 -58.839 1.00 93.12 728 TRP A C 1
ATOM 6205 O O . TRP A 1 728 ? 23.685 9.679 -57.694 1.00 93.12 728 TRP A O 1
ATOM 6215 N N . MET A 1 729 ? 22.229 8.754 -59.126 1.00 93.69 729 MET A N 1
ATOM 6216 C CA . MET A 1 729 ? 21.257 8.377 -58.104 1.00 93.69 729 MET A CA 1
ATOM 6217 C C . MET A 1 729 ? 20.448 7.146 -58.507 1.00 93.69 729 MET A C 1
ATOM 6219 O O . MET A 1 729 ? 20.160 6.974 -59.690 1.00 93.69 729 MET A O 1
ATOM 6223 N N . GLY A 1 730 ? 20.069 6.284 -57.567 1.00 92.50 730 GLY A N 1
ATOM 6224 C CA . GLY A 1 730 ? 19.378 5.028 -57.848 1.00 92.50 730 GLY A CA 1
ATOM 6225 C C . GLY A 1 730 ? 19.540 3.970 -56.756 1.00 92.50 730 GLY A C 1
ATOM 6226 O O . GLY A 1 730 ? 19.926 4.258 -55.631 1.00 92.50 730 GLY A O 1
ATOM 6227 N N . VAL A 1 731 ? 19.272 2.713 -57.103 1.00 91.75 731 VAL A N 1
ATOM 6228 C CA . VAL A 1 731 ? 19.456 1.556 -56.213 1.00 91.75 731 VAL A CA 1
ATOM 6229 C C . VAL A 1 731 ? 20.240 0.447 -56.902 1.00 91.75 731 VAL A C 1
ATOM 6231 O O . VAL A 1 731 ? 20.101 0.235 -58.113 1.00 91.75 731 VAL A O 1
ATOM 6234 N N . SER A 1 732 ? 21.020 -0.309 -56.131 1.00 89.69 732 SER A N 1
ATOM 6235 C CA . SER A 1 732 ? 21.583 -1.586 -56.569 1.00 89.69 732 SER A CA 1
ATOM 6236 C C . SER A 1 732 ? 21.284 -2.712 -55.581 1.00 89.69 732 SER A C 1
ATOM 6238 O O . SER A 1 732 ? 21.647 -2.655 -54.413 1.00 89.69 732 SER A O 1
ATOM 6240 N N . THR A 1 733 ? 20.618 -3.764 -56.051 1.00 89.50 733 THR A N 1
ATOM 6241 C CA . THR A 1 733 ? 20.293 -4.949 -55.248 1.00 89.50 733 THR A CA 1
ATOM 6242 C C . THR A 1 733 ? 21.347 -6.021 -55.468 1.00 89.50 733 THR A C 1
ATOM 6244 O O . THR A 1 733 ? 21.607 -6.424 -56.604 1.00 89.50 733 THR A O 1
ATOM 6247 N N . HIS A 1 734 ? 21.940 -6.485 -54.380 1.00 87.94 734 HIS A N 1
ATOM 6248 C CA . HIS A 1 734 ? 22.991 -7.487 -54.323 1.00 87.94 734 HIS A CA 1
ATOM 6249 C C . HIS A 1 734 ? 22.433 -8.794 -53.770 1.00 87.94 734 HIS A C 1
ATOM 6251 O O . HIS A 1 734 ? 21.526 -8.784 -52.945 1.00 87.94 734 HIS A O 1
ATOM 6257 N N . TYR A 1 735 ? 22.996 -9.914 -54.216 1.00 85.69 735 TYR A N 1
ATOM 6258 C CA . TYR A 1 735 ? 22.647 -11.259 -53.777 1.00 85.69 735 TYR A CA 1
ATOM 6259 C C . TYR A 1 735 ? 23.919 -12.029 -53.454 1.00 85.69 735 TYR A C 1
ATOM 6261 O O . TYR A 1 735 ? 24.830 -12.124 -54.286 1.00 85.69 735 TYR A O 1
ATOM 6269 N N . TRP A 1 736 ? 23.954 -12.627 -52.271 1.00 83.12 736 TRP A N 1
ATOM 6270 C CA . TRP A 1 736 ? 25.087 -13.369 -51.752 1.00 83.12 736 TRP A CA 1
ATOM 6271 C C . TRP A 1 736 ? 24.642 -14.689 -51.125 1.00 83.12 736 TRP A C 1
ATOM 6273 O O . TRP A 1 736 ? 23.730 -14.723 -50.310 1.00 83.12 736 TRP A O 1
ATOM 6283 N N . LYS A 1 737 ? 25.290 -15.794 -51.498 1.00 82.31 737 LYS A N 1
ATOM 6284 C CA . LYS A 1 737 ? 25.108 -17.098 -50.843 1.00 82.31 737 LYS A CA 1
ATOM 6285 C C . LYS A 1 737 ? 26.452 -17.632 -50.372 1.00 82.31 737 LYS A C 1
ATOM 6287 O O . LYS A 1 737 ? 27.437 -17.547 -51.114 1.00 82.31 737 LYS A O 1
ATOM 6292 N N . TYR A 1 738 ? 26.476 -18.215 -49.179 1.00 75.94 738 TYR A N 1
ATOM 6293 C CA . TYR A 1 738 ? 27.672 -18.759 -48.551 1.00 75.94 738 TYR A CA 1
ATOM 6294 C C . TYR A 1 738 ? 27.393 -20.106 -47.872 1.00 75.94 738 TYR A C 1
ATOM 6296 O O . TYR A 1 738 ? 26.259 -20.419 -47.532 1.00 75.94 738 TYR A O 1
ATOM 6304 N N . THR A 1 739 ? 28.438 -20.912 -47.703 1.00 78.06 739 THR A N 1
ATOM 6305 C CA . THR A 1 739 ? 28.430 -22.160 -46.916 1.00 78.06 739 THR A CA 1
ATOM 6306 C C . THR A 1 739 ? 29.810 -22.340 -46.298 1.00 78.06 739 THR A C 1
ATOM 6308 O O . THR A 1 739 ? 30.791 -22.146 -47.026 1.00 78.06 739 THR A O 1
ATOM 6311 N N . TRP A 1 740 ? 29.918 -22.740 -45.029 1.00 77.94 740 TRP A N 1
ATOM 6312 C CA . TRP A 1 740 ? 31.211 -22.924 -44.359 1.00 77.94 740 TRP A CA 1
ATOM 6313 C C . TRP A 1 740 ? 31.267 -24.116 -43.389 1.00 77.94 740 TRP A C 1
ATOM 6315 O O . TRP A 1 740 ? 30.258 -24.725 -43.055 1.00 77.94 740 TRP A O 1
ATOM 6325 N N . ASN A 1 741 ? 32.475 -24.499 -42.980 1.00 81.00 741 ASN A N 1
ATOM 6326 C CA . ASN A 1 741 ? 32.724 -25.496 -41.938 1.00 81.00 741 ASN A CA 1
ATOM 6327 C C . ASN A 1 741 ? 33.933 -25.065 -41.097 1.00 81.00 741 ASN A C 1
ATOM 6329 O O . ASN A 1 741 ? 34.916 -24.541 -41.640 1.00 81.00 741 ASN A O 1
ATOM 6333 N N . GLU A 1 742 ? 33.852 -25.288 -39.789 1.00 81.56 742 GLU A N 1
ATOM 6334 C CA . GLU A 1 742 ? 34.836 -24.886 -38.799 1.00 81.56 742 GLU A CA 1
ATOM 6335 C C . GLU A 1 742 ? 35.311 -26.068 -37.939 1.00 81.56 742 GLU A C 1
ATOM 6337 O O . GLU A 1 742 ? 34.534 -26.875 -37.427 1.00 81.56 742 GLU A O 1
ATOM 6342 N N . THR A 1 743 ? 36.630 -26.189 -37.790 1.00 85.62 743 THR A N 1
ATOM 6343 C CA . THR A 1 743 ? 37.280 -27.256 -37.016 1.00 85.62 743 THR A CA 1
ATOM 6344 C C . THR A 1 743 ? 38.298 -26.671 -36.042 1.00 85.62 743 THR A C 1
ATOM 6346 O O . THR A 1 743 ? 39.152 -25.879 -36.454 1.00 85.62 743 THR A O 1
ATOM 6349 N N . TYR A 1 744 ? 38.263 -27.109 -34.782 1.00 88.00 744 TYR A N 1
ATOM 6350 C CA . TYR A 1 744 ? 39.195 -26.674 -33.738 1.00 88.00 744 TYR A CA 1
ATOM 6351 C C . TYR A 1 744 ? 40.180 -27.780 -33.364 1.00 88.00 744 TYR A C 1
ATOM 6353 O O . TYR A 1 744 ? 39.811 -28.931 -33.131 1.00 88.00 744 TYR A O 1
ATOM 6361 N N . TYR A 1 745 ? 41.457 -27.419 -33.278 1.00 90.00 745 TYR A N 1
ATOM 6362 C CA . TYR A 1 745 ? 42.532 -28.310 -32.855 1.00 90.00 745 TYR A CA 1
ATOM 6363 C C . TYR A 1 745 ? 43.201 -27.746 -31.609 1.00 90.00 745 TYR A C 1
ATOM 6365 O O . TYR A 1 745 ? 43.742 -26.643 -31.645 1.00 90.00 745 TYR A O 1
ATOM 6373 N N . TRP A 1 746 ? 43.201 -28.521 -30.532 1.00 93.50 746 TRP A N 1
ATOM 6374 C CA . TRP A 1 746 ? 43.813 -28.145 -29.263 1.00 93.50 746 TRP A CA 1
ATOM 6375 C C . TRP A 1 746 ? 45.230 -28.715 -29.149 1.00 93.50 746 TRP A C 1
ATOM 6377 O O . TRP A 1 746 ? 45.500 -29.855 -29.550 1.00 93.50 746 TRP A O 1
ATOM 6387 N N . TYR A 1 747 ? 46.140 -27.920 -28.593 1.00 93.69 747 TYR A N 1
ATOM 6388 C CA . TYR A 1 747 ? 47.543 -28.265 -28.386 1.00 93.69 747 TYR A CA 1
ATOM 6389 C C . TYR A 1 747 ? 47.974 -27.914 -26.962 1.00 93.69 747 TYR A C 1
ATOM 6391 O O . TYR A 1 747 ? 47.571 -26.879 -26.436 1.00 93.69 747 TYR A O 1
ATOM 6399 N N . TYR A 1 748 ? 48.827 -28.738 -26.354 1.00 92.50 748 TYR A N 1
ATOM 6400 C CA . TYR A 1 748 ? 49.434 -28.409 -25.060 1.00 92.50 748 TYR A CA 1
ATOM 6401 C C . TYR A 1 748 ? 50.334 -27.175 -25.188 1.00 92.50 748 TYR A C 1
ATOM 6403 O O . TYR A 1 748 ? 51.189 -27.135 -26.082 1.00 92.50 748 TYR A O 1
ATOM 6411 N N . ALA A 1 749 ? 50.200 -26.202 -24.282 1.00 89.88 749 ALA A N 1
ATOM 6412 C CA . ALA A 1 749 ? 50.993 -24.973 -24.341 1.00 89.88 749 ALA A CA 1
ATOM 6413 C C . ALA A 1 749 ? 52.503 -25.207 -24.143 1.00 89.88 749 ALA A C 1
ATOM 6415 O O . ALA A 1 749 ? 53.319 -24.530 -24.768 1.00 89.88 749 ALA A O 1
ATOM 6416 N N . GLU A 1 750 ? 52.885 -26.210 -23.346 1.00 87.44 750 GLU A N 1
ATOM 6417 C CA . GLU A 1 750 ? 54.288 -26.529 -23.041 1.00 87.44 750 GLU A CA 1
ATOM 6418 C C . GLU A 1 750 ? 55.097 -26.942 -24.286 1.00 87.44 750 GLU A C 1
ATOM 6420 O O . GLU A 1 750 ? 56.285 -26.634 -24.402 1.00 87.44 750 GLU A O 1
ATOM 6425 N N . ASN A 1 751 ? 54.479 -27.679 -25.216 1.00 88.12 751 ASN A N 1
ATOM 6426 C CA . ASN A 1 751 ? 55.217 -28.391 -26.264 1.00 88.12 751 ASN A CA 1
ATOM 6427 C C . ASN A 1 751 ? 54.563 -28.372 -27.656 1.00 88.12 751 ASN A C 1
ATOM 6429 O O . ASN A 1 751 ? 55.133 -28.942 -28.590 1.00 88.12 751 ASN A O 1
ATOM 6433 N N . MET A 1 752 ? 53.397 -27.733 -27.814 1.00 88.12 752 MET A N 1
ATOM 6434 C CA . MET A 1 752 ? 52.654 -27.619 -29.078 1.00 88.12 752 MET A CA 1
ATOM 6435 C C . MET A 1 752 ? 52.281 -28.962 -29.730 1.00 88.12 752 MET A C 1
ATOM 6437 O O . MET A 1 752 ? 51.995 -29.024 -30.929 1.00 88.12 752 MET A O 1
ATOM 6441 N N . SER A 1 753 ? 52.278 -30.059 -28.971 1.00 92.31 753 SER A N 1
ATOM 6442 C CA . SER A 1 753 ? 51.735 -31.338 -29.431 1.00 92.31 753 SER A CA 1
ATOM 6443 C C . SER A 1 753 ? 50.214 -31.356 -29.282 1.00 92.31 753 SER A C 1
ATOM 6445 O O . SER A 1 753 ? 49.660 -30.666 -28.430 1.00 92.31 753 SER A O 1
ATOM 6447 N N . SER A 1 754 ? 49.525 -32.106 -30.144 1.00 91.81 754 SER A N 1
ATOM 6448 C CA . SER A 1 754 ? 48.065 -32.226 -30.078 1.00 91.81 754 SER A CA 1
ATOM 6449 C C . SER A 1 754 ? 47.629 -32.846 -28.754 1.00 91.81 754 SER A C 1
ATOM 6451 O O . SER A 1 754 ? 48.244 -33.816 -28.303 1.00 91.81 754 SER A O 1
ATOM 6453 N N . VAL A 1 755 ? 46.558 -32.312 -28.163 1.00 92.12 755 VAL A N 1
ATOM 6454 C CA . VAL A 1 755 ? 46.001 -32.863 -26.922 1.00 92.12 755 VAL A CA 1
ATOM 6455 C C . VAL A 1 755 ? 45.558 -34.313 -27.110 1.00 92.12 755 VAL A C 1
ATOM 6457 O O . VAL A 1 755 ? 45.075 -34.700 -28.181 1.00 92.12 755 VAL A O 1
ATOM 6460 N N . SER A 1 756 ? 45.745 -35.140 -26.077 1.00 91.31 756 SER A N 1
ATOM 6461 C CA . SER A 1 756 ? 45.220 -36.505 -26.089 1.00 91.31 756 SER A CA 1
ATOM 6462 C C . SER A 1 756 ? 43.692 -36.504 -26.000 1.00 91.31 756 SER A C 1
ATOM 6464 O O . SER A 1 756 ? 43.069 -35.498 -25.657 1.00 91.31 756 SER A O 1
ATOM 6466 N N . ARG A 1 757 ? 43.074 -37.656 -26.276 1.00 90.12 757 ARG A N 1
ATOM 6467 C CA . ARG A 1 757 ? 41.622 -37.811 -26.130 1.00 90.12 757 ARG A CA 1
ATOM 6468 C C . ARG A 1 757 ? 41.184 -37.598 -24.681 1.00 90.12 757 ARG A C 1
ATOM 6470 O O . ARG A 1 757 ? 40.206 -36.908 -24.448 1.00 90.12 757 ARG A O 1
ATOM 6477 N N . GLU A 1 758 ? 41.942 -38.132 -23.728 1.00 90.69 758 GLU A N 1
ATOM 6478 C CA . GLU A 1 758 ? 41.652 -38.008 -22.299 1.00 90.69 758 GLU A CA 1
ATOM 6479 C C . GLU A 1 758 ? 41.719 -36.548 -21.827 1.00 90.69 758 GLU A C 1
ATOM 6481 O O . GLU A 1 758 ? 40.875 -36.112 -21.050 1.00 90.69 758 GLU A O 1
ATOM 6486 N N . THR A 1 759 ? 42.691 -35.770 -22.316 1.00 91.06 759 THR A N 1
ATOM 6487 C CA . THR A 1 759 ? 42.767 -34.334 -22.015 1.00 91.06 759 THR A CA 1
ATOM 6488 C C . THR A 1 759 ? 41.652 -33.556 -22.705 1.00 91.06 759 THR A C 1
ATOM 6490 O O . THR A 1 759 ? 41.098 -32.651 -22.095 1.00 91.06 759 THR A O 1
ATOM 6493 N N . MET A 1 760 ? 41.274 -33.911 -23.935 1.00 92.06 760 MET A N 1
ATOM 6494 C CA . MET A 1 760 ? 40.137 -33.273 -24.604 1.00 92.06 760 MET A CA 1
ATOM 6495 C C . MET A 1 760 ? 38.813 -33.533 -23.868 1.00 92.06 760 MET A C 1
ATOM 6497 O O . MET A 1 760 ? 37.990 -32.628 -23.766 1.00 92.06 760 MET A O 1
ATOM 6501 N N . ASP A 1 761 ? 38.620 -34.738 -23.321 1.00 90.69 761 ASP A N 1
ATOM 6502 C CA . ASP A 1 761 ? 37.454 -35.068 -22.494 1.00 90.69 761 ASP A CA 1
ATOM 6503 C C . ASP A 1 761 ? 37.453 -34.248 -21.186 1.00 90.69 761 ASP A C 1
ATOM 6505 O O . ASP A 1 761 ? 36.404 -33.752 -20.779 1.00 90.69 761 ASP A O 1
ATOM 6509 N N . MET A 1 762 ? 38.627 -34.025 -20.574 1.00 92.19 762 MET A N 1
ATOM 6510 C CA . MET A 1 762 ? 38.777 -33.114 -19.429 1.00 92.19 762 MET A CA 1
ATOM 6511 C C . MET A 1 762 ? 38.388 -31.681 -19.806 1.00 92.19 762 MET A C 1
ATOM 6513 O O . MET A 1 762 ? 37.508 -31.118 -19.163 1.00 92.19 762 MET A O 1
ATOM 6517 N N . ILE A 1 763 ? 38.959 -31.134 -20.886 1.00 92.25 763 ILE A N 1
ATOM 6518 C CA . ILE A 1 763 ? 38.662 -29.778 -21.376 1.00 92.25 763 ILE A CA 1
ATOM 6519 C C . ILE A 1 763 ? 37.155 -29.622 -21.623 1.00 92.25 763 ILE A C 1
ATOM 6521 O O . ILE A 1 763 ? 36.554 -28.648 -21.174 1.00 92.25 763 ILE A O 1
ATOM 6525 N N . ARG A 1 764 ? 36.520 -30.612 -22.268 1.00 91.50 764 ARG A N 1
ATOM 6526 C CA . ARG A 1 764 ? 35.063 -30.643 -22.465 1.00 91.50 764 ARG A CA 1
ATOM 6527 C C . ARG A 1 764 ? 34.306 -30.624 -21.145 1.00 91.50 764 ARG A C 1
ATOM 6529 O O . ARG A 1 764 ? 33.399 -29.824 -21.010 1.00 91.50 764 ARG A O 1
ATOM 6536 N N . SER A 1 765 ? 34.684 -31.452 -20.173 1.00 90.19 765 SER A N 1
ATOM 6537 C CA . SER A 1 765 ? 34.009 -31.500 -18.869 1.00 90.19 765 SER A CA 1
ATOM 6538 C C . SER A 1 765 ? 34.232 -30.257 -18.001 1.00 90.19 765 SER A C 1
ATOM 6540 O O . SER A 1 765 ? 33.437 -29.991 -17.101 1.00 90.19 765 SER A O 1
ATOM 6542 N N . THR A 1 766 ? 35.303 -29.500 -18.242 1.00 90.38 766 THR A N 1
ATOM 6543 C CA . THR A 1 766 ? 35.564 -28.216 -17.579 1.00 90.38 766 THR A CA 1
ATOM 6544 C C . THR A 1 766 ? 34.676 -27.119 -18.157 1.00 90.38 766 THR A C 1
ATOM 6546 O O . THR A 1 766 ? 34.128 -26.315 -17.413 1.00 90.38 766 THR A O 1
ATOM 6549 N N . ILE A 1 767 ? 34.506 -27.124 -19.479 1.00 89.44 767 ILE A N 1
ATOM 6550 C CA . ILE A 1 767 ? 33.829 -26.066 -20.233 1.00 89.44 767 ILE A CA 1
ATOM 6551 C C . ILE A 1 767 ? 32.319 -26.317 -20.374 1.00 89.44 767 ILE A C 1
ATOM 6553 O O . ILE A 1 767 ? 31.561 -25.352 -20.432 1.00 89.44 767 ILE A O 1
ATOM 6557 N N . LEU A 1 768 ? 31.877 -27.577 -20.421 1.00 87.81 768 LEU A N 1
ATOM 6558 C CA . LEU A 1 768 ? 30.486 -27.989 -20.644 1.00 87.81 768 LEU A CA 1
ATOM 6559 C C . LEU A 1 768 ? 29.908 -28.784 -19.456 1.00 87.81 768 LEU A C 1
ATOM 6561 O O . LEU A 1 768 ? 30.647 -29.443 -18.715 1.00 87.81 768 LEU A O 1
ATOM 6565 N N . ASP A 1 769 ? 28.588 -28.719 -19.280 1.00 83.88 769 ASP A N 1
ATOM 6566 C CA . ASP A 1 769 ? 27.789 -29.547 -18.365 1.00 83.88 769 ASP A CA 1
ATOM 6567 C C . ASP A 1 769 ? 27.484 -30.948 -18.949 1.00 83.88 769 ASP A C 1
ATOM 6569 O O . ASP A 1 769 ? 28.030 -31.342 -19.985 1.00 83.88 769 ASP A O 1
ATOM 6573 N N . GLU A 1 770 ? 26.674 -31.749 -18.246 1.00 81.94 770 GLU A N 1
ATOM 6574 C CA . GLU A 1 770 ? 26.330 -33.116 -18.677 1.00 81.94 770 GLU A CA 1
ATOM 6575 C C . GLU A 1 770 ? 25.393 -33.130 -19.900 1.00 81.94 770 GLU A C 1
ATOM 6577 O O . GLU A 1 770 ? 25.380 -34.098 -20.668 1.00 81.94 770 GLU A O 1
ATOM 6582 N N . GLU A 1 771 ? 24.651 -32.046 -20.105 1.00 75.94 771 GLU A N 1
ATOM 6583 C CA . GLU A 1 771 ? 23.714 -31.805 -21.198 1.00 75.94 771 GLU A CA 1
ATOM 6584 C C . GLU A 1 771 ? 24.391 -31.216 -22.451 1.00 75.94 771 GLU A C 1
ATOM 6586 O O . GLU A 1 771 ? 23.783 -31.197 -23.524 1.00 75.94 771 GLU A O 1
ATOM 6591 N N . GLY A 1 772 ? 25.654 -30.795 -22.342 1.00 74.12 772 GLY A N 1
ATOM 6592 C CA . GLY A 1 772 ? 26.442 -30.197 -23.421 1.00 74.12 772 GLY A CA 1
ATOM 6593 C C . GLY A 1 772 ? 26.339 -28.671 -23.514 1.00 74.12 772 GLY A C 1
ATOM 6594 O O . GLY A 1 772 ? 26.826 -28.099 -24.492 1.00 74.12 772 GLY A O 1
ATOM 6595 N N . ASN A 1 773 ? 25.748 -27.998 -22.525 1.00 76.81 773 ASN A N 1
ATOM 6596 C CA . ASN A 1 773 ? 25.725 -26.538 -22.443 1.00 76.81 773 ASN A CA 1
ATOM 6597 C C . ASN A 1 773 ? 26.997 -26.000 -21.767 1.00 76.81 773 ASN A C 1
ATOM 6599 O O . ASN A 1 773 ? 27.617 -26.697 -20.966 1.00 76.81 773 ASN A O 1
ATOM 6603 N N . PRO A 1 774 ? 27.410 -24.755 -22.054 1.00 78.69 774 PRO A N 1
ATOM 6604 C CA . PRO A 1 774 ? 28.539 -24.122 -21.381 1.00 78.69 774 PRO A CA 1
ATOM 6605 C C . PRO A 1 774 ? 28.304 -23.945 -19.877 1.00 78.69 774 PRO A C 1
ATOM 6607 O O . PRO A 1 774 ? 27.274 -23.418 -19.467 1.00 78.69 774 PRO A O 1
ATOM 6610 N N . LYS A 1 775 ? 29.302 -24.293 -19.062 1.00 82.50 775 LYS A N 1
ATOM 6611 C CA . LYS A 1 775 ? 29.316 -23.997 -17.624 1.00 82.50 775 LYS A CA 1
ATOM 6612 C C . LYS A 1 775 ? 29.504 -22.499 -17.348 1.00 82.50 775 LYS A C 1
ATOM 6614 O O . LYS A 1 775 ? 30.121 -21.804 -18.170 1.00 82.50 775 LYS A O 1
ATOM 6619 N N . PRO A 1 776 ? 29.062 -22.002 -16.173 1.00 79.12 776 PRO A N 1
ATOM 6620 C CA . PRO A 1 776 ? 29.250 -20.610 -15.789 1.00 79.12 776 PRO A CA 1
ATOM 6621 C C . PRO A 1 776 ? 30.702 -20.140 -15.943 1.00 79.12 776 PRO A C 1
ATOM 6623 O O . PRO A 1 776 ? 31.633 -20.748 -15.421 1.00 79.12 776 PRO A O 1
ATOM 6626 N N . GLY A 1 777 ? 30.898 -19.050 -16.685 1.00 76.12 777 GLY A N 1
ATOM 6627 C CA . GLY A 1 777 ? 32.204 -18.439 -16.937 1.00 76.12 777 GLY A CA 1
ATOM 6628 C C . GLY A 1 777 ? 32.934 -18.916 -18.195 1.00 76.12 777 GLY A C 1
ATOM 6629 O O . GLY A 1 777 ? 33.950 -18.311 -18.533 1.00 76.12 777 GLY A O 1
ATOM 6630 N N . TYR A 1 778 ? 32.435 -19.931 -18.914 1.00 83.06 778 TYR A N 1
ATOM 6631 C CA . TYR A 1 778 ? 33.102 -20.530 -20.087 1.00 83.06 778 TYR A CA 1
ATOM 6632 C C . TYR A 1 778 ? 32.397 -20.298 -21.434 1.00 83.06 778 TYR A C 1
ATOM 6634 O O . TYR A 1 778 ? 32.864 -20.783 -22.467 1.00 83.06 778 TYR A O 1
ATOM 6642 N N . TRP A 1 779 ? 31.300 -19.534 -21.454 1.00 77.44 779 TRP A N 1
ATOM 6643 C CA . TRP A 1 779 ? 30.441 -19.334 -22.633 1.00 77.44 779 TRP A CA 1
ATOM 6644 C C . TRP A 1 779 ? 31.193 -18.905 -23.903 1.00 77.44 779 TRP A C 1
ATOM 6646 O O . TRP A 1 779 ? 30.877 -19.377 -24.993 1.00 77.44 779 TRP A O 1
ATOM 6656 N N . GLU A 1 780 ? 32.211 -18.054 -23.763 1.00 76.06 780 GLU A N 1
ATOM 6657 C CA . GLU A 1 780 ? 32.992 -17.511 -24.884 1.00 76.06 780 GLU A CA 1
ATOM 6658 C C . GLU A 1 780 ? 33.895 -18.549 -25.571 1.00 76.06 780 GLU A C 1
ATOM 6660 O O . GLU A 1 780 ? 34.188 -18.432 -26.760 1.00 76.06 780 GLU A O 1
ATOM 6665 N N . ILE A 1 781 ? 34.337 -19.579 -24.845 1.00 82.56 781 ILE A N 1
ATOM 6666 C CA . ILE A 1 781 ? 35.262 -20.597 -25.372 1.00 82.56 781 ILE A CA 1
ATOM 6667 C C . ILE A 1 781 ? 34.591 -21.950 -25.605 1.00 82.56 781 ILE A C 1
ATOM 6669 O O . ILE A 1 781 ? 35.195 -22.849 -26.189 1.00 82.56 781 ILE A O 1
ATOM 6673 N N . ALA A 1 782 ? 33.323 -22.094 -25.216 1.00 83.75 782 ALA A N 1
ATOM 6674 C CA . ALA A 1 782 ? 32.570 -23.336 -25.342 1.00 83.75 782 ALA A CA 1
ATOM 6675 C C . ALA A 1 782 ? 32.411 -23.829 -26.782 1.00 83.75 782 ALA A C 1
ATOM 6677 O O . ALA A 1 782 ? 32.414 -25.032 -27.030 1.00 83.75 782 ALA A O 1
ATOM 6678 N N . MET A 1 783 ? 32.368 -22.928 -27.763 1.00 76.25 783 MET A N 1
ATOM 6679 C CA . MET A 1 783 ? 32.347 -23.337 -29.171 1.00 76.25 783 MET A CA 1
ATOM 6680 C C . MET A 1 783 ? 33.625 -24.067 -29.604 1.00 76.25 783 MET A C 1
ATOM 6682 O O . MET A 1 783 ? 33.581 -24.893 -30.509 1.00 76.25 783 MET A O 1
ATOM 6686 N N . MET A 1 784 ? 34.760 -23.806 -28.949 1.00 86.31 784 MET A N 1
ATOM 6687 C CA . MET A 1 784 ? 36.060 -24.322 -29.375 1.00 86.31 784 MET A CA 1
ATOM 6688 C C . MET A 1 784 ? 36.233 -25.816 -29.087 1.00 86.31 784 MET A C 1
ATOM 6690 O O . MET A 1 784 ? 37.175 -26.429 -29.591 1.00 86.31 784 MET A O 1
ATOM 6694 N N . VAL A 1 785 ? 35.363 -26.425 -28.273 1.00 87.38 785 VAL A N 1
ATOM 6695 C CA . VAL A 1 785 ? 35.479 -27.845 -27.907 1.00 87.38 785 VAL A CA 1
ATOM 6696 C C . VAL A 1 785 ? 34.748 -28.795 -28.860 1.00 87.38 785 VAL A C 1
ATOM 6698 O O . VAL A 1 785 ? 34.918 -30.019 -28.753 1.00 87.38 785 VAL A O 1
ATOM 6701 N N . GLU A 1 786 ? 34.008 -28.261 -29.839 1.00 82.94 786 GLU A N 1
ATOM 6702 C CA . GLU A 1 786 ? 33.250 -29.021 -30.839 1.00 82.94 786 GLU A CA 1
ATOM 6703 C C . GLU A 1 786 ? 33.425 -28.467 -32.261 1.00 82.94 786 GLU A C 1
ATOM 6705 O O . GLU A 1 786 ? 33.501 -27.264 -32.476 1.00 82.94 786 GLU A O 1
ATOM 6710 N N . ASN A 1 787 ? 33.491 -29.354 -33.259 1.00 82.75 787 ASN A N 1
ATOM 6711 C CA . ASN A 1 787 ? 33.539 -28.944 -34.667 1.00 82.75 787 ASN A CA 1
ATOM 6712 C C . ASN A 1 787 ? 32.127 -28.617 -35.154 1.00 82.75 787 ASN A C 1
ATOM 6714 O O . ASN A 1 787 ? 31.198 -29.339 -34.797 1.00 82.75 787 ASN A O 1
ATOM 6718 N N . ARG A 1 788 ? 31.980 -27.593 -36.002 1.00 78.19 788 ARG A N 1
ATOM 6719 C CA . ARG A 1 788 ? 30.670 -27.128 -36.481 1.00 78.19 788 ARG A CA 1
ATOM 6720 C C . ARG A 1 788 ? 30.633 -26.971 -37.995 1.00 78.19 788 ARG A C 1
ATOM 6722 O O . ARG A 1 788 ? 31.488 -26.314 -38.588 1.00 78.19 788 ARG A O 1
ATOM 6729 N N . SER A 1 789 ? 29.615 -27.554 -38.611 1.00 82.00 789 SER A N 1
ATOM 6730 C CA . SER A 1 789 ? 29.246 -27.362 -40.012 1.00 82.00 789 SER A CA 1
ATOM 6731 C C . SER A 1 789 ? 28.180 -26.274 -40.167 1.00 82.00 789 SER A C 1
ATOM 6733 O O . SER A 1 789 ? 27.523 -25.887 -39.201 1.00 82.00 789 SER A O 1
ATOM 6735 N N . TRP A 1 790 ? 27.986 -25.786 -41.395 1.00 79.75 790 TRP A N 1
ATOM 6736 C CA . TRP A 1 790 ? 26.898 -24.856 -41.705 1.00 79.75 790 TRP A CA 1
ATOM 6737 C C . TRP A 1 790 ? 25.523 -25.451 -41.379 1.00 79.75 790 TRP A C 1
ATOM 6739 O O . TRP A 1 790 ? 24.648 -24.748 -40.883 1.00 79.75 790 TRP A O 1
ATOM 6749 N N . GLU A 1 791 ? 25.348 -26.758 -41.583 1.00 82.38 791 GLU A N 1
ATOM 6750 C CA . GLU A 1 791 ? 24.131 -27.477 -41.212 1.00 82.38 791 GLU A CA 1
ATOM 6751 C C . GLU A 1 791 ? 23.843 -27.413 -39.703 1.00 82.38 791 GLU A C 1
ATOM 6753 O O . GLU A 1 791 ? 22.691 -27.191 -39.327 1.00 82.38 791 GLU A O 1
ATOM 6758 N N . ASP A 1 792 ? 24.875 -27.525 -38.858 1.00 79.25 792 ASP A N 1
ATOM 6759 C CA . ASP A 1 792 ? 24.734 -27.433 -37.396 1.00 79.25 792 ASP A CA 1
ATOM 6760 C C . ASP A 1 792 ? 24.307 -26.018 -36.963 1.00 79.25 792 ASP A C 1
ATOM 6762 O O . ASP A 1 792 ? 23.496 -25.846 -36.054 1.00 79.25 792 ASP A O 1
ATOM 6766 N N . ILE A 1 793 ? 24.801 -24.982 -37.649 1.00 77.81 793 ILE A N 1
ATOM 6767 C CA . ILE A 1 793 ? 24.414 -23.586 -37.394 1.00 77.81 793 ILE A CA 1
ATOM 6768 C C . ILE A 1 793 ? 22.978 -23.306 -37.845 1.00 77.81 793 ILE A C 1
ATOM 6770 O O . ILE A 1 793 ? 22.242 -22.624 -37.139 1.00 77.81 793 ILE A O 1
ATOM 6774 N N . LEU A 1 794 ? 22.544 -23.860 -38.980 1.00 81.06 794 LEU A N 1
ATOM 6775 C CA . LEU A 1 794 ? 21.155 -23.749 -39.439 1.00 81.06 794 LEU A CA 1
ATOM 6776 C C . LEU A 1 794 ? 20.173 -24.491 -38.521 1.00 81.06 794 LEU A C 1
ATOM 6778 O O . LEU A 1 794 ? 19.003 -24.119 -38.430 1.00 81.06 794 LEU A O 1
ATOM 6782 N N . GLU A 1 795 ? 20.592 -25.586 -37.887 1.00 82.31 795 GLU A N 1
ATOM 6783 C CA . GLU A 1 795 ? 19.803 -26.261 -36.850 1.00 82.31 795 GLU A CA 1
ATOM 6784 C C . GLU A 1 795 ? 19.720 -25.408 -35.581 1.00 82.31 795 GLU A C 1
ATOM 6786 O O . GLU A 1 795 ? 18.616 -25.116 -35.126 1.00 82.31 795 GLU A O 1
ATOM 6791 N N . MET A 1 796 ? 20.850 -24.877 -35.111 1.00 75.88 796 MET A N 1
ATOM 6792 C CA . MET A 1 796 ? 20.898 -23.961 -33.969 1.00 75.88 796 MET A CA 1
ATOM 6793 C C . MET A 1 796 ? 20.049 -22.703 -34.181 1.00 75.88 796 MET A C 1
ATOM 6795 O O . MET A 1 796 ? 19.288 -22.322 -33.298 1.00 75.88 796 MET A O 1
ATOM 6799 N N . ALA A 1 797 ? 20.116 -22.088 -35.363 1.00 77.38 797 ALA A N 1
ATOM 6800 C CA . ALA A 1 797 ? 19.295 -20.933 -35.713 1.00 77.38 797 ALA A CA 1
ATOM 6801 C C . ALA A 1 797 ? 17.793 -21.252 -35.647 1.00 77.38 797 ALA A C 1
ATOM 6803 O O . ALA A 1 797 ? 17.008 -20.437 -35.170 1.00 77.38 797 ALA A O 1
ATOM 6804 N N . ARG A 1 798 ? 17.385 -22.465 -36.052 1.00 80.81 798 ARG A N 1
ATOM 6805 C CA . ARG A 1 798 ? 15.989 -22.922 -35.945 1.00 80.81 798 ARG A CA 1
ATOM 6806 C C . ARG A 1 798 ? 15.562 -23.166 -34.501 1.00 80.81 798 ARG A C 1
ATOM 6808 O O . ARG A 1 798 ? 14.439 -22.818 -34.151 1.00 80.81 798 ARG A O 1
ATOM 6815 N N . GLU A 1 799 ? 16.430 -23.746 -33.677 1.00 78.38 799 GLU A N 1
ATOM 6816 C CA . GLU A 1 799 ? 16.156 -23.971 -32.251 1.00 78.38 799 GLU A CA 1
ATOM 6817 C C . GLU A 1 799 ? 16.093 -22.663 -31.455 1.00 78.38 799 GLU A C 1
ATOM 6819 O O . GLU A 1 799 ? 15.257 -22.521 -30.565 1.00 78.38 799 GLU A O 1
ATOM 6824 N N . LYS A 1 800 ? 16.969 -21.707 -31.779 1.00 72.00 800 LYS A N 1
ATOM 6825 C CA . LYS A 1 800 ? 17.123 -20.430 -31.068 1.00 72.00 800 LYS A CA 1
ATOM 6826 C C . LYS A 1 800 ? 16.296 -19.285 -31.662 1.00 72.00 800 LYS A C 1
ATOM 6828 O O . LYS A 1 800 ? 16.278 -18.202 -31.089 1.00 72.00 800 LYS A O 1
ATOM 6833 N N . GLY A 1 801 ? 15.609 -19.509 -32.783 1.00 74.94 801 GLY A N 1
ATOM 6834 C CA . GLY A 1 801 ? 14.784 -18.493 -33.443 1.00 74.94 801 GLY A CA 1
ATOM 6835 C C . GLY A 1 801 ? 15.585 -17.362 -34.098 1.00 74.94 801 GLY A C 1
ATOM 6836 O O . GLY A 1 801 ? 15.103 -16.235 -34.144 1.00 74.94 801 GLY A O 1
ATOM 6837 N N . TRP A 1 802 ? 16.799 -17.639 -34.583 1.00 80.31 802 TRP A N 1
ATOM 6838 C CA . TRP A 1 802 ? 17.628 -16.673 -35.312 1.00 80.31 802 TRP A CA 1
ATOM 6839 C C . TRP A 1 802 ? 17.168 -16.580 -36.767 1.00 80.31 802 TRP A C 1
ATOM 6841 O O . TRP A 1 802 ? 17.626 -17.319 -37.639 1.00 80.31 802 TRP A O 1
ATOM 6851 N N . ASP A 1 803 ? 16.231 -15.678 -37.019 1.00 76.06 803 ASP A N 1
ATOM 6852 C CA . ASP A 1 803 ? 15.598 -15.446 -38.319 1.00 76.06 803 ASP A CA 1
ATOM 6853 C C . ASP A 1 803 ? 16.541 -14.849 -39.379 1.00 76.06 803 ASP A C 1
ATOM 6855 O O . ASP A 1 803 ? 16.340 -15.089 -40.571 1.00 76.06 803 ASP A O 1
ATOM 6859 N N . TRP A 1 804 ? 17.618 -14.169 -38.972 1.00 78.56 804 TRP A N 1
ATOM 6860 C CA . TRP A 1 804 ? 18.640 -13.634 -39.887 1.00 78.56 804 TRP A CA 1
ATOM 6861 C C . TRP A 1 804 ? 19.620 -14.692 -40.436 1.00 78.56 804 TRP A C 1
ATOM 6863 O O . TRP A 1 804 ? 20.378 -14.407 -41.367 1.00 78.56 804 TRP A O 1
ATOM 6873 N N . ILE A 1 805 ? 19.626 -15.922 -39.902 1.00 79.81 805 ILE A N 1
ATOM 6874 C CA . ILE A 1 805 ? 20.490 -17.021 -40.366 1.00 79.81 805 ILE A CA 1
ATOM 6875 C C . ILE A 1 805 ? 19.677 -18.035 -41.179 1.00 79.81 805 ILE A C 1
ATOM 6877 O O . ILE A 1 805 ? 18.829 -18.752 -40.652 1.00 79.81 805 ILE A O 1
ATOM 6881 N N . SER A 1 806 ? 19.971 -18.151 -42.478 1.00 75.12 806 SER A N 1
ATOM 6882 C CA . SER A 1 806 ? 19.277 -19.078 -43.382 1.00 75.12 806 SER A CA 1
ATOM 6883 C C . SER A 1 806 ? 20.172 -19.595 -44.519 1.00 75.12 806 SER A C 1
ATOM 6885 O O . SER A 1 806 ? 21.220 -19.021 -44.813 1.00 75.12 806 SER A O 1
ATOM 6887 N N . ASP A 1 807 ? 19.758 -20.684 -45.188 1.00 73.25 807 ASP A N 1
ATOM 6888 C CA . ASP A 1 807 ? 20.438 -21.223 -46.389 1.00 73.25 807 ASP A CA 1
ATOM 6889 C C . ASP A 1 807 ? 20.006 -20.516 -47.696 1.00 73.25 807 ASP A C 1
ATOM 6891 O O . ASP A 1 807 ? 20.351 -20.928 -48.812 1.00 73.25 807 ASP A O 1
ATOM 6895 N N . GLU A 1 808 ? 19.216 -19.450 -47.593 1.00 73.44 808 GLU A N 1
ATOM 6896 C CA . GLU A 1 808 ? 18.788 -18.667 -48.748 1.00 73.44 808 GLU A CA 1
ATOM 6897 C C . GLU A 1 808 ? 19.869 -17.662 -49.182 1.00 73.44 808 GLU A C 1
ATOM 6899 O O . GLU A 1 808 ? 20.915 -17.505 -48.550 1.00 73.44 808 GLU A O 1
ATOM 6904 N N . TYR A 1 809 ? 19.662 -17.010 -50.330 1.00 76.19 809 TYR A N 1
ATOM 6905 C CA . TYR A 1 809 ? 20.516 -15.885 -50.705 1.00 76.19 809 TYR A CA 1
ATOM 6906 C C . TYR A 1 809 ? 20.249 -14.727 -49.747 1.00 76.19 809 TYR A C 1
ATOM 6908 O O . TYR A 1 809 ? 19.121 -14.254 -49.662 1.00 76.19 809 TYR A O 1
ATOM 6916 N N . GLN A 1 810 ? 21.300 -14.226 -49.111 1.00 80.38 810 GLN A N 1
ATOM 6917 C CA . GLN A 1 810 ? 21.266 -12.934 -48.447 1.00 80.38 810 GLN A CA 1
ATOM 6918 C C . GLN A 1 810 ? 21.214 -11.848 -49.512 1.00 80.38 810 GLN A C 1
ATOM 6920 O O . GLN A 1 810 ? 22.046 -11.829 -50.426 1.00 80.38 810 GLN A O 1
ATOM 6925 N N . SER A 1 811 ? 20.236 -10.956 -49.420 1.00 84.00 811 SER A N 1
ATOM 6926 C CA . SER A 1 811 ? 20.092 -9.844 -50.352 1.00 84.00 811 SER A CA 1
ATOM 6927 C C . SER A 1 811 ? 20.056 -8.521 -49.621 1.00 84.00 811 SER A C 1
ATOM 6929 O O . SER A 1 811 ? 19.353 -8.398 -48.627 1.00 84.00 811 SER A O 1
ATOM 6931 N N . TRP A 1 812 ? 20.752 -7.529 -50.161 1.00 87.88 812 TRP A N 1
ATOM 6932 C CA . TRP A 1 812 ? 20.652 -6.153 -49.694 1.00 87.88 812 TRP A CA 1
ATOM 6933 C C . TRP A 1 812 ? 20.580 -5.189 -50.871 1.00 87.88 812 TRP A C 1
ATOM 6935 O O . TRP A 1 812 ? 21.119 -5.439 -51.951 1.00 87.88 812 TRP A O 1
ATOM 6945 N N . THR A 1 813 ? 19.927 -4.062 -50.654 1.00 89.62 813 THR A N 1
ATOM 6946 C CA . THR A 1 813 ? 19.820 -2.949 -51.582 1.00 89.62 813 THR A CA 1
ATOM 6947 C C . THR A 1 813 ? 20.714 -1.807 -51.109 1.00 89.62 813 THR A C 1
ATOM 6949 O O . THR A 1 813 ? 20.582 -1.298 -50.004 1.00 89.62 813 THR A O 1
ATOM 6952 N N . TRP A 1 814 ? 21.640 -1.385 -51.962 1.00 90.06 814 TRP A N 1
ATOM 6953 C CA . TRP A 1 814 ? 22.465 -0.208 -51.744 1.00 90.06 814 TRP A CA 1
ATOM 6954 C C . TRP A 1 814 ? 21.798 1.016 -52.365 1.00 90.06 814 TRP A C 1
ATOM 6956 O O . TRP A 1 814 ? 21.418 0.998 -53.541 1.00 90.06 814 TRP A O 1
ATOM 6966 N N . ILE A 1 815 ? 21.675 2.078 -51.571 1.00 89.81 815 ILE A N 1
ATOM 6967 C CA . ILE A 1 815 ? 21.262 3.399 -52.041 1.00 89.81 815 ILE A CA 1
ATOM 6968 C C . ILE A 1 815 ? 22.452 4.005 -52.777 1.00 89.81 815 ILE A C 1
ATOM 6970 O O . ILE A 1 815 ? 23.492 4.300 -52.193 1.00 89.81 815 ILE A O 1
ATOM 6974 N N . TRP A 1 816 ? 22.305 4.165 -54.084 1.00 86.50 816 TRP A N 1
ATOM 6975 C CA . TRP A 1 816 ? 23.321 4.770 -54.922 1.00 86.50 816 TRP A CA 1
ATOM 6976 C C . TRP A 1 816 ? 22.997 6.255 -55.028 1.00 86.50 816 TRP A C 1
ATOM 6978 O O . TRP A 1 816 ? 22.034 6.605 -55.691 1.00 86.50 816 TRP A O 1
ATOM 6988 N N . PHE A 1 817 ? 23.740 7.131 -54.356 1.00 91.44 817 PHE A N 1
ATOM 6989 C CA . PHE A 1 817 ? 23.576 8.584 -54.463 1.00 91.44 817 PHE A CA 1
ATOM 6990 C C . PHE A 1 817 ? 24.936 9.262 -54.314 1.00 91.44 817 PHE A C 1
ATOM 6992 O O . PHE A 1 817 ? 25.665 8.992 -53.359 1.00 91.44 817 PHE A O 1
ATOM 6999 N N . GLY A 1 818 ? 25.287 10.127 -55.257 1.00 91.50 818 GLY A N 1
ATOM 7000 C CA . GLY A 1 818 ? 26.531 10.878 -55.206 1.00 91.50 818 GLY A CA 1
ATOM 7001 C C . GLY A 1 818 ? 26.691 11.834 -56.375 1.00 91.50 818 GLY A C 1
ATOM 7002 O O . GLY A 1 818 ? 25.953 11.782 -57.362 1.00 91.50 818 GLY A O 1
ATOM 7003 N N . PHE A 1 819 ? 27.662 12.726 -56.254 1.00 93.31 819 PHE A N 1
ATOM 7004 C CA . PHE A 1 819 ? 28.049 13.645 -57.311 1.00 93.31 819 PHE A CA 1
ATOM 7005 C C . PHE A 1 819 ? 29.527 13.991 -57.211 1.00 93.31 819 PHE A C 1
ATOM 7007 O O . PHE A 1 819 ? 30.142 13.924 -56.148 1.00 93.31 819 PHE A O 1
ATOM 7014 N N . GLU A 1 820 ? 30.102 14.367 -58.339 1.00 93.62 820 GLU A N 1
ATOM 7015 C CA . GLU A 1 820 ? 31.465 14.853 -58.449 1.00 93.62 820 GLU A CA 1
ATOM 7016 C C . GLU A 1 820 ? 31.500 16.157 -59.233 1.00 93.62 820 GLU A C 1
ATOM 7018 O O . GLU A 1 820 ? 30.698 16.367 -60.143 1.00 93.62 820 GLU A O 1
ATOM 7023 N N . GLN A 1 821 ? 32.438 17.021 -58.867 1.00 91.50 821 GLN A N 1
ATOM 7024 C CA . GLN A 1 821 ? 32.656 18.329 -59.458 1.00 91.50 821 GLN A CA 1
ATOM 7025 C C . GLN A 1 821 ? 34.087 18.427 -59.961 1.00 91.50 821 GLN A C 1
ATOM 7027 O O . GLN A 1 821 ? 35.018 18.001 -59.279 1.00 91.50 821 GLN A O 1
ATOM 7032 N N . PHE A 1 822 ? 34.253 19.049 -61.119 1.00 91.56 822 PHE A N 1
ATOM 7033 C CA . PHE A 1 822 ? 35.530 19.330 -61.749 1.00 91.56 822 PHE A CA 1
ATOM 7034 C C . PHE A 1 822 ? 35.595 20.813 -62.084 1.00 91.56 822 PHE A C 1
ATOM 7036 O O . PHE A 1 822 ? 34.792 21.298 -62.884 1.00 91.56 822 PHE A O 1
ATOM 7043 N N . TYR A 1 823 ? 36.537 21.528 -61.478 1.00 90.25 823 TYR A N 1
ATOM 7044 C CA . TYR A 1 823 ? 36.720 22.963 -61.687 1.00 90.25 823 TYR A CA 1
ATOM 7045 C C . TYR A 1 823 ? 38.170 23.383 -61.427 1.00 90.25 823 TYR A C 1
ATOM 7047 O O . TYR A 1 823 ? 39.004 22.594 -60.970 1.00 90.25 823 TYR A O 1
ATOM 7055 N N . HIS A 1 824 ? 38.486 24.636 -61.746 1.00 86.94 824 HIS A N 1
ATOM 7056 C CA . HIS A 1 824 ? 39.773 25.252 -61.446 1.00 86.94 824 HIS A CA 1
ATOM 7057 C C . HIS A 1 824 ? 39.594 26.361 -60.407 1.00 86.94 824 HIS A C 1
ATOM 7059 O O . HIS A 1 824 ? 38.639 27.128 -60.473 1.00 86.94 824 HIS A O 1
ATOM 7065 N N . ALA A 1 825 ? 40.530 26.461 -59.465 1.00 83.12 825 ALA A N 1
ATOM 7066 C CA . ALA A 1 825 ? 40.589 27.557 -58.501 1.00 83.12 825 ALA A CA 1
ATOM 7067 C C . ALA A 1 825 ? 41.884 28.348 -58.699 1.00 83.12 825 ALA A C 1
ATOM 7069 O O . ALA A 1 825 ? 42.949 27.739 -58.854 1.00 83.12 825 ALA A O 1
ATOM 7070 N N . SER A 1 826 ? 41.803 29.683 -58.692 1.00 82.62 826 SER A N 1
ATOM 7071 C CA . SER A 1 826 ? 42.962 30.573 -58.830 1.00 82.62 826 SER A CA 1
ATOM 7072 C C . SER A 1 826 ? 43.156 31.481 -57.613 1.00 82.62 826 SER A C 1
ATOM 7074 O O . SER A 1 826 ? 42.188 31.937 -57.005 1.00 82.62 826 SER A O 1
ATOM 7076 N N . TRP A 1 827 ? 44.412 31.735 -57.236 1.00 82.88 827 TRP A N 1
ATOM 7077 C CA . TRP A 1 827 ? 44.769 32.600 -56.104 1.00 82.88 827 TRP A CA 1
ATOM 7078 C C . TRP A 1 827 ? 46.079 33.353 -56.359 1.00 82.88 827 TRP A C 1
ATOM 7080 O O . TRP A 1 827 ? 46.854 33.020 -57.260 1.00 82.88 827 TRP A O 1
ATOM 7090 N N . HIS A 1 828 ? 46.348 34.374 -55.544 1.00 79.31 828 HIS A N 1
ATOM 7091 C CA . HIS A 1 828 ? 47.625 35.081 -55.554 1.00 79.31 828 HIS A CA 1
ATOM 7092 C C . HIS A 1 828 ? 48.579 34.524 -54.502 1.00 79.31 828 HIS A C 1
ATOM 7094 O O . HIS A 1 828 ? 48.279 34.517 -53.311 1.00 79.31 828 HIS A O 1
ATOM 7100 N N . GLU A 1 829 ? 49.789 34.179 -54.931 1.00 74.81 829 GLU A N 1
ATOM 7101 C CA . GLU A 1 829 ? 50.896 33.857 -54.036 1.00 74.81 829 GLU A CA 1
ATOM 7102 C C . GLU A 1 829 ? 52.160 34.575 -54.523 1.00 74.81 829 GLU A C 1
ATOM 7104 O O . GLU A 1 829 ? 52.512 34.512 -55.703 1.00 74.81 829 GLU A O 1
ATOM 7109 N N . ASN A 1 830 ? 52.853 35.300 -53.638 1.00 71.06 830 ASN A N 1
ATOM 7110 C CA . ASN A 1 830 ? 54.107 36.003 -53.956 1.00 71.06 830 ASN A CA 1
ATOM 7111 C C . ASN A 1 830 ? 54.045 36.925 -55.206 1.00 71.06 830 ASN A C 1
ATOM 7113 O O . ASN A 1 830 ? 55.016 37.012 -55.961 1.00 71.06 830 ASN A O 1
ATOM 7117 N N . ASN A 1 831 ? 52.928 37.638 -55.421 1.00 70.62 831 ASN A N 1
ATOM 7118 C CA . ASN A 1 831 ? 52.648 38.462 -56.617 1.00 70.62 831 ASN A CA 1
ATOM 7119 C C . ASN A 1 831 ? 52.639 37.679 -57.950 1.00 70.62 831 ASN A C 1
ATOM 7121 O O . ASN A 1 831 ? 52.938 38.246 -59.005 1.00 70.62 831 ASN A O 1
ATOM 7125 N N . THR A 1 832 ? 52.317 36.386 -57.912 1.00 74.75 832 THR A N 1
ATOM 7126 C CA . THR A 1 832 ? 52.100 35.543 -59.096 1.00 74.75 832 THR A CA 1
ATOM 7127 C C . THR A 1 832 ? 50.762 34.819 -59.010 1.00 74.75 832 THR A C 1
ATOM 7129 O O . THR A 1 832 ? 50.361 34.400 -57.924 1.00 74.75 832 THR A O 1
ATOM 7132 N N . ASP A 1 833 ? 50.098 34.664 -60.155 1.00 78.44 833 ASP A N 1
ATOM 7133 C CA . ASP A 1 833 ? 48.849 33.909 -60.275 1.00 78.44 833 ASP A CA 1
ATOM 7134 C C . ASP A 1 833 ? 49.150 32.414 -60.205 1.00 78.44 833 ASP A C 1
ATOM 7136 O O . ASP A 1 833 ? 49.939 31.890 -61.000 1.00 78.44 833 ASP A O 1
ATOM 7140 N N . GLN A 1 834 ? 48.527 31.737 -59.249 1.00 81.88 834 GLN A N 1
ATOM 7141 C CA . GLN A 1 834 ? 48.549 30.288 -59.108 1.00 81.88 834 GLN A CA 1
ATOM 7142 C C . GLN A 1 834 ? 47.172 29.729 -59.461 1.00 81.88 834 GLN A C 1
ATOM 7144 O O . GLN A 1 834 ? 46.160 30.418 -59.324 1.00 81.88 834 GLN A O 1
ATOM 7149 N N . TRP A 1 835 ? 47.132 28.481 -59.924 1.00 82.00 835 TRP A N 1
ATOM 7150 C CA . TRP A 1 835 ? 45.882 27.769 -60.169 1.00 82.00 835 TRP A CA 1
ATOM 7151 C C . TRP A 1 835 ? 46.041 26.268 -59.922 1.00 82.00 835 TRP A C 1
ATOM 7153 O O . TRP A 1 835 ? 47.123 25.708 -60.121 1.00 82.00 835 TRP A O 1
ATOM 7163 N N . ALA A 1 836 ? 44.955 25.611 -59.519 1.00 84.75 836 ALA A N 1
ATOM 7164 C CA . ALA A 1 836 ? 44.896 24.166 -59.318 1.00 84.75 836 ALA A CA 1
ATOM 7165 C C . ALA A 1 836 ? 43.615 23.582 -59.916 1.00 84.75 836 ALA A C 1
ATOM 7167 O O . ALA A 1 836 ? 42.568 24.226 -59.919 1.00 84.75 836 ALA A O 1
ATOM 7168 N N . TYR A 1 837 ? 43.720 22.354 -60.421 1.00 87.88 837 TYR A N 1
ATOM 7169 C CA . TYR A 1 837 ? 42.561 21.543 -60.783 1.00 87.88 837 TYR A CA 1
ATOM 7170 C C . TYR A 1 837 ? 41.999 20.875 -59.528 1.00 87.88 837 TYR A C 1
ATOM 7172 O O . TYR A 1 837 ? 42.771 20.305 -58.746 1.00 87.88 837 TYR A O 1
ATOM 7180 N N . ILE A 1 838 ? 40.681 20.936 -59.359 1.00 88.38 838 ILE A N 1
ATOM 7181 C CA . ILE A 1 838 ? 39.950 20.366 -58.231 1.00 88.38 838 ILE A CA 1
ATOM 7182 C C . ILE A 1 838 ? 38.935 19.354 -58.764 1.00 88.38 838 ILE A C 1
ATOM 7184 O O . ILE A 1 838 ? 38.077 19.698 -59.576 1.00 88.38 838 ILE A O 1
ATOM 7188 N N . ALA A 1 839 ? 39.041 18.111 -58.296 1.00 90.31 839 ALA A N 1
ATOM 7189 C CA . ALA A 1 839 ? 38.055 17.058 -58.491 1.00 90.31 839 ALA A CA 1
ATOM 7190 C C . ALA A 1 839 ? 37.514 16.622 -57.127 1.00 90.31 839 ALA A C 1
ATOM 7192 O O . ALA A 1 839 ? 38.217 15.961 -56.361 1.00 90.31 839 ALA A O 1
ATOM 7193 N N . LEU A 1 840 ? 36.282 17.015 -56.814 1.00 88.69 840 LEU A N 1
ATOM 7194 C CA . LEU A 1 840 ? 35.667 16.803 -55.505 1.00 88.69 840 LEU A CA 1
ATOM 7195 C C . LEU A 1 840 ? 34.429 15.922 -55.650 1.00 88.69 840 LEU A C 1
ATOM 7197 O O . LEU A 1 840 ? 33.512 16.273 -56.388 1.00 88.69 840 LEU A O 1
ATOM 7201 N N . ARG A 1 841 ? 34.408 14.777 -54.969 1.00 89.25 841 ARG A N 1
ATOM 7202 C CA . ARG A 1 841 ? 33.337 13.778 -55.046 1.00 89.25 841 ARG A CA 1
ATOM 7203 C C . ARG A 1 841 ? 32.728 13.516 -53.678 1.00 89.25 841 ARG A C 1
ATOM 7205 O O . ARG A 1 841 ? 33.454 13.272 -52.719 1.00 89.25 841 ARG A O 1
ATOM 7212 N N . TYR A 1 842 ? 31.404 13.465 -53.652 1.00 87.81 842 TYR A N 1
ATOM 7213 C CA . TYR A 1 842 ? 30.580 13.118 -52.503 1.00 87.81 842 TYR A CA 1
ATOM 7214 C C . TYR A 1 842 ? 29.745 11.886 -52.838 1.00 87.81 842 TYR A C 1
ATOM 7216 O O . TYR A 1 842 ? 29.076 11.854 -53.872 1.00 87.81 842 TYR A O 1
ATOM 7224 N N . GLU A 1 843 ? 29.773 10.871 -51.983 1.00 89.12 843 GLU A N 1
ATOM 7225 C CA . GLU A 1 843 ? 29.023 9.629 -52.192 1.00 89.12 843 GLU A CA 1
ATOM 7226 C C . GLU A 1 843 ? 28.414 9.140 -50.880 1.00 89.12 843 GLU A C 1
ATOM 7228 O O . GLU A 1 843 ? 29.082 9.149 -49.852 1.00 89.12 843 GLU A O 1
ATOM 7233 N N . TYR A 1 844 ? 27.147 8.728 -50.901 1.00 89.50 844 TYR A N 1
ATOM 7234 C CA . TYR A 1 844 ? 26.469 8.157 -49.737 1.00 89.50 844 TYR A CA 1
ATOM 7235 C C . TYR A 1 844 ? 27.277 6.982 -49.161 1.00 89.50 844 TYR A C 1
ATOM 7237 O O . TYR A 1 844 ? 27.660 6.072 -49.895 1.00 89.50 844 TYR A O 1
ATOM 7245 N N . ALA A 1 845 ? 27.541 7.006 -47.854 1.00 85.88 845 ALA A N 1
ATOM 7246 C CA . ALA A 1 845 ? 28.374 6.026 -47.151 1.00 85.88 845 ALA A CA 1
ATOM 7247 C C . ALA A 1 845 ? 27.590 5.145 -46.169 1.00 85.88 845 ALA A C 1
ATOM 7249 O O . ALA A 1 845 ? 28.147 4.191 -45.632 1.00 85.88 845 ALA A O 1
ATOM 7250 N N . GLY A 1 846 ? 26.306 5.427 -45.952 1.00 88.00 846 GLY A N 1
ATOM 7251 C CA . GLY A 1 846 ? 25.447 4.626 -45.089 1.00 88.00 846 GLY A CA 1
ATOM 7252 C C . GLY A 1 846 ? 24.602 5.462 -44.139 1.00 88.00 846 GLY A C 1
ATOM 7253 O O . GLY A 1 846 ? 24.716 6.688 -44.069 1.00 88.00 846 GLY A O 1
ATOM 7254 N N . LEU A 1 847 ? 23.758 4.746 -43.404 1.00 88.44 847 LEU A N 1
ATOM 7255 C CA . LEU A 1 847 ? 22.838 5.278 -42.414 1.00 88.44 847 LEU A CA 1
ATOM 7256 C C . LEU A 1 847 ? 23.133 4.595 -41.081 1.00 88.44 847 LEU A C 1
ATOM 7258 O O . LEU A 1 847 ? 23.120 3.365 -41.000 1.00 88.44 847 LEU A O 1
ATOM 7262 N N . TYR A 1 848 ? 23.440 5.383 -40.060 1.00 87.62 848 TYR A N 1
ATOM 7263 C CA . TYR A 1 848 ? 23.964 4.905 -38.785 1.00 87.62 848 TYR A CA 1
ATOM 7264 C C . TYR A 1 848 ? 23.090 5.357 -37.623 1.00 87.62 848 TYR A C 1
ATOM 7266 O O . TYR A 1 848 ? 22.546 6.458 -37.647 1.00 87.62 848 TYR A O 1
ATOM 7274 N N . ILE A 1 849 ? 22.999 4.513 -36.597 1.00 87.81 849 ILE A N 1
ATOM 7275 C CA . ILE A 1 849 ? 22.342 4.815 -35.325 1.00 87.81 849 ILE A CA 1
ATOM 7276 C C . ILE A 1 849 ? 23.424 4.908 -34.255 1.00 87.81 849 ILE A C 1
ATOM 7278 O O . ILE A 1 849 ? 24.212 3.971 -34.077 1.00 87.81 849 ILE A O 1
ATOM 7282 N N . PHE A 1 850 ? 23.441 5.995 -33.499 1.00 84.62 850 PHE A N 1
ATOM 7283 C CA . PHE A 1 850 ? 24.456 6.248 -32.481 1.00 84.62 850 PHE A CA 1
ATOM 7284 C C . PHE A 1 850 ? 23.838 6.720 -31.168 1.00 84.62 850 PHE A C 1
ATOM 7286 O O . PHE A 1 850 ? 22.698 7.180 -31.139 1.00 84.62 850 PHE A O 1
ATOM 7293 N N . ASN A 1 851 ? 24.573 6.536 -30.077 1.00 83.56 851 ASN A N 1
ATOM 7294 C CA . ASN A 1 851 ? 24.217 7.069 -28.769 1.00 83.56 851 ASN A CA 1
ATOM 7295 C C . ASN A 1 851 ? 25.123 8.265 -28.489 1.00 83.56 851 ASN A C 1
ATOM 7297 O O . ASN A 1 851 ? 26.328 8.079 -28.359 1.00 83.56 851 ASN A O 1
ATOM 7301 N N . ASP A 1 852 ? 24.539 9.454 -28.433 1.00 73.00 852 ASP A N 1
ATOM 7302 C CA . ASP A 1 852 ? 25.248 10.716 -28.234 1.00 73.00 852 ASP A CA 1
ATOM 7303 C C . ASP A 1 852 ? 25.657 10.852 -26.759 1.00 73.00 852 ASP A C 1
ATOM 7305 O O . ASP A 1 852 ? 24.853 11.207 -25.891 1.00 73.00 852 ASP A O 1
ATOM 7309 N N . THR A 1 853 ? 26.886 10.442 -26.447 1.00 74.19 853 THR A N 1
ATOM 7310 C CA . THR A 1 853 ? 27.354 10.306 -25.063 1.00 74.19 853 THR A CA 1
ATOM 7311 C C . THR A 1 853 ? 27.899 11.602 -24.483 1.00 74.19 853 THR A C 1
ATOM 7313 O O . THR A 1 853 ? 27.885 11.761 -23.256 1.00 74.19 853 THR A O 1
ATOM 7316 N N . ASP A 1 854 ? 28.369 12.518 -25.324 1.00 71.19 854 ASP A N 1
ATOM 7317 C CA . ASP A 1 854 ? 28.841 13.845 -24.925 1.00 71.19 854 ASP A CA 1
ATOM 7318 C C . ASP A 1 854 ? 27.806 14.959 -25.165 1.00 71.19 854 ASP A C 1
ATOM 7320 O O . ASP A 1 854 ? 27.966 16.062 -24.626 1.00 71.19 854 ASP A O 1
ATOM 7324 N N . GLY A 1 855 ? 26.691 14.640 -25.829 1.00 66.62 855 GLY A N 1
ATOM 7325 C CA . GLY A 1 855 ? 25.556 15.532 -26.038 1.00 66.62 855 GLY A CA 1
ATOM 7326 C C . GLY A 1 855 ? 25.829 16.590 -27.102 1.00 66.62 855 GLY A C 1
ATOM 7327 O O . GLY A 1 855 ? 25.178 17.642 -27.079 1.00 66.62 855 GLY A O 1
ATOM 7328 N N . ASP A 1 856 ? 26.828 16.371 -27.959 1.00 63.62 856 ASP A N 1
ATOM 7329 C CA . ASP A 1 856 ? 27.221 17.318 -28.995 1.00 63.62 856 ASP A CA 1
ATOM 7330 C C . ASP A 1 856 ? 26.384 17.179 -30.273 1.00 63.62 856 ASP A C 1
ATOM 7332 O O . ASP A 1 856 ? 26.440 18.077 -31.113 1.00 63.62 856 ASP A O 1
ATOM 7336 N N . GLY A 1 857 ? 25.565 16.124 -30.382 1.00 60.94 857 GLY A N 1
ATOM 7337 C CA . GLY A 1 857 ? 24.669 15.809 -31.495 1.00 60.94 857 GLY A CA 1
ATOM 7338 C C . GLY A 1 857 ? 25.370 15.307 -32.760 1.00 60.94 857 GLY A C 1
ATOM 7339 O O . GLY A 1 857 ? 24.756 15.273 -33.836 1.00 60.94 857 GLY A O 1
ATOM 7340 N N . ILE A 1 858 ? 26.641 14.925 -32.661 1.00 67.06 858 ILE A N 1
ATOM 7341 C CA . ILE A 1 858 ? 27.505 14.492 -33.756 1.00 67.06 858 ILE A CA 1
ATOM 7342 C C . ILE A 1 858 ? 27.941 13.050 -33.505 1.00 67.06 858 ILE A C 1
ATOM 7344 O O . ILE A 1 858 ? 28.280 12.642 -32.408 1.00 67.06 858 ILE A O 1
ATOM 7348 N N . MET A 1 859 ? 27.917 12.230 -34.556 1.00 73.12 859 MET A N 1
ATOM 7349 C CA . MET A 1 859 ? 28.265 10.820 -34.416 1.00 73.12 859 MET A CA 1
ATOM 7350 C C . MET A 1 859 ? 29.780 10.620 -34.314 1.00 73.12 859 MET A C 1
ATOM 7352 O O . MET A 1 859 ? 30.479 10.665 -35.334 1.00 73.12 859 MET A O 1
ATOM 7356 N N . ASN A 1 860 ? 30.270 10.248 -33.130 1.00 72.06 860 ASN A N 1
ATOM 7357 C CA . ASN A 1 860 ? 31.643 9.783 -32.955 1.00 72.06 860 ASN A CA 1
ATOM 7358 C C . ASN A 1 860 ? 31.804 8.285 -33.241 1.00 72.06 860 ASN A C 1
ATOM 7360 O O . ASN A 1 860 ? 30.889 7.473 -33.094 1.00 72.06 860 ASN A O 1
ATOM 7364 N N . LYS A 1 861 ? 33.031 7.862 -33.578 1.00 73.88 861 LYS A N 1
ATOM 7365 C CA . LYS A 1 861 ? 33.342 6.448 -33.872 1.00 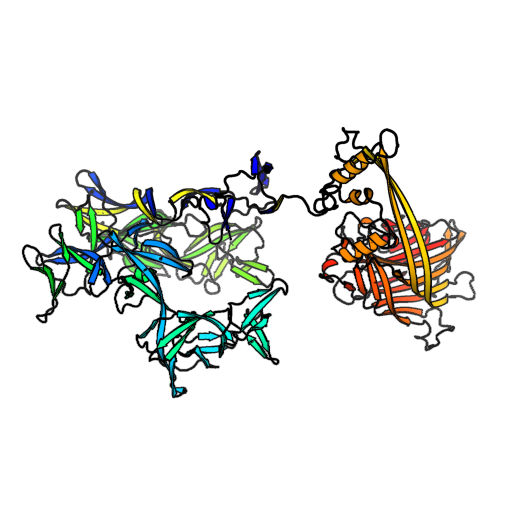73.88 861 LYS A CA 1
ATOM 7366 C C . LYS A 1 861 ? 32.959 5.490 -32.734 1.00 73.88 861 LYS A C 1
ATOM 7368 O O . LYS A 1 861 ? 32.554 4.364 -33.005 1.00 73.88 861 LYS A O 1
ATOM 7373 N N . ASN A 1 862 ? 33.122 5.916 -31.482 1.00 78.12 862 ASN A N 1
ATOM 7374 C CA . ASN A 1 862 ? 32.846 5.085 -30.306 1.00 78.12 862 ASN A CA 1
ATOM 7375 C C . ASN A 1 862 ? 31.365 5.110 -29.890 1.00 78.12 862 ASN A C 1
ATOM 7377 O O . ASN A 1 862 ? 30.977 4.367 -28.994 1.00 78.12 862 ASN A O 1
ATOM 7381 N N . GLU A 1 863 ? 30.561 5.954 -30.531 1.00 79.44 863 GLU A N 1
ATOM 7382 C CA . GLU A 1 863 ? 29.138 6.147 -30.246 1.00 79.44 863 GLU A CA 1
ATOM 7383 C C . GLU A 1 863 ? 28.243 5.380 -31.213 1.00 79.44 863 GLU A C 1
ATOM 7385 O O . GLU A 1 863 ? 27.056 5.187 -30.944 1.00 79.44 863 GLU A O 1
ATOM 7390 N N . ILE A 1 864 ? 28.808 4.919 -32.335 1.00 85.50 864 ILE A N 1
ATOM 7391 C CA . ILE A 1 864 ? 28.100 4.104 -33.317 1.00 85.50 864 ILE A CA 1
ATOM 7392 C C . ILE A 1 864 ? 27.609 2.836 -32.628 1.00 85.50 864 ILE A C 1
ATOM 7394 O O . ILE A 1 864 ? 28.395 1.996 -32.191 1.00 85.50 864 ILE A O 1
ATOM 7398 N N . THR A 1 865 ? 26.291 2.683 -32.575 1.00 88.88 865 THR A N 1
ATOM 7399 C CA . THR A 1 865 ? 25.667 1.481 -32.024 1.00 88.88 865 THR A CA 1
ATOM 7400 C C . THR A 1 865 ? 25.268 0.522 -33.134 1.00 88.88 865 THR A C 1
ATOM 7402 O O . THR A 1 865 ? 25.472 -0.678 -32.986 1.00 88.88 865 THR A O 1
ATOM 7405 N N . HIS A 1 866 ? 24.706 1.034 -34.238 1.00 92.50 866 HIS A N 1
ATOM 7406 C CA . HIS A 1 866 ? 24.198 0.224 -35.346 1.00 92.50 866 HIS A CA 1
ATOM 7407 C C . HIS A 1 866 ? 24.417 0.905 -36.702 1.00 92.50 866 HIS A C 1
ATOM 7409 O O . HIS A 1 866 ? 24.568 2.124 -36.788 1.00 92.50 866 HIS A O 1
ATOM 7415 N N . TYR A 1 867 ? 24.361 0.121 -37.776 1.00 91.38 867 TYR A N 1
ATOM 7416 C CA . TYR A 1 867 ? 24.203 0.607 -39.150 1.00 91.38 867 TYR A CA 1
ATOM 7417 C C . TYR A 1 867 ? 22.994 -0.051 -39.811 1.00 91.38 867 TYR A C 1
ATOM 7419 O O . TYR A 1 867 ? 22.656 -1.198 -39.519 1.00 91.38 867 TYR A O 1
ATOM 7427 N N . PHE A 1 868 ? 22.339 0.673 -40.711 1.00 91.81 868 PHE A N 1
ATOM 7428 C CA . PHE A 1 868 ? 21.181 0.196 -41.453 1.00 91.81 868 PHE A CA 1
ATOM 7429 C C . PHE A 1 868 ? 21.565 -0.195 -42.872 1.00 91.81 868 PHE A C 1
ATOM 7431 O O . PHE A 1 868 ? 22.202 0.569 -43.603 1.00 91.81 868 PHE A O 1
ATOM 7438 N N . MET A 1 869 ? 21.141 -1.390 -43.264 1.00 91.12 869 MET A N 1
ATOM 7439 C CA . MET A 1 869 ? 21.272 -1.883 -44.622 1.00 91.12 869 MET A CA 1
ATOM 7440 C C . MET A 1 869 ? 19.876 -2.123 -45.200 1.00 91.12 869 MET A C 1
ATOM 7442 O O . MET A 1 869 ? 19.161 -2.993 -44.701 1.00 91.12 869 MET A O 1
ATOM 7446 N N . PRO A 1 870 ? 19.471 -1.401 -46.256 1.00 92.12 870 PRO A N 1
ATOM 7447 C CA . PRO A 1 870 ? 18.229 -1.707 -46.945 1.00 92.12 870 PRO A CA 1
ATOM 7448 C C . PRO A 1 870 ? 18.274 -3.122 -47.531 1.00 92.12 870 PRO A C 1
ATOM 7450 O O . PRO A 1 870 ? 19.287 -3.547 -48.076 1.00 92.12 870 PRO A O 1
ATOM 7453 N N . ASN A 1 871 ? 17.156 -3.831 -47.488 1.00 89.44 871 ASN A N 1
ATOM 7454 C CA . ASN A 1 871 ? 16.923 -5.111 -48.153 1.00 89.44 871 ASN A CA 1
ATOM 7455 C C . ASN A 1 871 ? 16.195 -4.874 -49.480 1.00 89.44 871 ASN A C 1
ATOM 7457 O O . ASN A 1 871 ? 16.593 -5.399 -50.523 1.00 89.44 871 ASN A O 1
ATOM 7461 N N . SER A 1 872 ? 15.191 -3.995 -49.474 1.00 90.00 872 SER A N 1
ATOM 7462 C CA . SER A 1 872 ? 14.389 -3.638 -50.645 1.00 90.00 872 SER A CA 1
ATOM 7463 C C . SER A 1 872 ? 13.892 -2.197 -50.586 1.00 90.00 872 SER A C 1
ATOM 7465 O O . SER A 1 872 ? 13.642 -1.668 -49.507 1.00 90.00 872 SER A O 1
ATOM 7467 N N . VAL A 1 873 ? 13.653 -1.609 -51.756 1.00 90.25 873 VAL A N 1
ATOM 7468 C CA . VAL A 1 873 ? 12.905 -0.355 -51.916 1.00 90.25 873 VAL A CA 1
ATOM 7469 C C . VAL A 1 873 ? 11.721 -0.640 -52.834 1.00 90.25 873 VAL A C 1
ATOM 7471 O O . VAL A 1 873 ? 11.931 -1.146 -53.941 1.00 90.25 873 VAL A O 1
ATOM 7474 N N . GLU A 1 874 ? 10.495 -0.361 -52.389 1.00 89.19 874 GLU A N 1
ATOM 7475 C CA . GLU A 1 874 ? 9.292 -0.690 -53.168 1.00 89.19 874 GLU A CA 1
ATOM 7476 C C . GLU A 1 874 ? 9.148 0.182 -54.417 1.00 89.19 874 GLU A C 1
ATOM 7478 O O . GLU A 1 874 ? 8.823 -0.326 -55.497 1.00 89.19 874 GLU A O 1
ATOM 7483 N N . ASN A 1 875 ? 9.407 1.486 -54.293 1.00 89.88 875 ASN A N 1
ATOM 7484 C CA . ASN A 1 875 ? 9.292 2.426 -55.400 1.00 89.88 875 ASN A CA 1
ATOM 7485 C C . ASN A 1 875 ? 10.404 3.484 -55.378 1.00 89.88 875 ASN A C 1
ATOM 7487 O O . ASN A 1 875 ? 10.839 3.932 -54.321 1.00 89.88 875 ASN A O 1
ATOM 7491 N N . ILE A 1 876 ? 10.854 3.893 -56.568 1.00 91.69 876 ILE A N 1
ATOM 7492 C CA . ILE A 1 876 ? 11.792 5.006 -56.735 1.00 91.69 876 ILE A CA 1
ATOM 7493 C C . ILE A 1 876 ? 11.208 6.049 -57.680 1.00 91.69 876 ILE A C 1
ATOM 7495 O O . ILE A 1 876 ? 10.737 5.725 -58.775 1.00 91.69 876 ILE A O 1
ATOM 7499 N N . THR A 1 877 ? 11.293 7.313 -57.283 1.00 92.31 877 THR A N 1
ATOM 7500 C CA . THR A 1 877 ? 10.817 8.449 -58.074 1.00 92.31 877 THR A CA 1
ATOM 7501 C C . THR A 1 877 ? 11.976 9.400 -58.341 1.00 92.31 877 THR A C 1
ATOM 7503 O O . THR A 1 877 ? 12.523 9.998 -57.420 1.00 92.31 877 THR A O 1
ATOM 7506 N N . PHE A 1 878 ? 12.362 9.545 -59.611 1.00 91.94 878 PHE A N 1
ATOM 7507 C CA . PHE A 1 878 ? 13.406 10.485 -60.024 1.00 91.94 878 PHE A CA 1
ATOM 7508 C C . PHE A 1 878 ? 12.819 11.873 -60.283 1.00 91.94 878 PHE A C 1
ATOM 7510 O O . PHE A 1 878 ? 11.899 12.018 -61.087 1.00 91.94 878 PHE A O 1
ATOM 7517 N N . MET A 1 879 ? 13.411 12.890 -59.666 1.00 91.75 879 MET A N 1
ATOM 7518 C CA . MET A 1 879 ? 13.171 14.302 -59.956 1.00 91.75 879 MET A CA 1
ATOM 7519 C C . MET A 1 879 ? 14.176 14.741 -61.021 1.00 91.75 879 MET A C 1
ATOM 7521 O O . MET A 1 879 ? 15.364 14.883 -60.731 1.00 91.75 879 MET A O 1
ATOM 7525 N N . THR A 1 880 ? 13.733 14.900 -62.268 1.00 90.31 880 THR A N 1
ATOM 7526 C CA . THR A 1 880 ? 14.647 15.201 -63.386 1.00 90.31 880 THR A CA 1
ATOM 7527 C C . THR A 1 880 ? 14.944 16.703 -63.485 1.00 90.31 880 THR A C 1
ATOM 7529 O O . THR A 1 880 ? 14.032 17.508 -63.293 1.00 90.31 880 THR A O 1
ATOM 7532 N N . PRO A 1 881 ? 16.162 17.114 -63.888 1.00 89.56 881 PRO A N 1
ATOM 7533 C CA . PRO A 1 881 ? 16.519 18.534 -63.996 1.00 89.56 881 PRO A CA 1
ATOM 7534 C C . PRO A 1 881 ? 15.734 19.283 -65.087 1.00 89.56 881 PRO A C 1
ATOM 7536 O O . PRO A 1 881 ? 15.700 20.506 -65.095 1.00 89.56 881 PRO A O 1
ATOM 7539 N N . GLY A 1 882 ? 15.110 18.567 -66.032 1.00 86.88 882 GLY A N 1
ATOM 7540 C CA . GLY A 1 882 ? 14.314 19.151 -67.115 1.00 86.88 882 GLY A CA 1
ATOM 7541 C C . GLY A 1 882 ? 12.868 19.466 -66.755 1.00 86.88 882 GLY A C 1
ATOM 7542 O O . GLY A 1 882 ? 12.253 20.308 -67.413 1.00 86.88 882 GLY A O 1
ATOM 7543 N N . GLU A 1 883 ? 12.326 18.827 -65.721 1.00 86.81 883 GLU A N 1
ATOM 7544 C CA . GLU A 1 883 ? 10.921 18.952 -65.341 1.00 86.81 883 GLU A CA 1
ATOM 7545 C C . GLU A 1 883 ? 10.509 20.396 -64.982 1.00 86.81 883 GLU A C 1
ATOM 7547 O O . GLU A 1 883 ? 9.498 20.854 -65.531 1.00 86.81 883 GLU A O 1
ATOM 7552 N N . PRO A 1 884 ? 11.295 21.174 -64.201 1.00 87.25 884 PRO A N 1
ATOM 7553 C CA . PRO A 1 884 ? 10.992 22.585 -63.924 1.00 87.25 884 PRO A CA 1
ATOM 7554 C C . PRO A 1 884 ? 10.937 23.470 -65.180 1.00 87.25 884 PRO A C 1
ATOM 7556 O O . PRO A 1 884 ? 10.236 24.480 -65.206 1.00 87.25 884 PRO A O 1
ATOM 7559 N N . PHE A 1 885 ? 11.627 23.062 -66.249 1.00 88.44 885 PHE A N 1
ATOM 7560 C CA . PHE A 1 885 ? 11.713 23.783 -67.523 1.00 88.44 885 PHE A CA 1
ATOM 7561 C C . PHE A 1 885 ? 10.789 23.199 -68.608 1.00 88.44 885 PHE A C 1
ATOM 7563 O O . PHE A 1 885 ? 10.900 23.547 -69.786 1.00 88.44 885 PHE A O 1
ATOM 7570 N N . GLY A 1 886 ? 9.866 22.304 -68.236 1.00 84.25 886 GLY A N 1
ATOM 7571 C CA . GLY A 1 886 ? 8.883 21.705 -69.143 1.00 84.25 886 GLY A CA 1
ATOM 7572 C C . GLY A 1 886 ? 9.416 20.572 -70.033 1.00 84.25 886 GLY A C 1
ATOM 7573 O O . GLY A 1 886 ? 8.757 20.214 -71.014 1.00 84.25 886 GLY A O 1
ATOM 7574 N N . ASN A 1 887 ? 10.583 19.995 -69.722 1.00 86.06 887 ASN A N 1
ATOM 7575 C CA . ASN A 1 887 ? 11.138 18.826 -70.409 1.00 86.06 887 ASN A CA 1
ATOM 7576 C C . ASN A 1 887 ? 10.933 17.546 -69.582 1.00 86.06 887 ASN A C 1
ATOM 7578 O O . ASN A 1 887 ? 11.707 17.243 -68.683 1.00 86.06 887 ASN A O 1
ATOM 7582 N N . TYR A 1 888 ? 9.915 16.764 -69.947 1.00 84.56 888 TYR A N 1
ATOM 7583 C CA . TYR A 1 888 ? 9.528 15.519 -69.265 1.00 84.56 888 TYR A CA 1
ATOM 7584 C C . TYR A 1 888 ? 10.118 14.245 -69.907 1.00 84.56 888 TYR A C 1
ATOM 7586 O O . TYR A 1 888 ? 9.613 13.139 -69.696 1.00 84.56 888 TYR A O 1
ATOM 7594 N N . ASN A 1 889 ? 11.134 14.369 -70.768 1.00 83.00 889 ASN A N 1
ATOM 7595 C CA . ASN A 1 889 ? 11.761 13.203 -71.394 1.00 83.00 889 ASN A CA 1
ATOM 7596 C C . ASN A 1 889 ? 12.667 12.465 -70.397 1.00 83.00 889 ASN A C 1
ATOM 7598 O O . ASN A 1 889 ? 13.429 13.087 -69.668 1.00 83.00 889 ASN A O 1
ATOM 7602 N N . ARG A 1 890 ? 12.664 11.122 -70.436 1.00 77.50 890 ARG A N 1
ATOM 7603 C CA . ARG A 1 890 ? 13.510 10.274 -69.561 1.00 77.50 890 ARG A CA 1
ATOM 7604 C C . ARG A 1 890 ? 15.020 10.471 -69.766 1.00 77.50 890 ARG A C 1
ATOM 7606 O O . ARG A 1 890 ? 15.799 10.115 -68.895 1.00 77.50 890 ARG A O 1
ATOM 7613 N N . THR A 1 891 ? 15.425 10.970 -70.932 1.00 83.44 891 THR A N 1
ATOM 7614 C CA . THR A 1 891 ? 16.811 11.293 -71.301 1.00 83.44 891 THR A CA 1
ATOM 7615 C C . THR A 1 891 ? 16.795 12.501 -72.231 1.00 83.44 891 THR A C 1
ATOM 7617 O O . THR A 1 891 ? 15.924 12.571 -73.104 1.00 83.44 891 THR A O 1
ATOM 7620 N N . GLY A 1 892 ? 17.766 13.404 -72.119 1.00 85.12 892 GLY A N 1
ATOM 7621 C CA . GLY A 1 892 ? 17.892 14.556 -73.011 1.00 85.12 892 GLY A CA 1
ATOM 7622 C C . GLY A 1 892 ? 18.864 15.604 -72.478 1.00 85.12 892 GLY A C 1
ATOM 7623 O O . GLY A 1 892 ? 19.560 15.360 -71.500 1.00 85.12 892 GLY A O 1
ATOM 7624 N N . GLU A 1 893 ? 18.877 16.766 -73.124 1.00 85.81 893 GLU A N 1
ATOM 7625 C CA . GLU A 1 893 ? 19.670 17.938 -72.746 1.00 85.81 893 GLU A CA 1
ATOM 7626 C C . GLU A 1 893 ? 18.772 19.184 -72.705 1.00 85.81 893 GLU A C 1
ATOM 7628 O O . GLU A 1 893 ? 17.767 19.258 -73.421 1.00 85.81 893 GLU A O 1
ATOM 7633 N N . ILE A 1 894 ? 19.122 20.154 -71.861 1.00 89.19 894 ILE A N 1
ATOM 7634 C CA . ILE A 1 894 ? 18.504 21.484 -71.794 1.00 89.19 894 ILE A CA 1
ATOM 7635 C C . ILE A 1 894 ? 19.615 22.527 -71.644 1.00 89.19 894 ILE A C 1
ATOM 7637 O O . ILE A 1 894 ? 20.664 22.232 -71.080 1.00 89.19 894 ILE A O 1
ATOM 7641 N N . ILE A 1 895 ? 19.379 23.740 -72.141 1.00 88.44 895 ILE A N 1
ATOM 7642 C CA . ILE A 1 895 ? 20.262 24.893 -71.935 1.00 88.44 895 ILE A CA 1
ATOM 7643 C C . ILE A 1 895 ? 19.425 25.983 -71.277 1.00 88.44 895 ILE A C 1
ATOM 7645 O O . ILE A 1 895 ? 18.332 26.300 -71.752 1.00 88.44 895 ILE A O 1
ATOM 7649 N N . VAL A 1 896 ? 19.951 26.547 -70.201 1.00 89.06 896 VAL A N 1
ATOM 7650 C CA . VAL A 1 896 ? 19.305 27.542 -69.337 1.00 89.06 896 VAL A CA 1
ATOM 7651 C C . VAL A 1 896 ? 20.292 28.685 -69.056 1.00 89.06 896 VAL A C 1
ATOM 7653 O O . VAL A 1 896 ? 21.493 28.503 -69.279 1.00 89.06 896 VAL A O 1
ATOM 7656 N N . PRO A 1 897 ? 19.827 29.882 -68.651 1.00 88.38 897 PRO A N 1
ATOM 7657 C CA . PRO A 1 897 ? 20.717 30.947 -68.190 1.00 88.38 897 PRO A CA 1
ATOM 7658 C C . PRO A 1 897 ? 21.665 30.481 -67.072 1.00 88.38 897 PRO A C 1
ATOM 7660 O O . PRO A 1 897 ? 21.312 29.631 -66.260 1.00 88.38 897 PRO A O 1
ATOM 7663 N N . GLY A 1 898 ? 22.886 31.027 -67.049 1.00 82.06 898 GLY A N 1
ATOM 7664 C CA . GLY A 1 898 ? 23.958 30.581 -66.146 1.00 82.06 898 GLY A CA 1
ATOM 7665 C C . GLY A 1 898 ? 23.756 30.933 -64.667 1.00 82.06 898 GLY A C 1
ATOM 7666 O O . GLY A 1 898 ? 24.567 30.529 -63.841 1.00 82.06 898 GLY A O 1
ATOM 7667 N N . ASP A 1 899 ? 22.711 31.685 -64.340 1.00 86.88 899 ASP A N 1
ATOM 7668 C CA . ASP A 1 899 ? 22.253 32.039 -62.997 1.00 86.88 899 ASP A CA 1
ATOM 7669 C C . ASP A 1 899 ? 20.899 31.394 -62.637 1.00 86.88 899 ASP A C 1
ATOM 7671 O O . ASP A 1 899 ? 20.283 31.795 -61.654 1.00 86.88 899 ASP A O 1
ATOM 7675 N N . GLU A 1 900 ? 20.408 30.413 -63.403 1.00 90.38 900 GLU A N 1
ATOM 7676 C CA . GLU A 1 900 ? 19.225 29.631 -63.010 1.00 90.38 900 GLU A CA 1
ATOM 7677 C C . GLU A 1 900 ? 19.571 28.522 -62.007 1.00 90.38 900 GLU A C 1
ATOM 7679 O O . GLU A 1 900 ? 20.626 27.888 -62.098 1.00 90.38 900 GLU A O 1
ATOM 7684 N N . GLU A 1 901 ? 18.631 28.237 -61.103 1.00 90.69 901 GLU A N 1
ATOM 7685 C CA . GLU A 1 901 ? 18.717 27.119 -60.161 1.00 90.69 901 GLU A CA 1
ATOM 7686 C C . GLU A 1 901 ? 18.358 25.801 -60.855 1.00 90.69 901 GLU A C 1
ATOM 7688 O O . GLU A 1 901 ? 17.285 25.666 -61.452 1.00 90.69 901 GLU A O 1
ATOM 7693 N N . ILE A 1 902 ? 19.228 24.797 -60.742 1.00 91.88 902 ILE A N 1
ATOM 7694 C CA . ILE A 1 902 ? 19.007 23.462 -61.304 1.00 91.88 902 ILE A CA 1
ATOM 7695 C C . ILE A 1 902 ? 18.845 22.458 -60.174 1.00 91.88 902 ILE A C 1
ATOM 7697 O O . ILE A 1 902 ? 19.825 22.058 -59.551 1.00 91.88 902 ILE A O 1
ATOM 7701 N N . SER A 1 903 ? 17.607 22.019 -59.936 1.00 92.06 903 SER A N 1
ATOM 7702 C CA . SER A 1 903 ? 17.309 20.996 -58.930 1.00 92.06 903 SER A CA 1
ATOM 7703 C C . SER A 1 903 ? 16.962 19.647 -59.557 1.00 92.06 903 SER A C 1
ATOM 7705 O O . SER A 1 903 ? 16.188 19.570 -60.513 1.00 92.06 903 SER A O 1
ATOM 7707 N N . PHE A 1 904 ? 17.488 18.567 -58.990 1.00 93.00 904 PHE A N 1
ATOM 7708 C CA . PHE A 1 904 ? 17.176 17.190 -59.376 1.00 93.00 904 PHE A CA 1
ATOM 7709 C C . PHE A 1 904 ? 17.466 16.236 -58.214 1.00 93.00 904 PHE A C 1
ATOM 7711 O O . PHE A 1 904 ? 18.170 16.587 -57.276 1.00 93.00 904 PHE A O 1
ATOM 7718 N N . GLY A 1 905 ? 16.924 15.024 -58.232 1.00 93.25 905 GLY A N 1
ATOM 7719 C CA . GLY A 1 905 ? 17.068 14.126 -57.088 1.00 93.25 905 GLY A CA 1
ATOM 7720 C C . GLY A 1 905 ? 16.277 12.833 -57.200 1.00 93.25 905 GLY A C 1
ATOM 7721 O O . GLY A 1 905 ? 15.807 12.459 -58.277 1.00 93.25 905 GLY A O 1
ATOM 7722 N N . ILE A 1 906 ? 16.125 12.154 -56.070 1.00 93.50 906 ILE A N 1
ATOM 7723 C CA . ILE A 1 906 ? 15.453 10.865 -55.963 1.00 93.50 906 ILE A CA 1
ATOM 7724 C C . ILE A 1 906 ? 14.682 10.749 -54.648 1.00 93.50 906 ILE A C 1
ATOM 7726 O O . ILE A 1 906 ? 15.133 11.224 -53.606 1.00 93.50 906 ILE A O 1
ATOM 7730 N N . ILE A 1 907 ? 13.522 10.102 -54.717 1.00 92.69 907 ILE A N 1
ATOM 7731 C CA . ILE A 1 907 ? 12.728 9.663 -53.569 1.00 92.69 907 ILE A CA 1
ATOM 7732 C C . ILE A 1 907 ? 12.669 8.136 -53.602 1.00 92.69 907 ILE A C 1
ATOM 7734 O O . ILE A 1 907 ? 12.431 7.549 -54.662 1.00 92.69 907 ILE A O 1
ATOM 7738 N N . TYR A 1 908 ? 12.900 7.517 -52.454 1.00 92.81 908 TYR A N 1
ATOM 7739 C CA . TYR A 1 908 ? 12.778 6.090 -52.194 1.00 92.81 908 TYR A CA 1
ATOM 7740 C C . TYR A 1 908 ? 11.572 5.893 -51.276 1.00 92.81 908 TYR A C 1
ATOM 7742 O O . TYR A 1 908 ? 11.598 6.389 -50.154 1.00 92.81 908 TYR A O 1
ATOM 7750 N N . ASP A 1 909 ? 10.540 5.190 -51.733 1.00 90.50 909 ASP A N 1
ATOM 7751 C CA . ASP A 1 909 ? 9.350 4.899 -50.928 1.00 90.50 909 ASP A CA 1
ATOM 7752 C C . ASP A 1 909 ? 9.422 3.473 -50.369 1.00 90.50 909 ASP A C 1
ATOM 7754 O O . ASP A 1 909 ? 9.808 2.539 -51.084 1.00 90.50 909 ASP A O 1
ATOM 7758 N N . SER A 1 910 ? 9.003 3.320 -49.111 1.00 89.44 910 SER A N 1
ATOM 7759 C CA . SER A 1 910 ? 8.849 2.053 -48.384 1.00 89.44 910 SER A CA 1
ATOM 7760 C C . SER A 1 910 ? 10.107 1.184 -48.464 1.00 89.44 910 SER A C 1
ATOM 7762 O O . SER A 1 910 ? 10.216 0.220 -49.226 1.00 89.44 910 SER A O 1
ATOM 7764 N N . ILE A 1 911 ? 11.103 1.586 -47.682 1.00 92.50 911 ILE A N 1
ATOM 7765 C CA . ILE A 1 911 ? 12.423 0.971 -47.614 1.00 92.50 911 ILE A CA 1
ATOM 7766 C C . ILE A 1 911 ? 12.394 -0.061 -46.493 1.00 92.50 911 ILE A C 1
ATOM 7768 O O . ILE A 1 911 ? 12.388 0.299 -45.324 1.00 92.50 911 ILE A O 1
ATOM 7772 N N . ASN A 1 912 ? 12.427 -1.343 -46.831 1.00 92.44 912 ASN A N 1
ATOM 7773 C CA . ASN A 1 912 ? 12.600 -2.398 -45.833 1.00 92.44 912 ASN A CA 1
ATOM 7774 C C . ASN A 1 912 ? 14.080 -2.740 -45.752 1.00 92.44 912 ASN A C 1
ATOM 7776 O O . ASN A 1 912 ? 14.730 -2.865 -46.791 1.00 92.44 912 ASN A O 1
ATOM 7780 N N . GLY A 1 913 ? 14.613 -2.916 -44.555 1.00 90.94 913 GLY A N 1
ATOM 7781 C CA . GLY A 1 913 ? 16.011 -3.236 -44.316 1.00 90.94 913 GLY A CA 1
ATOM 7782 C C . GLY A 1 913 ? 16.238 -3.857 -42.953 1.00 90.94 913 GLY A C 1
ATOM 7783 O O . GLY A 1 913 ? 15.297 -4.221 -42.256 1.00 90.94 913 GLY A O 1
ATOM 7784 N N . THR A 1 914 ? 17.503 -3.965 -42.584 1.00 91.50 914 THR A N 1
ATOM 7785 C CA . THR A 1 914 ? 17.930 -4.554 -41.320 1.00 91.50 914 THR A CA 1
ATOM 7786 C C . THR A 1 914 ? 18.946 -3.624 -40.668 1.00 91.50 914 THR A C 1
ATOM 7788 O O . THR A 1 914 ? 19.884 -3.145 -41.315 1.00 91.50 914 THR A O 1
ATOM 7791 N N . THR A 1 915 ? 18.759 -3.342 -39.383 1.00 91.81 915 THR A N 1
ATOM 7792 C CA . THR A 1 915 ? 19.770 -2.702 -38.539 1.00 91.81 915 THR A CA 1
ATOM 7793 C C . THR A 1 915 ? 20.687 -3.753 -37.949 1.00 91.81 915 THR A C 1
ATOM 7795 O O . THR A 1 915 ? 20.211 -4.729 -37.376 1.00 91.81 915 THR A O 1
ATOM 7798 N N . PHE A 1 916 ? 21.989 -3.525 -38.036 1.00 91.19 916 PHE A N 1
ATOM 7799 C CA . PHE A 1 916 ? 23.017 -4.407 -37.501 1.00 91.19 916 PHE A CA 1
ATOM 7800 C C . PHE A 1 916 ? 23.777 -3.704 -36.388 1.00 91.19 916 PHE A C 1
ATOM 7802 O O . PHE A 1 916 ? 24.185 -2.557 -36.602 1.00 91.19 916 PHE A O 1
ATOM 7809 N N . PRO A 1 917 ? 24.035 -4.372 -35.253 1.00 90.19 917 PRO A N 1
ATOM 7810 C CA . PRO A 1 917 ? 24.984 -3.869 -34.275 1.00 90.19 917 PRO A CA 1
ATOM 7811 C C . PRO A 1 917 ? 26.356 -3.632 -34.927 1.00 90.19 917 PRO A C 1
ATOM 7813 O O . PRO A 1 917 ? 26.806 -4.393 -35.793 1.00 90.19 917 PRO A O 1
ATOM 7816 N N . ALA A 1 918 ? 26.979 -2.509 -34.569 1.00 88.00 918 ALA A N 1
ATOM 7817 C CA . ALA A 1 918 ? 28.176 -1.979 -35.224 1.00 88.00 918 ALA A CA 1
ATOM 7818 C C . ALA A 1 918 ? 29.496 -2.569 -34.695 1.00 88.00 918 ALA A C 1
ATOM 7820 O O . ALA A 1 918 ? 30.570 -2.207 -35.179 1.00 88.00 918 ALA A O 1
ATOM 7821 N N . ASP A 1 919 ? 29.428 -3.498 -33.742 1.00 79.75 919 ASP A N 1
ATOM 7822 C CA . ASP A 1 919 ? 30.558 -4.317 -33.286 1.00 79.75 919 ASP A CA 1
ATOM 7823 C C . ASP A 1 919 ? 31.079 -5.258 -34.387 1.00 79.75 919 ASP A C 1
ATOM 7825 O O . ASP A 1 919 ? 32.255 -5.640 -34.398 1.00 79.75 919 ASP A O 1
ATOM 7829 N N . HIS A 1 920 ? 30.226 -5.570 -35.364 1.00 80.62 920 HIS A N 1
ATOM 7830 C CA . HIS A 1 920 ? 30.507 -6.521 -36.425 1.00 80.62 920 HIS A CA 1
ATOM 7831 C C . HIS A 1 920 ? 30.071 -6.026 -37.812 1.00 80.62 920 HIS A C 1
ATOM 7833 O O . HIS A 1 920 ? 29.036 -5.390 -38.008 1.00 80.62 920 HIS A O 1
ATOM 7839 N N . SER A 1 921 ? 30.862 -6.365 -38.838 1.00 80.25 921 SER A N 1
ATOM 7840 C CA . SER A 1 921 ? 30.498 -6.084 -40.236 1.00 80.25 921 SER A CA 1
ATOM 7841 C C . SER A 1 921 ? 29.346 -6.972 -40.719 1.00 80.25 921 SER A C 1
ATOM 7843 O O . SER A 1 921 ? 29.150 -8.068 -40.197 1.00 80.25 921 SER A O 1
ATOM 7845 N N . ILE A 1 922 ? 28.660 -6.573 -41.794 1.00 78.62 922 ILE A N 1
ATOM 7846 C CA . ILE A 1 922 ? 27.541 -7.349 -42.361 1.00 78.62 922 ILE A CA 1
ATOM 7847 C C . ILE A 1 922 ? 27.974 -8.762 -42.776 1.00 78.62 922 ILE A C 1
ATOM 7849 O O . ILE A 1 922 ? 27.226 -9.729 -42.676 1.00 78.62 922 ILE A O 1
ATOM 7853 N N . TRP A 1 923 ? 29.235 -8.904 -43.185 1.00 77.31 923 TRP A N 1
ATOM 7854 C CA . TRP A 1 923 ? 29.825 -10.188 -43.544 1.00 77.31 923 TRP A CA 1
ATOM 7855 C C . TRP A 1 923 ? 29.974 -11.117 -42.348 1.00 77.31 923 TRP A C 1
ATOM 7857 O O . TRP A 1 923 ? 29.934 -12.328 -42.532 1.00 77.31 923 TRP A O 1
ATOM 7867 N N . TRP A 1 924 ? 30.155 -10.562 -41.150 1.00 77.81 924 TRP A N 1
ATOM 7868 C CA . TRP A 1 924 ? 30.285 -11.338 -39.925 1.00 77.81 924 TRP A CA 1
ATOM 7869 C C . TRP A 1 924 ? 28.928 -11.899 -39.495 1.00 77.81 924 TRP A C 1
ATOM 7871 O O . TRP A 1 924 ? 28.826 -13.091 -39.234 1.00 77.81 924 TRP A O 1
ATOM 7881 N N . TRP A 1 925 ? 27.874 -11.079 -39.548 1.00 78.56 925 TRP A N 1
ATOM 7882 C CA . TRP A 1 925 ? 26.510 -11.481 -39.174 1.00 78.56 925 TRP A CA 1
ATOM 7883 C C . TRP A 1 925 ? 25.944 -12.635 -39.996 1.00 78.56 925 TRP A C 1
ATOM 7885 O O . TRP A 1 925 ? 25.105 -13.389 -39.516 1.00 78.56 925 TRP A O 1
ATOM 7895 N N . TYR A 1 926 ? 26.416 -12.772 -41.228 1.00 72.94 926 TYR A N 1
ATOM 7896 C CA . TYR A 1 926 ? 25.959 -13.794 -42.154 1.00 72.94 926 TYR A CA 1
ATOM 7897 C C . TYR A 1 926 ? 27.021 -14.886 -42.352 1.00 72.94 926 TYR A C 1
ATOM 7899 O O . TYR A 1 926 ? 26.781 -16.049 -42.070 1.00 72.94 926 TYR A O 1
ATOM 7907 N N . GLY A 1 927 ? 28.233 -14.547 -42.790 1.00 61.97 927 GLY A N 1
ATOM 7908 C CA . GLY A 1 927 ? 29.281 -15.527 -43.114 1.00 61.97 927 GLY A CA 1
ATOM 7909 C C . GLY A 1 927 ? 30.396 -15.663 -42.076 1.00 61.97 927 GLY A C 1
ATOM 7910 O O . GLY A 1 927 ? 31.385 -16.345 -42.366 1.00 61.97 927 GLY A O 1
ATOM 7911 N N . GLY A 1 928 ? 30.282 -14.971 -40.940 1.00 60.31 928 GLY A N 1
ATOM 7912 C CA . GLY A 1 928 ? 31.302 -14.876 -39.901 1.00 60.31 928 GLY A CA 1
ATOM 7913 C C . GLY A 1 928 ? 31.327 -16.039 -38.925 1.00 60.31 928 GLY A C 1
ATOM 7914 O O . GLY A 1 928 ? 30.797 -17.115 -39.174 1.00 60.31 928 GLY A O 1
ATOM 7915 N N . GLU A 1 929 ? 32.056 -15.813 -37.839 1.00 59.72 929 GLU A N 1
ATOM 7916 C CA . GLU A 1 929 ? 32.371 -16.780 -36.789 1.00 59.72 929 GLU A CA 1
ATOM 7917 C C . GLU A 1 929 ? 31.104 -17.370 -36.154 1.00 59.72 929 GLU A C 1
ATOM 7919 O O . GLU A 1 929 ? 30.027 -16.788 -36.250 1.00 59.72 929 GLU A O 1
ATOM 7924 N N . ALA A 1 930 ? 31.209 -18.540 -35.516 1.00 58.16 930 ALA A N 1
ATOM 7925 C CA . ALA A 1 930 ? 30.066 -19.124 -34.823 1.00 58.16 930 ALA A CA 1
ATOM 7926 C C . ALA A 1 930 ? 29.499 -18.125 -33.793 1.00 58.16 930 ALA A C 1
ATOM 7928 O O . ALA A 1 930 ? 30.201 -17.737 -32.856 1.00 58.16 930 ALA A O 1
ATOM 7929 N N . LEU A 1 931 ? 28.232 -17.727 -33.983 1.00 61.66 931 LEU A N 1
ATOM 7930 C CA . LEU A 1 931 ? 27.471 -16.866 -33.074 1.00 61.66 931 LEU A CA 1
ATOM 7931 C C . LEU A 1 931 ? 27.542 -17.460 -31.659 1.00 61.66 931 LEU A C 1
ATOM 7933 O O . LEU A 1 931 ? 26.971 -18.516 -31.379 1.00 61.66 931 LEU A O 1
ATOM 7937 N N . SER A 1 932 ? 28.323 -16.829 -30.789 1.00 57.88 932 SER A N 1
ATOM 7938 C CA . SER A 1 932 ? 28.606 -17.289 -29.429 1.00 57.88 932 SER A CA 1
ATOM 7939 C C . SER A 1 932 ? 28.816 -16.086 -28.509 1.00 57.88 932 SER A C 1
ATOM 7941 O O . SER A 1 932 ? 29.114 -14.990 -28.973 1.00 57.88 932 SER A O 1
ATOM 7943 N N . GLY A 1 933 ? 28.622 -16.275 -27.201 1.00 54.59 933 GLY A N 1
ATOM 7944 C CA . GLY A 1 933 ? 28.866 -15.228 -26.198 1.00 54.59 933 GLY A CA 1
ATOM 7945 C C . GLY A 1 933 ? 27.696 -14.275 -25.907 1.00 54.59 933 GLY A C 1
ATOM 7946 O O . GLY A 1 933 ? 27.841 -13.417 -25.044 1.00 54.59 933 GLY A O 1
ATOM 7947 N N . SER A 1 934 ? 26.536 -14.434 -26.554 1.00 59.66 934 SER A N 1
ATOM 7948 C CA . SER A 1 934 ? 25.302 -13.686 -26.259 1.00 59.66 934 SER A CA 1
ATOM 7949 C C . SER A 1 934 ? 24.062 -14.556 -26.505 1.00 59.66 934 SER A C 1
ATOM 7951 O O . SER A 1 934 ? 24.140 -15.554 -27.223 1.00 59.66 934 SER A O 1
ATOM 7953 N N . ASP A 1 935 ? 22.926 -14.200 -25.903 1.00 58.56 935 ASP A N 1
ATOM 7954 C CA . ASP A 1 935 ? 21.634 -14.861 -26.123 1.00 58.56 935 ASP A CA 1
ATOM 7955 C C . ASP A 1 935 ? 20.892 -14.327 -27.367 1.00 58.56 935 ASP A C 1
ATOM 7957 O O . ASP A 1 935 ? 19.903 -14.923 -27.791 1.00 58.56 935 ASP A O 1
ATOM 7961 N N . PHE A 1 936 ? 21.399 -13.246 -27.980 1.00 73.19 936 PHE A N 1
ATOM 7962 C CA . PHE A 1 936 ? 20.856 -12.600 -29.179 1.00 73.19 936 PHE A CA 1
ATOM 7963 C C . PHE A 1 936 ? 19.350 -12.282 -29.066 1.00 73.19 936 PHE A C 1
ATOM 7965 O O . PHE A 1 936 ? 18.612 -12.373 -30.050 1.00 73.19 936 PHE A O 1
ATOM 7972 N N . ASN A 1 937 ? 18.870 -11.902 -27.876 1.00 72.69 937 ASN A N 1
ATOM 7973 C CA . ASN A 1 937 ? 17.445 -11.624 -27.635 1.00 72.69 937 ASN A CA 1
ATOM 7974 C C . ASN A 1 937 ? 17.078 -10.135 -27.655 1.00 72.69 937 ASN A C 1
ATOM 7976 O O . ASN A 1 937 ? 15.897 -9.785 -27.645 1.00 72.69 937 ASN A O 1
ATOM 7980 N N . THR A 1 938 ? 18.066 -9.241 -27.693 1.00 79.25 938 THR A N 1
ATOM 7981 C CA . THR A 1 938 ? 17.845 -7.788 -27.637 1.00 79.25 938 THR A CA 1
ATOM 7982 C C . THR A 1 938 ? 18.254 -7.088 -28.928 1.00 79.25 938 THR A C 1
ATOM 7984 O O . THR A 1 938 ? 19.059 -7.612 -29.697 1.00 79.25 938 THR A O 1
ATOM 7987 N N . PHE A 1 939 ? 17.753 -5.863 -29.126 1.00 83.38 939 PHE A N 1
ATOM 7988 C CA . PHE A 1 939 ? 18.127 -4.999 -30.252 1.00 83.38 939 PHE A CA 1
ATOM 7989 C C . PHE A 1 939 ? 19.646 -4.789 -30.358 1.00 83.38 939 PHE A C 1
ATOM 7991 O O . PHE A 1 939 ? 20.193 -4.858 -31.446 1.00 83.38 939 PHE A O 1
ATOM 7998 N N . ASN A 1 940 ? 20.342 -4.622 -29.227 1.00 84.50 940 ASN A N 1
ATOM 7999 C CA . ASN A 1 940 ? 21.790 -4.374 -29.204 1.00 84.50 940 ASN A CA 1
ATOM 8000 C C . ASN A 1 940 ? 22.643 -5.599 -29.523 1.00 84.50 940 ASN A C 1
ATOM 8002 O O . ASN A 1 940 ? 23.844 -5.468 -29.730 1.00 84.50 940 ASN A O 1
ATOM 8006 N N . THR A 1 941 ? 22.050 -6.787 -29.481 1.00 82.19 941 THR A N 1
ATOM 8007 C CA . THR A 1 941 ? 22.793 -8.044 -29.557 1.00 82.19 941 THR A CA 1
ATOM 8008 C C . THR A 1 941 ? 22.570 -8.771 -30.871 1.00 82.19 941 THR A C 1
ATOM 8010 O O . THR A 1 941 ? 23.187 -9.807 -31.051 1.00 82.19 941 THR A O 1
ATOM 8013 N N . ARG A 1 942 ? 21.692 -8.300 -31.771 1.00 84.56 942 ARG A N 1
ATOM 8014 C CA . ARG A 1 942 ? 21.338 -9.028 -33.003 1.00 84.56 942 ARG A CA 1
ATOM 8015 C C . ARG A 1 942 ? 20.905 -8.110 -34.154 1.00 84.56 942 ARG A C 1
ATOM 8017 O O . ARG A 1 942 ? 20.471 -6.992 -33.886 1.00 84.56 942 ARG A O 1
ATOM 8024 N N . PRO A 1 943 ? 20.926 -8.585 -35.412 1.00 89.62 943 PRO A N 1
ATOM 8025 C CA . PRO A 1 943 ? 20.288 -7.903 -36.529 1.00 89.62 943 PRO A CA 1
ATOM 8026 C C . PRO A 1 943 ? 18.770 -7.852 -36.342 1.00 89.62 943 PRO A C 1
ATOM 8028 O O . PRO A 1 943 ? 18.151 -8.854 -35.989 1.00 89.62 943 PRO A O 1
ATOM 8031 N N . VAL A 1 944 ? 18.167 -6.691 -36.576 1.00 89.56 944 VAL A N 1
ATOM 8032 C CA . VAL A 1 944 ? 16.720 -6.489 -36.428 1.00 89.56 944 VAL A CA 1
ATOM 8033 C C . VAL A 1 944 ? 16.167 -5.839 -37.682 1.00 89.56 944 VAL A C 1
ATOM 8035 O O . VAL A 1 944 ? 16.714 -4.849 -38.165 1.00 89.56 944 VAL A O 1
ATOM 8038 N N . ASP A 1 945 ? 15.082 -6.399 -38.207 1.00 90.56 945 ASP A N 1
ATOM 8039 C CA . ASP A 1 945 ? 14.404 -5.842 -39.368 1.00 90.56 945 ASP A CA 1
ATOM 8040 C C . ASP A 1 945 ? 13.705 -4.526 -39.029 1.00 90.56 945 ASP A C 1
ATOM 8042 O O . ASP A 1 945 ? 13.112 -4.342 -37.962 1.00 90.56 945 ASP A O 1
ATOM 8046 N N . VAL A 1 946 ? 13.789 -3.596 -39.970 1.00 89.94 946 VAL A N 1
ATOM 8047 C CA . VAL A 1 946 ? 13.266 -2.243 -39.859 1.00 89.94 946 VAL A CA 1
ATOM 8048 C C . VAL A 1 946 ? 12.708 -1.802 -41.205 1.00 89.94 946 VAL A C 1
ATOM 8050 O O . VAL A 1 946 ? 13.329 -2.028 -42.243 1.00 89.94 946 VAL A O 1
ATOM 8053 N N . SER A 1 947 ? 11.582 -1.096 -41.201 1.00 90.25 947 SER A N 1
ATOM 8054 C CA . SER A 1 947 ? 11.117 -0.350 -42.373 1.00 90.25 947 SER A CA 1
ATOM 8055 C C . SER A 1 947 ? 11.225 1.157 -42.168 1.00 90.25 947 SER A C 1
ATOM 8057 O O . SER A 1 947 ? 10.923 1.645 -41.085 1.00 90.25 947 SER A O 1
ATOM 8059 N N . ILE A 1 948 ? 11.604 1.890 -43.211 1.00 89.38 948 ILE A N 1
ATOM 8060 C CA . ILE A 1 948 ? 11.567 3.352 -43.293 1.00 89.38 948 ILE A CA 1
ATOM 8061 C C . ILE A 1 948 ? 10.504 3.717 -44.330 1.00 89.38 948 ILE A C 1
ATOM 8063 O O . ILE A 1 948 ? 10.533 3.210 -45.456 1.00 89.38 948 ILE A O 1
ATOM 8067 N N . ASP A 1 949 ? 9.558 4.577 -43.972 1.00 86.06 949 ASP A N 1
ATOM 8068 C CA . ASP A 1 949 ? 8.447 4.958 -44.852 1.00 86.06 949 ASP A CA 1
ATOM 8069 C C . ASP A 1 949 ? 8.909 5.626 -46.163 1.00 86.06 949 ASP A C 1
ATOM 8071 O O . ASP A 1 949 ? 8.393 5.270 -47.225 1.00 86.06 949 ASP A O 1
ATOM 8075 N N . PHE A 1 950 ? 9.898 6.526 -46.123 1.00 88.75 950 PHE A N 1
ATOM 8076 C CA . PHE A 1 950 ? 10.578 7.079 -47.291 1.00 88.75 950 PHE A CA 1
ATOM 8077 C C . PHE A 1 950 ? 11.937 7.731 -46.973 1.00 88.75 950 PHE A C 1
ATOM 8079 O O . PHE A 1 950 ? 12.219 8.162 -45.854 1.00 88.75 950 PHE A O 1
ATOM 8086 N N . MET A 1 951 ? 12.778 7.866 -48.002 1.00 90.19 951 MET A N 1
ATOM 8087 C CA . MET A 1 951 ? 13.978 8.711 -47.996 1.00 90.19 951 MET A CA 1
ATOM 8088 C C . MET A 1 951 ? 14.024 9.589 -49.244 1.00 90.19 951 MET A C 1
ATOM 8090 O O . MET A 1 951 ? 13.651 9.153 -50.331 1.00 90.19 951 MET A O 1
ATOM 8094 N N . MET A 1 952 ? 14.534 10.811 -49.122 1.00 90.44 952 MET A N 1
ATOM 8095 C CA . MET A 1 952 ? 14.717 11.729 -50.248 1.00 90.44 952 MET A CA 1
ATOM 8096 C C . MET A 1 952 ? 16.130 12.296 -50.247 1.00 90.44 952 MET A C 1
ATOM 8098 O O . MET A 1 952 ? 16.630 12.701 -49.202 1.00 90.44 952 MET A O 1
ATOM 8102 N N . PHE A 1 953 ? 16.723 12.395 -51.435 1.00 91.00 953 PHE A N 1
ATOM 8103 C CA . PHE A 1 953 ? 17.921 13.191 -51.677 1.00 91.00 953 PHE A CA 1
ATOM 8104 C C . PHE A 1 953 ? 17.688 14.084 -52.886 1.00 91.00 953 PHE A C 1
ATOM 8106 O O . PHE A 1 953 ? 17.363 13.598 -53.975 1.00 91.00 953 PHE A O 1
ATOM 8113 N N . LYS A 1 954 ? 17.859 15.388 -52.716 1.00 89.56 954 LYS A N 1
ATOM 8114 C CA . LYS A 1 954 ? 17.646 16.375 -53.768 1.00 89.56 954 LYS A CA 1
ATOM 8115 C C . LYS A 1 954 ? 18.820 17.336 -53.816 1.00 89.56 954 LYS A C 1
ATOM 8117 O O . LYS A 1 954 ? 19.150 17.980 -52.834 1.00 89.56 954 LYS A O 1
ATOM 8122 N N . LEU A 1 955 ? 19.449 17.409 -54.977 1.00 91.25 955 LEU A N 1
ATOM 8123 C CA . LEU A 1 955 ? 20.576 18.277 -55.258 1.00 91.25 955 LEU A CA 1
ATOM 8124 C C . LEU A 1 955 ? 20.067 19.555 -55.923 1.00 91.25 955 LEU A C 1
ATOM 8126 O O . LEU A 1 955 ? 19.231 19.494 -56.825 1.00 91.25 955 LEU A O 1
ATOM 8130 N N . HIS A 1 956 ? 20.586 20.695 -55.489 1.00 90.50 956 HIS A N 1
ATOM 8131 C CA . HIS A 1 956 ? 20.379 22.004 -56.094 1.00 90.50 956 HIS A CA 1
ATOM 8132 C C . HIS A 1 956 ? 21.728 22.560 -56.523 1.00 90.50 956 HIS A C 1
ATOM 8134 O O . HIS A 1 956 ? 22.649 22.601 -55.716 1.00 90.50 956 HIS A O 1
ATOM 8140 N N . PHE A 1 957 ? 21.844 22.989 -57.772 1.00 92.00 957 PHE A N 1
ATOM 8141 C CA . PHE A 1 957 ? 23.016 23.680 -58.293 1.00 92.00 957 PHE A CA 1
ATOM 8142 C C . PHE A 1 957 ? 22.644 25.117 -58.657 1.00 92.00 957 PHE A C 1
ATOM 8144 O O . PHE A 1 957 ? 21.650 25.332 -59.352 1.00 92.00 957 PHE A O 1
ATOM 8151 N N . GLN A 1 958 ? 23.459 26.082 -58.238 1.00 90.81 958 GLN A N 1
ATOM 8152 C CA . GLN A 1 958 ? 23.264 27.500 -58.532 1.00 90.81 958 GLN A CA 1
ATOM 8153 C C . GLN A 1 958 ? 24.613 28.179 -58.799 1.00 90.81 958 GLN A C 1
ATOM 8155 O O . GLN A 1 958 ? 25.474 28.229 -57.924 1.00 90.81 958 GLN A O 1
ATOM 8160 N N . GLY A 1 959 ? 24.788 28.755 -59.988 1.00 87.69 959 GLY A N 1
ATOM 8161 C CA . GLY A 1 959 ? 25.982 29.531 -60.333 1.00 87.69 959 GLY A CA 1
ATOM 8162 C C . GLY A 1 959 ? 25.848 31.025 -60.014 1.00 87.69 959 GLY A C 1
ATOM 8163 O O . GLY A 1 959 ? 24.784 31.613 -60.219 1.00 87.69 959 GLY A O 1
ATOM 8164 N N . ASN A 1 960 ? 26.930 31.671 -59.570 1.00 86.94 960 ASN A N 1
ATOM 8165 C CA . ASN A 1 960 ? 27.021 33.127 -59.430 1.00 86.94 960 ASN A CA 1
ATOM 8166 C C . ASN A 1 960 ? 27.825 33.728 -60.591 1.00 86.94 960 ASN A C 1
ATOM 8168 O O . ASN A 1 960 ? 29.017 33.483 -60.745 1.00 86.94 960 ASN A O 1
ATOM 8172 N N . LEU A 1 961 ? 27.188 34.561 -61.417 1.00 87.12 961 LEU A N 1
ATOM 8173 C CA . LEU A 1 961 ? 27.853 35.172 -62.577 1.00 87.12 961 LEU A CA 1
ATOM 8174 C C . LEU A 1 961 ? 28.826 36.310 -62.206 1.00 87.12 961 LEU A C 1
ATOM 8176 O O . LEU A 1 961 ? 29.605 36.760 -63.057 1.00 87.12 961 LEU A O 1
ATOM 8180 N N . THR A 1 962 ? 28.793 36.781 -60.956 1.00 86.00 962 THR A N 1
ATOM 8181 C CA . THR A 1 962 ? 29.678 37.837 -60.443 1.00 86.00 962 THR A CA 1
ATOM 8182 C C . THR A 1 962 ? 31.058 37.267 -60.147 1.00 86.00 962 THR A C 1
ATOM 8184 O O . THR A 1 962 ? 31.184 36.384 -59.307 1.00 86.00 962 THR A O 1
ATOM 8187 N N . ALA A 1 963 ? 32.089 37.786 -60.815 1.00 81.50 963 ALA A N 1
ATOM 8188 C CA . ALA A 1 963 ? 33.466 37.385 -60.553 1.00 81.50 963 ALA A CA 1
ATOM 8189 C C . ALA A 1 963 ? 34.116 38.222 -59.438 1.00 81.50 963 ALA A C 1
ATOM 8191 O O . ALA A 1 963 ? 33.798 39.407 -59.289 1.00 81.50 963 ALA A O 1
ATOM 8192 N N . ASP A 1 964 ? 35.039 37.613 -58.697 1.00 80.56 964 ASP A N 1
ATOM 8193 C CA . ASP A 1 964 ? 35.902 38.281 -57.721 1.00 80.56 964 ASP A CA 1
ATOM 8194 C C . ASP A 1 964 ? 37.033 39.096 -58.395 1.00 80.56 964 ASP A C 1
ATOM 8196 O O . ASP A 1 964 ? 37.107 39.225 -59.621 1.00 80.56 964 ASP A O 1
ATOM 8200 N N . GLU A 1 965 ? 37.930 39.679 -57.591 1.00 74.62 965 GLU A N 1
ATOM 8201 C CA . GLU A 1 965 ? 39.063 40.484 -58.083 1.00 74.62 965 GLU A CA 1
ATOM 8202 C C . GLU A 1 965 ? 40.077 39.681 -58.928 1.00 74.62 965 GLU A C 1
ATOM 8204 O O . GLU A 1 965 ? 40.846 40.283 -59.681 1.00 74.62 965 GLU A O 1
ATOM 8209 N N . LEU A 1 966 ? 40.061 38.347 -58.835 1.00 72.94 966 LEU A N 1
ATOM 8210 C CA . LEU A 1 966 ? 40.922 37.414 -59.571 1.00 72.94 966 LEU A CA 1
ATOM 8211 C C . LEU A 1 966 ? 40.215 36.773 -60.775 1.00 72.94 966 LEU A C 1
ATOM 8213 O O . LEU A 1 966 ? 40.853 36.091 -61.576 1.00 72.94 966 LEU A O 1
ATOM 8217 N N . GLY A 1 967 ? 38.918 37.030 -60.950 1.00 74.50 967 GLY A N 1
ATOM 8218 C CA . GLY A 1 967 ? 38.110 36.442 -62.011 1.00 74.50 967 GLY A CA 1
ATOM 8219 C C . GLY A 1 967 ? 37.495 35.084 -61.657 1.00 74.50 967 GLY A C 1
ATOM 8220 O O . GLY A 1 967 ? 36.908 34.475 -62.554 1.00 74.50 967 GLY A O 1
ATOM 8221 N N . ASN A 1 968 ? 37.601 34.616 -60.406 1.00 81.62 968 ASN A N 1
ATOM 8222 C CA . ASN A 1 968 ? 36.900 33.420 -59.934 1.00 81.62 968 ASN A CA 1
ATOM 8223 C C . ASN A 1 968 ? 35.411 33.722 -59.751 1.00 81.62 968 ASN A C 1
ATOM 8225 O O . ASN A 1 968 ? 35.028 34.847 -59.424 1.00 81.62 968 ASN A O 1
ATOM 8229 N N . ARG A 1 969 ? 34.569 32.705 -59.918 1.00 86.56 969 ARG A N 1
ATOM 8230 C CA . ARG A 1 969 ? 33.130 32.773 -59.652 1.00 86.56 969 ARG A CA 1
ATOM 8231 C C . ARG A 1 969 ? 32.723 31.630 -58.743 1.00 86.56 969 ARG A C 1
ATOM 8233 O O . ARG A 1 969 ? 33.265 30.536 -58.846 1.00 86.56 969 ARG A O 1
ATOM 8240 N N . GLU A 1 970 ? 31.759 31.899 -57.878 1.00 86.69 970 GLU A N 1
ATOM 8241 C CA . GLU A 1 970 ? 31.248 30.917 -56.928 1.00 86.69 970 GLU A CA 1
ATOM 8242 C C . GLU A 1 970 ? 30.091 30.126 -57.548 1.00 86.69 970 GLU A C 1
ATOM 8244 O O . GLU A 1 970 ? 29.244 30.682 -58.252 1.00 86.69 970 GLU A O 1
ATOM 8249 N N . ALA A 1 971 ? 30.049 28.829 -57.268 1.00 86.94 971 ALA A N 1
ATOM 8250 C CA . ALA A 1 971 ? 28.888 27.983 -57.495 1.00 86.94 971 ALA A CA 1
ATOM 8251 C C . ALA A 1 971 ? 28.504 27.349 -56.159 1.00 86.94 971 ALA A C 1
ATOM 8253 O O . ALA A 1 971 ? 29.383 26.995 -55.378 1.00 86.94 971 ALA A O 1
ATOM 8254 N N . TYR A 1 972 ? 27.205 27.218 -55.915 1.00 88.06 972 TYR A N 1
ATOM 8255 C CA . TYR A 1 972 ? 26.656 26.653 -54.689 1.00 88.06 972 TYR A CA 1
ATOM 8256 C C . TYR A 1 972 ? 25.953 25.342 -55.016 1.00 88.06 972 TYR A C 1
ATOM 8258 O O . TYR A 1 972 ? 25.162 25.282 -55.970 1.00 88.06 972 TYR A O 1
ATOM 8266 N N . ILE A 1 973 ? 26.222 24.305 -54.227 1.00 87.38 973 ILE A N 1
ATOM 8267 C CA . ILE A 1 973 ? 25.549 23.014 -54.334 1.00 87.38 973 ILE A CA 1
ATOM 8268 C C . ILE A 1 973 ? 24.902 22.664 -53.003 1.00 87.38 973 ILE A C 1
ATOM 8270 O O . ILE A 1 973 ? 25.564 22.406 -52.009 1.00 87.38 973 ILE A O 1
ATOM 8274 N N . LYS A 1 974 ? 23.575 22.586 -52.989 1.00 86.56 974 LYS A N 1
ATOM 8275 C CA . LYS A 1 974 ? 22.814 22.175 -51.806 1.00 86.56 974 LYS A CA 1
ATOM 8276 C C . LYS A 1 974 ? 22.309 20.747 -51.957 1.00 86.56 974 LYS A C 1
ATOM 8278 O O . LYS A 1 974 ? 21.864 20.367 -53.039 1.00 86.56 974 LYS A O 1
ATOM 8283 N N . ILE A 1 975 ? 22.342 19.978 -50.875 1.00 84.81 975 ILE A N 1
ATOM 8284 C CA . ILE A 1 975 ? 21.695 18.675 -50.748 1.00 84.81 975 ILE A CA 1
ATOM 8285 C C . ILE A 1 975 ? 20.578 18.810 -49.709 1.00 84.81 975 ILE A C 1
ATOM 8287 O O . ILE A 1 975 ? 20.843 18.941 -48.514 1.00 84.81 975 ILE A O 1
ATOM 8291 N N . ASP A 1 976 ? 19.330 18.743 -50.161 1.00 82.94 976 ASP A N 1
ATOM 8292 C CA . ASP A 1 976 ? 18.186 18.520 -49.283 1.00 82.94 976 ASP A CA 1
ATOM 8293 C C . ASP A 1 976 ? 18.063 17.008 -49.067 1.00 82.94 976 ASP A C 1
ATOM 8295 O O . ASP A 1 976 ? 17.919 16.241 -50.029 1.00 82.94 976 ASP A O 1
ATOM 8299 N N . GLN A 1 977 ? 18.108 16.570 -47.811 1.00 83.56 977 GLN A N 1
ATOM 8300 C CA . GLN A 1 977 ? 17.995 15.158 -47.451 1.00 83.56 977 GLN A CA 1
ATOM 8301 C C . GLN A 1 977 ? 16.896 14.933 -46.415 1.00 83.56 977 GLN A C 1
ATOM 8303 O O . GLN A 1 977 ? 16.698 15.739 -45.507 1.00 83.56 977 GLN A O 1
ATOM 8308 N N . TYR A 1 978 ? 16.167 13.829 -46.560 1.00 82.44 978 TYR A N 1
ATOM 8309 C CA . TYR A 1 978 ? 15.084 13.461 -45.655 1.00 82.44 978 TYR A CA 1
ATOM 8310 C C . TYR A 1 978 ? 15.089 11.958 -45.385 1.00 82.44 978 TYR A C 1
ATOM 8312 O O . TYR A 1 978 ? 15.231 11.162 -46.316 1.00 82.44 978 TYR A O 1
ATOM 8320 N N . VAL A 1 979 ? 14.886 11.589 -44.121 1.00 83.56 979 VAL A N 1
ATOM 8321 C CA . VAL A 1 979 ? 14.617 10.216 -43.677 1.00 83.56 979 VAL A CA 1
ATOM 8322 C C . VAL A 1 979 ? 13.340 10.255 -42.863 1.00 83.56 979 VAL A C 1
ATOM 8324 O O . VAL A 1 979 ? 13.258 11.014 -41.894 1.00 83.56 979 VAL A O 1
ATOM 8327 N N . GLY A 1 980 ? 12.343 9.487 -43.281 1.00 79.12 980 GLY A N 1
ATOM 8328 C CA . GLY A 1 980 ? 11.081 9.431 -42.570 1.00 79.12 980 GLY A CA 1
ATOM 8329 C C . GLY A 1 980 ? 11.068 8.405 -41.441 1.00 79.12 980 GLY A C 1
ATOM 8330 O O . GLY A 1 980 ? 12.100 8.072 -40.858 1.00 79.12 980 GLY A O 1
ATOM 8331 N N . ASP A 1 981 ? 9.870 7.973 -41.088 1.00 81.56 981 ASP A N 1
ATOM 8332 C CA . ASP A 1 981 ? 9.557 7.191 -39.907 1.00 81.56 981 ASP A CA 1
ATOM 8333 C C . ASP A 1 981 ? 10.077 5.751 -39.986 1.00 81.56 981 ASP A C 1
ATOM 8335 O O . ASP A 1 981 ? 9.849 5.037 -40.962 1.00 81.56 981 ASP A O 1
ATOM 8339 N N . TRP A 1 982 ? 10.711 5.309 -38.899 1.00 85.69 982 TRP A N 1
ATOM 8340 C CA . TRP A 1 982 ? 11.219 3.948 -38.734 1.00 85.69 982 TRP A CA 1
ATOM 8341 C C . TRP A 1 982 ? 10.185 3.077 -38.028 1.00 85.69 982 TRP A C 1
ATOM 8343 O O . TRP A 1 982 ? 9.611 3.490 -37.024 1.00 85.69 982 TRP A O 1
ATOM 8353 N N . ASP A 1 983 ? 9.969 1.856 -38.489 1.00 84.88 983 ASP A N 1
ATOM 8354 C CA . ASP A 1 983 ? 9.215 0.829 -37.771 1.00 84.88 983 ASP A CA 1
ATOM 8355 C C . ASP A 1 983 ? 10.136 -0.356 -37.498 1.00 84.88 983 ASP A C 1
ATOM 8357 O O . ASP A 1 983 ? 10.738 -0.896 -38.425 1.00 84.88 983 ASP A O 1
ATOM 8361 N N . VAL A 1 984 ? 10.299 -0.704 -36.223 1.00 86.88 984 VAL A N 1
ATOM 8362 C CA . VAL A 1 984 ? 11.262 -1.711 -35.764 1.00 86.88 984 VAL A CA 1
ATOM 8363 C C . VAL A 1 984 ? 10.513 -2.999 -35.470 1.00 86.88 984 VAL A C 1
ATOM 8365 O O . VAL A 1 984 ? 9.653 -3.035 -34.589 1.00 86.88 984 VAL A O 1
ATOM 8368 N N . MET A 1 985 ? 10.876 -4.077 -36.162 1.00 82.44 985 MET A N 1
ATOM 8369 C CA . MET A 1 985 ? 10.203 -5.374 -36.076 1.00 82.44 985 MET A CA 1
ATOM 8370 C C . MET A 1 985 ? 10.695 -6.177 -34.859 1.00 82.44 985 MET A C 1
ATOM 8372 O O . MET A 1 985 ? 11.275 -7.256 -34.973 1.00 82.44 985 MET A O 1
ATOM 8376 N N . LEU A 1 986 ? 10.474 -5.624 -33.664 1.00 80.44 986 LEU A N 1
ATOM 8377 C CA . LEU A 1 986 ? 10.788 -6.221 -32.363 1.00 80.44 986 LEU A CA 1
ATOM 8378 C C . LEU A 1 986 ? 9.643 -5.937 -31.376 1.00 80.44 986 LEU A C 1
ATOM 8380 O O . LEU A 1 986 ? 8.928 -4.953 -31.529 1.00 80.44 986 LEU A O 1
ATOM 8384 N N . SER A 1 987 ? 9.463 -6.759 -30.336 1.00 67.94 987 SER A N 1
ATOM 8385 C CA . SER A 1 987 ? 8.330 -6.657 -29.387 1.00 67.94 987 SER A CA 1
ATOM 8386 C C . SER A 1 987 ? 8.189 -5.303 -28.678 1.00 67.94 987 SER A C 1
ATOM 8388 O O . SER A 1 987 ? 7.094 -4.953 -28.251 1.00 67.94 987 SER A O 1
ATOM 8390 N N . ARG A 1 988 ? 9.282 -4.540 -28.571 1.00 68.12 988 ARG A N 1
ATOM 8391 C CA . ARG A 1 988 ? 9.318 -3.184 -28.000 1.00 68.12 988 ARG A CA 1
ATOM 8392 C C . ARG A 1 988 ? 9.234 -2.065 -29.049 1.00 68.12 988 ARG A C 1
ATOM 8394 O O . ARG A 1 988 ? 9.259 -0.891 -28.699 1.00 68.12 988 ARG A O 1
ATOM 8401 N N . GLY A 1 989 ? 9.149 -2.409 -30.335 1.00 81.12 989 GLY A N 1
ATOM 8402 C CA . GLY A 1 989 ? 9.021 -1.461 -31.441 1.00 81.12 989 GLY A CA 1
ATOM 8403 C C . GLY A 1 989 ? 10.053 -0.333 -31.378 1.00 81.12 989 GLY A C 1
ATOM 8404 O O . GLY A 1 989 ? 11.239 -0.570 -31.154 1.00 81.12 989 GLY A O 1
ATOM 8405 N N . ARG A 1 990 ? 9.586 0.910 -31.532 1.00 76.62 990 ARG A N 1
ATOM 8406 C CA . ARG A 1 990 ? 10.419 2.125 -31.505 1.00 76.62 990 ARG A CA 1
ATOM 8407 C C . ARG A 1 990 ? 11.069 2.417 -30.145 1.00 76.62 990 ARG A C 1
ATOM 8409 O O . ARG A 1 990 ? 12.039 3.167 -30.121 1.00 76.62 990 ARG A O 1
ATOM 8416 N N . GLU A 1 991 ? 10.607 1.827 -29.038 1.00 77.12 991 GLU A N 1
ATOM 8417 C CA . GLU A 1 991 ? 11.187 2.084 -27.705 1.00 77.12 991 GLU A CA 1
ATOM 8418 C C . GLU A 1 991 ? 12.668 1.695 -27.626 1.00 77.12 991 GLU A C 1
ATOM 8420 O O . GLU A 1 991 ? 13.437 2.276 -26.868 1.00 77.12 991 GLU A O 1
ATOM 8425 N N . VAL A 1 992 ? 13.114 0.710 -28.414 1.00 79.31 992 VAL A N 1
ATOM 8426 C CA . VAL A 1 992 ? 14.519 0.255 -28.368 1.00 79.31 992 VAL A CA 1
ATOM 8427 C C . VAL A 1 992 ? 15.512 1.278 -28.913 1.00 79.31 992 VAL A C 1
ATOM 8429 O O . VAL A 1 992 ? 16.722 1.161 -28.681 1.00 79.31 992 VAL A O 1
ATOM 8432 N N . LEU A 1 993 ? 14.997 2.268 -29.636 1.00 78.56 993 LEU A N 1
ATOM 8433 C CA . LEU A 1 993 ? 15.757 3.373 -30.185 1.00 78.56 993 LEU A CA 1
ATOM 8434 C C . LEU A 1 993 ? 15.786 4.581 -29.229 1.00 78.56 993 LEU A C 1
ATOM 8436 O O . LEU A 1 993 ? 16.487 5.539 -29.532 1.00 78.56 993 LEU A O 1
ATOM 8440 N N . GLU A 1 994 ? 15.064 4.569 -28.097 1.00 76.38 994 GLU A N 1
ATOM 8441 C CA . GLU A 1 994 ? 15.076 5.676 -27.124 1.00 76.38 994 GLU A CA 1
ATOM 8442 C C . GLU A 1 994 ? 16.507 6.108 -26.765 1.00 76.38 994 GLU A C 1
ATOM 8444 O O . GLU A 1 994 ? 17.386 5.274 -26.535 1.00 76.38 994 GLU A O 1
ATOM 8449 N N . ASN A 1 995 ? 16.728 7.426 -26.711 1.00 72.94 995 ASN A N 1
ATOM 8450 C CA . ASN A 1 995 ? 18.037 8.060 -26.505 1.00 72.94 995 ASN A CA 1
ATOM 8451 C C . ASN A 1 995 ? 19.090 7.726 -27.579 1.00 72.94 995 ASN A C 1
ATOM 8453 O O . ASN A 1 995 ? 20.285 7.767 -27.301 1.00 72.94 995 ASN A O 1
ATOM 8457 N N . ARG A 1 996 ? 18.669 7.397 -28.805 1.00 76.25 996 ARG A N 1
ATOM 8458 C CA . ARG A 1 996 ? 19.569 7.245 -29.953 1.00 76.25 996 ARG A CA 1
ATOM 8459 C C . ARG A 1 996 ? 19.277 8.269 -31.037 1.00 76.25 996 ARG A C 1
ATOM 8461 O O . ARG A 1 996 ? 18.136 8.679 -31.240 1.00 76.25 996 ARG A O 1
ATOM 8468 N N . SER A 1 997 ? 20.328 8.603 -31.767 1.00 77.88 997 SER A N 1
ATOM 8469 C CA . SER A 1 997 ? 20.336 9.556 -32.870 1.00 77.88 997 SER A CA 1
ATOM 8470 C C . SER A 1 997 ? 20.659 8.854 -34.190 1.00 77.88 997 SER A C 1
ATOM 8472 O O . SER A 1 997 ? 21.192 7.741 -34.212 1.00 77.88 997 SER A O 1
ATOM 8474 N N . LEU A 1 998 ? 20.322 9.507 -35.304 1.00 82.12 998 LEU A N 1
ATOM 8475 C CA . LEU A 1 998 ? 20.502 8.992 -36.662 1.00 82.12 998 LEU A CA 1
ATOM 8476 C C . LEU A 1 998 ? 21.494 9.865 -37.436 1.00 82.12 998 LEU A C 1
ATOM 8478 O O . LEU A 1 998 ? 21.407 11.089 -37.391 1.00 82.12 998 LEU A O 1
ATOM 8482 N N . SER A 1 999 ? 22.401 9.244 -38.187 1.00 79.25 999 SER A N 1
ATOM 8483 C CA . SER A 1 999 ? 23.378 9.942 -39.027 1.00 79.25 999 SER A CA 1
ATOM 8484 C C . SER A 1 999 ? 23.396 9.388 -40.452 1.00 79.25 999 SER A C 1
ATOM 8486 O O . SER A 1 999 ? 23.566 8.184 -40.659 1.00 79.25 999 SER A O 1
ATOM 8488 N N . ILE A 1 1000 ? 23.254 10.276 -41.444 1.00 82.31 1000 ILE A N 1
ATOM 8489 C CA . ILE A 1 1000 ? 23.602 9.988 -42.841 1.00 82.31 1000 ILE A CA 1
ATOM 8490 C C . ILE A 1 1000 ? 25.068 10.356 -43.027 1.00 82.31 1000 ILE A C 1
ATOM 8492 O O . ILE A 1 1000 ? 25.455 11.508 -42.842 1.00 82.31 1000 ILE A O 1
ATOM 8496 N N . SER A 1 1001 ? 25.875 9.390 -43.446 1.00 80.25 1001 SER A N 1
ATOM 8497 C CA . SER A 1 1001 ? 27.296 9.608 -43.708 1.00 80.25 1001 SER A CA 1
ATOM 8498 C C . SER A 1 1001 ? 27.582 9.688 -45.206 1.00 80.25 1001 SER A C 1
ATOM 8500 O O . SER A 1 1001 ? 26.937 9.009 -46.007 1.00 80.25 1001 SER A O 1
ATOM 8502 N N . TYR A 1 1002 ? 28.599 10.470 -45.578 1.00 81.62 1002 TYR A N 1
ATOM 8503 C CA . TYR A 1 1002 ? 29.109 10.571 -46.946 1.00 81.62 1002 TYR A CA 1
ATOM 8504 C C . TYR A 1 1002 ? 30.616 10.322 -46.988 1.00 81.62 1002 TYR A C 1
ATOM 8506 O O . TYR A 1 1002 ? 31.366 10.788 -46.131 1.00 81.62 1002 TYR A O 1
ATOM 8514 N N . TYR A 1 1003 ? 31.075 9.635 -48.029 1.00 82.62 1003 TYR A N 1
ATOM 8515 C CA . TYR A 1 1003 ? 32.470 9.645 -48.425 1.00 82.62 1003 TYR A CA 1
ATOM 8516 C C . TYR A 1 1003 ? 32.766 10.923 -49.200 1.00 82.62 1003 TYR A C 1
ATOM 8518 O O . TYR A 1 1003 ? 32.076 11.238 -50.171 1.00 82.62 1003 TYR A O 1
ATOM 8526 N N . VAL A 1 1004 ? 33.825 11.620 -48.792 1.00 79.44 1004 VAL A N 1
ATOM 8527 C CA . VAL A 1 1004 ? 34.360 12.784 -49.500 1.00 79.44 1004 VAL A CA 1
ATOM 8528 C C . VAL A 1 1004 ? 35.715 12.408 -50.086 1.00 79.44 1004 VAL A C 1
ATOM 8530 O O . VAL A 1 1004 ? 36.648 12.064 -49.359 1.00 79.44 1004 VAL A O 1
ATOM 8533 N N . TYR A 1 1005 ? 35.827 12.463 -51.409 1.00 83.94 1005 TYR A N 1
ATOM 8534 C CA . TYR A 1 1005 ? 37.072 12.230 -52.130 1.00 83.94 1005 TYR A CA 1
ATOM 8535 C C . TYR A 1 1005 ? 37.518 13.519 -52.806 1.00 83.94 1005 TYR A C 1
ATOM 8537 O O . TYR A 1 1005 ? 36.750 14.134 -53.542 1.00 83.94 1005 TYR A O 1
ATOM 8545 N N . LEU A 1 1006 ? 38.778 13.893 -52.598 1.00 83.81 1006 LEU A N 1
ATOM 8546 C CA . LEU A 1 1006 ? 39.403 15.024 -53.269 1.00 83.81 1006 LEU A CA 1
ATOM 8547 C C . LEU A 1 1006 ? 40.637 14.566 -54.043 1.00 83.81 1006 LEU A C 1
ATOM 8549 O O . LEU A 1 1006 ? 41.573 13.996 -53.478 1.00 83.81 1006 LEU A O 1
ATOM 8553 N N . GLU A 1 1007 ? 40.659 14.885 -55.329 1.00 86.75 1007 GLU A N 1
ATOM 8554 C CA . GLU A 1 1007 ? 41.828 14.788 -56.192 1.00 86.75 1007 GLU A CA 1
ATOM 8555 C C . GLU A 1 1007 ? 42.232 16.198 -56.651 1.00 86.75 1007 GLU A C 1
ATOM 8557 O O . GLU A 1 1007 ? 41.440 16.948 -57.220 1.00 86.75 1007 GLU A O 1
ATOM 8562 N N . THR A 1 1008 ? 43.482 16.581 -56.385 1.00 85.69 1008 THR A N 1
ATOM 8563 C CA . THR A 1 1008 ? 44.039 17.870 -56.809 1.00 85.69 1008 THR A CA 1
ATOM 8564 C C . THR A 1 1008 ? 45.546 17.772 -57.057 1.00 85.69 1008 THR A C 1
ATOM 8566 O O . THR A 1 1008 ? 46.220 16.854 -56.587 1.00 85.69 1008 THR A O 1
ATOM 8569 N N . SER A 1 1009 ? 46.094 18.724 -57.814 1.00 78.19 1009 SER A N 1
ATOM 8570 C CA . SER A 1 1009 ? 47.519 18.818 -58.147 1.00 78.19 1009 SER A CA 1
ATOM 8571 C C . SER A 1 1009 ? 48.385 19.480 -57.064 1.00 78.19 1009 SER A C 1
ATOM 8573 O O . SER A 1 1009 ? 49.586 19.650 -57.281 1.00 78.19 1009 SER A O 1
ATOM 8575 N N . MET A 1 1010 ? 47.805 19.876 -55.927 1.00 80.19 1010 MET A N 1
ATOM 8576 C CA . MET A 1 1010 ? 48.497 20.555 -54.824 1.00 80.19 1010 MET A CA 1
ATOM 8577 C C . MET A 1 1010 ? 48.357 19.813 -53.487 1.00 80.19 1010 MET A C 1
ATOM 8579 O O . MET A 1 1010 ? 47.519 18.930 -53.330 1.00 80.19 1010 MET A O 1
ATOM 8583 N N . HIS A 1 1011 ? 49.196 20.167 -52.509 1.00 80.75 1011 HIS A N 1
ATOM 8584 C CA . HIS A 1 1011 ? 48.974 19.744 -51.126 1.00 80.75 1011 HIS A CA 1
ATOM 8585 C C . HIS A 1 1011 ? 47.712 20.422 -50.591 1.00 80.75 1011 HIS A C 1
ATOM 8587 O O . HIS A 1 1011 ? 47.506 21.606 -50.847 1.00 80.75 1011 HIS A O 1
ATOM 8593 N N . TRP A 1 1012 ? 46.912 19.695 -49.822 1.00 84.06 1012 TRP A N 1
ATOM 8594 C CA . TRP A 1 1012 ? 45.693 20.210 -49.218 1.00 84.06 1012 TRP A CA 1
ATOM 8595 C C . TRP A 1 1012 ? 45.501 19.633 -47.815 1.00 84.06 1012 TRP A C 1
ATOM 8597 O O . TRP A 1 1012 ? 46.034 18.568 -47.498 1.00 84.06 1012 TRP A O 1
ATOM 8607 N N . SER A 1 1013 ? 44.728 20.346 -47.004 1.00 83.75 1013 SER A N 1
ATOM 8608 C CA . SER A 1 1013 ? 44.207 19.897 -45.712 1.00 83.75 1013 SER A CA 1
ATOM 8609 C C . SER A 1 1013 ? 42.765 20.389 -45.548 1.00 83.75 1013 SER A C 1
ATOM 8611 O O . SER A 1 1013 ? 42.311 21.265 -46.291 1.00 83.75 1013 SER A O 1
ATOM 8613 N N . VAL A 1 1014 ? 42.046 19.831 -44.573 1.00 83.44 1014 VAL A N 1
ATOM 8614 C CA . VAL A 1 1014 ? 40.754 20.364 -44.119 1.00 83.44 1014 VAL A CA 1
ATOM 8615 C C . VAL A 1 1014 ? 41.003 21.277 -42.928 1.00 83.44 1014 VAL A C 1
ATOM 8617 O O . VAL A 1 1014 ? 41.781 20.928 -42.040 1.00 83.44 1014 VAL A O 1
ATOM 8620 N N . TYR A 1 1015 ? 40.368 22.441 -42.919 1.00 82.38 1015 TYR A N 1
ATOM 8621 C CA . TYR A 1 1015 ? 40.524 23.457 -41.889 1.00 82.38 1015 TYR A CA 1
ATOM 8622 C C . TYR A 1 1015 ? 39.174 23.808 -41.263 1.00 82.38 1015 TYR A C 1
ATOM 8624 O O . TYR A 1 1015 ? 38.149 23.811 -41.948 1.00 82.38 1015 TYR A O 1
ATOM 8632 N N . SER A 1 1016 ? 39.186 24.139 -39.973 1.00 79.38 1016 SER A N 1
ATOM 8633 C CA . SER A 1 1016 ? 38.046 24.754 -39.287 1.00 79.38 1016 SER A CA 1
ATOM 8634 C C . SER A 1 1016 ? 37.781 26.171 -39.809 1.00 79.38 1016 SER A C 1
ATOM 8636 O O . SER A 1 1016 ? 38.612 26.759 -40.511 1.00 79.38 1016 SER A O 1
ATOM 8638 N N . GLU A 1 1017 ? 36.656 26.768 -39.410 1.00 71.69 1017 GLU A N 1
ATOM 8639 C CA . GLU A 1 1017 ? 36.372 28.186 -39.679 1.00 71.69 1017 GLU A CA 1
ATOM 8640 C C . GLU A 1 1017 ? 37.477 29.123 -39.143 1.00 71.69 1017 GLU A C 1
ATOM 8642 O O . GLU A 1 1017 ? 37.776 30.149 -39.757 1.00 71.69 1017 GLU A O 1
ATOM 8647 N N . GLU A 1 1018 ? 38.158 28.735 -38.059 1.00 73.69 1018 GLU A N 1
ATOM 8648 C CA . GLU A 1 1018 ? 39.259 29.491 -37.446 1.00 73.69 1018 GLU A CA 1
ATOM 8649 C C . GLU A 1 1018 ? 40.629 29.260 -38.121 1.00 73.69 1018 GLU A C 1
ATOM 8651 O O . GLU A 1 1018 ? 41.630 29.855 -37.712 1.00 73.69 1018 GLU A O 1
ATOM 8656 N N . GLY A 1 1019 ? 40.701 28.423 -39.165 1.00 71.69 1019 GLY A N 1
ATOM 8657 C CA . GLY A 1 1019 ? 41.924 28.173 -39.939 1.00 71.69 1019 GLY A CA 1
ATOM 8658 C C . GLY A 1 1019 ? 42.875 27.139 -39.325 1.00 71.69 1019 GLY A C 1
ATOM 8659 O O . GLY A 1 1019 ? 44.046 27.074 -39.705 1.00 71.69 1019 GLY A O 1
ATOM 8660 N N . THR A 1 1020 ? 42.408 26.315 -38.382 1.00 79.94 1020 THR A N 1
ATOM 8661 C CA . THR A 1 1020 ? 43.194 25.207 -37.810 1.00 79.94 1020 THR A CA 1
ATOM 8662 C C . THR A 1 1020 ? 42.997 23.918 -38.615 1.00 79.94 1020 THR A C 1
ATOM 8664 O O . THR A 1 1020 ? 41.856 23.602 -38.947 1.00 79.94 1020 THR A O 1
ATOM 8667 N N . PRO A 1 1021 ? 44.064 23.154 -38.937 1.00 80.88 1021 PRO A N 1
ATOM 8668 C CA . PRO A 1 1021 ? 43.918 21.855 -39.590 1.00 80.88 1021 PRO A CA 1
ATOM 8669 C C . PRO A 1 1021 ? 43.107 20.891 -38.719 1.00 80.88 1021 PRO A C 1
ATOM 8671 O O . PRO A 1 1021 ? 43.405 20.757 -37.531 1.00 80.88 1021 PRO A O 1
ATOM 8674 N N . LEU A 1 1022 ? 42.133 20.209 -39.316 1.00 78.69 1022 LEU A N 1
ATOM 8675 C CA . LEU A 1 1022 ? 41.274 19.231 -38.652 1.00 78.69 1022 LEU A CA 1
ATOM 8676 C C . LEU A 1 1022 ? 41.732 17.799 -38.957 1.00 78.69 1022 LEU A C 1
ATOM 8678 O O . LEU A 1 1022 ? 42.160 17.496 -40.075 1.00 78.69 1022 LEU A O 1
ATOM 8682 N N . THR A 1 1023 ? 41.635 16.906 -37.969 1.00 74.62 1023 THR A N 1
ATOM 8683 C CA . THR A 1 1023 ? 41.690 15.452 -38.205 1.00 74.62 1023 THR A CA 1
ATOM 8684 C C . THR A 1 1023 ? 40.358 14.944 -38.755 1.00 74.62 1023 THR A C 1
ATOM 8686 O O . THR A 1 1023 ? 39.356 15.648 -38.706 1.00 74.62 1023 THR A O 1
ATOM 8689 N N . ASN A 1 1024 ? 40.318 13.704 -39.250 1.00 64.62 1024 ASN A N 1
ATOM 8690 C CA . ASN A 1 1024 ? 39.075 13.108 -39.752 1.00 64.62 1024 ASN A CA 1
ATOM 8691 C C . ASN A 1 1024 ? 37.961 13.073 -38.692 1.00 64.62 1024 ASN A C 1
ATOM 8693 O O . ASN A 1 1024 ? 36.798 13.220 -39.046 1.00 64.62 1024 ASN A O 1
ATOM 8697 N N . GLU A 1 1025 ? 38.308 12.894 -37.416 1.00 64.06 1025 GLU A N 1
ATOM 8698 C CA . GLU A 1 1025 ? 37.363 12.941 -36.296 1.00 64.06 1025 GLU A CA 1
ATOM 8699 C C . GLU A 1 1025 ? 36.817 14.364 -36.099 1.00 64.06 1025 GLU A C 1
ATOM 8701 O O . GLU A 1 1025 ? 35.612 14.570 -36.085 1.00 64.06 1025 GLU A O 1
ATOM 8706 N N . GLN A 1 1026 ? 37.697 15.368 -36.100 1.00 67.38 1026 GLN A N 1
ATOM 8707 C CA . GLN A 1 1026 ? 37.312 16.775 -35.928 1.00 67.38 1026 GLN A CA 1
ATOM 8708 C C . GLN A 1 1026 ? 36.536 17.354 -37.122 1.00 67.38 1026 GLN A C 1
ATOM 8710 O O . GLN A 1 1026 ? 35.870 18.377 -36.994 1.00 67.38 1026 GLN A O 1
ATOM 8715 N N . VAL A 1 1027 ? 36.643 16.734 -38.302 1.00 65.56 1027 VAL A N 1
ATOM 8716 C CA . VAL A 1 1027 ? 35.843 17.093 -39.483 1.00 65.56 1027 VAL A CA 1
ATOM 8717 C C . VAL A 1 1027 ? 34.374 16.715 -39.293 1.00 65.56 1027 VAL A C 1
ATOM 8719 O O . VAL A 1 1027 ? 33.515 17.439 -39.788 1.00 65.56 1027 VAL A O 1
ATOM 8722 N N . ALA A 1 1028 ? 34.078 15.628 -38.571 1.00 58.09 1028 ALA A N 1
ATOM 8723 C CA . ALA A 1 1028 ? 32.702 15.258 -38.239 1.00 58.09 1028 ALA A CA 1
ATOM 8724 C C . ALA A 1 1028 ? 32.070 16.260 -37.254 1.00 58.09 1028 ALA A C 1
ATOM 8726 O O . ALA A 1 1028 ? 30.887 16.556 -37.379 1.00 58.09 1028 ALA A O 1
ATOM 8727 N N . GLU A 1 1029 ? 32.877 16.824 -36.346 1.00 59.84 1029 GLU A N 1
ATOM 8728 C CA . GLU A 1 1029 ? 32.473 17.769 -35.289 1.00 59.84 1029 GLU A CA 1
ATOM 8729 C C . GLU A 1 1029 ? 32.241 19.221 -35.771 1.00 59.84 1029 GLU A C 1
ATOM 8731 O O . GLU A 1 1029 ? 31.757 20.075 -35.025 1.00 59.84 1029 GLU A O 1
ATOM 8736 N N . ALA A 1 1030 ? 32.606 19.549 -37.014 1.00 60.72 1030 ALA A N 1
ATOM 8737 C CA . ALA A 1 1030 ? 32.633 20.925 -37.504 1.00 60.72 1030 ALA A CA 1
ATOM 8738 C C . ALA A 1 1030 ? 31.395 21.279 -38.347 1.00 60.72 1030 ALA A C 1
ATOM 8740 O O . ALA A 1 1030 ? 31.208 20.754 -39.439 1.00 60.72 1030 ALA A O 1
ATOM 8741 N N . SER A 1 1031 ? 30.608 22.274 -37.919 1.00 64.81 1031 SER A N 1
ATOM 8742 C CA . SER A 1 1031 ? 29.459 22.798 -38.687 1.00 64.81 1031 SER A CA 1
ATOM 8743 C C . SER A 1 1031 ? 29.854 23.481 -40.005 1.00 64.81 1031 SER A C 1
ATOM 8745 O O . SER A 1 1031 ? 29.029 23.682 -40.896 1.00 64.81 1031 SER A O 1
ATOM 8747 N N . ARG A 1 1032 ? 31.129 23.859 -40.141 1.00 73.62 1032 ARG A N 1
ATOM 8748 C CA . ARG A 1 1032 ? 31.692 24.491 -41.332 1.00 73.62 1032 ARG A CA 1
ATOM 8749 C C . ARG A 1 1032 ? 33.150 24.093 -41.496 1.00 73.62 1032 ARG A C 1
ATOM 8751 O O . ARG A 1 1032 ? 33.952 24.284 -40.580 1.00 73.62 1032 ARG A O 1
ATOM 8758 N N . ILE A 1 1033 ? 33.504 23.597 -42.676 1.00 79.81 1033 ILE A N 1
ATOM 8759 C CA . ILE A 1 1033 ? 34.876 23.204 -43.004 1.00 79.81 1033 ILE A CA 1
ATOM 8760 C C . ILE A 1 1033 ? 35.337 23.851 -44.303 1.00 79.81 1033 ILE A C 1
ATOM 8762 O O . ILE A 1 1033 ? 34.568 24.046 -45.243 1.00 79.81 1033 ILE A O 1
ATOM 8766 N N . ARG A 1 1034 ? 36.626 24.178 -44.358 1.00 84.31 1034 ARG A N 1
ATOM 8767 C CA . ARG A 1 1034 ? 37.285 24.733 -45.542 1.00 84.31 1034 ARG A CA 1
ATOM 8768 C C . ARG A 1 1034 ? 38.298 23.740 -46.068 1.00 84.31 1034 ARG A C 1
ATOM 8770 O O . ARG A 1 1034 ? 39.112 23.212 -45.312 1.00 84.31 1034 ARG A O 1
ATOM 8777 N N . ILE A 1 1035 ? 38.269 23.507 -47.371 1.00 84.06 1035 ILE A N 1
ATOM 8778 C CA . ILE A 1 1035 ? 39.210 22.622 -48.047 1.00 84.06 1035 ILE A CA 1
ATOM 8779 C C . ILE A 1 1035 ? 40.153 23.487 -48.877 1.00 84.06 1035 ILE A C 1
ATOM 8781 O O . ILE A 1 1035 ? 39.728 24.302 -49.706 1.00 84.06 1035 ILE A O 1
ATOM 8785 N N . GLY A 1 1036 ? 41.448 23.349 -48.605 1.00 83.50 1036 GLY A N 1
ATOM 8786 C CA . GLY A 1 1036 ? 42.414 24.334 -49.062 1.00 83.50 1036 GLY A CA 1
ATOM 8787 C C . GLY A 1 1036 ? 43.854 24.043 -48.663 1.00 83.50 1036 GLY A C 1
ATOM 8788 O O . GLY A 1 1036 ? 44.199 22.929 -48.268 1.00 83.50 1036 GLY A O 1
ATOM 8789 N N . ALA A 1 1037 ? 44.690 25.073 -48.739 1.00 77.38 1037 ALA A N 1
ATOM 8790 C CA . ALA A 1 1037 ? 46.044 25.095 -48.197 1.00 77.38 1037 ALA A CA 1
ATOM 8791 C C . ALA A 1 1037 ? 46.309 26.451 -47.534 1.00 77.38 1037 ALA A C 1
ATOM 8793 O O . ALA A 1 1037 ? 46.256 27.468 -48.216 1.00 77.38 1037 ALA A O 1
ATOM 8794 N N . GLU A 1 1038 ? 46.611 26.447 -46.231 1.00 70.00 1038 GLU A N 1
ATOM 8795 C CA . GLU A 1 1038 ? 46.901 27.627 -45.389 1.00 70.00 1038 GLU A CA 1
ATOM 8796 C C . GLU A 1 1038 ? 45.975 28.833 -45.662 1.00 70.00 1038 GLU A C 1
ATOM 8798 O O . GLU A 1 1038 ? 44.879 28.893 -45.110 1.00 70.00 1038 GLU A O 1
ATOM 8803 N N . ASP A 1 1039 ? 46.393 29.770 -46.520 1.00 70.44 1039 ASP A N 1
ATOM 8804 C CA . ASP A 1 1039 ? 45.678 31.018 -46.830 1.00 70.44 1039 ASP A CA 1
ATOM 8805 C C . ASP A 1 1039 ? 44.723 30.915 -48.045 1.00 70.44 1039 ASP A C 1
ATOM 8807 O O . ASP A 1 1039 ? 44.100 31.903 -48.440 1.00 70.44 1039 ASP A O 1
ATOM 8811 N N . VAL A 1 1040 ? 44.601 29.735 -48.662 1.00 74.81 1040 VAL A N 1
ATOM 8812 C CA . VAL A 1 1040 ? 43.846 29.495 -49.905 1.00 74.81 1040 VAL A CA 1
ATOM 8813 C C . VAL A 1 1040 ? 42.740 28.476 -49.662 1.00 74.81 1040 VAL A C 1
ATOM 8815 O O . VAL A 1 1040 ? 43.009 27.367 -49.213 1.00 74.81 1040 VAL A O 1
ATOM 8818 N N . SER A 1 1041 ? 41.503 28.822 -50.022 1.00 79.56 1041 SER A N 1
ATOM 8819 C CA . SER A 1 1041 ? 40.324 27.950 -49.928 1.00 79.56 1041 SER A CA 1
ATOM 8820 C C . SER A 1 1041 ? 39.731 27.778 -51.317 1.00 79.56 1041 SER A C 1
ATOM 8822 O O . SER A 1 1041 ? 39.458 28.776 -51.979 1.00 79.56 1041 SER A O 1
ATOM 8824 N N . PHE A 1 1042 ? 39.543 26.537 -51.758 1.00 81.31 1042 PHE A N 1
ATOM 8825 C CA . PHE A 1 1042 ? 38.951 26.235 -53.068 1.00 81.31 1042 PHE A CA 1
ATOM 8826 C C . PHE A 1 1042 ? 37.622 25.478 -52.971 1.00 81.31 1042 PHE A C 1
ATOM 8828 O O . PHE A 1 1042 ? 36.929 25.352 -53.977 1.00 81.31 1042 PHE A O 1
ATOM 8835 N N . ALA A 1 1043 ? 37.256 24.984 -51.787 1.00 81.31 1043 ALA A N 1
ATOM 8836 C CA . ALA A 1 1043 ? 35.897 24.572 -51.461 1.00 81.31 1043 ALA A CA 1
ATOM 8837 C C . ALA A 1 1043 ? 35.593 24.943 -50.010 1.00 81.31 1043 ALA A C 1
ATOM 8839 O O . ALA A 1 1043 ? 36.484 24.960 -49.153 1.00 81.31 1043 ALA A O 1
ATOM 8840 N N . GLU A 1 1044 ? 34.332 25.220 -49.743 1.00 82.12 1044 GLU A N 1
ATOM 8841 C CA . GLU A 1 1044 ? 33.785 25.343 -48.404 1.00 82.12 1044 GLU A CA 1
ATOM 8842 C C . GLU A 1 1044 ? 32.645 24.334 -48.299 1.00 82.12 1044 GLU A C 1
ATOM 8844 O O . GLU A 1 1044 ? 32.023 24.015 -49.303 1.00 82.12 1044 GLU A O 1
ATOM 8849 N N . ILE A 1 1045 ? 32.426 23.757 -47.124 1.00 77.62 1045 ILE A N 1
ATOM 8850 C CA . ILE A 1 1045 ? 31.273 22.897 -46.873 1.00 77.62 1045 ILE A CA 1
ATOM 8851 C C . ILE A 1 1045 ? 30.614 23.412 -45.603 1.00 77.62 1045 ILE A C 1
ATOM 8853 O O . ILE A 1 1045 ? 31.262 23.508 -44.556 1.00 77.62 1045 ILE A O 1
ATOM 8857 N N . VAL A 1 1046 ? 29.331 23.741 -45.705 1.00 72.06 1046 VAL A N 1
ATOM 8858 C CA . VAL A 1 1046 ? 28.481 24.138 -44.584 1.00 72.06 1046 VAL A CA 1
ATOM 8859 C C . VAL A 1 1046 ? 27.541 22.973 -44.279 1.00 72.06 1046 VAL A C 1
ATOM 8861 O O . VAL A 1 1046 ? 26.619 22.665 -45.040 1.00 72.06 1046 VAL A O 1
ATOM 8864 N N . LEU A 1 1047 ? 27.785 22.299 -43.159 1.00 66.44 1047 LEU A N 1
ATOM 8865 C CA . LEU A 1 1047 ? 26.906 21.234 -42.692 1.00 66.44 1047 LEU A CA 1
ATOM 8866 C C . LEU A 1 1047 ? 25.667 21.862 -42.039 1.00 66.44 1047 LEU A C 1
ATOM 8868 O O . LEU A 1 1047 ? 25.772 22.827 -41.283 1.00 66.44 1047 LEU A O 1
ATOM 8872 N N . GLY A 1 1048 ? 24.491 21.339 -42.383 1.00 56.91 1048 GLY A N 1
ATOM 8873 C CA . GLY A 1 1048 ? 23.211 21.776 -41.826 1.00 56.91 1048 GLY A CA 1
ATOM 8874 C C . GLY A 1 1048 ? 23.013 21.407 -40.359 1.00 56.91 1048 GLY A C 1
ATOM 8875 O O . GLY A 1 1048 ? 23.788 20.639 -39.792 1.00 56.91 1048 GLY A O 1
ATOM 8876 N N . ASP A 1 1049 ? 21.924 21.909 -39.771 1.00 51.22 1049 ASP A N 1
ATOM 8877 C CA . ASP A 1 1049 ? 21.493 21.542 -38.418 1.00 51.22 1049 ASP A CA 1
ATOM 8878 C C . ASP A 1 1049 ? 21.298 20.018 -38.271 1.00 51.22 1049 ASP A C 1
ATOM 8880 O O . ASP A 1 1049 ? 20.812 19.339 -39.183 1.00 51.22 1049 ASP A O 1
ATOM 8884 N N . GLN A 1 1050 ? 21.631 19.503 -37.085 1.00 50.59 1050 GLN A N 1
ATOM 8885 C CA . GLN A 1 1050 ? 21.572 18.086 -36.712 1.00 50.59 1050 GLN A CA 1
ATOM 8886 C C . GLN A 1 1050 ? 20.170 17.482 -36.852 1.00 50.59 1050 GLN A C 1
ATOM 8888 O O . GLN A 1 1050 ? 19.160 18.128 -36.564 1.00 50.59 1050 GLN A O 1
ATOM 8893 N N . TYR A 1 1051 ? 20.111 16.200 -37.226 1.00 44.81 1051 TYR A N 1
ATOM 8894 C CA . TYR A 1 1051 ? 18.882 15.413 -37.170 1.00 44.81 1051 TYR A CA 1
ATOM 8895 C C . TYR A 1 1051 ? 18.563 15.073 -35.708 1.00 44.81 1051 TYR A C 1
ATOM 8897 O O . TYR A 1 1051 ? 19.124 14.139 -35.136 1.00 44.81 1051 TYR A O 1
ATOM 8905 N N . LEU A 1 1052 ? 17.659 15.837 -35.095 1.00 42.50 1052 LEU A N 1
ATOM 8906 C CA . LEU A 1 1052 ? 17.098 15.510 -33.786 1.00 42.50 1052 LEU A CA 1
ATOM 8907 C C . LEU A 1 1052 ? 15.857 14.648 -33.990 1.00 42.50 1052 LEU A C 1
ATOM 8909 O O . LEU A 1 1052 ? 14.874 15.083 -34.596 1.00 42.50 1052 LEU A O 1
ATOM 8913 N N . TRP A 1 1053 ? 15.892 13.420 -33.480 1.00 40.69 1053 TRP A N 1
ATOM 8914 C CA . TRP A 1 1053 ? 14.741 12.535 -33.556 1.00 40.69 1053 TRP A CA 1
ATOM 8915 C C . TRP A 1 1053 ? 13.609 13.087 -32.684 1.00 40.69 1053 TRP A C 1
ATOM 8917 O O . TRP A 1 1053 ? 13.681 13.087 -31.458 1.00 40.69 1053 TRP A O 1
ATOM 8927 N N . GLY A 1 1054 ? 12.573 13.622 -33.328 1.00 35.69 1054 GLY A N 1
ATOM 8928 C CA . GLY A 1 1054 ? 11.554 14.407 -32.643 1.00 35.69 1054 GLY A CA 1
ATOM 8929 C C . GLY A 1 1054 ? 10.159 14.228 -33.211 1.00 35.69 1054 GLY A C 1
ATOM 8930 O O . GLY A 1 1054 ? 9.517 15.231 -33.469 1.00 35.69 1054 GLY A O 1
ATOM 8931 N N . TYR A 1 1055 ? 9.688 12.992 -33.421 1.00 35.16 1055 TYR A N 1
ATOM 8932 C CA . TYR A 1 1055 ? 8.270 12.646 -33.672 1.00 35.16 1055 TYR A CA 1
ATOM 8933 C C . TYR A 1 1055 ? 7.475 13.522 -34.682 1.00 35.16 1055 TYR A C 1
ATOM 8935 O O . TYR A 1 1055 ? 6.246 13.487 -34.690 1.00 35.16 1055 TYR A O 1
ATOM 8943 N N . ASN A 1 1056 ? 8.122 14.310 -35.544 1.00 28.73 1056 ASN A N 1
ATOM 8944 C CA . ASN A 1 1056 ? 7.483 15.211 -36.497 1.00 28.73 1056 ASN A CA 1
ATOM 8945 C C . ASN A 1 1056 ? 8.452 15.614 -37.615 1.00 28.73 1056 ASN A C 1
ATOM 8947 O O . ASN A 1 1056 ? 9.642 15.804 -37.395 1.00 28.73 1056 ASN A O 1
ATOM 8951 N N . TYR A 1 1057 ? 7.879 15.775 -38.807 1.00 34.00 1057 TYR A N 1
ATOM 8952 C CA . TYR A 1 1057 ? 8.502 16.160 -40.072 1.00 34.00 1057 TYR A CA 1
ATOM 8953 C C . TYR A 1 1057 ? 9.415 17.396 -39.958 1.00 34.00 1057 TYR A C 1
ATOM 8955 O O . TYR A 1 1057 ? 8.922 18.528 -39.954 1.00 34.00 1057 TYR A O 1
ATOM 8963 N N . THR A 1 1058 ? 10.735 17.203 -39.966 1.00 30.17 1058 THR A N 1
ATOM 8964 C CA . THR A 1 1058 ? 11.712 18.293 -40.138 1.00 30.17 1058 THR A CA 1
ATOM 8965 C C . THR A 1 1058 ? 12.587 18.049 -41.367 1.00 30.17 1058 THR A C 1
ATOM 8967 O O . THR A 1 1058 ? 13.178 16.989 -41.542 1.00 30.17 1058 THR A O 1
ATOM 8970 N N . MET A 1 1059 ? 12.608 19.039 -42.263 1.00 32.50 1059 MET A N 1
ATOM 8971 C CA . MET A 1 1059 ? 13.476 19.115 -43.442 1.00 32.50 1059 MET A CA 1
ATOM 8972 C C . MET A 1 1059 ? 14.842 19.649 -42.994 1.00 32.50 1059 MET A C 1
ATOM 8974 O O . MET A 1 1059 ? 14.873 20.654 -42.285 1.00 32.50 1059 MET A O 1
ATOM 8978 N N . HIS A 1 1060 ? 15.939 18.997 -43.393 1.00 38.72 1060 HIS A N 1
ATOM 8979 C CA . HIS A 1 1060 ? 17.302 19.430 -43.066 1.00 38.72 1060 HIS A CA 1
ATOM 8980 C C . HIS A 1 1060 ? 18.072 19.807 -44.339 1.00 38.72 1060 HIS A C 1
ATOM 8982 O O . HIS A 1 1060 ? 18.060 19.076 -45.333 1.00 38.72 1060 HIS A O 1
ATOM 8988 N N . ASP A 1 1061 ? 18.742 20.956 -44.277 1.00 29.28 1061 ASP A N 1
ATOM 8989 C CA . ASP A 1 1061 ? 19.415 21.623 -45.389 1.00 29.28 1061 ASP A CA 1
ATOM 8990 C C . ASP A 1 1061 ? 20.937 21.476 -45.250 1.00 29.28 1061 ASP A C 1
ATOM 8992 O O . ASP A 1 1061 ? 21.495 22.029 -44.311 1.00 29.28 1061 ASP A O 1
ATOM 8996 N N . ALA A 1 1062 ? 21.636 20.803 -46.171 1.00 32.47 1062 ALA A N 1
ATOM 8997 C CA . ALA A 1 1062 ? 23.106 20.829 -46.225 1.00 32.47 1062 ALA A CA 1
ATOM 8998 C C . ALA A 1 1062 ? 23.584 21.612 -47.461 1.00 32.47 1062 ALA A C 1
ATOM 9000 O O . ALA A 1 1062 ? 23.156 21.312 -48.573 1.00 32.47 1062 ALA A O 1
ATOM 9001 N N . THR A 1 1063 ? 24.468 22.601 -47.301 1.00 25.78 1063 THR A N 1
ATOM 9002 C CA . THR A 1 1063 ? 24.983 23.456 -48.396 1.00 25.78 1063 THR A CA 1
ATOM 9003 C C . THR A 1 1063 ? 26.499 23.316 -48.527 1.00 25.78 1063 THR A C 1
ATOM 9005 O O . THR A 1 1063 ? 27.223 23.651 -47.598 1.00 25.78 1063 THR A O 1
ATOM 9008 N N . ALA A 1 1064 ? 26.988 22.855 -49.676 1.00 26.83 1064 ALA A N 1
ATOM 9009 C CA . ALA A 1 1064 ? 28.397 22.897 -50.063 1.00 26.83 1064 ALA A CA 1
ATOM 9010 C C . ALA A 1 1064 ? 28.666 24.088 -50.995 1.00 26.83 1064 ALA A C 1
ATOM 9012 O O . ALA A 1 1064 ? 27.912 24.267 -51.983 1.00 26.83 1064 ALA A O 1
#

pLDDT: mean 83.76, std 11.1, range [25.78, 96.75]

Foldseek 3Di:
DDQQPVVRDDDDDDDDCLDNRNDDPDDQKDKADWDWDAPDVPRIDIDIDIDGDPPDDFDKDFDDDFAWDFDFFFDPNFDFWKDWDWDKAWDWWKWFADPVRDTFTWFAKDWFFWFAFPVRDTWGKDKWFWFADPNDTFTFDWDWFADRVLRDIDIWQWDWDAQDPVVRGTKIWTQTPVRDTFIKDKFKKFWWWWKDQVVVRDIAIFSDQDWDADPQQRKIWTAGQARWIDIDSHDGDIDRIDGPLDIWTWDFDAKWKQKSSGGIFTFRHWWDADPVVRFIWTAGPVRDIFTWDADVPPRRFIWGDDPNDIITIDGMWTKIWTDDPRDITIDTPVSMAMWIWTADPNDTATPRYPSFDARDVQLVTDEPPSHGGDIFMWTCDPNDTFTWDWDCVVVFQWTWGQDPVGITTTPDRDPVPTDIFIWIDGVNDIFTKAFFFWWWFKADAPDQQSQRGDGPGTAQFTDVQWAFDDDDQQKTWTWTQHPVRDTDIKIKFKKFKWWWKQDPNDIFIFQHPFFDWDDDPPDIWGWTQGQVRDIDTDPDDMDGDDIDIDTQRNNQWDDDPRDIGGNPPDDGDMDMFIWDADPNDIITIRPPCPSVRDIWTWIWTQDPNDITIMTTDTDIDGDGTMHGTGDGGGDTRGDPDDDDDPDRMDRDDFDPALPPVAACWDADPVQRWTALRNDPVDQQRTKDKDKDKDKDKDKDKDWDKDKDWDKQDLDPVDPQQIKIKIWMWTKMKMWMAMWMWMAMFMARSVPRHTDDPVVLVVVQVSQADPVLHGGRNNFFCSVRSDIDTLVNLQVVCVVLVVPLEDRGIQMFMDTWTKMKMWGKDWDDDPNDIDMKIKIKMKTWDFKFKFFPPVPLLFDFPVGTFKTKTFRDFPDKDKFDQCVVVPDPDSDDDDDDPSFDKGKIWMKTAKTKTKIATPVDDPCCLYVNDRLTRDSQQAPSRHIWIKIWGMKIWMKMKGWDSDADPSRHTDIKIKIWIDTHDMFTPHPCTCVSSPSMFMDTDMDMDMDMPDDKFKAAPVQHGDDPRVVSSGQKIFIADRPDGDDIWGQWDRDDPDPDDDITMTMD

Sequence (1064 aa):
YMYNHSSGEWVKGWLPWHGDETRVSEVYLEVTNFTRYEDVAGTWIFEANVTLTDSIPENSYQFEVYFTNWTYGEDPDTPYGEHEVLTWVKELVYSFEDNEGHRIFVERPDKAYYVTDNRSRRYRIEERPYIIIGGEKLTIKPREFWDPVTGRFYYDLLWWDHWDPELEEGIYYYLLEDGTKIFVYPGFAGYVYNWTFPDLGINVLSPSKWLYSDYRTGKYYIFLLNGSVLSFDEWPYYEEPVDLNVTIELEYAGWAILVNGSFILRLQKPIQWDPEVGKHFIILENGTEIYLEYWEDPYWSYYFERNGKIYFVDWSMKYFEGTYDGDTVIIYDRDVQRYYYTEIGEERYILPAPGVRVYGWWDLNRPEPEGKVPVDKYVLYNGSLYLLMYDNSTGEDRLFIETENGTVYFKERRMDNLTRAWWALIRGHEYWLKHIGDRIPYGDFSDVQLQHFNIIGYLDIALGGWTHNASYNGIDVYKVRLINSTIIYVNGTWFLWIFKLNYSGETYYVKRPWPHYESYENDTKYIFELLNGSELEIVGRYKIIEAIRIRIGANETFTFNGETYNLSEDDWLTDYYYYIEKNGKEYIVNYNGLWGVGIPKIFNVTYEGETYTIYGEPGWVLRKAKIWGRVYGWHHERLKIGVFMRTHELIVGEPEWGMWGFRAWTVDPETGALDLDGDLSTTDDRFYVKRVYVGTYHFNFTANGMFVSLLWEPNVSQPFDELNMNAWMGVSTHYWKYTWNETYYWYYAENMSSVSRETMDMIRSTILDEEGNPKPGYWEIAMMVENRSWEDILEMAREKGWDWISDEYQSWTWIWFGFEQFYHASWHENNTDQWAYIALRYEYAGLYIFNDTDGDGIMNKNEITHYFMPNSVENITFMTPGEPFGNYNRTGEIIVPGDEEISFGIIYDSINGTTFPADHSIWWWYGGEALSGSDFNTFNTRPVDVSIDFMMFKLHFQGNLTADELGNREAYIKIDQYVGDWDVMLSRGREVLENRSLSISYYVYLETSMHWSVYSEEGTPLTNEQVAEASRIRIGAEDVSFAEIVLGDQYLWGYNYTMHDATA

Radius of gyration: 46.48 Å; chains: 1; bounding box: 105×83×134 Å

Secondary structure (DSSP, 8-state):
-EEETTTTEEESSPPPTTSTTT---S--EEEEEEEEEEEETTEEEEEEEEEE-TTPPSEEEE-----EEEEEEE-TTSPSEEEEEEEEEEEEEEEEE-TTS-EEEEPPPEEEEEEE-TT--EEEEEEEEEEEETTEEEEB--EEEEETTTTEEEEE-EEEEEEETTTTEEEEEEEBTTS-EEEEEEEEEEEEEEEEEGGGTEEEEES-SS-EEETTTTEEEEE-TBS-EEEESS----PPPEEEEEEEEEEEEEEEEEETTTEEEEESSS-EEETTTTEEEEEBTTS-EEEEEEE-TTT-EEEEEETTEEEEEPPPEEEEEEEETTEEEEEEGGGEEEEEEEEETTEEEESSSTT---SSHHHHSSBTTTSSB-EEEEEEETTEEEE-EEE-TTSS-EEEEEETTEEEE-S---GGGPPEEEEEEETTEEEE-EEEEEEEEEEEESSTTS--EEEEEEEEEEEEEEEEEEEETTEEEEEEEETTS-EEEEEEEEEEEEEEEEETTEEEEESSSS-EEEEETTEEEEEEEBTTS-EEEE-S-EEEEEEEEEE-TT-SEEEETTEEEESSSS---EEEEEEEEETTEEEEE-TT--TT----EEEEEEETTEEEEEEEEEEEEEEEEEEEESPEEEEEEEP------S--EEEES--SSSTT---S-EE-TTT--EESSS-TT--TTEEEEEEEEEEEEEEEEEEEEEEEEEEE-S-TTSTT--EEEEEEEEEEEEEEEEEEEEEEEEEETTT-PBPPHHHHHHHHHHHB-TTSPBPTT-TTTGGGGS-EEHHHHHHHHHHHT-TT--SSPEEEEEEEEEEEEEEEEEEEETTEEEEEEEEEEEEEEEEEEE--SSSSSS--TTTEEEEEEEEEEEEEEEE-TTGGGT---SS------TTS-EEEEEEEEEEEEEEEETTS-HHHHHHSS---SS---SGGGS-EEEEEEEEEEEEEEEEEEEE-TTS-EEEEEEEEEEE--EEE-STTGGGGGTT-EEEEEEEEEEEESS--EEEETTSPBPPHHHHHT-SEEEEEETTEEEEEEEPPPP----SS---EEEE-